Protein AF-A0AAV9CTV0-F1 (afdb_monomer)

Radius of gyration: 40.92 Å; Cα contacts (8 Å, |Δi|>4): 1090; chains: 1; bounding box: 103×86×124 Å

Organism: Acorus calamus (NCBI:txid4465)

Solvent-accessible surface area (backbone atoms only — not comparable to full-atom values): 55645 Å² total; per-residue (Å²): 134,78,83,82,80,85,77,85,85,82,88,81,88,86,85,90,86,85,83,85,89,88,85,90,85,88,87,92,85,91,85,89,87,88,79,90,78,90,82,90,79,85,89,85,87,86,88,88,82,87,88,85,89,86,87,90,78,87,81,75,87,81,79,85,76,88,76,87,86,74,94,74,95,72,84,84,69,90,72,81,79,74,72,93,54,37,30,63,71,68,56,55,70,38,43,58,47,29,56,51,54,40,46,77,71,68,38,68,94,62,54,52,45,80,40,80,38,97,69,70,38,38,23,30,23,24,71,40,79,44,54,54,70,36,73,63,44,63,45,50,62,93,62,48,45,42,72,84,50,86,51,94,57,49,69,52,51,49,55,42,57,78,64,69,55,54,58,66,66,44,42,30,53,47,52,46,54,45,55,73,48,37,86,77,24,96,54,31,47,55,49,38,48,34,54,44,74,57,64,32,61,80,74,57,50,73,66,50,44,61,65,78,27,63,76,43,82,52,36,62,60,48,53,49,53,44,48,51,55,50,49,51,50,54,49,44,36,73,74,43,30,76,77,37,46,93,72,35,40,63,92,66,67,34,72,65,47,49,51,46,31,47,34,48,45,54,52,40,50,44,60,19,68,72,54,86,56,42,59,31,42,39,76,72,65,63,35,46,33,77,36,76,89,47,86,35,52,65,35,43,39,81,88,79,59,24,41,34,34,49,36,86,54,62,44,49,60,75,38,74,50,65,25,30,91,62,92,52,23,47,60,55,35,28,69,39,54,31,47,66,73,63,89,89,62,49,70,49,22,53,50,73,47,69,46,67,71,57,87,84,45,96,53,39,65,65,52,48,54,32,26,44,75,58,73,44,63,78,64,38,74,42,62,42,31,80,77,45,70,49,66,33,50,52,22,44,33,43,46,62,64,54,55,82,88,47,57,87,48,37,55,61,22,25,43,46,34,25,90,83,52,93,68,87,68,81,83,83,55,80,95,48,45,66,58,22,51,49,55,53,48,54,46,48,50,63,51,47,56,58,38,47,74,60,41,59,80,79,49,63,69,63,65,55,53,48,50,56,49,51,54,52,50,55,48,50,52,54,57,54,65,72,67,75,57,86,72,61,52,57,63,55,50,51,59,50,49,57,50,72,71,54,57,68,80,83,43,58,94,75,56,74,74,46,81,45,80,47,78,48,62,40,64,84,49,49,41,36,72,59,56,41,31,52,50,52,22,59,73,43,50,99,63,59,74,95,32,54,45,80,48,78,46,57,66,32,51,47,68,58,47,54,49,30,46,57,48,45,65,59,47,43,75,54,48,36,59,48,29,69,74,68,69,49,75,62,49,30,57,71,59,34,55,53,57,34,63,76,73,58,72,61,78,83,62,46,62,59,55,48,51,52,48,54,56,44,49,51,54,44,49,49,27,57,76,68,73,46,69,62,65,70,58,49,71,75,36,75,86,49,52,54,57,76,74,65,41,33,62,89,51,69,88,87,86,78,88,74,94,67,41,82,92,46,78,42,25,66,61,53,33,52,51,58,43,35,45,70,69,52,80,88,82,87,84,83,65,96,62,78,91,73,86,79,85,74,72,55,38,51,64,50,48,36,53,53,47,18,47,44,21,26,20,26,35,51,34,52,78,39,84,63,12,41,77,63,55,24,55,97,47,50,60,68,71,57,28,51,58,53,46,60,52,25,43,46,11,72,51,11,62,64,50,49,49,66,64,52,48,52,39,52,28,38,50,56,72,45,68,87,73,51,83,69,49,54,64,52,50,50,53,51,51,52,52,52,54,49,52,48,51,52,38,48,75,74,67,50,50,77,65,51,52,50,51,52,52,37,51,53,52,51,40,31,72,30,16,12,36,54,15,41,52,53,48,53,35,42,77,70,73,46,83,78,92,77,87,78,83,74,61,69,72,74,55,70,70,52,42,56,32,33,80,67,73,42,76,35,51,42,86,57,82,46,74,61,56,32,52,52,48,26,51,42,52,41,32,44,48,22,43,55,50,19,50,48,53,32,53,78,68,49,44,80,74,42,41,68,62,40,48,69,48,52,54,52,28,51,52,51,36,63,60,34,44,70,57,54,40,23,60,72,70,52,84,58,77,40,18,43,32,67,70,33,49,52,52,22,50,54,52,39,54,52,53,56,49,71,59,74,110

Nearest PDB structures (foldseek):
  6ox1-assembly2_B  TM=7.972E-01  e=1.704E-17  Homo sapiens
  6v62-assembly1_A  TM=7.821E-01  e=2.928E-17  Homo sapiens
  6wk2-assembly1_A  TM=7.458E-01  e=2.675E-17  Homo sapiens
  6ict-assembly1_A  TM=7.321E-01  e=2.675E-17  Homo sapiens
  3smt-assembly1_A  TM=7.383E-01  e=4.201E-17  Homo sapiens

Structure (mmCIF, N/CA/C/O backbone):
data_AF-A0AAV9CTV0-F1
#
_entry.id   AF-A0AAV9CTV0-F1
#
loop_
_atom_site.group_PDB
_atom_site.id
_atom_site.type_symbol
_atom_site.label_atom_id
_atom_site.label_alt_id
_atom_site.label_comp_id
_atom_site.label_asym_id
_atom_site.label_entity_id
_atom_site.label_seq_id
_atom_site.pdbx_PDB_ins_code
_atom_site.Cartn_x
_atom_site.Cartn_y
_atom_site.Cartn_z
_atom_site.occupancy
_atom_site.B_iso_or_equiv
_atom_site.auth_seq_id
_atom_site.auth_comp_id
_atom_site.auth_asym_id
_atom_site.auth_atom_id
_atom_site.pdbx_PDB_model_num
ATOM 1 N N . MET A 1 1 ? -3.151 0.110 22.173 1.00 21.73 1 MET A N 1
ATOM 2 C CA . MET A 1 1 ? -3.410 1.153 21.173 1.00 21.73 1 MET A CA 1
ATOM 3 C C . MET A 1 1 ? -4.121 0.439 20.029 1.00 21.73 1 MET A C 1
ATOM 5 O O . MET A 1 1 ? -3.454 -0.236 19.262 1.00 21.73 1 MET A O 1
ATOM 9 N N . LEU A 1 2 ? -5.427 0.166 20.114 1.00 25.56 2 LEU A N 1
ATOM 10 C CA . LEU A 1 2 ? -6.575 1.093 20.153 1.00 25.56 2 LEU A CA 1
ATOM 11 C C . LEU A 1 2 ? -6.694 1.914 18.865 1.00 25.56 2 LEU A C 1
ATOM 13 O O . LEU A 1 2 ? -5.760 2.619 18.493 1.00 25.56 2 LEU A O 1
ATOM 17 N N . TYR A 1 3 ? -7.867 1.820 18.232 1.00 20.41 3 TYR A N 1
ATOM 18 C CA . TYR A 1 3 ? -8.372 2.856 17.335 1.00 20.41 3 TYR A CA 1
ATOM 19 C C . TYR A 1 3 ? -8.456 4.167 18.134 1.00 20.41 3 TYR A C 1
ATOM 21 O O . TYR A 1 3 ? -8.938 4.114 19.268 1.00 20.41 3 TYR A O 1
ATOM 29 N N . PRO A 1 4 ? -8.028 5.320 17.593 1.00 24.42 4 PRO A N 1
ATOM 30 C CA . PRO A 1 4 ? -8.288 6.595 18.245 1.00 24.42 4 PRO A CA 1
ATOM 31 C C . PRO A 1 4 ? -9.803 6.884 18.226 1.00 24.42 4 PRO A C 1
ATOM 33 O O . PRO A 1 4 ? -10.436 6.673 17.184 1.00 24.42 4 PRO A O 1
ATOM 36 N N . PRO A 1 5 ? -10.402 7.364 19.330 1.00 27.48 5 PRO A N 1
ATOM 37 C CA . PRO A 1 5 ? -11.759 7.899 19.298 1.00 27.48 5 PRO A CA 1
ATOM 38 C C . PRO A 1 5 ? -11.814 9.169 18.432 1.00 27.48 5 PRO A C 1
ATOM 40 O O . PRO A 1 5 ? -10.829 9.898 18.301 1.00 27.48 5 PRO A O 1
ATOM 43 N N . PHE A 1 6 ? -12.974 9.449 17.836 1.00 26.02 6 PHE A N 1
ATOM 44 C CA . PHE A 1 6 ? -13.195 10.699 17.106 1.00 26.02 6 PHE A CA 1
ATOM 45 C C . PHE A 1 6 ? -13.394 11.859 18.100 1.00 26.02 6 PHE A C 1
ATOM 47 O O . PHE A 1 6 ? -14.261 11.748 18.968 1.00 26.02 6 PHE A O 1
ATOM 54 N N . PRO A 1 7 ? -12.655 12.979 17.986 1.00 26.45 7 PRO A N 1
ATOM 55 C CA . PRO A 1 7 ? -12.905 14.157 18.809 1.00 26.45 7 PRO A CA 1
ATOM 56 C C . PRO A 1 7 ? -14.145 14.924 18.303 1.00 26.45 7 PRO A C 1
ATOM 58 O O . PRO A 1 7 ? -14.283 15.115 17.088 1.00 26.45 7 PRO A O 1
ATOM 61 N N . PRO A 1 8 ? -15.029 15.417 19.191 1.00 27.12 8 PRO A N 1
ATOM 62 C CA . PRO A 1 8 ? -16.144 16.277 18.800 1.00 27.12 8 PRO A CA 1
ATOM 63 C C . PRO A 1 8 ? -15.641 17.646 18.315 1.00 27.12 8 PRO A C 1
ATOM 65 O O . PRO A 1 8 ? -14.693 18.214 18.865 1.00 27.12 8 PRO A O 1
ATOM 68 N N . GLN A 1 9 ? -16.277 18.204 17.281 1.00 26.86 9 GLN A N 1
ATOM 69 C CA . GLN A 1 9 ? -15.884 19.502 16.725 1.00 26.86 9 GLN A CA 1
ATOM 70 C C . GLN A 1 9 ? -16.507 20.662 17.507 1.00 26.86 9 GLN A C 1
ATOM 72 O O . GLN A 1 9 ? -17.721 20.841 17.500 1.00 26.86 9 GLN A O 1
ATOM 77 N N . ASN A 1 10 ? -15.667 21.510 18.102 1.00 25.70 10 ASN A N 1
ATOM 78 C CA . ASN A 1 10 ? -16.080 22.834 18.567 1.00 25.70 10 ASN A CA 1
ATOM 79 C C . ASN A 1 10 ? -15.902 23.865 17.443 1.00 25.70 10 ASN A C 1
ATOM 81 O O . ASN A 1 10 ? -14.786 24.111 16.981 1.00 25.70 10 ASN A O 1
ATOM 85 N N . THR A 1 11 ? -16.995 24.498 17.023 1.00 28.64 11 THR A N 1
ATOM 86 C CA . THR A 1 11 ? -16.991 25.586 16.036 1.00 28.64 11 THR A CA 1
ATOM 87 C C . THR A 1 11 ? -16.421 26.876 16.621 1.00 28.64 11 THR A C 1
ATOM 89 O O . THR A 1 11 ? -16.865 27.307 17.684 1.00 28.64 11 THR A O 1
ATOM 92 N N . ASN A 1 12 ? -15.533 27.568 15.898 1.00 25.39 12 ASN A N 1
ATOM 93 C CA . ASN A 1 12 ? -15.365 29.017 16.055 1.00 25.39 12 ASN A CA 1
ATOM 94 C C . ASN A 1 12 ? -14.736 29.680 14.817 1.00 25.39 12 ASN A C 1
ATOM 96 O O . ASN A 1 12 ? -13.860 29.115 14.165 1.00 25.39 12 ASN A O 1
ATOM 100 N N . HIS A 1 13 ? -15.192 30.895 14.503 1.00 27.09 13 HIS A N 1
ATOM 101 C CA . HIS A 1 13 ? -14.699 31.708 13.385 1.00 27.09 13 HIS A CA 1
ATOM 102 C C . HIS A 1 13 ? -13.463 32.534 13.773 1.00 27.09 13 HIS A C 1
ATOM 104 O O . HIS A 1 13 ? -13.304 32.887 14.937 1.00 27.09 13 HIS A O 1
ATOM 110 N N . ILE A 1 14 ? -12.693 33.000 12.778 1.00 25.05 14 ILE A N 1
ATOM 111 C CA . ILE A 1 14 ? -12.057 34.333 12.791 1.00 25.05 14 ILE A CA 1
ATOM 112 C C . ILE A 1 14 ? -11.760 34.801 11.350 1.00 25.05 14 ILE A C 1
ATOM 114 O O . ILE A 1 14 ? -11.775 34.004 10.413 1.00 25.05 14 ILE A O 1
ATOM 118 N N . LYS A 1 15 ? -11.617 36.119 11.161 1.00 24.08 15 LYS A N 1
ATOM 119 C CA . LYS A 1 15 ? -11.668 36.814 9.859 1.00 24.08 15 LYS A CA 1
ATOM 120 C C . LYS A 1 15 ? -10.290 37.035 9.218 1.00 24.08 15 LYS A C 1
ATOM 122 O O . LYS A 1 15 ? -9.280 37.133 9.905 1.00 24.08 15 LYS A O 1
ATOM 127 N N . THR A 1 16 ? -10.288 37.211 7.898 1.00 25.56 16 THR A N 1
ATOM 128 C CA . THR A 1 16 ? -9.151 37.665 7.077 1.00 25.56 16 THR A CA 1
ATOM 129 C C . THR A 1 16 ? -8.934 39.181 7.148 1.00 25.56 16 THR A C 1
ATOM 131 O O . THR A 1 16 ? -9.908 39.932 7.101 1.00 25.56 16 THR A O 1
ATOM 134 N N . THR A 1 17 ? -7.677 39.638 7.102 1.00 23.30 17 THR A N 1
ATOM 135 C CA . THR A 1 17 ? -7.307 41.041 6.813 1.00 23.30 17 THR A CA 1
ATOM 136 C C . THR A 1 17 ? -5.999 41.134 6.024 1.00 23.30 17 THR A C 1
ATOM 138 O O . THR A 1 17 ? -5.084 40.348 6.253 1.00 23.30 17 THR A O 1
ATOM 141 N N . SER A 1 18 ? -5.898 42.140 5.152 1.00 25.50 18 SER A N 1
ATOM 142 C CA . SER A 1 18 ? -4.717 42.485 4.344 1.00 25.50 18 SER A CA 1
ATOM 143 C C . SER A 1 18 ? -4.545 44.006 4.247 1.00 25.50 18 SER A C 1
ATOM 145 O O . SER A 1 18 ? -5.545 44.701 4.061 1.00 25.50 18 SER A O 1
ATOM 147 N N . PRO A 1 19 ? -3.306 44.512 4.305 1.00 29.55 19 PRO A N 1
ATOM 148 C CA . PRO A 1 19 ? -2.848 45.631 3.457 1.00 29.55 19 PRO A CA 1
ATOM 149 C C . PRO A 1 19 ? -1.576 45.207 2.677 1.00 29.55 19 PRO A C 1
ATOM 151 O O . PRO A 1 19 ? -0.763 44.459 3.211 1.00 29.55 19 PRO A O 1
ATOM 154 N N . SER A 1 20 ? -1.400 45.437 1.370 1.00 22.88 20 SER A N 1
ATOM 155 C CA . SER A 1 20 ? -1.364 46.678 0.562 1.00 22.88 20 SER A CA 1
ATOM 156 C C . SER A 1 20 ? -0.020 47.434 0.596 1.00 22.88 20 SER A C 1
ATOM 158 O O . SER A 1 20 ? 0.317 48.023 1.616 1.00 22.88 20 SER A O 1
ATOM 160 N N . ASP A 1 21 ? 0.660 47.423 -0.559 1.00 23.59 21 ASP A N 1
ATOM 161 C CA . ASP A 1 21 ? 1.481 48.474 -1.200 1.00 23.59 21 ASP A CA 1
ATOM 162 C C . ASP A 1 21 ? 2.435 49.385 -0.396 1.00 23.59 21 ASP A C 1
ATOM 164 O O . ASP A 1 21 ? 2.011 50.106 0.499 1.00 23.59 21 ASP A O 1
ATOM 168 N N . ASP A 1 22 ? 3.667 49.553 -0.915 1.00 24.20 22 ASP A N 1
ATOM 169 C CA . ASP A 1 22 ? 4.078 50.868 -1.455 1.00 24.20 22 ASP A CA 1
ATOM 170 C C . ASP A 1 22 ? 5.182 50.765 -2.549 1.00 24.20 22 ASP A C 1
ATOM 172 O O . ASP A 1 22 ? 5.619 49.669 -2.907 1.00 24.20 22 ASP A O 1
ATOM 176 N N . LYS A 1 23 ? 5.567 51.903 -3.154 1.00 22.20 23 LYS A N 1
ATOM 177 C CA . LYS A 1 23 ? 6.309 52.046 -4.433 1.00 22.20 23 LYS A CA 1
ATOM 178 C C . LYS A 1 23 ? 7.721 52.671 -4.267 1.00 22.20 23 LYS A C 1
ATOM 180 O O . LYS A 1 23 ? 8.255 52.717 -3.168 1.00 22.20 23 LYS A O 1
ATOM 185 N N . VAL A 1 24 ? 8.259 53.229 -5.375 1.00 22.89 24 VAL A N 1
ATOM 186 C CA . VAL A 1 24 ? 9.457 54.113 -5.523 1.00 22.89 24 VAL A CA 1
ATOM 187 C C . VAL A 1 24 ? 10.807 53.381 -5.711 1.00 22.89 24 VAL A C 1
ATOM 189 O O . VAL A 1 24 ? 11.099 52.449 -4.977 1.00 22.89 24 VAL A O 1
ATOM 192 N N . SER A 1 25 ? 11.721 53.756 -6.629 1.00 21.62 25 SER A N 1
ATOM 193 C CA . SER A 1 25 ? 11.636 54.389 -7.974 1.00 21.62 25 SER A CA 1
ATOM 194 C C . SER A 1 25 ? 12.969 54.183 -8.748 1.00 21.62 25 SER A C 1
ATOM 196 O O . SER A 1 25 ? 13.999 53.891 -8.146 1.00 21.62 25 SER A O 1
ATOM 198 N N . LEU A 1 26 ? 12.967 54.325 -10.085 1.00 21.84 26 LEU A N 1
ATOM 199 C CA . LEU A 1 26 ? 14.166 54.252 -10.956 1.00 21.84 26 LEU A CA 1
ATOM 200 C C . LEU A 1 26 ? 14.819 55.635 -11.181 1.00 21.84 26 LEU A C 1
ATOM 202 O O . LEU A 1 26 ? 14.125 56.650 -11.104 1.00 21.84 26 LEU A O 1
ATOM 206 N N . PRO A 1 27 ? 16.134 55.681 -11.488 1.00 23.45 27 PRO A N 1
ATOM 207 C CA . PRO A 1 27 ? 16.588 55.957 -12.872 1.00 23.45 27 PRO A CA 1
ATOM 208 C C . PRO A 1 27 ? 17.751 55.025 -13.315 1.00 23.45 27 PRO A C 1
ATOM 210 O O . PRO A 1 27 ? 18.611 54.702 -12.506 1.00 23.45 27 PRO A O 1
ATOM 213 N N . THR A 1 28 ? 17.841 54.412 -14.508 1.00 21.81 28 THR A N 1
ATOM 214 C CA . THR A 1 28 ? 17.767 54.844 -15.935 1.00 21.81 28 THR A CA 1
ATOM 215 C C . THR A 1 28 ? 18.995 55.580 -16.501 1.00 21.81 28 THR A C 1
ATOM 217 O O . THR A 1 28 ? 19.081 56.792 -16.361 1.00 21.81 28 THR A O 1
ATOM 220 N N . TYR A 1 29 ? 19.853 54.846 -17.231 1.00 20.92 29 TYR A N 1
ATOM 221 C CA . TYR A 1 29 ? 20.620 55.218 -18.451 1.00 20.92 29 TYR A CA 1
ATOM 222 C C . TYR A 1 29 ? 21.244 53.899 -18.985 1.00 20.92 29 TYR A C 1
ATOM 224 O O . TYR A 1 29 ? 21.952 53.252 -18.224 1.00 20.92 29 TYR A O 1
ATOM 232 N N . SER A 1 30 ? 20.992 53.285 -20.152 1.00 22.77 30 SER A N 1
ATOM 233 C CA . SER A 1 30 ? 20.454 53.617 -21.491 1.00 22.77 30 SER A CA 1
ATOM 234 C C . SER A 1 30 ? 21.497 53.966 -22.569 1.00 22.77 30 SER A C 1
ATOM 236 O O . SER A 1 30 ? 21.942 55.106 -22.623 1.00 22.77 30 SER A O 1
ATOM 238 N N . HIS A 1 31 ? 21.803 53.001 -23.457 1.00 22.53 31 HIS A N 1
ATOM 239 C CA . HIS A 1 31 ? 21.869 53.118 -24.938 1.00 22.53 31 HIS A CA 1
ATOM 240 C C . HIS A 1 31 ? 22.344 51.776 -25.557 1.00 22.53 31 HIS A C 1
ATOM 242 O O . HIS A 1 31 ? 23.298 51.193 -25.060 1.00 22.53 31 HIS A O 1
ATOM 248 N N . ASN A 1 32 ? 21.562 51.110 -26.429 1.00 23.80 32 ASN A N 1
ATOM 249 C CA . ASN A 1 32 ? 21.427 51.231 -27.911 1.00 23.80 32 ASN A CA 1
ATOM 250 C C . ASN A 1 32 ? 22.329 50.198 -28.635 1.00 23.80 32 ASN A C 1
ATOM 252 O O . ASN A 1 32 ? 23.398 49.908 -28.123 1.00 23.80 32 ASN A O 1
ATOM 256 N N . PHE A 1 33 ? 22.044 49.607 -29.808 1.00 23.39 33 PHE A N 1
ATOM 257 C CA . PHE A 1 33 ? 20.928 49.543 -30.793 1.00 23.39 33 PHE A CA 1
ATOM 258 C C . PHE A 1 33 ? 21.242 48.335 -31.732 1.00 23.39 33 PHE A C 1
ATOM 260 O O . PHE A 1 33 ? 22.377 47.874 -31.709 1.00 23.39 33 PHE A O 1
ATOM 267 N N . HIS A 1 34 ? 20.408 47.751 -32.609 1.00 23.08 34 HIS A N 1
ATOM 268 C CA . HIS A 1 34 ? 18.975 47.779 -33.009 1.00 23.08 34 HIS A CA 1
ATOM 269 C C . HIS A 1 34 ? 18.663 46.323 -33.511 1.00 23.08 34 HIS A C 1
ATOM 271 O O . HIS A 1 34 ? 19.548 45.479 -33.423 1.00 23.08 34 HIS A O 1
ATOM 277 N N . GLY A 1 35 ? 17.527 45.864 -34.055 1.00 22.59 35 GLY A N 1
ATOM 278 C CA . GLY A 1 35 ? 16.176 46.354 -34.387 1.00 22.59 35 GLY A CA 1
ATOM 279 C C . GLY A 1 35 ? 15.349 45.129 -34.863 1.00 22.59 35 GLY A C 1
ATOM 280 O O . GLY A 1 35 ? 15.934 44.180 -35.368 1.00 22.59 35 GLY A O 1
ATOM 281 N N . ARG A 1 36 ? 14.062 44.958 -34.515 1.00 22.86 36 ARG A N 1
ATOM 282 C CA . ARG A 1 36 ? 12.845 45.380 -35.269 1.00 22.86 36 ARG A CA 1
ATOM 283 C C . ARG A 1 36 ? 12.816 44.929 -36.750 1.00 22.86 36 ARG A C 1
ATOM 285 O O . ARG A 1 36 ? 13.817 45.065 -37.430 1.00 22.86 36 ARG A O 1
ATOM 292 N N . ALA A 1 37 ? 11.698 44.454 -37.318 1.00 22.97 37 ALA A N 1
ATOM 293 C CA . ALA A 1 37 ? 10.272 44.596 -36.948 1.00 22.97 37 ALA A CA 1
ATOM 294 C C . ALA A 1 37 ? 9.468 43.297 -37.298 1.00 22.97 37 ALA A C 1
ATOM 296 O O . ALA A 1 37 ? 9.960 42.496 -38.078 1.00 22.97 37 ALA A O 1
ATOM 297 N N . SER A 1 38 ? 8.361 42.926 -36.625 1.00 22.55 38 SER A N 1
ATOM 298 C CA . SER A 1 38 ? 6.947 43.369 -36.820 1.00 22.55 38 SER A CA 1
ATOM 299 C C . SER A 1 38 ? 6.322 42.926 -38.170 1.00 22.55 38 SER A C 1
ATOM 301 O O . SER A 1 38 ? 7.012 42.977 -39.174 1.00 22.55 38 SER A O 1
ATOM 303 N N . ARG A 1 39 ? 5.026 42.565 -38.304 1.00 22.67 39 ARG A N 1
ATOM 304 C CA . ARG A 1 39 ? 3.830 42.786 -37.443 1.00 22.67 39 ARG A CA 1
ATOM 305 C C . ARG A 1 39 ? 2.621 41.905 -37.885 1.00 22.67 39 ARG A C 1
ATOM 307 O O . ARG A 1 39 ? 2.692 41.293 -38.940 1.00 22.67 39 ARG A O 1
ATOM 314 N N . SER A 1 40 ? 1.488 42.036 -37.160 1.00 21.66 40 SER A N 1
ATOM 315 C CA . SER A 1 40 ? 0.064 41.965 -37.626 1.00 21.66 40 SER A CA 1
ATOM 316 C C . SER A 1 40 ? -0.554 40.629 -38.111 1.00 21.66 40 SER A C 1
ATOM 318 O O . SER A 1 40 ? 0.096 39.913 -38.853 1.00 21.66 40 SER A O 1
ATOM 320 N N . PHE A 1 41 ? -1.837 40.292 -37.848 1.00 21.53 41 PHE A N 1
ATOM 321 C CA . PHE A 1 41 ? -2.852 40.730 -36.842 1.00 21.53 41 PHE A CA 1
ATOM 322 C C . PHE A 1 41 ? -4.125 39.821 -36.921 1.00 21.53 41 PHE A C 1
ATOM 324 O O . PHE A 1 41 ? -4.316 39.187 -37.950 1.00 21.53 41 PHE A O 1
ATOM 331 N N . TYR A 1 42 ? -5.021 39.882 -35.910 1.00 20.98 42 TYR A N 1
ATOM 332 C CA . TYR A 1 42 ? -6.469 39.500 -35.919 1.00 20.98 42 TYR A CA 1
ATOM 333 C C . TYR A 1 42 ? -6.822 37.980 -36.038 1.00 20.98 42 TYR A C 1
ATOM 335 O O . TYR A 1 42 ? -6.257 37.279 -36.862 1.00 20.98 42 TYR A O 1
ATOM 343 N N . THR A 1 43 ? -7.538 37.325 -35.093 1.00 21.58 43 THR A N 1
ATOM 344 C CA . THR A 1 43 ? -9.001 37.311 -34.732 1.00 21.58 43 THR A CA 1
ATOM 345 C C . THR A 1 43 ? -9.926 36.745 -35.830 1.00 21.58 43 THR A C 1
ATOM 347 O O . THR A 1 43 ? -9.724 37.095 -36.983 1.00 21.58 43 THR A O 1
ATOM 350 N N . SER A 1 44 ? -10.987 35.954 -35.576 1.00 21.50 44 SER A N 1
ATOM 351 C CA . SER A 1 44 ? -11.636 35.439 -34.336 1.00 21.50 44 SER A CA 1
ATOM 352 C C . SER A 1 44 ? -12.727 34.378 -34.680 1.00 21.50 44 SER A C 1
ATOM 354 O O . SER A 1 44 ? -12.893 34.043 -35.847 1.00 21.50 44 SER A O 1
ATOM 356 N N . LEU A 1 45 ? -13.513 33.953 -33.669 1.00 22.08 45 LEU A N 1
ATOM 357 C CA . LEU A 1 45 ? -14.875 33.361 -33.714 1.00 22.08 45 LEU A CA 1
ATOM 358 C C . LEU A 1 45 ? -15.063 31.821 -33.721 1.00 22.08 45 LEU A C 1
ATOM 360 O O . LEU A 1 45 ? -14.329 31.049 -34.325 1.00 22.08 45 LEU A O 1
ATOM 364 N N . LEU A 1 46 ? -16.124 31.442 -32.997 1.00 20.94 46 LEU A N 1
ATOM 365 C CA . LEU A 1 46 ? -16.839 30.158 -32.855 1.00 20.94 46 LEU A CA 1
ATOM 366 C C . LEU A 1 46 ? -18.215 30.291 -33.573 1.00 20.94 46 LEU A C 1
ATOM 368 O O . LEU A 1 46 ? -18.524 31.409 -33.994 1.00 20.94 46 LEU A O 1
ATOM 372 N N . PRO A 1 47 ? -19.155 29.313 -33.539 1.00 41.28 47 PRO A N 1
ATOM 373 C CA . PRO A 1 47 ? -19.094 27.833 -33.580 1.00 41.28 47 PRO A CA 1
ATOM 374 C C . PRO A 1 47 ? -20.029 27.248 -34.692 1.00 41.28 47 PRO A C 1
ATOM 376 O O . PRO A 1 47 ? -20.618 28.019 -35.442 1.00 41.28 47 PRO A O 1
ATOM 379 N N . HIS A 1 48 ? -20.242 25.913 -34.769 1.00 23.94 48 HIS A N 1
ATOM 380 C CA . HIS A 1 48 ? -21.594 25.281 -34.699 1.00 23.94 48 HIS A CA 1
ATOM 381 C C . HIS A 1 48 ? -21.626 23.727 -34.807 1.00 23.94 48 HIS A C 1
ATOM 383 O O . HIS A 1 48 ? -20.591 23.072 -34.889 1.00 23.94 48 HIS A O 1
ATOM 389 N N . HIS A 1 49 ? -22.836 23.156 -34.687 1.00 22.42 49 HIS A N 1
ATOM 390 C CA . HIS A 1 49 ? -23.194 21.776 -34.302 1.00 22.42 49 HIS A CA 1
ATOM 391 C C . HIS A 1 49 ? -23.170 20.679 -35.400 1.00 22.42 49 HIS A C 1
ATOM 393 O O . HIS A 1 49 ? -23.557 20.933 -36.533 1.00 22.42 49 HIS A O 1
ATOM 399 N N . SER A 1 50 ? -22.779 19.455 -34.988 1.00 21.27 50 SER A N 1
ATOM 400 C CA . SER A 1 50 ? -23.547 18.168 -34.904 1.00 21.27 50 SER A CA 1
ATOM 401 C C . SER A 1 50 ? -24.667 17.804 -35.920 1.00 21.27 50 SER A C 1
ATOM 403 O O . SER A 1 50 ? -25.308 18.711 -36.439 1.00 21.27 50 SER A O 1
ATOM 405 N N . PRO A 1 51 ? -25.132 16.521 -36.025 1.00 41.97 51 PRO A N 1
ATOM 406 C CA . PRO A 1 51 ? -24.556 15.175 -35.752 1.00 41.97 51 PRO A CA 1
ATOM 407 C C . PRO A 1 51 ? -24.695 14.279 -37.047 1.00 41.97 51 PRO A C 1
ATOM 409 O O . PRO A 1 51 ? -24.300 14.802 -38.085 1.00 41.97 51 PRO A O 1
ATOM 412 N N . PRO A 1 52 ? -25.280 13.042 -37.149 1.00 39.25 52 PRO A N 1
ATOM 413 C CA . PRO A 1 52 ? -25.406 11.856 -36.262 1.00 39.25 52 PRO A CA 1
ATOM 414 C C . PRO A 1 52 ? -25.097 10.446 -36.892 1.00 39.25 52 PRO A C 1
ATOM 416 O O . PRO A 1 52 ? -25.065 10.259 -38.101 1.00 39.25 52 PRO A O 1
ATOM 419 N N . THR A 1 53 ? -24.989 9.421 -36.024 1.00 24.55 53 THR A N 1
ATOM 420 C CA . THR A 1 53 ? -25.385 7.979 -36.178 1.00 24.55 53 THR A CA 1
ATOM 421 C C . THR A 1 53 ? -25.054 7.124 -37.430 1.00 24.55 53 THR A C 1
ATOM 423 O O . THR A 1 53 ? -25.705 7.280 -38.458 1.00 24.55 53 THR A O 1
ATOM 426 N N . LEU A 1 54 ? -24.302 6.010 -37.254 1.00 24.64 54 LEU A N 1
ATOM 427 C CA . LEU A 1 54 ? -24.852 4.620 -37.206 1.00 24.64 54 LEU A CA 1
ATOM 428 C C . LEU A 1 54 ? -23.807 3.508 -36.871 1.00 24.64 54 LEU A C 1
ATOM 430 O O . LEU A 1 54 ? -22.633 3.785 -36.652 1.00 24.64 54 LEU A O 1
ATOM 434 N N . ARG A 1 55 ? -24.291 2.257 -36.729 1.00 23.78 55 ARG A N 1
ATOM 435 C CA . ARG A 1 55 ? -23.685 1.066 -36.066 1.00 23.78 55 ARG A CA 1
ATOM 436 C C . ARG A 1 55 ? -22.597 0.289 -36.882 1.00 23.78 55 ARG A C 1
ATOM 438 O O . ARG A 1 55 ? -22.346 0.640 -38.031 1.00 23.78 55 ARG A O 1
ATOM 445 N N . PRO A 1 56 ? -21.887 -0.715 -36.298 1.00 32.97 56 PRO A N 1
ATOM 446 C CA . PRO A 1 56 ? -20.489 -1.024 -36.654 1.00 32.97 56 PRO A CA 1
ATOM 447 C C . PRO A 1 56 ? -20.267 -2.099 -37.738 1.00 32.97 56 PRO A C 1
ATOM 449 O O . PRO A 1 56 ? -21.147 -2.900 -38.048 1.00 32.97 56 PRO A O 1
ATOM 452 N N . ARG A 1 57 ? -19.020 -2.178 -38.236 1.00 24.61 57 ARG A N 1
ATOM 453 C CA . ARG A 1 57 ? -18.475 -3.280 -39.054 1.00 24.61 57 ARG A CA 1
ATOM 454 C C . ARG A 1 57 ? -17.020 -3.608 -38.686 1.00 24.61 57 ARG A C 1
ATOM 456 O O . ARG A 1 57 ? -16.317 -2.783 -38.108 1.00 24.61 57 ARG A O 1
ATOM 463 N N . HIS A 1 58 ? -16.592 -4.822 -39.044 1.00 27.62 58 HIS A N 1
ATOM 464 C CA . HIS A 1 58 ? -15.250 -5.377 -38.822 1.00 27.62 58 HIS A CA 1
ATOM 465 C C . HIS A 1 58 ? -14.117 -4.416 -39.222 1.00 27.62 58 HIS A C 1
ATOM 467 O O . HIS A 1 58 ? -14.102 -3.910 -40.345 1.00 27.62 58 HIS A O 1
ATOM 473 N N . ARG A 1 59 ? -13.102 -4.263 -38.361 1.00 24.97 59 ARG A N 1
ATOM 474 C CA . ARG A 1 59 ? -11.793 -3.739 -38.775 1.00 24.97 59 ARG A CA 1
ATOM 475 C C . ARG A 1 59 ? -10.907 -4.886 -39.253 1.00 24.97 59 ARG A C 1
ATOM 477 O O . ARG A 1 59 ? -10.459 -5.695 -38.447 1.00 24.97 59 ARG A O 1
ATOM 484 N N . LEU A 1 60 ? -10.617 -4.918 -40.554 1.00 26.95 60 LEU A N 1
ATOM 485 C CA . LEU A 1 60 ? -9.408 -5.580 -41.049 1.00 26.95 60 LEU A CA 1
ATOM 486 C C . LEU A 1 60 ? -8.181 -4.827 -40.506 1.00 26.95 60 LEU A C 1
ATOM 488 O O . LEU A 1 60 ? -8.223 -3.606 -40.335 1.00 26.95 60 LEU A O 1
ATOM 492 N N . GLY A 1 61 ? -7.083 -5.542 -40.263 1.00 27.03 61 GLY A N 1
ATOM 493 C CA . GLY A 1 61 ? -5.821 -4.933 -39.845 1.00 27.03 61 GLY A CA 1
ATOM 494 C C . GLY A 1 61 ? -5.199 -4.100 -40.968 1.00 27.03 61 GLY A C 1
ATOM 495 O O . GLY A 1 61 ? -4.636 -4.652 -41.912 1.00 27.03 61 GLY A O 1
ATOM 496 N N . PHE A 1 62 ? -5.272 -2.771 -40.865 1.00 23.50 62 PHE A N 1
ATOM 497 C CA . PHE A 1 62 ? -4.600 -1.867 -41.799 1.00 23.50 62 PHE A CA 1
ATOM 498 C C . PHE A 1 62 ? -3.103 -1.770 -41.485 1.00 23.50 62 PHE A C 1
ATOM 500 O O . PHE A 1 62 ? -2.684 -1.114 -40.532 1.00 23.50 62 PHE A O 1
ATOM 507 N N . ARG A 1 63 ? -2.285 -2.412 -42.323 1.00 24.11 63 ARG A N 1
ATOM 508 C CA . ARG A 1 63 ? -0.821 -2.321 -42.294 1.00 24.11 63 ARG A CA 1
ATOM 509 C C . ARG A 1 63 ? -0.379 -1.013 -42.957 1.00 24.11 63 ARG A C 1
ATOM 511 O O . ARG A 1 63 ? -0.355 -0.926 -44.183 1.00 24.11 63 ARG A O 1
ATOM 518 N N . VAL A 1 64 ? -0.040 0.001 -42.163 1.00 23.95 64 VAL A N 1
ATOM 519 C CA . VAL A 1 64 ? 0.413 1.303 -42.682 1.00 23.95 64 VAL A CA 1
ATOM 520 C C . VAL A 1 64 ? 1.780 1.155 -43.363 1.00 23.95 64 VAL A C 1
ATOM 522 O O . VAL A 1 64 ? 2.796 0.946 -42.706 1.00 23.95 64 VAL A O 1
ATOM 525 N N . ARG A 1 65 ? 1.806 1.284 -44.694 1.00 23.67 65 ARG A N 1
ATOM 526 C CA . ARG A 1 65 ? 3.018 1.574 -45.475 1.00 23.67 65 ARG A CA 1
ATOM 527 C C . ARG A 1 65 ? 3.070 3.077 -45.741 1.00 23.67 65 ARG A C 1
ATOM 529 O O . ARG A 1 65 ? 2.277 3.573 -46.536 1.00 23.67 65 ARG A O 1
ATOM 536 N N . CYS A 1 66 ? 4.023 3.783 -45.140 1.00 23.89 66 CYS A N 1
ATOM 537 C CA . CYS A 1 66 ? 4.330 5.162 -45.521 1.00 23.89 66 CYS A CA 1
ATOM 538 C C . CYS A 1 66 ? 5.314 5.175 -46.698 1.00 23.89 66 CYS A C 1
ATOM 540 O O . CYS A 1 66 ? 6.525 5.154 -46.505 1.00 23.89 66 CYS A O 1
ATOM 542 N N . SER A 1 67 ? 4.796 5.211 -47.926 1.00 26.11 67 SER A N 1
ATOM 543 C CA . SER A 1 67 ? 5.586 5.524 -49.122 1.00 26.11 67 SER A CA 1
ATOM 544 C C . SER A 1 67 ? 5.553 7.033 -49.381 1.00 26.11 67 SER A C 1
ATOM 546 O O . SER A 1 67 ? 4.559 7.547 -49.898 1.00 26.11 67 SER A O 1
ATOM 548 N N . LEU A 1 68 ? 6.621 7.749 -49.021 1.00 28.30 68 LEU A N 1
ATOM 549 C CA . LEU A 1 68 ? 6.740 9.192 -49.258 1.00 28.30 68 LEU A CA 1
ATOM 550 C C . LEU A 1 68 ? 7.062 9.487 -50.732 1.00 28.30 68 LEU A C 1
ATOM 552 O O . LEU A 1 68 ? 8.219 9.558 -51.137 1.00 28.30 68 LEU A O 1
ATOM 556 N N . GLY A 1 69 ? 6.019 9.671 -51.541 1.00 28.66 69 GLY A N 1
ATOM 557 C CA . GLY A 1 69 ? 6.140 10.196 -52.900 1.00 28.66 69 GLY A CA 1
ATOM 558 C C . GLY A 1 69 ? 6.150 11.725 -52.905 1.00 28.66 69 GLY A C 1
ATOM 559 O O . GLY A 1 69 ? 5.088 12.338 -52.840 1.00 28.66 69 GLY A O 1
ATOM 560 N N . GLY A 1 70 ? 7.329 12.342 -53.016 1.00 27.05 70 GLY A N 1
ATOM 561 C CA . GLY A 1 70 ? 7.483 13.798 -53.102 1.00 27.05 70 GLY A CA 1
ATOM 562 C C . GLY A 1 70 ? 8.534 14.200 -54.134 1.00 27.05 70 GLY A C 1
ATOM 563 O O . GLY A 1 70 ? 9.728 14.087 -53.878 1.00 27.05 70 GLY A O 1
ATOM 564 N N . ARG A 1 71 ? 8.105 14.685 -55.307 1.00 31.69 71 ARG A N 1
ATOM 565 C CA . ARG A 1 71 ? 9.020 15.268 -56.301 1.00 31.69 71 ARG A CA 1
ATOM 566 C C . ARG A 1 71 ? 9.486 16.649 -55.837 1.00 31.69 71 ARG A C 1
ATOM 568 O O . ARG A 1 71 ? 8.670 17.560 -55.737 1.00 31.69 71 ARG A O 1
ATOM 575 N N . SER A 1 72 ? 10.795 16.820 -55.690 1.00 27.89 72 SER A N 1
ATOM 576 C CA . SER A 1 72 ? 11.458 18.121 -55.779 1.00 27.89 72 SER A CA 1
ATOM 577 C C . SER A 1 72 ? 12.697 17.972 -56.657 1.00 27.89 72 SER A C 1
ATOM 579 O O . SER A 1 72 ? 13.448 17.010 -56.510 1.00 27.89 72 SER A O 1
ATOM 581 N N . THR A 1 73 ? 12.886 18.876 -57.615 1.00 34.50 73 THR A N 1
ATOM 582 C CA . THR A 1 73 ? 14.018 18.840 -58.549 1.00 34.50 73 THR A CA 1
ATOM 583 C C . THR A 1 73 ? 15.227 19.537 -57.936 1.00 34.50 73 THR A C 1
ATOM 585 O O . THR A 1 73 ? 15.318 20.764 -57.975 1.00 34.50 73 THR A O 1
ATOM 588 N N . ALA A 1 74 ? 16.159 18.752 -57.399 1.00 28.75 74 ALA A N 1
ATOM 589 C CA . ALA A 1 74 ? 17.505 19.191 -57.039 1.00 28.75 74 ALA A CA 1
ATOM 590 C C . ALA A 1 74 ? 18.533 18.628 -58.039 1.00 28.75 74 ALA A C 1
ATOM 592 O O . ALA A 1 74 ? 18.258 17.653 -58.739 1.00 28.75 74 ALA A O 1
ATOM 593 N N . VAL A 1 75 ? 19.697 19.274 -58.141 1.00 27.50 75 VAL A N 1
ATOM 594 C CA . VAL A 1 75 ? 20.749 18.903 -59.101 1.00 27.50 75 VAL A CA 1
ATOM 595 C C . VAL A 1 75 ? 21.357 17.552 -58.727 1.00 27.50 75 VAL A C 1
ATOM 597 O O . VAL A 1 75 ? 21.725 17.338 -57.574 1.00 27.50 75 VAL A O 1
ATOM 600 N N . VAL A 1 76 ? 21.493 16.664 -59.714 1.00 28.78 76 VAL A N 1
ATOM 601 C CA . VAL A 1 76 ? 22.158 15.367 -59.553 1.00 28.78 76 VAL A CA 1
ATOM 602 C C . VAL A 1 76 ? 23.658 15.589 -59.358 1.00 28.78 76 VAL A C 1
ATOM 604 O O . VAL A 1 76 ? 24.373 15.910 -60.304 1.00 28.78 76 VAL A O 1
ATOM 607 N N . ALA A 1 77 ? 24.126 15.391 -58.129 1.00 27.89 77 ALA A N 1
ATOM 608 C CA . ALA A 1 77 ? 25.424 14.766 -57.916 1.00 27.89 77 ALA A CA 1
ATOM 609 C C . ALA A 1 77 ? 25.232 13.246 -58.046 1.00 27.89 77 ALA A C 1
ATOM 611 O O . ALA A 1 77 ? 24.178 12.730 -57.673 1.00 27.89 77 ALA A O 1
ATOM 612 N N . GLU A 1 78 ? 26.219 12.533 -58.582 1.00 28.36 78 GLU A N 1
ATOM 613 C CA . GLU A 1 78 ? 26.167 11.071 -58.663 1.00 28.36 78 GLU A CA 1
ATOM 614 C C . GLU A 1 78 ? 26.345 10.479 -57.256 1.00 28.36 78 GLU A C 1
ATOM 616 O O . GLU A 1 78 ? 27.453 10.425 -56.722 1.00 28.36 78 GLU A O 1
ATOM 621 N N . GLU A 1 79 ? 25.237 10.084 -56.625 1.00 31.80 79 GLU A N 1
ATOM 622 C CA . GLU A 1 79 ? 25.268 9.349 -55.360 1.00 31.80 79 GLU A CA 1
ATOM 623 C C . GLU A 1 79 ? 25.855 7.948 -55.578 1.00 31.80 79 GLU A C 1
ATOM 625 O O . GLU A 1 79 ? 25.541 7.265 -56.558 1.00 31.80 79 GLU A O 1
ATOM 630 N N . ALA A 1 80 ? 26.708 7.506 -54.650 1.00 38.62 80 ALA A N 1
ATOM 631 C CA . ALA A 1 80 ? 27.217 6.141 -54.651 1.00 38.62 80 ALA A CA 1
ATOM 632 C C . ALA A 1 80 ? 26.060 5.138 -54.489 1.00 38.62 80 ALA A C 1
ATOM 634 O O . ALA A 1 80 ? 25.097 5.386 -53.764 1.00 38.62 80 ALA A O 1
ATOM 635 N N . GLY A 1 81 ? 26.149 4.002 -55.186 1.00 50.81 81 GLY A N 1
ATOM 636 C CA . GLY A 1 81 ? 25.135 2.952 -55.103 1.00 50.81 81 GLY A CA 1
ATOM 637 C C . GLY A 1 81 ? 25.145 2.239 -53.741 1.00 50.81 81 GLY A C 1
ATOM 638 O O . GLY A 1 81 ? 26.219 2.067 -53.164 1.00 50.81 81 GLY A O 1
ATOM 639 N N . PRO A 1 82 ? 23.978 1.771 -53.256 1.00 72.50 82 PRO A N 1
ATOM 640 C CA . PRO A 1 82 ? 23.825 1.247 -51.900 1.00 72.50 82 PRO A CA 1
ATOM 641 C C . PRO A 1 82 ? 24.701 0.019 -51.627 1.00 72.50 82 PRO A C 1
ATOM 643 O O . PRO A 1 82 ? 24.898 -0.815 -52.517 1.00 72.50 82 PRO A O 1
ATOM 646 N N . VAL A 1 83 ? 25.150 -0.130 -50.371 1.00 83.69 83 VAL A N 1
ATOM 647 C CA . VAL A 1 83 ? 26.001 -1.243 -49.887 1.00 83.69 83 VAL A CA 1
ATOM 648 C C . VAL A 1 83 ? 25.597 -2.601 -50.508 1.00 83.69 83 VAL A C 1
ATOM 650 O O . VAL A 1 83 ? 24.506 -3.112 -50.229 1.00 83.69 83 VAL A O 1
ATOM 653 N N . PRO A 1 84 ? 26.464 -3.233 -51.329 1.00 85.69 84 PRO A N 1
ATOM 654 C CA . PRO A 1 84 ? 26.063 -4.318 -52.231 1.00 85.69 84 PRO A CA 1
ATOM 655 C C . PRO A 1 84 ? 26.090 -5.722 -51.596 1.00 85.69 84 PRO A C 1
ATOM 657 O O . PRO A 1 84 ? 26.049 -6.725 -52.310 1.00 85.69 84 PRO A O 1
ATOM 660 N N . TRP A 1 85 ? 26.190 -5.818 -50.269 1.00 91.56 85 TRP A N 1
ATOM 661 C CA . TRP A 1 85 ? 26.326 -7.073 -49.521 1.00 91.56 85 TRP A CA 1
ATOM 662 C C . TRP A 1 85 ? 25.396 -7.125 -48.300 1.00 91.56 85 TRP A C 1
ATOM 664 O O . TRP A 1 85 ? 24.771 -6.135 -47.926 1.00 91.56 85 TRP A O 1
ATOM 674 N N . GLY A 1 86 ? 25.270 -8.304 -47.687 1.00 89.56 86 GLY A N 1
ATOM 675 C CA . GLY A 1 86 ? 24.276 -8.558 -46.642 1.00 89.56 86 GLY A CA 1
ATOM 676 C C . GLY A 1 86 ? 22.848 -8.716 -47.180 1.00 89.56 86 GLY A C 1
ATOM 677 O O . GLY A 1 86 ? 22.587 -8.639 -48.388 1.00 89.56 86 GLY A O 1
ATOM 678 N N . CYS A 1 87 ? 21.912 -8.968 -46.269 1.00 88.62 87 CYS A N 1
ATOM 679 C CA . CYS A 1 87 ? 20.515 -9.276 -46.562 1.00 88.62 87 CYS A CA 1
ATOM 680 C C . CYS A 1 87 ? 19.528 -8.356 -45.834 1.00 88.62 87 CYS A C 1
ATOM 682 O O . CYS A 1 87 ? 19.893 -7.568 -44.959 1.00 88.62 87 CYS A O 1
ATOM 684 N N . ASP A 1 88 ? 18.254 -8.497 -46.188 1.00 83.38 88 ASP A N 1
ATOM 685 C CA . ASP A 1 88 ? 17.148 -7.870 -45.469 1.00 83.38 88 ASP A CA 1
ATOM 686 C C . ASP A 1 88 ? 17.016 -8.511 -44.072 1.00 83.38 88 ASP A C 1
ATOM 688 O O . ASP A 1 88 ? 17.365 -9.684 -43.878 1.00 83.38 88 ASP A O 1
ATOM 692 N N . VAL A 1 89 ? 16.572 -7.734 -43.079 1.00 75.38 89 VAL A N 1
ATOM 693 C CA . VAL A 1 89 ? 16.710 -8.083 -41.649 1.00 75.38 89 VAL A CA 1
ATOM 694 C C . VAL A 1 89 ? 15.880 -9.312 -41.248 1.00 75.38 89 VAL A C 1
ATOM 696 O O . VAL A 1 89 ? 16.283 -10.034 -40.335 1.00 75.38 89 VAL A O 1
ATOM 699 N N . ASP A 1 90 ? 14.834 -9.645 -42.009 1.00 72.12 90 ASP A N 1
ATOM 700 C CA . ASP A 1 90 ? 13.965 -10.812 -41.828 1.00 72.12 90 ASP A CA 1
ATOM 701 C C . ASP A 1 90 ? 14.335 -12.033 -42.717 1.00 72.12 90 ASP A C 1
ATOM 703 O O . ASP A 1 90 ? 13.648 -13.063 -42.698 1.00 72.12 90 ASP A O 1
ATOM 707 N N . SER A 1 91 ? 15.403 -11.962 -43.524 1.00 79.44 91 SER A N 1
ATOM 708 C CA . SER A 1 91 ? 15.696 -12.970 -44.559 1.00 79.44 91 SER A CA 1
ATOM 709 C C . SER A 1 91 ? 16.266 -14.290 -44.011 1.00 79.44 91 SER A C 1
ATOM 711 O O . SER A 1 91 ? 17.394 -14.354 -43.511 1.00 79.44 91 SER A O 1
ATOM 713 N N . VAL A 1 92 ? 15.497 -15.378 -44.139 1.00 73.38 92 VAL A N 1
ATOM 714 C CA . VAL A 1 92 ? 15.850 -16.714 -43.609 1.00 73.38 92 VAL A CA 1
ATOM 715 C C . VAL A 1 92 ? 16.714 -17.529 -44.581 1.00 73.38 92 VAL A C 1
ATOM 717 O O . VAL A 1 92 ? 17.532 -18.331 -44.141 1.00 73.38 92 VAL A O 1
ATOM 720 N N . GLY A 1 93 ? 16.615 -17.300 -45.897 1.00 75.94 93 GLY A N 1
ATOM 721 C CA . GLY A 1 93 ? 17.368 -18.080 -46.895 1.00 75.94 93 GLY A CA 1
ATOM 722 C C . GLY A 1 93 ? 18.886 -18.033 -46.670 1.00 75.94 93 GLY A C 1
ATOM 723 O O . GLY A 1 93 ? 19.561 -19.064 -46.672 1.00 75.94 93 GLY A O 1
ATOM 724 N N . ASN A 1 94 ? 19.407 -16.845 -46.355 1.00 80.94 94 ASN A N 1
ATOM 725 C CA . ASN A 1 94 ? 20.827 -16.645 -46.060 1.00 80.94 94 ASN A CA 1
ATOM 726 C C . ASN A 1 94 ? 21.213 -17.214 -44.680 1.00 80.94 94 ASN A C 1
ATOM 728 O O . ASN A 1 94 ? 22.357 -17.615 -44.481 1.00 80.94 94 ASN A O 1
ATOM 732 N N . ALA A 1 95 ? 20.262 -17.333 -43.746 1.00 76.12 95 ALA A N 1
ATOM 733 C CA . ALA A 1 95 ? 20.484 -17.983 -42.456 1.00 76.12 95 ALA A CA 1
ATOM 734 C C . ALA A 1 95 ? 20.660 -19.508 -42.606 1.00 76.12 95 ALA A C 1
ATOM 736 O O . ALA A 1 95 ? 21.557 -20.087 -41.993 1.00 76.12 95 ALA A O 1
ATOM 737 N N . SER A 1 96 ? 19.894 -20.159 -43.491 1.00 80.75 96 SER A N 1
ATOM 738 C CA . SER A 1 96 ? 20.094 -21.581 -43.818 1.00 80.75 96 SER A CA 1
ATOM 739 C C . SER A 1 96 ? 21.441 -21.850 -44.508 1.00 80.75 96 SER A C 1
ATOM 741 O O . SER A 1 96 ? 22.032 -22.913 -44.308 1.00 80.75 96 SER A O 1
ATOM 743 N N . ALA A 1 97 ? 21.951 -20.900 -45.303 1.00 88.88 97 ALA A N 1
ATOM 744 C CA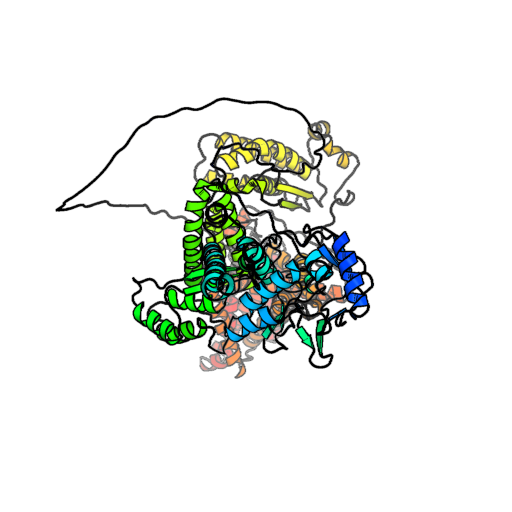 . ALA A 1 97 ? 23.300 -20.968 -45.871 1.00 88.88 97 ALA A CA 1
ATOM 745 C C . ALA A 1 97 ? 24.384 -20.815 -44.787 1.00 88.88 97 ALA A C 1
ATOM 747 O O . ALA A 1 97 ? 25.286 -21.650 -44.708 1.00 88.88 97 ALA A O 1
ATOM 748 N N . LEU A 1 98 ? 24.241 -19.821 -43.899 1.00 91.12 98 LEU A N 1
ATOM 749 C CA . LEU A 1 98 ? 25.113 -19.605 -42.739 1.00 91.12 98 LEU A CA 1
ATOM 750 C C . LEU A 1 98 ? 25.218 -20.854 -41.851 1.00 91.12 98 LEU A C 1
ATOM 752 O O . LEU A 1 98 ? 26.327 -21.292 -41.557 1.00 91.12 98 LEU A O 1
ATOM 756 N N . GLN A 1 99 ? 24.093 -21.454 -41.443 1.00 89.62 99 GLN A N 1
ATOM 757 C CA . GLN A 1 99 ? 24.119 -22.629 -40.562 1.00 89.62 99 GLN A CA 1
ATOM 758 C C . GLN A 1 99 ? 24.825 -23.832 -41.202 1.00 89.62 99 GLN A C 1
ATOM 760 O O . GLN A 1 99 ? 25.605 -24.501 -40.526 1.00 89.62 99 GLN A O 1
ATOM 765 N N . ARG A 1 100 ? 24.602 -24.081 -42.502 1.00 90.88 100 ARG A N 1
ATOM 766 C CA . ARG A 1 100 ? 25.289 -25.154 -43.237 1.00 90.88 100 ARG A CA 1
ATOM 767 C C . ARG A 1 100 ? 26.801 -24.918 -43.277 1.00 90.88 100 ARG A C 1
ATOM 769 O O . ARG A 1 100 ? 27.557 -25.777 -42.831 1.00 90.88 100 ARG A O 1
ATOM 776 N N . TRP A 1 101 ? 27.216 -23.731 -43.722 1.00 94.69 101 TRP A N 1
ATOM 777 C CA . TRP A 1 101 ? 28.627 -23.353 -43.820 1.00 94.69 101 TRP A CA 1
ATOM 778 C C . TRP A 1 101 ? 29.349 -23.399 -42.463 1.00 94.69 101 TRP A C 1
ATOM 780 O O . TRP A 1 101 ? 30.507 -23.808 -42.397 1.00 94.69 101 TRP A O 1
ATOM 790 N N . LEU A 1 102 ? 28.677 -23.030 -41.366 1.00 93.94 102 LEU A N 1
ATOM 791 C CA . LEU A 1 102 ? 29.234 -23.137 -40.015 1.00 93.94 102 LEU A CA 1
ATOM 792 C C . LEU A 1 102 ? 29.506 -24.589 -39.613 1.00 93.94 102 LEU A C 1
ATOM 794 O O . LEU A 1 102 ? 30.588 -24.876 -39.105 1.00 93.94 102 LEU A O 1
ATOM 798 N N . SER A 1 103 ? 28.560 -25.504 -39.847 1.00 91.75 103 SER A N 1
ATOM 799 C CA . SER A 1 103 ? 28.759 -26.932 -39.560 1.00 91.75 103 SER A CA 1
ATOM 800 C C . SER A 1 103 ? 29.851 -27.551 -40.437 1.00 91.75 103 SER A C 1
ATOM 802 O O . SER A 1 103 ? 30.697 -28.277 -39.922 1.00 91.75 103 SER A O 1
ATOM 804 N N . GLU A 1 104 ? 29.896 -27.209 -41.727 1.00 93.19 104 GLU A N 1
ATOM 805 C CA . GLU A 1 104 ? 30.981 -27.602 -42.643 1.00 93.19 104 GLU A CA 1
ATOM 806 C C . GLU A 1 104 ? 32.346 -27.044 -42.195 1.00 93.19 104 GLU A C 1
ATOM 808 O O . GLU A 1 104 ? 33.367 -27.716 -42.317 1.00 93.19 104 GLU A O 1
ATOM 813 N N . SER A 1 105 ? 32.359 -25.848 -41.598 1.00 92.81 105 SER A N 1
ATOM 814 C CA . SER A 1 105 ? 33.559 -25.186 -41.064 1.00 92.81 105 SER A CA 1
ATOM 815 C C . SER A 1 105 ? 33.890 -25.562 -39.606 1.00 92.81 105 SER A C 1
ATOM 817 O O . SER A 1 105 ? 34.723 -24.904 -38.975 1.00 92.81 105 SER A O 1
ATOM 819 N N . GLY A 1 106 ? 33.270 -26.616 -39.061 1.00 90.06 106 GLY A N 1
ATOM 820 C CA . GLY A 1 106 ? 33.630 -27.208 -37.767 1.00 90.06 106 GLY A CA 1
ATOM 821 C C . GLY A 1 106 ? 32.842 -26.722 -36.544 1.00 90.06 106 GLY A C 1
ATOM 822 O O . GLY A 1 106 ? 33.263 -26.991 -35.418 1.00 90.06 106 GLY A O 1
ATOM 823 N N . LEU A 1 107 ? 31.709 -26.032 -36.715 1.00 91.12 107 LEU A N 1
ATOM 824 C CA . LEU A 1 107 ? 30.796 -25.755 -35.602 1.00 91.12 107 LEU A CA 1
ATOM 825 C C . LEU A 1 107 ? 30.083 -27.053 -35.154 1.00 91.12 107 LEU A C 1
ATOM 827 O O . LEU A 1 107 ? 29.470 -27.718 -35.995 1.00 91.12 107 LEU A O 1
ATOM 831 N N . PRO A 1 108 ? 30.081 -27.408 -33.850 1.00 89.06 108 PRO A N 1
ATOM 832 C CA . PRO A 1 108 ? 29.374 -28.592 -33.359 1.00 89.06 108 PRO A CA 1
ATOM 833 C C . PRO A 1 108 ? 27.855 -28.566 -33.629 1.00 89.06 108 PRO A C 1
ATOM 835 O O . PRO A 1 108 ? 27.280 -27.483 -33.778 1.00 89.06 108 PRO A O 1
ATOM 838 N N . PRO A 1 109 ? 27.166 -29.725 -33.621 1.00 87.88 109 PRO A N 1
ATOM 839 C CA . PRO A 1 109 ? 25.711 -29.788 -33.760 1.00 87.88 109 PRO A CA 1
ATOM 840 C C . PRO A 1 109 ? 24.980 -28.996 -32.666 1.00 87.88 109 PRO A C 1
ATOM 842 O O . PRO A 1 109 ? 25.162 -29.246 -31.476 1.00 87.88 109 PRO A O 1
ATOM 845 N N . GLN A 1 110 ? 24.122 -28.062 -33.075 1.00 89.00 110 GLN A N 1
ATOM 846 C CA . GLN A 1 110 ? 23.386 -27.172 -32.174 1.00 89.00 110 GLN A CA 1
ATOM 847 C C . GLN A 1 110 ? 21.997 -27.731 -31.825 1.00 89.00 110 GLN A C 1
ATOM 849 O O . GLN A 1 110 ? 21.373 -28.436 -32.620 1.00 89.00 110 GLN A O 1
ATOM 854 N N . LYS A 1 111 ? 21.467 -27.373 -30.648 1.00 90.25 111 LYS A N 1
ATOM 855 C CA . LYS A 1 111 ? 20.060 -27.636 -30.268 1.00 90.25 111 LYS A CA 1
ATOM 856 C C . LYS A 1 111 ? 19.083 -26.535 -30.717 1.00 90.25 111 LYS A C 1
ATOM 858 O O . LYS A 1 111 ? 17.909 -26.593 -30.361 1.00 90.25 111 LYS A O 1
ATOM 863 N N . MET A 1 112 ? 19.553 -25.543 -31.469 1.00 91.94 112 MET A N 1
ATOM 864 C CA . MET A 1 112 ? 18.810 -24.342 -31.860 1.00 91.94 112 MET A CA 1
ATOM 865 C C . MET A 1 112 ? 19.012 -24.014 -33.348 1.00 91.94 112 MET A C 1
ATOM 867 O O . MET A 1 112 ? 20.064 -24.326 -33.911 1.00 91.94 112 MET A O 1
ATOM 871 N N . GLY A 1 113 ? 18.001 -23.412 -33.976 1.00 90.38 113 GLY A N 1
ATOM 872 C CA . GLY A 1 113 ? 17.981 -23.007 -35.388 1.00 90.38 113 GLY A CA 1
ATOM 873 C C . GLY A 1 113 ? 17.649 -21.525 -35.545 1.00 90.38 113 GLY A C 1
ATOM 874 O O . GLY A 1 113 ? 17.053 -20.944 -34.640 1.00 90.38 113 GLY A O 1
ATOM 875 N N . ILE A 1 114 ? 18.065 -20.901 -36.652 1.00 91.31 114 ILE A N 1
ATOM 876 C CA . ILE A 1 114 ? 17.733 -19.495 -36.924 1.00 91.31 114 ILE A CA 1
ATOM 877 C C . ILE A 1 114 ? 16.347 -19.438 -37.573 1.00 91.31 114 ILE A C 1
ATOM 879 O O . ILE A 1 114 ? 16.168 -19.924 -38.687 1.00 91.31 114 ILE A O 1
ATOM 883 N N . GLU A 1 115 ? 15.397 -18.804 -36.894 1.00 91.06 115 GLU A N 1
ATOM 884 C CA . GLU A 1 115 ? 13.992 -18.707 -37.300 1.00 91.06 115 GLU A CA 1
ATOM 885 C C . GLU A 1 115 ? 13.514 -17.249 -37.338 1.00 91.06 115 GLU A C 1
ATOM 887 O O . GLU A 1 115 ? 14.191 -16.340 -36.845 1.00 91.06 115 GLU A O 1
ATOM 892 N N . ARG A 1 116 ? 12.323 -17.018 -37.910 1.00 90.81 116 ARG A N 1
ATOM 893 C CA . ARG A 1 116 ? 11.608 -15.735 -37.772 1.00 90.81 116 ARG A CA 1
ATOM 894 C C . ARG A 1 116 ? 10.982 -15.613 -36.385 1.00 90.81 116 ARG A C 1
ATOM 896 O O . ARG A 1 116 ? 10.392 -16.567 -35.889 1.00 90.81 116 ARG A O 1
ATOM 903 N N . VAL A 1 117 ? 11.087 -14.429 -35.786 1.00 90.50 117 VAL A N 1
ATOM 904 C CA . VAL A 1 117 ? 10.671 -14.155 -34.400 1.00 90.50 117 VAL A CA 1
ATOM 905 C C . VAL A 1 117 ? 10.148 -12.726 -34.235 1.00 90.50 117 VAL A C 1
ATOM 907 O O . VAL A 1 117 ? 10.624 -11.806 -34.897 1.00 90.50 117 VAL A O 1
ATOM 910 N N . ASP A 1 118 ? 9.214 -12.518 -33.303 1.00 84.62 118 ASP A N 1
ATOM 911 C CA . ASP A 1 118 ? 8.626 -11.192 -33.035 1.00 84.62 118 ASP A CA 1
ATOM 912 C C . ASP A 1 118 ? 9.639 -10.184 -32.461 1.00 84.62 118 ASP A C 1
ATOM 914 O O . ASP A 1 118 ? 9.555 -8.983 -32.712 1.00 84.62 118 ASP A O 1
ATOM 918 N N . VAL A 1 119 ? 10.612 -10.671 -31.682 1.00 83.00 119 VAL A N 1
ATOM 919 C CA . VAL A 1 119 ? 11.681 -9.860 -31.081 1.00 83.00 119 VAL A CA 1
ATOM 920 C C . VAL A 1 119 ? 12.970 -10.101 -31.857 1.00 83.00 119 VAL A C 1
ATOM 922 O O . VAL A 1 119 ? 13.550 -11.178 -31.737 1.00 83.00 119 VAL A O 1
ATOM 925 N N . GLY A 1 120 ? 13.404 -9.097 -32.625 1.00 81.94 120 GLY A N 1
ATOM 926 C CA . GLY A 1 120 ? 14.642 -9.117 -33.417 1.00 81.94 120 GLY A CA 1
ATOM 927 C C . GLY A 1 120 ? 14.491 -9.533 -34.887 1.00 81.94 120 GLY A C 1
ATOM 928 O O . GLY A 1 120 ? 15.489 -9.545 -35.600 1.00 81.94 120 GLY A O 1
ATOM 929 N N . GLU A 1 121 ? 13.270 -9.841 -35.349 1.00 86.25 121 GLU A N 1
ATOM 930 C CA . GLU A 1 121 ? 12.901 -10.339 -36.696 1.00 86.25 121 GLU A CA 1
ATOM 931 C C . GLU A 1 121 ? 13.463 -11.723 -37.059 1.00 86.25 121 GLU A C 1
ATOM 933 O O . GLU A 1 121 ? 12.716 -12.592 -37.516 1.00 86.25 121 GLU A O 1
ATOM 938 N N . ARG A 1 122 ? 14.757 -11.952 -36.820 1.00 90.00 122 ARG A N 1
ATOM 939 C CA . ARG A 1 122 ? 15.423 -13.260 -36.845 1.00 90.00 122 ARG A CA 1
ATOM 940 C C . ARG A 1 122 ? 16.091 -13.521 -35.504 1.00 90.00 122 ARG A C 1
ATOM 942 O O . ARG A 1 122 ? 16.662 -12.612 -34.906 1.00 90.00 122 ARG A O 1
ATOM 949 N N . GLY A 1 123 ? 16.052 -14.767 -35.052 1.00 92.38 123 GLY A N 1
ATOM 950 C CA . GLY A 1 123 ? 16.628 -15.163 -33.772 1.00 92.38 123 GLY A CA 1
ATOM 951 C C . GLY A 1 123 ? 16.808 -16.667 -33.658 1.00 92.38 123 GLY A C 1
ATOM 952 O O . GLY A 1 123 ? 16.328 -17.430 -34.496 1.00 92.38 123 GLY A O 1
ATOM 953 N N . LEU A 1 124 ? 17.518 -17.098 -32.619 1.00 93.38 124 LEU A N 1
ATOM 954 C CA . LEU A 1 124 ? 17.746 -18.515 -32.357 1.00 93.38 124 LEU A CA 1
ATOM 955 C C . LEU A 1 124 ? 16.603 -19.125 -31.547 1.00 93.38 124 LEU A C 1
ATOM 957 O O . LEU A 1 124 ? 16.336 -18.723 -30.418 1.00 93.38 124 LEU A O 1
ATOM 961 N N . VAL A 1 125 ? 15.952 -20.132 -32.122 1.00 94.38 125 VAL A N 1
ATOM 962 C CA . VAL A 1 125 ? 14.830 -20.864 -31.528 1.00 94.38 125 VAL A CA 1
ATOM 963 C C . VAL A 1 125 ? 15.265 -22.279 -31.169 1.00 94.38 125 VAL A C 1
ATOM 965 O O . VAL A 1 125 ? 15.975 -22.946 -31.925 1.00 94.38 125 VAL A O 1
ATOM 968 N N . ALA A 1 126 ? 14.850 -22.752 -29.996 1.00 94.75 126 ALA A N 1
ATOM 969 C CA . ALA A 1 126 ? 15.132 -24.100 -29.529 1.00 94.75 126 ALA A CA 1
ATOM 970 C C . ALA A 1 126 ? 14.426 -25.150 -30.408 1.00 94.75 126 ALA A C 1
ATOM 972 O O . ALA A 1 126 ? 13.211 -25.130 -30.576 1.00 94.75 126 ALA A O 1
ATOM 973 N N . LEU A 1 127 ? 15.184 -26.114 -30.935 1.00 93.38 127 LEU A N 1
ATOM 974 C CA . LEU A 1 127 ? 14.672 -27.236 -31.738 1.00 93.38 127 LEU A CA 1
ATOM 975 C C . LEU A 1 127 ? 14.413 -28.492 -30.888 1.00 93.38 127 LEU A C 1
ATOM 977 O O . LEU A 1 127 ? 13.796 -29.454 -31.342 1.00 93.38 127 LEU A O 1
ATOM 981 N N . LYS A 1 128 ? 14.947 -28.520 -29.662 1.00 93.12 128 LYS A N 1
ATOM 982 C CA . LYS A 1 128 ? 14.883 -29.629 -28.698 1.00 93.12 128 LYS A CA 1
ATOM 983 C C . LYS A 1 128 ? 14.821 -29.055 -27.282 1.00 93.12 128 LYS A C 1
ATOM 985 O O . LYS A 1 128 ? 15.238 -27.924 -27.067 1.00 93.12 128 LYS A O 1
ATOM 990 N N . ASN A 1 129 ? 14.379 -29.854 -26.310 1.00 92.56 129 ASN A N 1
ATOM 991 C CA . ASN A 1 129 ? 14.446 -29.476 -24.895 1.00 92.56 129 ASN A CA 1
ATOM 992 C C . ASN A 1 129 ? 15.898 -29.183 -24.457 1.00 92.56 129 ASN A C 1
ATOM 994 O O . ASN A 1 129 ? 16.813 -29.996 -24.669 1.00 92.56 129 ASN A O 1
ATOM 998 N N . ILE A 1 130 ? 16.090 -28.036 -23.806 1.00 91.81 130 ILE A N 1
ATOM 999 C CA . ILE A 1 130 ? 17.371 -27.556 -23.266 1.00 91.81 130 ILE A CA 1
ATOM 1000 C C . ILE A 1 130 ? 17.233 -27.427 -21.749 1.00 91.81 130 ILE A C 1
ATOM 1002 O O . ILE A 1 130 ? 16.220 -26.930 -21.251 1.00 91.81 130 ILE A O 1
ATOM 1006 N N . ARG A 1 131 ? 18.231 -27.902 -20.999 1.00 90.44 131 ARG A N 1
ATOM 1007 C CA . ARG A 1 131 ? 18.219 -27.868 -19.527 1.00 90.44 131 ARG A CA 1
ATOM 1008 C C . ARG A 1 131 ? 18.884 -26.593 -19.012 1.00 90.44 131 ARG A C 1
ATOM 1010 O O . ARG A 1 131 ? 19.854 -26.138 -19.601 1.00 90.44 131 ARG A O 1
ATOM 1017 N N . LYS A 1 132 ? 18.439 -26.079 -17.859 1.00 89.19 132 LYS A N 1
ATOM 1018 C CA . LYS A 1 132 ? 19.175 -25.043 -17.109 1.00 89.19 132 LYS A CA 1
ATOM 1019 C C . LYS A 1 132 ? 20.608 -25.514 -16.822 1.00 89.19 132 LYS A C 1
ATOM 1021 O O . LYS A 1 132 ? 20.804 -26.663 -16.432 1.00 89.19 132 LYS A O 1
ATOM 1026 N N . GLY A 1 133 ? 21.585 -24.622 -16.975 1.00 86.06 133 GLY A N 1
ATOM 1027 C CA . GLY A 1 133 ? 23.008 -24.920 -16.791 1.00 86.06 133 GLY A CA 1
ATOM 1028 C C . GLY A 1 133 ? 23.654 -25.676 -17.957 1.00 86.06 133 GLY A C 1
ATOM 1029 O O . GLY A 1 133 ? 24.825 -26.037 -17.869 1.00 86.06 133 GLY A O 1
ATOM 1030 N N . GLU A 1 134 ? 22.929 -25.927 -19.051 1.00 87.62 134 GLU A N 1
ATOM 1031 C CA . GLU A 1 134 ? 23.487 -26.578 -20.236 1.00 87.62 134 GLU A CA 1
ATOM 1032 C C . GLU A 1 134 ? 24.324 -25.583 -21.062 1.00 87.62 134 GLU A C 1
ATOM 1034 O O . GLU A 1 134 ? 23.876 -24.459 -21.323 1.00 87.62 134 GLU A O 1
ATOM 1039 N N . LYS A 1 135 ? 25.532 -25.999 -21.481 1.00 86.25 135 LYS A N 1
ATOM 1040 C CA . LYS A 1 135 ? 26.347 -25.292 -22.484 1.00 86.25 135 LYS A CA 1
ATOM 1041 C C . LYS A 1 135 ? 25.698 -25.492 -23.854 1.00 86.25 135 LYS A C 1
ATOM 1043 O O . LYS A 1 135 ? 25.894 -26.527 -24.485 1.00 86.25 135 LYS A O 1
ATOM 1048 N N . LEU A 1 136 ? 24.875 -24.533 -24.268 1.00 82.38 136 LEU A N 1
ATOM 1049 C CA . LEU A 1 136 ? 24.022 -24.644 -25.452 1.00 82.38 136 LEU A CA 1
ATOM 1050 C C . LEU A 1 136 ? 24.759 -24.317 -26.758 1.00 82.38 136 LEU A C 1
ATOM 1052 O O . LEU A 1 136 ? 24.442 -24.907 -27.787 1.00 82.38 136 LEU A O 1
ATOM 1056 N N . LEU A 1 137 ? 25.731 -23.402 -26.706 1.00 85.88 137 LEU A N 1
ATOM 1057 C CA . LEU A 1 137 ? 26.575 -23.015 -27.838 1.00 85.88 137 LEU A CA 1
ATOM 1058 C C . LEU A 1 137 ? 28.049 -23.114 -27.442 1.00 85.88 137 LEU A C 1
ATOM 1060 O O . LEU A 1 137 ? 28.428 -22.717 -26.339 1.00 85.88 137 LEU A O 1
ATOM 1064 N N . PHE A 1 138 ? 28.864 -23.580 -28.383 1.00 90.38 138 PHE A N 1
ATOM 1065 C CA . PHE A 1 138 ? 30.318 -23.469 -28.385 1.00 90.38 138 PHE A CA 1
ATOM 1066 C C . PHE A 1 138 ? 30.749 -23.035 -29.789 1.00 90.38 138 PHE A C 1
ATOM 1068 O O . PHE A 1 138 ? 30.470 -23.747 -30.755 1.00 90.38 138 PHE A O 1
ATOM 1075 N N . VAL A 1 139 ? 31.413 -21.883 -29.903 1.00 91.94 139 VAL A N 1
ATOM 1076 C CA . VAL A 1 139 ? 32.009 -21.390 -31.153 1.00 91.94 139 VAL A CA 1
ATOM 1077 C C . VAL A 1 139 ? 33.537 -21.505 -31.050 1.00 91.94 139 VAL A C 1
ATOM 1079 O O . VAL A 1 139 ? 34.129 -20.858 -30.178 1.00 91.94 139 VAL A O 1
ATOM 1082 N N . PRO A 1 140 ? 34.195 -22.314 -31.905 1.00 90.94 140 PRO A N 1
ATOM 1083 C CA . PRO A 1 140 ? 35.649 -22.455 -31.895 1.00 90.94 140 PRO A CA 1
ATOM 1084 C C . PRO A 1 140 ? 36.339 -21.178 -32.418 1.00 90.94 140 PRO A C 1
ATOM 1086 O O . PRO A 1 140 ? 35.777 -20.500 -33.281 1.00 90.94 140 PRO A O 1
ATOM 1089 N N . PRO A 1 141 ? 37.583 -20.863 -32.000 1.00 88.00 141 PRO A N 1
ATOM 1090 C CA . PRO A 1 141 ? 38.282 -19.631 -32.394 1.00 88.00 141 PRO A CA 1
ATOM 1091 C C . PRO A 1 141 ? 38.497 -19.478 -33.906 1.00 88.00 141 PRO A C 1
ATOM 1093 O O . PRO A 1 141 ? 38.609 -18.364 -34.408 1.00 88.00 141 PRO A O 1
ATOM 1096 N N . SER A 1 142 ? 38.511 -20.585 -34.654 1.00 90.25 142 SER A N 1
ATOM 1097 C CA . SER A 1 142 ? 38.553 -20.599 -36.124 1.00 90.25 142 SER A CA 1
ATOM 1098 C C . SER A 1 142 ? 37.338 -19.933 -36.787 1.00 90.25 142 SER A C 1
ATOM 1100 O O . SER A 1 142 ? 37.429 -19.536 -37.954 1.00 90.25 142 SER A O 1
ATOM 1102 N N . LEU A 1 143 ? 36.225 -19.802 -36.057 1.00 93.38 143 LEU A N 1
ATOM 1103 C CA . LEU A 1 143 ? 34.958 -19.196 -36.475 1.00 93.38 143 LEU A CA 1
ATOM 1104 C C . LEU A 1 143 ? 34.673 -17.860 -35.767 1.00 93.38 143 LEU A C 1
ATOM 1106 O O . LEU A 1 143 ? 33.543 -17.388 -35.805 1.00 93.38 143 LEU A O 1
ATOM 1110 N N . VAL A 1 144 ? 35.683 -17.233 -35.157 1.00 92.75 144 VAL A N 1
ATOM 1111 C CA . VAL A 1 144 ? 35.580 -15.921 -34.498 1.00 92.75 144 VAL A CA 1
ATOM 1112 C C . VAL A 1 144 ? 36.392 -14.876 -35.274 1.00 92.75 144 VAL A C 1
ATOM 1114 O O . VAL A 1 144 ? 37.485 -15.169 -35.762 1.00 92.75 144 VAL A O 1
ATOM 1117 N N . ILE A 1 145 ? 35.873 -13.649 -35.376 1.00 94.94 145 ILE A N 1
ATOM 1118 C CA . ILE A 1 145 ? 36.582 -12.502 -35.967 1.00 94.94 145 ILE A CA 1
ATOM 1119 C C . ILE A 1 145 ? 37.004 -11.537 -34.851 1.00 94.94 145 ILE A C 1
ATOM 1121 O O . ILE A 1 145 ? 36.154 -11.048 -34.107 1.00 94.94 145 ILE A O 1
ATOM 1125 N N . THR A 1 146 ? 38.301 -11.231 -34.758 1.00 93.06 146 THR A N 1
ATOM 1126 C CA . THR A 1 146 ? 38.905 -10.257 -33.826 1.00 93.06 146 THR A CA 1
ATOM 1127 C C . THR A 1 146 ? 39.923 -9.371 -34.562 1.00 93.06 146 THR A C 1
ATOM 1129 O O . THR A 1 146 ? 40.248 -9.614 -35.724 1.00 93.06 146 THR A O 1
ATOM 1132 N N . ALA A 1 147 ? 40.483 -8.357 -33.893 1.00 90.94 147 ALA A N 1
ATOM 1133 C CA . ALA A 1 147 ? 41.593 -7.556 -34.431 1.00 90.94 147 ALA A CA 1
ATOM 1134 C C . ALA A 1 147 ? 42.839 -8.403 -34.810 1.00 90.94 147 ALA A C 1
ATOM 1136 O O . ALA A 1 147 ? 43.623 -8.033 -35.693 1.00 90.94 147 ALA A O 1
ATOM 1137 N N . ASP A 1 148 ? 42.999 -9.575 -34.183 1.00 89.81 148 ASP A N 1
ATOM 1138 C CA . ASP A 1 148 ? 44.079 -10.534 -34.443 1.00 89.81 148 ASP A CA 1
ATOM 1139 C C . ASP A 1 148 ? 43.824 -11.412 -35.690 1.00 89.81 148 ASP A C 1
ATOM 1141 O O . ASP A 1 148 ? 44.724 -12.127 -36.135 1.00 89.81 148 ASP A O 1
ATOM 1145 N N . SER A 1 149 ? 42.615 -11.387 -36.271 1.00 91.56 149 SER A N 1
ATOM 1146 C CA . SER A 1 149 ? 42.246 -12.253 -37.397 1.00 91.56 149 SER A CA 1
ATOM 1147 C C . SER A 1 149 ? 43.149 -12.052 -38.621 1.00 91.56 149 SER A C 1
ATOM 1149 O O . SER A 1 149 ? 43.635 -10.956 -38.924 1.00 91.56 149 SER A O 1
ATOM 1151 N N . LYS A 1 150 ? 43.378 -13.144 -39.358 1.00 91.94 150 LYS A N 1
ATOM 1152 C CA . LYS A 1 150 ? 44.098 -13.106 -40.636 1.00 91.94 150 LYS A CA 1
ATOM 1153 C C . LYS A 1 150 ? 43.206 -12.481 -41.709 1.00 91.94 150 LYS A C 1
ATOM 1155 O O . LYS A 1 150 ? 42.037 -12.847 -41.826 1.00 91.94 150 LYS A O 1
ATOM 1160 N N . TRP A 1 151 ? 43.784 -11.553 -42.464 1.00 94.06 151 TRP A N 1
ATOM 1161 C CA . TRP A 1 151 ? 43.166 -10.910 -43.621 1.00 94.06 151 TRP A CA 1
ATOM 1162 C C . TRP A 1 151 ? 43.378 -11.774 -44.862 1.00 94.06 151 TRP A C 1
ATOM 1164 O O . TRP A 1 151 ? 44.471 -12.314 -45.050 1.00 94.06 151 TRP A O 1
ATOM 1174 N N . SER A 1 152 ? 42.364 -11.863 -45.721 1.00 93.38 152 SER A N 1
ATOM 1175 C CA . SER A 1 152 ? 42.493 -12.468 -47.050 1.00 93.38 152 SER A CA 1
ATOM 1176 C C . SER A 1 152 ? 43.485 -11.674 -47.918 1.00 93.38 152 SER A C 1
ATOM 1178 O O . SER A 1 152 ? 44.352 -12.262 -48.560 1.00 93.38 152 SER A O 1
ATOM 1180 N N . CYS A 1 153 ? 43.466 -10.336 -47.832 1.00 92.50 153 CYS A N 1
ATOM 1181 C CA . CYS A 1 153 ? 44.558 -9.472 -48.297 1.00 92.50 153 CYS A CA 1
ATOM 1182 C C . CYS A 1 153 ? 45.499 -9.122 -47.130 1.00 92.50 153 CYS A C 1
ATOM 1184 O O . CYS A 1 153 ? 45.245 -8.182 -46.372 1.00 92.50 153 CYS A O 1
ATOM 1186 N N . GLN A 1 154 ? 46.589 -9.882 -46.966 1.00 92.94 154 GLN A N 1
ATOM 1187 C CA . GLN A 1 154 ? 47.544 -9.658 -45.869 1.00 92.94 154 GLN A CA 1
ATOM 1188 C C . GLN A 1 154 ? 48.229 -8.288 -45.948 1.00 92.94 154 GLN A C 1
ATOM 1190 O O . GLN A 1 154 ? 48.422 -7.665 -44.910 1.00 92.94 154 GLN A O 1
ATOM 1195 N N . GLU A 1 155 ? 48.549 -7.785 -47.147 1.00 93.88 155 GLU A N 1
ATOM 1196 C CA . GLU A 1 155 ? 49.230 -6.491 -47.317 1.00 93.88 155 GLU A CA 1
ATOM 1197 C C . GLU A 1 155 ? 48.402 -5.328 -46.743 1.00 93.88 155 GLU A C 1
ATOM 1199 O O . GLU A 1 155 ? 48.927 -4.506 -45.992 1.00 93.88 155 GLU A O 1
ATOM 1204 N N . ALA A 1 156 ? 47.088 -5.313 -46.999 1.00 93.69 156 ALA A N 1
ATOM 1205 C CA . ALA A 1 156 ? 46.164 -4.332 -46.431 1.00 93.69 156 ALA A CA 1
ATOM 1206 C C . ALA A 1 156 ? 46.123 -4.397 -44.890 1.00 93.69 156 ALA A C 1
ATOM 1208 O O . ALA A 1 156 ? 46.242 -3.370 -44.215 1.00 93.69 156 ALA A O 1
ATOM 1209 N N . GLY A 1 157 ? 46.021 -5.604 -44.320 1.00 94.00 157 GLY A N 1
ATOM 1210 C CA . GLY A 1 157 ? 46.039 -5.802 -42.867 1.00 94.00 157 GLY A CA 1
ATOM 1211 C C . GLY A 1 157 ? 47.358 -5.370 -42.218 1.00 94.00 157 GLY A C 1
ATOM 1212 O O . GLY A 1 157 ? 47.360 -4.756 -41.149 1.00 94.00 157 GLY A O 1
ATOM 1213 N N . ASP A 1 158 ? 48.481 -5.636 -42.882 1.00 94.06 158 ASP A N 1
ATOM 1214 C CA . ASP A 1 158 ? 49.818 -5.238 -42.447 1.00 94.06 158 ASP A CA 1
ATOM 1215 C C . ASP A 1 158 ? 50.016 -3.718 -42.469 1.00 94.06 158 ASP A C 1
ATOM 1217 O O . ASP A 1 158 ? 50.580 -3.167 -41.523 1.00 94.06 158 ASP A O 1
ATOM 1221 N N . VAL A 1 159 ? 49.543 -3.027 -43.513 1.00 95.81 159 VAL A N 1
ATOM 1222 C CA . VAL A 1 159 ? 49.601 -1.558 -43.617 1.00 95.81 159 VAL A CA 1
ATOM 1223 C C . VAL A 1 159 ? 48.840 -0.896 -42.464 1.00 95.81 159 VAL A C 1
ATOM 1225 O O . VAL A 1 159 ? 49.362 0.026 -41.833 1.00 95.81 159 VAL A O 1
ATOM 1228 N N . LEU A 1 160 ? 47.647 -1.393 -42.124 1.00 94.69 160 LEU A N 1
ATOM 1229 C CA . LEU A 1 160 ? 46.839 -0.858 -41.020 1.00 94.69 160 LEU A CA 1
ATOM 1230 C C . LEU A 1 160 ? 47.482 -1.116 -39.649 1.00 94.69 160 LEU A C 1
ATOM 1232 O O . LEU A 1 160 ? 47.545 -0.208 -38.818 1.00 94.69 160 LEU A O 1
ATOM 1236 N N . ARG A 1 161 ? 48.026 -2.321 -39.427 1.00 92.75 161 ARG A N 1
ATOM 1237 C CA . ARG A 1 161 ? 48.740 -2.677 -38.186 1.00 92.75 161 ARG A CA 1
ATOM 1238 C C . ARG A 1 161 ? 50.011 -1.847 -37.993 1.00 92.75 161 ARG A C 1
ATOM 1240 O O . ARG A 1 161 ? 50.211 -1.289 -36.917 1.00 92.75 161 ARG A O 1
ATOM 1247 N N . LYS A 1 162 ? 50.828 -1.684 -39.042 1.00 93.31 162 LYS A N 1
ATOM 1248 C CA . LYS A 1 162 ? 52.031 -0.821 -39.041 1.00 93.31 162 LYS A CA 1
ATOM 1249 C C . LYS A 1 162 ? 51.692 0.664 -38.848 1.00 93.31 162 LYS A C 1
ATOM 1251 O O . LYS A 1 162 ? 52.527 1.421 -38.367 1.00 93.31 162 LYS A O 1
ATOM 1256 N N . SER A 1 163 ? 50.462 1.066 -39.174 1.00 92.81 163 SER A N 1
ATOM 1257 C CA . SER A 1 163 ? 49.929 2.424 -38.978 1.00 92.81 163 SER A CA 1
ATOM 1258 C C . SER A 1 163 ? 49.226 2.633 -37.625 1.00 92.81 163 SER A C 1
ATOM 1260 O O . SER A 1 163 ? 48.554 3.655 -37.450 1.00 92.81 163 SER A O 1
ATOM 1262 N N . PHE A 1 164 ? 49.358 1.678 -36.691 1.00 93.25 164 PHE A N 1
ATOM 1263 C CA . PHE A 1 164 ? 48.795 1.701 -35.332 1.00 93.25 164 PHE A CA 1
ATOM 1264 C C . PHE A 1 164 ? 47.286 2.012 -35.280 1.00 93.25 164 PHE A C 1
ATOM 1266 O O . PHE A 1 164 ? 46.810 2.736 -34.405 1.00 93.25 164 PHE A O 1
ATOM 1273 N N . VAL A 1 165 ? 46.517 1.476 -36.235 1.00 94.25 165 VAL A N 1
ATOM 1274 C CA . VAL A 1 165 ? 45.057 1.645 -36.274 1.00 94.25 165 VAL A CA 1
ATOM 1275 C C . VAL A 1 165 ? 44.401 0.879 -35.108 1.00 94.25 165 VAL A C 1
ATOM 1277 O O . VAL A 1 165 ? 44.646 -0.323 -34.990 1.00 94.25 165 VAL A O 1
ATOM 1280 N N . PRO A 1 166 ? 43.561 1.519 -34.265 1.00 93.12 166 PRO A N 1
ATOM 1281 C CA . PRO A 1 166 ? 42.906 0.847 -33.138 1.00 93.12 166 PRO A CA 1
ATOM 1282 C C . PRO A 1 166 ? 41.932 -0.266 -33.558 1.00 93.12 166 PRO A C 1
ATOM 1284 O O . PRO A 1 166 ? 41.387 -0.240 -34.661 1.00 93.12 166 PRO A O 1
ATOM 1287 N N . ASP A 1 167 ? 41.642 -1.193 -32.639 1.00 92.00 167 ASP A N 1
ATOM 1288 C CA . ASP A 1 167 ? 40.829 -2.400 -32.867 1.00 92.00 167 ASP A CA 1
ATOM 1289 C C . ASP A 1 167 ? 39.499 -2.157 -33.595 1.00 92.00 167 ASP A C 1
ATOM 1291 O O . ASP A 1 167 ? 39.162 -2.908 -34.504 1.00 92.00 167 ASP A O 1
ATOM 1295 N N . TRP A 1 168 ? 38.734 -1.125 -33.218 1.00 93.75 168 TRP A N 1
ATOM 1296 C CA . TRP A 1 168 ? 37.413 -0.855 -33.805 1.00 93.75 168 TRP A CA 1
ATOM 1297 C C . TRP A 1 168 ? 37.499 -0.399 -35.276 1.00 93.75 168 TRP A C 1
ATOM 1299 O O . TRP A 1 168 ? 36.902 -1.063 -36.124 1.00 93.75 168 TRP A O 1
ATOM 1309 N N . PRO A 1 169 ? 38.259 0.659 -35.636 1.00 95.38 169 PRO A N 1
ATOM 1310 C CA . PRO A 1 169 ? 38.488 1.003 -37.041 1.00 95.38 169 PRO A CA 1
ATOM 1311 C C . PRO A 1 169 ? 39.215 -0.095 -37.842 1.00 95.38 169 PRO A C 1
ATOM 1313 O O . PRO A 1 169 ? 38.948 -0.259 -39.034 1.00 95.38 169 PRO A O 1
ATOM 1316 N N . LEU A 1 170 ? 40.096 -0.881 -37.206 1.00 95.75 170 LEU A N 1
ATOM 1317 C CA . LEU A 1 170 ? 40.768 -2.024 -37.836 1.00 95.75 170 LEU A CA 1
ATOM 1318 C C . LEU A 1 170 ? 39.766 -3.134 -38.194 1.00 95.75 170 LEU A C 1
ATOM 1320 O O . LEU A 1 170 ? 39.759 -3.600 -39.331 1.00 95.75 170 LEU A O 1
ATOM 1324 N N . LEU A 1 171 ? 38.887 -3.511 -37.259 1.00 96.00 171 LEU A N 1
ATOM 1325 C CA . LEU A 1 171 ? 37.782 -4.452 -37.479 1.00 96.00 171 LEU A CA 1
ATOM 1326 C C . LEU A 1 171 ? 36.775 -3.938 -38.512 1.00 96.00 171 LEU A C 1
ATOM 1328 O O . LEU A 1 171 ? 36.252 -4.731 -39.293 1.00 96.00 171 LEU A O 1
ATOM 1332 N N . ALA A 1 172 ? 36.518 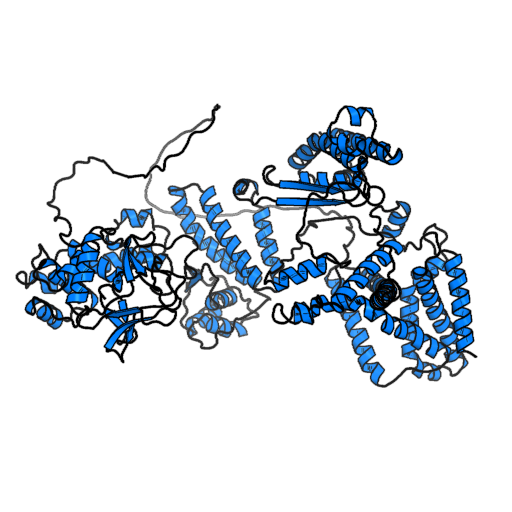-2.628 -38.546 1.00 96.69 172 ALA A N 1
ATOM 1333 C CA . ALA A 1 172 ? 35.628 -2.043 -39.542 1.00 96.69 172 ALA A CA 1
ATOM 1334 C C . ALA A 1 172 ? 36.213 -2.191 -40.954 1.00 96.69 172 ALA A C 1
ATOM 1336 O O . ALA A 1 172 ? 35.563 -2.678 -41.875 1.00 96.69 172 ALA A O 1
ATOM 1337 N N . THR A 1 173 ? 37.494 -1.854 -41.101 1.00 97.06 173 THR A N 1
ATOM 1338 C CA . THR A 1 173 ? 38.208 -1.986 -42.375 1.00 97.06 173 THR A CA 1
ATOM 1339 C C . THR A 1 173 ? 38.370 -3.463 -42.779 1.00 97.06 173 THR A C 1
ATOM 1341 O O . THR A 1 173 ? 38.276 -3.781 -43.963 1.00 97.06 173 THR A O 1
ATOM 1344 N N . TYR A 1 174 ? 38.534 -4.380 -41.814 1.00 97.19 174 TYR A N 1
ATOM 1345 C CA . TYR A 1 174 ? 38.544 -5.834 -42.047 1.00 97.19 174 TYR A CA 1
ATOM 1346 C C . TYR A 1 174 ? 37.232 -6.321 -42.660 1.00 97.19 174 TYR A C 1
ATOM 1348 O O . TYR A 1 174 ? 37.245 -6.999 -43.684 1.00 97.19 174 TYR A O 1
ATOM 1356 N N . LEU A 1 175 ? 36.097 -5.961 -42.053 1.00 96.88 175 LEU A N 1
ATOM 1357 C CA . LEU A 1 175 ? 34.792 -6.444 -42.494 1.00 96.88 175 LEU A CA 1
ATOM 1358 C C . LEU A 1 175 ? 34.433 -5.920 -43.893 1.00 96.88 175 LEU A C 1
ATOM 1360 O O . LEU A 1 175 ? 33.879 -6.677 -44.683 1.00 96.88 175 LEU A O 1
ATOM 1364 N N . ILE A 1 176 ? 34.799 -4.677 -44.230 1.00 97.06 176 ILE A N 1
ATOM 1365 C CA . ILE A 1 176 ? 34.658 -4.125 -45.593 1.00 97.06 176 ILE A CA 1
ATOM 1366 C C . ILE A 1 176 ? 35.541 -4.894 -46.587 1.00 97.06 176 ILE A C 1
ATOM 1368 O O . ILE A 1 176 ? 35.071 -5.275 -47.657 1.00 97.06 176 ILE A O 1
ATOM 1372 N N . SER A 1 177 ? 36.799 -5.166 -46.222 1.00 96.25 177 SER A N 1
ATOM 1373 C CA . SER A 1 177 ? 37.743 -5.911 -47.064 1.00 96.25 177 SER A CA 1
ATOM 1374 C C . SER A 1 177 ? 37.227 -7.319 -47.376 1.00 96.25 177 SER A C 1
ATOM 1376 O O . SER A 1 177 ? 37.071 -7.677 -48.542 1.00 96.25 177 SER A O 1
ATOM 1378 N N . GLU A 1 178 ? 36.843 -8.084 -46.352 1.00 96.94 178 GLU A N 1
ATOM 1379 C CA . GLU A 1 178 ? 36.279 -9.427 -46.525 1.00 96.94 178 GLU A CA 1
ATOM 1380 C C . GLU A 1 178 ? 34.919 -9.409 -47.252 1.00 96.94 178 GLU A C 1
ATOM 1382 O O . GLU A 1 178 ? 34.640 -10.309 -48.040 1.00 96.94 178 GLU A O 1
ATOM 1387 N N . ALA A 1 179 ? 34.086 -8.378 -47.063 1.00 95.75 179 ALA A N 1
ATOM 1388 C CA . ALA A 1 179 ? 32.814 -8.251 -47.779 1.00 95.75 179 ALA A CA 1
ATOM 1389 C C . ALA A 1 179 ? 32.995 -7.948 -49.276 1.00 95.75 179 ALA A C 1
ATOM 1391 O O . ALA A 1 179 ? 32.249 -8.468 -50.110 1.00 95.75 179 ALA A O 1
ATOM 1392 N N . SER A 1 180 ? 34.012 -7.155 -49.628 1.00 94.56 180 SER A N 1
ATOM 1393 C CA . SER A 1 180 ? 34.315 -6.784 -51.016 1.00 94.56 180 SER A CA 1
ATOM 1394 C C . SER A 1 180 ? 34.710 -7.980 -51.892 1.00 94.56 180 SER A C 1
ATOM 1396 O O . SER A 1 180 ? 34.401 -8.001 -53.084 1.00 94.56 180 SER A O 1
ATOM 1398 N N . LEU A 1 181 ? 35.316 -9.007 -51.284 1.00 94.25 181 LEU A N 1
ATOM 1399 C CA . LEU A 1 181 ? 35.750 -10.245 -51.937 1.00 94.25 181 LEU A CA 1
ATOM 1400 C C . LEU A 1 181 ? 34.598 -11.199 -52.290 1.00 94.25 181 LEU A C 1
ATOM 1402 O O . LEU A 1 181 ? 34.824 -12.166 -53.016 1.00 94.25 181 LEU A O 1
ATOM 1406 N N . LYS A 1 182 ? 33.376 -10.948 -51.795 1.00 91.81 182 LYS A N 1
ATOM 1407 C CA . LYS A 1 182 ? 32.193 -11.797 -52.019 1.00 91.81 182 LYS A CA 1
ATOM 1408 C C . LYS A 1 182 ? 32.511 -13.274 -51.732 1.00 91.81 182 LYS A C 1
ATOM 1410 O O . LYS A 1 182 ? 33.024 -13.579 -50.659 1.00 91.81 182 LYS A O 1
ATOM 1415 N N . ASP A 1 183 ? 32.209 -14.174 -52.662 1.00 90.69 183 ASP A N 1
ATOM 1416 C CA . ASP A 1 183 ? 32.390 -15.625 -52.573 1.00 90.69 183 ASP A CA 1
ATOM 1417 C C . ASP A 1 183 ? 33.858 -16.076 -52.458 1.00 90.69 183 ASP A C 1
ATOM 1419 O O . ASP A 1 183 ? 34.112 -17.194 -52.012 1.00 90.69 183 ASP A O 1
ATOM 1423 N N . ALA A 1 184 ? 34.828 -15.199 -52.749 1.00 93.50 184 ALA A N 1
ATOM 1424 C CA . ALA A 1 184 ? 36.242 -15.461 -52.485 1.00 93.50 184 ALA A CA 1
ATOM 1425 C C . ALA A 1 184 ? 36.649 -15.256 -51.008 1.00 93.50 184 ALA A C 1
ATOM 1427 O O . ALA A 1 184 ? 37.710 -15.737 -50.604 1.00 93.50 184 ALA A O 1
ATOM 1428 N N . SER A 1 185 ? 35.839 -14.584 -50.174 1.00 94.81 185 SER A N 1
ATOM 1429 C CA . SER A 1 185 ? 36.088 -14.547 -48.725 1.00 94.81 185 SER A CA 1
ATOM 1430 C C . SER A 1 185 ? 35.558 -15.803 -48.044 1.00 94.81 185 SER A C 1
ATOM 1432 O O . SER A 1 185 ? 34.394 -16.183 -48.194 1.00 94.81 185 SER A O 1
ATOM 1434 N N . ARG A 1 186 ? 36.368 -16.374 -47.144 1.00 93.44 186 ARG A N 1
ATOM 1435 C CA . ARG A 1 186 ? 35.924 -17.459 -46.254 1.00 93.44 186 ARG A CA 1
ATOM 1436 C C . ARG A 1 186 ? 34.716 -17.085 -45.384 1.00 93.44 186 ARG A C 1
ATOM 1438 O O . ARG A 1 186 ? 34.068 -17.985 -44.866 1.00 93.44 186 ARG A O 1
ATOM 1445 N N . TRP A 1 187 ? 34.434 -15.793 -45.194 1.00 95.25 187 TRP A N 1
ATOM 1446 C CA . TRP A 1 187 ? 33.326 -15.287 -44.379 1.00 95.25 187 TRP A CA 1
ATOM 1447 C C . TRP A 1 187 ? 32.067 -14.956 -45.194 1.00 95.25 187 TRP A C 1
ATOM 1449 O O . TRP A 1 187 ? 31.097 -14.463 -44.616 1.00 95.25 187 TRP A O 1
ATOM 1459 N N . TYR A 1 188 ? 32.038 -15.242 -46.502 1.00 94.62 188 TYR A N 1
ATOM 1460 C CA . TYR A 1 188 ? 30.939 -14.883 -47.407 1.00 94.62 188 TYR A CA 1
ATOM 1461 C C . TYR A 1 188 ? 29.540 -15.219 -46.869 1.00 94.62 188 TYR A C 1
ATOM 1463 O O . TYR A 1 188 ? 28.653 -14.365 -46.874 1.00 94.62 188 TYR A O 1
ATOM 1471 N N . ASN A 1 189 ? 29.342 -16.439 -46.355 1.00 94.31 189 ASN A N 1
ATOM 1472 C CA . ASN A 1 189 ? 28.047 -16.890 -45.829 1.00 94.31 189 ASN A CA 1
ATOM 1473 C C . ASN A 1 189 ? 27.628 -16.157 -44.543 1.00 94.31 189 ASN A C 1
ATOM 1475 O O . ASN A 1 189 ? 26.437 -15.974 -44.304 1.00 94.31 189 ASN A O 1
ATOM 1479 N N . TYR A 1 190 ? 28.589 -15.705 -43.732 1.00 95.00 190 TYR A N 1
ATOM 1480 C CA . TYR A 1 190 ? 28.322 -14.867 -42.563 1.00 95.00 190 TYR A CA 1
ATOM 1481 C C . TYR A 1 190 ? 27.972 -13.439 -42.980 1.00 95.00 190 TYR A C 1
ATOM 1483 O O . TYR A 1 190 ? 26.901 -12.946 -42.634 1.00 95.00 190 TYR A O 1
ATOM 1491 N N . ILE A 1 191 ? 28.813 -12.812 -43.804 1.00 95.06 191 ILE A N 1
ATOM 1492 C CA . ILE A 1 191 ? 28.610 -11.438 -44.284 1.00 95.06 191 ILE A CA 1
ATOM 1493 C C . ILE A 1 191 ? 27.298 -11.314 -45.072 1.00 95.06 191 ILE A C 1
ATOM 1495 O O . ILE A 1 191 ? 26.565 -10.345 -44.899 1.00 95.06 191 ILE A O 1
ATOM 1499 N N . SER A 1 192 ? 26.938 -12.326 -45.863 1.00 92.75 192 SER A N 1
ATOM 1500 C CA . SER A 1 192 ? 25.669 -12.370 -46.600 1.00 92.75 192 SER A CA 1
ATOM 1501 C C . SER A 1 192 ? 24.437 -12.559 -45.706 1.00 92.75 192 SER A C 1
ATOM 1503 O O . SER A 1 192 ? 23.331 -12.261 -46.151 1.00 92.75 192 SER A O 1
ATOM 1505 N N . ALA A 1 193 ? 24.588 -13.041 -44.469 1.00 91.94 193 ALA A N 1
ATOM 1506 C CA . ALA A 1 193 ? 23.497 -13.176 -43.499 1.00 91.94 193 ALA A CA 1
ATOM 1507 C C . ALA A 1 193 ? 23.337 -11.947 -42.577 1.00 91.94 193 ALA A C 1
ATOM 1509 O O . ALA A 1 193 ? 22.293 -11.801 -41.927 1.00 91.94 193 ALA A O 1
ATOM 1510 N N . LEU A 1 194 ? 24.341 -11.061 -42.529 1.00 92.75 194 LEU A N 1
ATOM 1511 C CA . LEU A 1 194 ? 24.282 -9.787 -41.810 1.00 92.75 194 LEU A CA 1
ATOM 1512 C C . LEU A 1 194 ? 23.268 -8.814 -42.445 1.00 92.75 194 LEU A C 1
ATOM 1514 O O . LEU A 1 194 ? 23.054 -8.860 -43.658 1.00 92.75 194 LEU A O 1
ATOM 1518 N N . PRO A 1 195 ? 22.680 -7.887 -41.663 1.00 90.81 195 PRO A N 1
ATOM 1519 C CA . PRO A 1 195 ? 21.875 -6.791 -42.198 1.00 90.81 195 PRO A CA 1
ATOM 1520 C C . PRO A 1 195 ? 22.624 -5.946 -43.238 1.00 90.81 195 PRO A C 1
ATOM 1522 O O . PRO A 1 195 ? 23.727 -5.463 -42.975 1.00 90.81 195 PRO A O 1
ATOM 1525 N N . ARG A 1 196 ? 21.984 -5.679 -44.381 1.00 90.25 196 ARG A N 1
ATOM 1526 C CA . ARG A 1 196 ? 22.434 -4.666 -45.355 1.00 90.25 196 ARG A CA 1
ATOM 1527 C C . ARG A 1 196 ? 22.333 -3.244 -44.796 1.00 90.25 196 ARG A C 1
ATOM 1529 O O . ARG A 1 196 ? 23.181 -2.409 -45.079 1.00 90.25 196 ARG A O 1
ATOM 1536 N N . GLN A 1 197 ? 21.333 -2.989 -43.951 1.00 86.50 197 GLN A N 1
ATOM 1537 C CA . GLN A 1 197 ? 21.163 -1.731 -43.225 1.00 86.50 197 GLN A CA 1
ATOM 1538 C C . GLN A 1 197 ? 20.774 -2.022 -41.762 1.00 86.50 197 GLN A C 1
ATOM 1540 O O . GLN A 1 197 ? 19.619 -2.340 -41.485 1.00 86.50 197 GLN A O 1
ATOM 1545 N N . PRO A 1 198 ? 21.723 -1.965 -40.810 1.00 85.00 198 PRO A N 1
ATOM 1546 C CA . PRO A 1 198 ? 21.425 -2.036 -39.379 1.00 85.00 198 PRO A CA 1
ATOM 1547 C C . PRO A 1 198 ? 20.595 -0.834 -38.903 1.00 85.00 198 PRO A C 1
ATOM 1549 O O . PRO A 1 198 ? 20.830 0.287 -39.348 1.00 85.00 198 PRO A O 1
ATOM 1552 N N . TYR A 1 199 ? 19.718 -1.021 -37.910 1.00 83.25 199 TYR A N 1
ATOM 1553 C CA . TYR A 1 199 ? 18.874 0.036 -37.313 1.00 83.25 199 TYR A CA 1
ATOM 1554 C C . TYR A 1 199 ? 19.635 1.074 -36.446 1.00 83.25 199 TYR A C 1
ATOM 1556 O O . TYR A 1 199 ? 19.106 1.631 -35.488 1.00 83.25 199 TYR A O 1
ATOM 1564 N N . SER A 1 200 ? 20.907 1.335 -36.751 1.00 88.44 200 SER A N 1
ATOM 1565 C CA . SER A 1 200 ? 21.775 2.225 -35.975 1.00 88.44 200 SER A CA 1
ATOM 1566 C C . SER A 1 200 ? 21.418 3.705 -36.157 1.00 88.44 200 SER A C 1
ATOM 1568 O O . SER A 1 200 ? 21.140 4.156 -37.270 1.00 88.44 200 SER A O 1
ATOM 1570 N N . LEU A 1 201 ? 21.567 4.502 -35.090 1.00 90.44 201 LEU A N 1
ATOM 1571 C CA . LEU A 1 201 ? 21.458 5.966 -35.159 1.00 90.44 201 LEU A CA 1
ATOM 1572 C C . LEU A 1 201 ? 22.482 6.615 -36.119 1.00 90.44 201 LEU A C 1
ATOM 1574 O O . LEU A 1 201 ? 22.294 7.763 -36.501 1.00 90.44 201 LEU A O 1
ATOM 1578 N N . LEU A 1 202 ? 23.521 5.893 -36.573 1.00 90.06 202 LEU A N 1
ATOM 1579 C CA . LEU A 1 202 ? 24.461 6.355 -37.614 1.00 90.06 202 LEU A CA 1
ATOM 1580 C C . LEU A 1 202 ? 23.802 6.708 -38.963 1.00 90.06 202 LEU A C 1
ATOM 1582 O O . LEU A 1 202 ? 24.396 7.439 -39.765 1.00 90.06 202 LEU A O 1
ATOM 1586 N N . TYR A 1 203 ? 22.611 6.161 -39.221 1.00 87.56 203 TYR A N 1
ATOM 1587 C CA . TYR A 1 203 ? 21.830 6.404 -40.435 1.00 87.56 203 TYR A CA 1
ATOM 1588 C C . TYR A 1 203 ? 20.834 7.559 -40.307 1.00 87.56 203 TYR A C 1
ATOM 1590 O O . TYR A 1 203 ? 20.317 8.010 -41.323 1.00 87.56 203 TYR A O 1
ATOM 1598 N N . TRP A 1 204 ? 20.562 8.033 -39.088 1.00 89.06 204 TRP A N 1
ATOM 1599 C CA . TRP A 1 204 ? 19.547 9.054 -38.849 1.00 89.06 204 TRP A CA 1
ATOM 1600 C C . TRP A 1 204 ? 20.075 10.423 -39.281 1.00 89.06 204 TRP A C 1
ATOM 1602 O O . TRP A 1 204 ? 21.172 10.842 -38.895 1.00 89.06 204 TRP A O 1
ATOM 1612 N N . ALA A 1 205 ? 19.283 11.144 -40.069 1.00 87.88 205 ALA A N 1
ATOM 1613 C CA . ALA A 1 205 ? 19.584 12.510 -40.449 1.00 87.88 205 ALA A CA 1
ATOM 1614 C C . ALA A 1 205 ? 19.579 13.421 -39.214 1.00 87.88 205 ALA A C 1
ATOM 1616 O O . ALA A 1 205 ? 18.876 13.187 -38.225 1.00 87.88 205 ALA A O 1
ATOM 1617 N N . ARG A 1 206 ? 20.330 14.528 -39.271 1.00 86.31 206 ARG A N 1
ATOM 1618 C CA . ARG A 1 206 ? 20.387 15.465 -38.141 1.00 86.31 206 ARG A CA 1
ATOM 1619 C C . ARG A 1 206 ? 19.007 16.043 -37.797 1.00 86.31 206 ARG A C 1
ATOM 1621 O O . ARG A 1 206 ? 18.719 16.239 -36.623 1.00 86.31 206 ARG A O 1
ATOM 1628 N N . SER A 1 207 ? 18.153 16.243 -38.797 1.00 84.81 207 SER A N 1
ATOM 1629 C CA . SER A 1 207 ? 16.745 16.624 -38.639 1.00 84.81 207 SER A CA 1
ATOM 1630 C C . SER A 1 207 ? 15.912 15.583 -37.885 1.00 84.81 207 SER A C 1
ATOM 1632 O O . SER A 1 207 ? 15.054 15.966 -37.102 1.00 84.81 207 SER A O 1
ATOM 1634 N N . GLU A 1 208 ? 16.163 14.285 -38.064 1.00 86.12 208 GLU A N 1
ATOM 1635 C CA . GLU A 1 208 ? 15.434 13.216 -37.364 1.00 86.12 208 GLU A CA 1
ATOM 1636 C C . GLU A 1 208 ? 15.852 13.134 -35.893 1.00 86.12 208 GLU A C 1
ATOM 1638 O O . GLU A 1 208 ? 15.001 13.053 -35.007 1.00 86.12 208 GLU A O 1
ATOM 1643 N N . LEU A 1 209 ? 17.153 13.253 -35.605 1.00 88.00 209 LEU A N 1
ATOM 1644 C CA . LEU A 1 209 ? 17.657 13.379 -34.231 1.00 88.00 209 LEU A CA 1
ATOM 1645 C C . LEU A 1 209 ? 17.113 14.648 -33.548 1.00 88.00 209 LEU A C 1
ATOM 1647 O O . LEU A 1 209 ? 16.731 14.606 -32.378 1.00 88.00 209 LEU A O 1
ATOM 1651 N N . ASP A 1 210 ? 17.026 15.756 -34.288 1.00 83.31 210 ASP A N 1
ATOM 1652 C CA . ASP A 1 210 ? 16.516 17.052 -33.823 1.00 83.31 210 ASP A CA 1
ATOM 1653 C C . ASP A 1 210 ? 14.973 17.148 -33.823 1.00 83.31 210 ASP A C 1
ATOM 1655 O O . ASP A 1 210 ? 14.433 18.160 -33.382 1.00 83.31 210 ASP A O 1
ATOM 1659 N N . MET A 1 211 ? 14.263 16.092 -34.242 1.00 77.69 211 MET A N 1
ATOM 1660 C CA . MET A 1 211 ? 12.798 15.988 -34.188 1.00 77.69 211 MET A CA 1
ATOM 1661 C C . MET A 1 211 ? 12.332 14.933 -33.175 1.00 77.69 211 MET A C 1
ATOM 1663 O O . MET A 1 211 ? 11.465 15.212 -32.352 1.00 77.69 211 MET A O 1
ATOM 1667 N N . TYR A 1 212 ? 12.926 13.736 -33.187 1.00 79.00 212 TYR A N 1
ATOM 1668 C CA . TYR A 1 212 ? 12.520 12.618 -32.327 1.00 79.00 212 TYR A CA 1
ATOM 1669 C C . TYR A 1 212 ? 13.273 12.555 -30.992 1.00 79.00 212 TYR A C 1
ATOM 1671 O O . TYR A 1 212 ? 12.709 12.114 -29.993 1.00 79.00 212 TYR A O 1
ATOM 1679 N N . LEU A 1 213 ? 14.542 12.981 -30.950 1.00 82.88 213 LEU A N 1
ATOM 1680 C CA . LEU A 1 213 ? 15.395 12.875 -29.756 1.00 82.88 213 LEU A CA 1
ATOM 1681 C C . LEU A 1 213 ? 15.753 14.238 -29.144 1.00 82.88 213 LEU A C 1
ATOM 1683 O O . LEU A 1 213 ? 16.526 14.292 -28.196 1.00 82.88 213 LEU A O 1
ATOM 1687 N N . VAL A 1 214 ? 15.179 15.341 -29.630 1.00 73.75 214 VAL A N 1
ATOM 1688 C CA . VAL A 1 214 ? 15.524 16.727 -29.251 1.00 73.75 214 VAL A CA 1
ATOM 1689 C C . VAL A 1 214 ? 15.541 17.015 -27.743 1.00 73.75 214 VAL A C 1
ATOM 1691 O O . VAL A 1 214 ? 16.434 17.723 -27.280 1.00 73.75 214 VAL A O 1
ATOM 1694 N N . ALA A 1 215 ? 14.622 16.430 -26.969 1.00 65.50 215 ALA A N 1
ATOM 1695 C CA . ALA A 1 215 ? 14.600 16.539 -25.507 1.00 65.50 215 ALA A CA 1
ATOM 1696 C C . ALA A 1 215 ? 15.324 15.380 -24.780 1.00 65.50 215 ALA A C 1
ATOM 1698 O O . ALA A 1 215 ? 15.539 15.445 -23.572 1.00 65.50 215 ALA A O 1
ATOM 1699 N N . SER A 1 216 ? 15.710 14.320 -25.498 1.00 75.94 216 SER A N 1
ATOM 1700 C CA . SER A 1 216 ? 16.381 13.140 -24.945 1.00 75.94 216 SER A CA 1
ATOM 1701 C C . SER A 1 216 ? 17.888 13.350 -24.815 1.00 75.94 216 SER A C 1
ATOM 1703 O O . SER A 1 216 ? 18.579 13.725 -25.760 1.00 75.94 216 SER A O 1
ATOM 1705 N N . GLN A 1 217 ? 18.429 12.981 -23.655 1.00 76.94 217 GLN A N 1
ATOM 1706 C CA . GLN A 1 217 ? 19.865 13.024 -23.343 1.00 76.94 217 GLN A CA 1
ATOM 1707 C C . GLN A 1 217 ? 20.716 12.119 -24.257 1.00 76.94 217 GLN A C 1
ATOM 1709 O O . GLN A 1 217 ? 21.932 12.277 -24.346 1.00 76.94 217 GLN A O 1
ATOM 1714 N N . ILE A 1 218 ? 20.087 11.176 -24.966 1.00 87.12 218 ILE A N 1
ATOM 1715 C CA . ILE A 1 218 ? 20.750 10.297 -25.938 1.00 87.12 218 ILE A CA 1
ATOM 1716 C C . ILE A 1 218 ? 21.135 11.040 -27.222 1.00 87.12 218 ILE A C 1
ATOM 1718 O O . ILE A 1 218 ? 22.078 10.629 -27.893 1.00 87.12 218 ILE A O 1
ATOM 1722 N N . ARG A 1 219 ? 20.461 12.149 -27.557 1.00 88.31 219 ARG A N 1
ATOM 1723 C CA . ARG A 1 219 ? 20.729 12.916 -28.780 1.00 88.31 219 ARG A CA 1
ATOM 1724 C C . ARG A 1 219 ? 22.165 13.418 -28.863 1.00 88.31 219 ARG A C 1
ATOM 1726 O O . ARG A 1 219 ? 22.788 13.258 -29.905 1.00 88.31 219 ARG A O 1
ATOM 1733 N N . GLU A 1 220 ? 22.689 13.992 -27.782 1.00 87.50 220 GLU A N 1
ATOM 1734 C CA . GLU A 1 220 ? 24.071 14.490 -27.732 1.00 87.50 220 GLU A CA 1
ATOM 1735 C C . GLU A 1 220 ? 25.052 13.334 -27.992 1.00 87.50 220 GLU A C 1
ATOM 1737 O O . GLU A 1 220 ? 25.835 13.399 -28.938 1.00 87.50 220 GLU A O 1
ATOM 1742 N N . ARG A 1 221 ? 24.873 12.201 -27.295 1.00 90.75 221 ARG A N 1
ATOM 1743 C CA . ARG A 1 221 ? 25.667 10.970 -27.480 1.00 90.75 221 ARG A CA 1
ATOM 1744 C C . ARG A 1 221 ? 25.554 10.360 -28.887 1.00 90.75 221 ARG A C 1
ATOM 1746 O O . ARG A 1 221 ? 26.491 9.718 -29.359 1.00 90.75 221 ARG A O 1
ATOM 1753 N N . ALA A 1 222 ? 24.416 10.526 -29.565 1.00 91.94 222 ALA A N 1
ATOM 1754 C CA . ALA A 1 222 ? 24.218 10.078 -30.946 1.00 91.94 222 ALA A CA 1
ATOM 1755 C C . ALA A 1 222 ? 24.943 10.987 -31.954 1.00 91.94 222 ALA A C 1
ATOM 1757 O O . ALA A 1 222 ? 25.578 10.491 -32.884 1.00 91.94 222 ALA A O 1
ATOM 1758 N N . ILE A 1 223 ? 24.898 12.307 -31.741 1.00 92.44 223 ILE A N 1
ATOM 1759 C CA . ILE A 1 223 ? 25.623 13.305 -32.541 1.00 92.44 223 ILE A CA 1
ATOM 1760 C C . ILE A 1 223 ? 27.138 13.114 -32.396 1.00 92.44 223 ILE A C 1
ATOM 1762 O O . ILE A 1 223 ? 27.844 13.098 -33.405 1.00 92.44 223 ILE A O 1
ATOM 1766 N N . GLU A 1 224 ? 27.627 12.925 -31.167 1.00 93.00 224 GLU A N 1
ATOM 1767 C CA . GLU A 1 224 ? 29.020 12.569 -30.866 1.00 93.00 224 GLU A CA 1
ATOM 1768 C C . GLU A 1 224 ? 29.426 11.317 -31.655 1.00 93.00 224 GLU A C 1
ATOM 1770 O O . GLU A 1 224 ? 30.318 11.384 -32.493 1.00 93.00 224 GLU A O 1
ATOM 1775 N N . ARG A 1 225 ? 28.672 10.215 -31.528 1.00 93.31 225 ARG A N 1
ATOM 1776 C CA . ARG A 1 225 ? 28.951 8.948 -32.229 1.00 93.31 225 ARG A CA 1
ATOM 1777 C C . ARG A 1 225 ? 28.993 9.067 -33.758 1.00 93.31 225 ARG A C 1
ATOM 1779 O O . ARG A 1 225 ? 29.837 8.433 -34.388 1.00 93.31 225 ARG A O 1
ATOM 1786 N N . ILE A 1 226 ? 28.110 9.863 -34.366 1.00 92.75 226 ILE A N 1
ATOM 1787 C CA . ILE A 1 226 ? 28.151 10.147 -35.813 1.00 92.75 226 ILE A CA 1
ATOM 1788 C C . ILE A 1 226 ? 29.419 10.933 -36.171 1.00 92.75 226 ILE A C 1
ATOM 1790 O O . ILE A 1 226 ? 30.068 10.634 -37.177 1.00 92.75 226 ILE A O 1
ATOM 1794 N N . THR A 1 227 ? 29.780 11.915 -35.346 1.00 94.62 227 THR A N 1
ATOM 1795 C CA . THR A 1 227 ? 30.961 12.768 -35.539 1.00 94.62 227 THR A CA 1
ATOM 1796 C C . THR A 1 227 ? 32.251 11.957 -35.408 1.00 94.62 227 THR A C 1
ATOM 1798 O O . THR A 1 227 ? 33.099 12.040 -36.292 1.00 94.62 227 THR A O 1
ATOM 1801 N N . ASP A 1 228 ? 32.360 11.102 -34.391 1.00 94.88 228 ASP A N 1
ATOM 1802 C CA . ASP A 1 228 ? 33.522 10.246 -34.128 1.00 94.88 228 ASP A CA 1
ATOM 1803 C C . ASP A 1 228 ? 33.785 9.262 -35.275 1.00 94.88 228 ASP A C 1
ATOM 1805 O O . ASP A 1 228 ? 34.914 9.152 -35.756 1.00 94.88 228 ASP A O 1
ATOM 1809 N N . VAL A 1 229 ? 32.746 8.571 -35.766 1.00 95.19 229 VAL A N 1
ATOM 1810 C CA . VAL A 1 229 ? 32.869 7.637 -36.904 1.00 95.19 229 VAL A CA 1
ATOM 1811 C C . VAL A 1 229 ? 33.243 8.389 -38.187 1.00 95.19 229 VAL A C 1
ATOM 1813 O O . VAL A 1 229 ? 34.100 7.929 -38.942 1.00 95.19 229 VAL A O 1
ATOM 1816 N N . THR A 1 230 ? 32.668 9.576 -38.403 1.00 95.19 230 THR A N 1
ATOM 1817 C CA . THR A 1 230 ? 32.984 10.439 -39.555 1.00 95.19 230 THR A CA 1
ATOM 1818 C C . THR A 1 230 ? 34.435 10.934 -39.511 1.00 95.19 230 THR A C 1
ATOM 1820 O O . THR A 1 230 ? 35.143 10.874 -40.517 1.00 95.19 230 THR A O 1
ATOM 1823 N N . ALA A 1 231 ? 34.908 11.385 -38.346 1.00 96.19 231 ALA A N 1
ATOM 1824 C CA . ALA A 1 231 ? 36.286 11.818 -38.135 1.00 96.19 231 ALA A CA 1
ATOM 1825 C C . ALA A 1 231 ? 37.277 10.655 -38.303 1.00 96.19 231 ALA A C 1
ATOM 1827 O O . ALA A 1 231 ? 38.284 10.810 -38.989 1.00 96.19 231 ALA A O 1
ATOM 1828 N N . THR A 1 232 ? 36.947 9.479 -37.761 1.00 97.31 232 THR A N 1
ATOM 1829 C CA . THR A 1 232 ? 37.731 8.241 -37.904 1.00 97.31 232 THR A CA 1
ATOM 1830 C C . THR A 1 232 ? 37.902 7.846 -39.373 1.00 97.31 232 THR A C 1
ATOM 1832 O O . THR A 1 232 ? 39.012 7.522 -39.795 1.00 97.31 232 THR A O 1
ATOM 1835 N N . TYR A 1 233 ? 36.830 7.897 -40.172 1.00 97.38 233 TYR A N 1
ATOM 1836 C CA . TYR A 1 233 ? 36.914 7.631 -41.610 1.00 97.38 233 TYR A CA 1
ATOM 1837 C C . TYR A 1 233 ? 37.831 8.633 -42.322 1.00 97.38 233 TYR A C 1
ATOM 1839 O O . TYR A 1 233 ? 38.727 8.234 -43.064 1.00 97.38 233 TYR A O 1
ATOM 1847 N N . ASN A 1 234 ? 37.632 9.933 -42.080 1.00 96.81 234 ASN A N 1
ATOM 1848 C CA . ASN A 1 234 ? 38.415 10.988 -42.726 1.00 96.81 234 ASN A CA 1
ATOM 1849 C C . ASN A 1 234 ? 39.910 10.881 -42.379 1.00 96.81 234 ASN A C 1
ATOM 1851 O O . ASN A 1 234 ? 40.759 11.032 -43.258 1.00 96.81 234 ASN A O 1
ATOM 1855 N N . ASP A 1 235 ? 40.229 10.566 -41.122 1.00 96.50 235 ASP A N 1
ATOM 1856 C CA . ASP A 1 235 ? 41.588 10.295 -40.657 1.00 96.50 235 ASP A CA 1
ATOM 1857 C C . ASP A 1 235 ? 42.214 9.085 -41.374 1.00 96.50 235 ASP A C 1
ATOM 1859 O O . ASP A 1 235 ? 43.302 9.206 -41.938 1.00 96.50 235 ASP A O 1
ATOM 1863 N N . LEU A 1 236 ? 41.520 7.941 -41.447 1.00 97.06 236 LEU A N 1
ATOM 1864 C CA . LEU A 1 236 ? 42.017 6.763 -42.172 1.00 97.06 236 LEU A CA 1
ATOM 1865 C C . LEU A 1 236 ? 42.175 7.011 -43.678 1.00 97.06 236 LEU A C 1
ATOM 1867 O O . LEU A 1 236 ? 43.176 6.581 -44.258 1.00 97.06 236 LEU A O 1
ATOM 1871 N N . ARG A 1 237 ? 41.245 7.742 -44.306 1.00 96.19 237 ARG A N 1
ATOM 1872 C CA . ARG A 1 237 ? 41.322 8.105 -45.727 1.00 96.19 237 ARG A CA 1
ATOM 1873 C C . ARG A 1 237 ? 42.583 8.917 -46.016 1.00 96.19 237 ARG A C 1
ATOM 1875 O O . ARG A 1 237 ? 43.382 8.523 -46.863 1.00 96.19 237 ARG A O 1
ATOM 1882 N N . LEU A 1 238 ? 42.806 9.993 -45.256 1.00 94.81 238 LEU A N 1
ATOM 1883 C CA . LEU A 1 238 ? 43.951 10.895 -45.425 1.00 94.81 238 LEU A CA 1
ATOM 1884 C C . LEU A 1 238 ? 45.288 10.260 -45.005 1.00 94.81 238 LEU A C 1
ATOM 1886 O O . LEU A 1 238 ? 46.315 10.468 -45.659 1.00 94.81 238 LEU A O 1
ATOM 1890 N N . ARG A 1 239 ? 45.315 9.488 -43.909 1.00 95.69 239 ARG A N 1
ATOM 1891 C CA . ARG A 1 239 ? 46.555 8.869 -43.417 1.00 95.69 239 ARG A CA 1
ATOM 1892 C C . ARG A 1 239 ? 46.957 7.627 -44.201 1.00 95.69 239 ARG A C 1
ATOM 1894 O O . ARG A 1 239 ? 48.166 7.411 -44.313 1.00 95.69 239 ARG A O 1
ATOM 1901 N N . ILE A 1 240 ? 46.002 6.834 -44.695 1.00 96.19 240 ILE A N 1
ATOM 1902 C CA . ILE A 1 240 ? 46.239 5.474 -45.203 1.00 96.19 240 ILE A CA 1
ATOM 1903 C C . ILE A 1 240 ? 45.595 5.242 -46.575 1.00 96.19 240 ILE A C 1
ATOM 1905 O O . ILE A 1 240 ? 46.336 5.016 -47.530 1.00 96.19 240 ILE A O 1
ATOM 1909 N N . PHE A 1 241 ? 44.262 5.280 -46.707 1.00 96.69 241 PHE A N 1
ATOM 1910 C CA . PHE A 1 241 ? 43.590 4.750 -47.910 1.00 96.69 241 PHE A CA 1
ATOM 1911 C C . PHE A 1 241 ? 44.046 5.463 -49.192 1.00 96.69 241 PHE A C 1
ATOM 1913 O O . PHE A 1 241 ? 44.502 4.813 -50.128 1.00 96.69 241 PHE A O 1
ATOM 1920 N N . SER A 1 242 ? 44.075 6.800 -49.191 1.00 94.12 242 SER A N 1
ATOM 1921 C CA . SER A 1 242 ? 44.515 7.604 -50.342 1.00 94.12 242 SER A CA 1
ATOM 1922 C C . SER A 1 242 ? 46.016 7.491 -50.667 1.00 94.12 242 SER A C 1
ATOM 1924 O O . SER A 1 242 ? 46.450 8.016 -51.689 1.00 94.12 242 SER A O 1
ATOM 1926 N N . LYS A 1 243 ? 46.821 6.813 -49.834 1.00 95.56 243 LYS A N 1
ATOM 1927 C CA . LYS A 1 243 ? 48.235 6.483 -50.115 1.00 95.56 243 LYS A CA 1
ATOM 1928 C C . LYS A 1 243 ? 48.429 5.058 -50.637 1.00 95.56 243 LYS A C 1
ATOM 1930 O O . LYS A 1 243 ? 49.484 4.755 -51.184 1.00 95.56 243 LYS A O 1
ATOM 1935 N N . HIS A 1 244 ? 47.427 4.199 -50.462 1.00 95.75 244 HIS A N 1
ATOM 1936 C CA . HIS A 1 244 ? 47.426 2.807 -50.905 1.00 95.75 244 HIS A CA 1
ATOM 1937 C C . HIS A 1 244 ? 46.113 2.471 -51.647 1.00 95.75 244 HIS A C 1
ATOM 1939 O O . HIS A 1 244 ? 45.435 1.513 -51.265 1.00 95.75 244 HIS A O 1
ATOM 1945 N N . PRO A 1 245 ? 45.716 3.232 -52.691 1.00 93.88 245 PRO A N 1
ATOM 1946 C CA . PRO A 1 245 ? 44.428 3.048 -53.370 1.00 93.88 245 PRO A CA 1
ATOM 1947 C C . PRO A 1 245 ? 44.280 1.666 -54.029 1.00 93.88 245 PRO A C 1
ATOM 1949 O O . PRO A 1 245 ? 43.169 1.182 -54.193 1.00 93.88 245 PRO A O 1
ATOM 1952 N N . GLN A 1 246 ? 45.388 0.986 -54.342 1.00 93.94 246 GLN A N 1
ATOM 1953 C CA . GLN A 1 246 ? 45.391 -0.397 -54.831 1.00 93.94 246 GLN A CA 1
ATOM 1954 C C . GLN A 1 246 ? 45.018 -1.439 -53.758 1.00 93.94 246 GLN A C 1
ATOM 1956 O O . GLN A 1 246 ? 44.657 -2.561 -54.099 1.00 93.94 246 GLN A O 1
ATOM 1961 N N . LEU A 1 247 ? 45.125 -1.084 -52.472 1.00 94.62 247 LEU A N 1
ATOM 1962 C CA . LEU A 1 247 ? 44.710 -1.909 -51.329 1.00 94.62 247 LEU A CA 1
ATOM 1963 C C . LEU A 1 247 ? 43.365 -1.449 -50.749 1.00 94.62 247 LEU A C 1
ATOM 1965 O O . LEU A 1 247 ? 42.630 -2.263 -50.193 1.00 94.62 247 LEU A O 1
ATOM 1969 N N . PHE A 1 248 ? 43.050 -0.157 -50.888 1.00 96.38 248 PHE A N 1
ATOM 1970 C CA . PHE A 1 248 ? 41.827 0.469 -50.391 1.00 96.38 248 PHE A CA 1
ATOM 1971 C C . PHE A 1 248 ? 41.167 1.344 -51.480 1.00 96.38 248 PHE A C 1
ATOM 1973 O O . PHE A 1 248 ? 41.263 2.572 -51.405 1.00 96.38 248 PHE A O 1
ATOM 1980 N N . PRO A 1 249 ? 40.515 0.745 -52.499 1.00 94.94 249 PRO A N 1
ATOM 1981 C CA . PRO A 1 249 ? 39.836 1.500 -53.555 1.00 94.94 249 PRO A CA 1
ATOM 1982 C C . PRO A 1 249 ? 38.707 2.358 -52.974 1.00 94.94 249 PRO A C 1
ATOM 1984 O O . PRO A 1 249 ? 37.943 1.873 -52.133 1.00 94.94 249 PRO A O 1
ATOM 1987 N N . GLU A 1 250 ? 38.584 3.620 -53.392 1.00 92.81 250 GLU A N 1
ATOM 1988 C CA . GLU A 1 250 ? 37.610 4.552 -52.799 1.00 92.81 250 GLU A CA 1
ATOM 1989 C C . GLU A 1 250 ? 36.156 4.149 -53.109 1.00 92.81 250 GLU A C 1
ATOM 1991 O O . GLU A 1 250 ? 35.256 4.421 -52.323 1.00 92.81 250 GLU A O 1
ATOM 1996 N N . GLU A 1 251 ? 35.924 3.392 -54.180 1.00 91.88 251 GLU A N 1
ATOM 1997 C CA . GLU A 1 251 ? 34.627 2.806 -54.528 1.00 91.88 251 GLU A CA 1
ATOM 1998 C C . GLU A 1 251 ? 34.155 1.790 -53.471 1.00 91.88 251 GLU A C 1
ATOM 2000 O O . GLU A 1 251 ? 32.955 1.620 -53.260 1.00 91.88 251 GLU A O 1
ATOM 2005 N N . ILE A 1 252 ? 35.095 1.128 -52.785 1.00 94.00 252 ILE A N 1
ATOM 2006 C CA . ILE A 1 252 ? 34.846 0.061 -51.802 1.00 94.00 252 ILE A CA 1
ATOM 2007 C C . ILE A 1 252 ? 34.979 0.589 -50.368 1.00 94.00 252 ILE A C 1
ATOM 2009 O O . ILE A 1 252 ? 34.148 0.286 -49.513 1.00 94.00 252 ILE A O 1
ATOM 2013 N N . PHE A 1 253 ? 36.010 1.388 -50.094 1.00 95.75 253 PHE A N 1
ATOM 2014 C CA . PHE A 1 253 ? 36.326 1.947 -48.778 1.00 95.75 253 PHE A CA 1
ATOM 2015 C C . PHE A 1 253 ? 35.831 3.394 -48.673 1.00 95.75 253 PHE A C 1
ATOM 2017 O O . PHE A 1 253 ? 36.601 4.308 -48.387 1.00 95.75 253 PHE A O 1
ATOM 2024 N N . ASN A 1 254 ? 34.531 3.581 -48.915 1.00 95.19 254 ASN A N 1
ATOM 2025 C CA . ASN A 1 254 ? 33.826 4.858 -48.819 1.00 95.19 254 ASN A CA 1
ATOM 2026 C C . ASN A 1 254 ? 33.143 5.057 -47.445 1.00 95.19 254 ASN A C 1
ATOM 2028 O O . ASN A 1 254 ? 33.132 4.180 -46.580 1.00 95.19 254 ASN A O 1
ATOM 2032 N N . MET A 1 255 ? 32.528 6.228 -47.244 1.00 94.00 255 MET A N 1
ATOM 2033 C CA . MET A 1 255 ? 31.797 6.566 -46.014 1.00 94.00 255 MET A CA 1
ATOM 2034 C C . MET A 1 255 ? 30.585 5.653 -45.747 1.00 94.00 255 MET A C 1
ATOM 2036 O O . MET A 1 255 ? 30.258 5.403 -44.587 1.00 94.00 255 MET A O 1
ATOM 2040 N N . GLU A 1 256 ? 29.894 5.160 -46.778 1.00 92.94 256 GLU A N 1
ATOM 2041 C CA . GLU A 1 256 ? 28.694 4.329 -46.616 1.00 92.94 256 GLU A CA 1
ATOM 2042 C C . GLU A 1 256 ? 29.054 2.921 -46.130 1.00 92.94 256 GLU A C 1
ATOM 2044 O O . GLU A 1 256 ? 28.502 2.455 -45.131 1.00 92.94 256 GLU A O 1
ATOM 2049 N N . THR A 1 257 ? 30.044 2.277 -46.754 1.00 94.88 257 THR A N 1
ATOM 2050 C CA . THR A 1 257 ? 30.546 0.963 -46.319 1.00 94.88 257 THR A CA 1
ATOM 2051 C C . THR A 1 257 ? 31.201 1.041 -44.937 1.00 94.88 257 THR A C 1
ATOM 2053 O O . THR A 1 257 ? 31.043 0.124 -44.126 1.00 94.88 257 THR A O 1
ATOM 2056 N N . PHE A 1 258 ? 31.841 2.169 -44.603 1.00 95.69 258 PHE A N 1
ATOM 2057 C CA . PHE A 1 258 ? 32.374 2.430 -43.263 1.00 95.69 258 PHE A CA 1
ATOM 2058 C C . PHE A 1 258 ? 31.274 2.607 -42.206 1.00 95.69 258 PHE A C 1
ATOM 2060 O O . PHE A 1 258 ? 31.344 1.989 -41.139 1.00 95.69 258 PHE A O 1
ATOM 2067 N N . LYS A 1 259 ? 30.210 3.368 -42.508 1.00 94.44 259 LYS A N 1
ATOM 2068 C CA . LYS A 1 259 ? 29.015 3.474 -41.651 1.00 94.44 259 LYS A CA 1
ATOM 2069 C C . LYS A 1 259 ? 28.318 2.128 -41.469 1.00 94.44 259 LYS A C 1
ATOM 2071 O O . LYS A 1 259 ? 27.962 1.797 -40.340 1.00 94.44 259 LYS A O 1
ATOM 2076 N N . TRP A 1 260 ? 28.169 1.341 -42.536 1.00 95.31 260 TRP A N 1
ATOM 2077 C CA . TRP A 1 260 ? 27.639 -0.022 -42.462 1.00 95.31 260 TRP A CA 1
ATOM 2078 C C . TRP A 1 260 ? 28.462 -0.887 -41.520 1.00 95.31 260 TRP A C 1
ATOM 2080 O O . TRP A 1 260 ? 27.912 -1.477 -40.588 1.00 95.31 260 TRP A O 1
ATOM 2090 N N . SER A 1 261 ? 29.785 -0.900 -41.688 1.00 96.06 261 SER A N 1
ATOM 2091 C CA . SER A 1 261 ? 30.630 -1.733 -40.848 1.00 96.06 261 SER A CA 1
ATOM 2092 C C . SER A 1 261 ? 30.601 -1.299 -39.382 1.00 96.06 261 SER A C 1
ATOM 2094 O O . SER A 1 261 ? 30.542 -2.162 -38.509 1.00 96.06 261 SER A O 1
ATOM 2096 N N . PHE A 1 262 ? 30.584 0.002 -39.077 1.00 95.81 262 PHE A N 1
ATOM 2097 C CA . PHE A 1 262 ? 30.397 0.466 -37.698 1.00 95.81 262 PHE A CA 1
ATOM 2098 C C . PHE A 1 262 ? 28.991 0.158 -37.157 1.00 95.81 262 PHE A C 1
ATOM 2100 O O . PHE A 1 262 ? 28.862 -0.190 -35.985 1.00 95.81 262 PHE A O 1
ATOM 2107 N N . GLY A 1 263 ? 27.948 0.200 -37.991 1.00 94.12 263 GLY A N 1
ATOM 2108 C CA . GLY A 1 263 ? 26.595 -0.234 -37.634 1.00 94.12 263 GLY A CA 1
ATOM 2109 C C . GLY A 1 263 ? 26.521 -1.720 -37.261 1.00 94.12 263 GLY A C 1
ATOM 2110 O O . GLY A 1 263 ? 25.861 -2.075 -36.281 1.00 94.12 263 GLY A O 1
ATOM 2111 N N . ILE A 1 264 ? 27.249 -2.583 -37.979 1.00 95.06 264 ILE A N 1
ATOM 2112 C CA . ILE A 1 264 ? 27.429 -3.996 -37.613 1.00 95.06 264 ILE A CA 1
ATOM 2113 C C . ILE A 1 264 ? 28.202 -4.122 -36.297 1.00 95.06 264 ILE A C 1
ATOM 2115 O O . ILE A 1 264 ? 27.734 -4.806 -35.390 1.00 95.06 264 ILE A O 1
ATOM 2119 N N . LEU A 1 265 ? 29.347 -3.448 -36.148 1.00 95.12 265 LEU A N 1
ATOM 2120 C CA . LEU A 1 265 ? 30.158 -3.552 -34.930 1.00 95.12 265 LEU A CA 1
ATOM 2121 C C . LEU A 1 265 ? 29.388 -3.084 -33.685 1.00 95.12 265 LEU A C 1
ATOM 2123 O O . LEU A 1 265 ? 29.354 -3.802 -32.691 1.00 95.12 265 LEU A O 1
ATOM 2127 N N . PHE A 1 266 ? 28.701 -1.939 -33.725 1.00 93.25 266 PHE A N 1
ATOM 2128 C CA . PHE A 1 266 ? 27.926 -1.473 -32.569 1.00 93.25 266 PHE A CA 1
ATOM 2129 C C . PHE A 1 266 ? 26.793 -2.439 -32.171 1.00 93.25 266 PHE A C 1
ATOM 2131 O O . PHE A 1 266 ? 26.530 -2.590 -30.978 1.00 93.25 266 PHE A O 1
ATOM 2138 N N . SER A 1 267 ? 26.166 -3.119 -33.140 1.00 91.44 267 SER A N 1
ATOM 2139 C CA . SER A 1 267 ? 25.018 -4.006 -32.894 1.00 91.44 267 SER A CA 1
ATOM 2140 C C . SER A 1 267 ? 25.367 -5.479 -32.628 1.00 91.44 267 SER A C 1
ATOM 2142 O O . SER A 1 267 ? 24.551 -6.177 -32.029 1.00 91.44 267 SER A O 1
ATOM 2144 N N . ARG A 1 268 ? 26.541 -5.970 -33.056 1.00 92.44 268 ARG A N 1
ATOM 2145 C CA . ARG A 1 268 ? 26.894 -7.411 -33.042 1.00 92.44 268 ARG A CA 1
ATOM 2146 C C . ARG A 1 268 ? 28.238 -7.754 -32.395 1.00 92.44 268 ARG A C 1
ATOM 2148 O O . ARG A 1 268 ? 28.544 -8.934 -32.234 1.00 92.44 268 ARG A O 1
ATOM 2155 N N . LEU A 1 269 ? 29.054 -6.766 -32.023 1.00 91.31 269 LEU A N 1
ATOM 2156 C CA . LEU A 1 269 ? 30.368 -7.017 -31.430 1.00 91.31 269 LEU A CA 1
ATOM 2157 C C . LEU A 1 269 ? 30.244 -7.397 -29.945 1.00 91.31 269 LEU A C 1
ATOM 2159 O O . LEU A 1 269 ? 29.878 -6.586 -29.093 1.00 91.31 269 LEU A O 1
ATOM 2163 N N . VAL A 1 270 ? 30.584 -8.646 -29.634 1.00 90.12 270 VAL A N 1
ATOM 2164 C CA . VAL A 1 270 ? 30.590 -9.204 -28.278 1.00 90.12 270 VAL A CA 1
ATOM 2165 C C . VAL A 1 270 ? 31.886 -8.801 -27.578 1.00 90.12 270 VAL A C 1
ATOM 2167 O O . VAL A 1 270 ? 32.969 -8.928 -28.148 1.00 90.12 270 VAL A O 1
ATOM 2170 N N . ARG A 1 271 ? 31.799 -8.348 -26.322 1.00 88.31 271 ARG A N 1
ATOM 2171 C CA . ARG A 1 271 ? 32.970 -8.180 -25.449 1.00 88.31 271 ARG A CA 1
ATOM 2172 C C . ARG A 1 271 ? 33.131 -9.418 -24.572 1.00 88.31 271 ARG A C 1
ATOM 2174 O O . ARG A 1 271 ? 32.145 -9.872 -24.006 1.00 88.31 271 ARG A O 1
ATOM 2181 N N . LEU A 1 272 ? 34.357 -9.922 -24.442 1.00 87.62 272 LEU A N 1
ATOM 2182 C CA . LEU A 1 272 ? 34.679 -11.191 -23.782 1.00 87.62 272 LEU A CA 1
ATOM 2183 C C . LEU A 1 272 ? 35.521 -10.940 -22.514 1.00 87.62 272 LEU A C 1
ATOM 2185 O O . LEU A 1 272 ? 36.747 -10.813 -22.615 1.00 87.62 272 LEU A O 1
ATOM 2189 N N . PRO A 1 273 ? 34.909 -10.814 -21.317 1.00 85.38 273 PRO A N 1
ATOM 2190 C CA . PRO A 1 273 ? 35.630 -10.586 -20.063 1.00 85.38 273 PRO A CA 1
ATOM 2191 C C . PRO A 1 273 ? 36.751 -11.595 -19.794 1.00 85.38 273 PRO A C 1
ATOM 2193 O O . PRO A 1 273 ? 37.842 -11.197 -19.389 1.00 85.38 273 PRO A O 1
ATOM 2196 N N . SER A 1 274 ? 36.524 -12.880 -20.076 1.00 86.56 274 SER A N 1
ATOM 2197 C CA . SER A 1 274 ? 37.513 -13.942 -19.859 1.00 86.56 274 SER A CA 1
ATOM 2198 C C . SER A 1 274 ? 38.640 -13.959 -20.900 1.00 86.56 274 SER A C 1
ATOM 2200 O O . SER A 1 274 ? 39.598 -14.714 -20.738 1.00 86.56 274 SER A O 1
ATOM 2202 N N . MET A 1 275 ? 38.579 -13.113 -21.932 1.00 85.31 275 MET A N 1
ATOM 2203 C CA . MET A 1 275 ? 39.637 -12.894 -22.926 1.00 85.31 275 MET A CA 1
ATOM 2204 C C . MET A 1 275 ? 40.181 -11.457 -22.815 1.00 85.31 275 MET A C 1
ATOM 2206 O O . MET A 1 275 ? 40.218 -10.708 -23.788 1.00 85.31 275 MET A O 1
ATOM 2210 N N . ASP A 1 276 ? 40.527 -11.051 -21.591 1.00 84.81 276 ASP A N 1
ATOM 2211 C CA . ASP A 1 276 ? 41.096 -9.740 -21.230 1.00 84.81 276 ASP A CA 1
ATOM 2212 C C . ASP A 1 276 ? 40.247 -8.533 -21.684 1.00 84.81 276 ASP A C 1
ATOM 2214 O O . ASP A 1 276 ? 40.736 -7.424 -21.900 1.00 84.81 276 ASP A O 1
ATOM 2218 N N . GLY A 1 277 ? 38.934 -8.743 -21.834 1.00 82.75 277 GLY A N 1
ATOM 2219 C CA . GLY A 1 277 ? 38.001 -7.728 -22.310 1.00 82.75 277 GLY A CA 1
ATOM 2220 C C . GLY A 1 277 ? 38.129 -7.398 -23.801 1.00 82.75 277 GLY A C 1
ATOM 2221 O O . GLY A 1 277 ? 37.628 -6.339 -24.202 1.00 82.75 277 GLY A O 1
ATOM 2222 N N . LYS A 1 278 ? 38.763 -8.270 -24.606 1.00 87.69 278 LYS A N 1
ATOM 2223 C CA . LYS A 1 278 ? 38.778 -8.198 -26.077 1.00 87.69 278 LYS A CA 1
ATOM 2224 C C . LYS A 1 278 ? 37.362 -8.210 -26.662 1.00 87.69 278 LYS A C 1
ATOM 2226 O O . LYS A 1 278 ? 36.385 -8.577 -26.004 1.00 87.69 278 LYS A O 1
ATOM 2231 N N . VAL A 1 279 ? 37.268 -7.788 -27.919 1.00 90.31 279 VAL A N 1
ATOM 2232 C CA . VAL A 1 279 ? 36.020 -7.674 -28.677 1.00 90.31 279 VAL A CA 1
ATOM 2233 C C . VAL A 1 279 ? 36.043 -8.555 -29.926 1.00 90.31 279 VAL A C 1
ATOM 2235 O O . VAL A 1 279 ? 37.082 -8.692 -30.573 1.00 90.31 279 VAL A O 1
ATOM 2238 N N . ALA A 1 280 ? 34.904 -9.170 -30.247 1.00 92.38 280 ALA A N 1
ATOM 2239 C CA . ALA A 1 280 ? 34.791 -10.175 -31.297 1.00 92.38 280 ALA A CA 1
ATOM 2240 C C . ALA A 1 280 ? 33.426 -10.155 -32.001 1.00 92.38 280 ALA A C 1
ATOM 2242 O O . ALA A 1 280 ? 32.391 -9.999 -31.351 1.00 92.38 280 ALA A O 1
ATOM 2243 N N . LEU A 1 281 ? 33.405 -10.370 -33.320 1.00 95.19 281 LEU A N 1
ATOM 2244 C CA . LEU A 1 281 ? 32.190 -10.811 -34.012 1.00 95.19 281 LEU A CA 1
ATOM 2245 C C . LEU A 1 281 ? 32.142 -12.339 -33.934 1.00 95.19 281 LEU A C 1
ATOM 2247 O O . LEU A 1 281 ? 33.137 -13.016 -34.213 1.00 95.19 281 LEU A O 1
ATOM 2251 N N . VAL A 1 282 ? 30.988 -12.869 -33.531 1.00 94.25 282 VAL A N 1
ATOM 2252 C CA . VAL A 1 282 ? 30.816 -14.286 -33.191 1.00 94.25 282 VAL A CA 1
ATOM 2253 C C . VAL A 1 282 ? 29.643 -14.860 -33.995 1.00 94.25 282 VAL A C 1
ATOM 2255 O O . VAL A 1 282 ? 28.523 -14.896 -33.482 1.00 94.25 282 VAL A O 1
ATOM 2258 N N . PRO A 1 283 ? 29.881 -15.286 -35.251 1.00 92.62 283 PRO A N 1
ATOM 2259 C CA . PRO A 1 283 ? 28.892 -15.936 -36.104 1.00 92.62 283 PRO A CA 1
ATOM 2260 C C . PRO A 1 283 ? 28.007 -16.949 -35.368 1.00 92.62 283 PRO A C 1
ATOM 2262 O O . PRO A 1 283 ? 28.493 -17.759 -34.576 1.00 92.62 283 PRO A O 1
ATOM 2265 N N . LEU A 1 284 ? 26.704 -16.900 -35.659 1.00 89.62 284 LEU A N 1
ATOM 2266 C CA . LEU A 1 284 ? 25.607 -17.603 -34.974 1.00 89.62 284 LEU A CA 1
ATOM 2267 C C . LEU A 1 284 ? 25.305 -17.068 -33.574 1.00 89.62 284 LEU A C 1
ATOM 2269 O O . LEU A 1 284 ? 24.140 -16.837 -33.270 1.00 89.62 284 LEU A O 1
ATOM 2273 N N . ALA A 1 285 ? 26.307 -16.847 -32.723 1.00 90.00 285 ALA A N 1
ATOM 2274 C CA . ALA A 1 285 ? 26.074 -16.287 -31.391 1.00 90.00 285 ALA A CA 1
ATOM 2275 C C . ALA A 1 285 ? 25.495 -14.859 -31.464 1.00 90.00 285 ALA A C 1
ATOM 2277 O O . ALA A 1 285 ? 24.687 -14.471 -30.626 1.00 90.00 285 ALA A O 1
ATOM 2278 N N . ASP A 1 286 ? 25.839 -14.118 -32.519 1.00 86.50 286 ASP A N 1
ATOM 2279 C CA . ASP A 1 286 ? 25.285 -12.811 -32.881 1.00 86.50 286 ASP A CA 1
ATOM 2280 C C . ASP A 1 286 ? 23.834 -12.857 -33.422 1.00 86.50 286 ASP A C 1
ATOM 2282 O O . ASP A 1 286 ? 23.287 -11.834 -33.837 1.00 86.50 286 ASP A O 1
ATOM 2286 N N . MET A 1 287 ? 23.190 -14.030 -33.413 1.00 91.00 287 MET A N 1
ATOM 2287 C CA . MET A 1 287 ? 21.754 -14.221 -33.673 1.00 91.00 287 MET A CA 1
ATOM 2288 C C . MET A 1 287 ? 20.954 -14.508 -32.382 1.00 91.00 287 MET A C 1
ATOM 2290 O O . MET A 1 287 ? 19.769 -14.838 -32.448 1.00 91.00 287 MET A O 1
ATOM 2294 N N . LEU A 1 288 ? 21.581 -14.401 -31.202 1.00 92.69 288 LEU A N 1
ATOM 2295 C CA . LEU A 1 288 ? 20.902 -14.423 -29.901 1.00 92.69 288 LEU A CA 1
ATOM 2296 C C . LEU A 1 288 ? 20.403 -13.010 -29.562 1.00 92.69 288 LEU A C 1
ATOM 2298 O O . LEU A 1 288 ? 21.207 -12.126 -29.275 1.00 92.69 288 LEU A O 1
ATOM 2302 N N . ASN A 1 289 ? 19.086 -12.800 -29.568 1.00 93.56 289 ASN A N 1
ATOM 2303 C CA . ASN A 1 289 ? 18.492 -11.492 -29.277 1.00 93.56 289 ASN A CA 1
ATOM 2304 C C . ASN A 1 289 ? 18.518 -11.137 -27.782 1.00 93.56 289 ASN A C 1
ATOM 2306 O O . ASN A 1 289 ? 18.666 -11.998 -26.908 1.00 93.56 289 ASN A O 1
ATOM 2310 N N . HIS A 1 290 ? 18.322 -9.852 -27.475 1.00 92.88 290 HIS A N 1
ATOM 2311 C CA . HIS A 1 290 ? 18.249 -9.390 -26.093 1.00 92.88 290 HIS A CA 1
ATOM 2312 C C . HIS A 1 290 ? 16.912 -9.733 -25.419 1.00 92.88 290 HIS A C 1
ATOM 2314 O O . HIS A 1 290 ? 15.850 -9.432 -25.959 1.00 92.88 290 HIS A O 1
ATOM 2320 N N . SER A 1 291 ? 16.968 -10.238 -24.184 1.00 91.19 291 SER A N 1
ATOM 2321 C CA . SER A 1 291 ? 15.905 -10.032 -23.190 1.00 91.19 291 SER A CA 1
ATOM 2322 C C . SER A 1 291 ? 16.496 -9.466 -21.898 1.00 91.19 291 SER A C 1
ATOM 2324 O O . SER A 1 291 ? 17.588 -9.852 -21.477 1.00 91.19 291 SER A O 1
ATOM 2326 N N . SER A 1 292 ? 15.769 -8.550 -21.256 1.00 87.12 292 SER A N 1
ATOM 2327 C CA . SER A 1 292 ? 16.136 -7.983 -19.952 1.00 87.12 292 SER A CA 1
ATOM 2328 C C . SER A 1 292 ? 15.757 -8.892 -18.767 1.00 87.12 292 SER A C 1
ATOM 2330 O O . SER A 1 292 ? 16.066 -8.554 -17.626 1.00 87.12 292 SER A O 1
ATOM 2332 N N . GLU A 1 293 ? 15.109 -10.033 -19.034 1.00 84.88 293 GLU A N 1
ATOM 2333 C CA . GLU A 1 293 ? 14.705 -11.049 -18.046 1.00 84.88 293 GLU A CA 1
ATOM 2334 C C . GLU A 1 293 ? 15.799 -12.097 -17.762 1.00 84.88 293 GLU A C 1
ATOM 2336 O O . GLU A 1 293 ? 15.725 -12.802 -16.757 1.00 84.88 293 GLU A O 1
ATOM 2341 N N . VAL A 1 294 ? 16.801 -12.211 -18.643 1.00 86.50 294 VAL A N 1
ATOM 2342 C CA . VAL A 1 294 ? 17.918 -13.166 -18.529 1.00 86.50 294 VAL A CA 1
ATOM 2343 C C . VAL A 1 294 ? 19.203 -12.468 -18.085 1.00 86.50 294 VAL A C 1
ATOM 2345 O O . VAL A 1 294 ? 19.479 -11.323 -18.463 1.00 86.50 294 VAL A O 1
ATOM 2348 N N . GLU A 1 295 ? 20.029 -13.171 -17.308 1.00 82.19 295 GLU A N 1
ATOM 2349 C CA . GLU A 1 295 ? 21.338 -12.661 -16.860 1.00 82.19 295 GLU A CA 1
ATOM 2350 C C . GLU A 1 295 ? 22.517 -13.269 -17.632 1.00 82.19 295 GLU A C 1
ATOM 2352 O O . GLU A 1 295 ? 23.651 -12.812 -17.499 1.00 82.19 295 GLU A O 1
ATOM 2357 N N . THR A 1 296 ? 22.267 -14.274 -18.473 1.00 86.50 296 THR A N 1
ATOM 2358 C CA . THR A 1 296 ? 23.304 -14.962 -19.251 1.00 86.50 296 THR A CA 1
ATOM 2359 C C . THR A 1 296 ? 23.862 -14.129 -20.396 1.00 86.50 296 THR A C 1
ATOM 2361 O O . THR A 1 296 ? 23.113 -13.495 -21.138 1.00 86.50 296 THR A O 1
ATOM 2364 N N . PHE A 1 297 ? 25.173 -14.220 -20.601 1.00 86.12 297 PHE A N 1
ATOM 2365 C CA . PHE A 1 297 ? 25.918 -13.580 -21.684 1.00 86.12 297 PHE A CA 1
ATOM 2366 C C . PHE A 1 297 ? 26.876 -14.584 -22.349 1.00 86.12 297 PHE A C 1
ATOM 2368 O O . PHE A 1 297 ? 27.005 -15.727 -21.907 1.00 86.12 297 PHE A O 1
ATOM 2375 N N . LEU A 1 298 ? 27.524 -14.156 -23.433 1.00 89.31 298 LEU A N 1
ATOM 2376 C CA . LEU A 1 298 ? 28.570 -14.904 -24.135 1.00 89.31 298 LEU A CA 1
ATOM 2377 C C . LEU A 1 298 ? 29.942 -14.551 -23.547 1.00 89.31 298 LEU A C 1
ATOM 2379 O O . LEU A 1 298 ? 30.263 -13.369 -23.433 1.00 89.31 298 LEU A O 1
ATOM 2383 N N . ASP A 1 299 ? 30.764 -15.549 -23.222 1.00 88.25 299 ASP A N 1
ATOM 2384 C CA . ASP A 1 299 ? 32.157 -15.334 -22.802 1.00 88.25 299 ASP A CA 1
ATOM 2385 C C . ASP A 1 299 ? 33.075 -16.479 -23.268 1.00 88.25 299 ASP A C 1
ATOM 2387 O O . ASP A 1 299 ? 32.618 -17.527 -23.728 1.00 88.25 299 ASP A O 1
ATOM 2391 N N . TYR A 1 300 ? 34.385 -16.262 -23.176 1.00 88.94 300 TYR A N 1
ATOM 2392 C CA . TYR A 1 300 ? 35.419 -17.208 -23.578 1.00 88.94 300 TYR A CA 1
ATOM 2393 C C . TYR A 1 300 ? 35.730 -18.229 -22.472 1.00 88.94 300 TYR A C 1
ATOM 2395 O O . TYR A 1 300 ? 36.309 -17.901 -21.435 1.00 88.94 300 TYR A O 1
ATOM 2403 N N . ASP A 1 301 ? 35.402 -19.497 -22.710 1.00 88.94 301 ASP A N 1
ATOM 2404 C CA . ASP A 1 301 ? 35.753 -20.600 -21.819 1.00 88.94 301 ASP A CA 1
ATOM 2405 C C . ASP A 1 301 ? 37.216 -21.014 -22.036 1.00 88.94 301 ASP A C 1
ATOM 2407 O O . ASP A 1 301 ? 37.567 -21.658 -23.028 1.00 88.94 301 ASP A O 1
ATOM 2411 N N . LYS A 1 302 ? 38.076 -20.680 -21.067 1.00 86.25 302 LYS A N 1
ATOM 2412 C CA . LYS A 1 302 ? 39.513 -20.998 -21.097 1.00 86.25 302 LYS A CA 1
ATOM 2413 C C . LYS A 1 302 ? 39.816 -22.502 -21.133 1.00 86.25 302 LYS A C 1
ATOM 2415 O O . LYS A 1 302 ? 40.895 -22.864 -21.592 1.00 86.25 302 LYS A O 1
ATOM 2420 N N . ALA A 1 303 ? 38.906 -23.364 -20.666 1.00 86.44 303 ALA A N 1
ATOM 2421 C CA . ALA A 1 303 ? 39.121 -24.811 -20.619 1.00 86.44 303 ALA A CA 1
ATOM 2422 C C . ALA A 1 303 ? 38.796 -25.505 -21.951 1.00 86.44 303 ALA A C 1
ATOM 2424 O O . ALA A 1 303 ? 39.494 -26.440 -22.335 1.00 86.44 303 ALA A O 1
ATOM 2425 N N . SER A 1 304 ? 37.766 -25.042 -22.667 1.00 83.19 304 SER A N 1
ATOM 2426 C CA . SER A 1 304 ? 37.424 -25.535 -24.014 1.00 83.19 304 SER A CA 1
ATOM 2427 C C . SER A 1 304 ? 38.014 -24.688 -25.152 1.00 83.19 304 SER A C 1
ATOM 2429 O O . SER A 1 304 ? 37.878 -25.052 -26.317 1.00 83.19 304 SER A O 1
ATOM 2431 N N . GLN A 1 305 ? 38.688 -23.582 -24.816 1.00 87.88 305 GLN A N 1
ATOM 2432 C CA . GLN A 1 305 ? 39.286 -22.613 -25.739 1.00 87.88 305 GLN A CA 1
ATOM 2433 C C . GLN A 1 305 ? 38.314 -22.116 -26.819 1.00 87.88 305 GLN A C 1
ATOM 2435 O O . GLN A 1 305 ? 38.649 -22.083 -27.997 1.00 87.88 305 GLN A O 1
ATOM 2440 N N . GLY A 1 306 ? 37.102 -21.714 -26.431 1.00 88.31 306 GLY A N 1
ATOM 2441 C CA . GLY A 1 306 ? 36.096 -21.188 -27.358 1.00 88.31 306 GLY A CA 1
ATOM 2442 C C . GLY A 1 306 ? 35.042 -20.333 -26.664 1.00 88.31 306 GLY A C 1
ATOM 2443 O O . GLY A 1 306 ? 35.006 -20.239 -25.438 1.00 88.31 306 GLY A O 1
ATOM 2444 N N . ILE A 1 307 ? 34.188 -19.678 -27.449 1.00 91.19 307 ILE A N 1
ATOM 2445 C CA . ILE A 1 307 ? 33.128 -18.811 -26.916 1.00 91.19 307 ILE A CA 1
ATOM 2446 C C . ILE A 1 307 ? 31.908 -19.671 -26.596 1.00 91.19 307 ILE A C 1
ATOM 2448 O O . ILE A 1 307 ? 31.439 -20.426 -27.449 1.00 91.19 307 ILE A O 1
ATOM 2452 N N . VAL A 1 308 ? 31.406 -19.569 -25.367 1.00 89.88 308 VAL A N 1
ATOM 2453 C CA . VAL A 1 308 ? 30.360 -20.443 -24.826 1.00 89.88 308 VAL A CA 1
ATOM 2454 C C . VAL A 1 308 ? 29.132 -19.641 -24.406 1.00 89.88 308 VAL A C 1
ATOM 2456 O O . VAL A 1 308 ? 29.239 -18.586 -23.784 1.00 89.88 308 VAL A O 1
ATOM 2459 N N . PHE A 1 309 ? 27.954 -20.201 -24.686 1.00 89.25 309 PHE A N 1
ATOM 2460 C CA . PHE A 1 309 ? 26.693 -19.807 -24.059 1.00 89.25 309 PHE A CA 1
ATOM 2461 C C . PHE A 1 309 ? 26.242 -20.897 -23.081 1.00 89.25 309 PHE A C 1
ATOM 2463 O O . PHE A 1 309 ? 26.153 -22.066 -23.459 1.00 89.25 309 PHE A O 1
ATOM 2470 N N . THR A 1 310 ? 25.929 -20.521 -21.840 1.00 87.75 310 THR A N 1
ATOM 2471 C CA . THR A 1 310 ? 25.356 -21.423 -20.825 1.00 87.75 310 THR A CA 1
ATOM 2472 C C . THR A 1 310 ? 24.025 -20.859 -20.348 1.00 87.75 310 THR A C 1
ATOM 2474 O O . THR A 1 310 ? 23.959 -19.689 -19.993 1.00 87.75 310 THR A O 1
ATOM 2477 N N . THR A 1 311 ? 22.974 -21.677 -20.332 1.00 88.50 311 THR A N 1
ATOM 2478 C CA . THR A 1 311 ? 21.604 -21.227 -19.995 1.00 88.50 311 THR A CA 1
ATOM 2479 C C . THR A 1 311 ? 21.343 -21.034 -18.492 1.00 88.50 311 THR A C 1
ATOM 2481 O O . THR A 1 311 ? 21.746 -21.855 -17.666 1.00 88.50 311 THR A O 1
ATOM 2484 N N . ASP A 1 312 ? 20.574 -20.003 -18.130 1.00 86.75 312 ASP A N 1
ATOM 2485 C CA . ASP A 1 312 ? 20.053 -19.751 -16.776 1.00 86.75 312 ASP A CA 1
ATOM 2486 C C . ASP A 1 312 ? 18.685 -20.399 -16.516 1.00 86.75 312 ASP A C 1
ATOM 2488 O O . ASP A 1 312 ? 18.317 -20.610 -15.356 1.00 86.75 312 ASP A O 1
ATOM 2492 N N . ARG A 1 313 ? 17.946 -20.764 -17.565 1.00 88.94 313 ARG A N 1
ATOM 2493 C CA . ARG A 1 313 ? 16.625 -21.406 -17.508 1.00 88.94 313 ARG A CA 1
ATOM 2494 C C . ARG A 1 313 ? 16.504 -22.554 -18.522 1.00 88.94 313 ARG A C 1
ATOM 2496 O O . ARG A 1 313 ? 17.278 -22.591 -19.477 1.00 88.94 313 ARG A O 1
ATOM 2503 N N . PRO A 1 314 ? 15.572 -23.508 -18.337 1.00 91.44 314 PRO A N 1
ATOM 2504 C CA . PRO A 1 314 ? 15.227 -24.442 -19.403 1.00 91.44 314 PRO A CA 1
ATOM 2505 C C . PRO A 1 314 ? 14.511 -23.719 -20.557 1.00 91.44 314 PRO A C 1
ATOM 2507 O O . PRO A 1 314 ? 13.907 -22.661 -20.354 1.00 91.44 314 PRO A O 1
ATOM 2510 N N . TYR A 1 315 ? 14.556 -24.332 -21.740 1.00 91.81 315 TYR A N 1
ATOM 2511 C CA . TYR A 1 315 ? 13.829 -23.894 -22.937 1.00 91.81 315 TYR A CA 1
ATOM 2512 C C . TYR A 1 315 ? 13.141 -25.091 -23.607 1.00 91.81 315 TYR A C 1
ATOM 2514 O O . TYR A 1 315 ? 13.733 -26.175 -23.708 1.00 91.81 315 TYR A O 1
ATOM 2522 N N . GLN A 1 316 ? 11.906 -24.890 -24.070 1.00 95.00 316 GLN A N 1
ATOM 2523 C CA . GLN A 1 316 ? 11.119 -25.880 -24.818 1.00 95.00 316 GLN A CA 1
ATOM 2524 C C . GLN A 1 316 ? 11.277 -25.707 -26.339 1.00 95.00 316 GLN A C 1
ATOM 2526 O O . GLN A 1 316 ? 11.588 -24.605 -26.791 1.00 95.00 316 GLN A O 1
ATOM 2531 N N . PRO A 1 317 ? 11.040 -26.754 -27.158 1.00 95.31 317 PRO A N 1
ATOM 2532 C CA . PRO A 1 317 ? 11.001 -26.620 -28.612 1.00 95.31 317 PRO A CA 1
ATOM 2533 C C . PRO A 1 317 ? 10.028 -25.518 -29.059 1.00 95.31 317 PRO A C 1
ATOM 2535 O O . PRO A 1 317 ? 8.879 -25.502 -28.625 1.00 95.31 317 PRO A O 1
ATOM 2538 N N . GLY A 1 318 ? 10.486 -24.615 -29.925 1.00 94.50 318 GLY A N 1
ATOM 2539 C CA . GLY A 1 318 ? 9.729 -23.443 -30.377 1.00 94.50 318 GLY A CA 1
ATOM 2540 C C . GLY A 1 318 ? 9.932 -22.169 -29.545 1.00 94.50 318 GLY A C 1
ATOM 2541 O O . GLY A 1 318 ? 9.553 -21.096 -30.005 1.00 94.50 318 GLY A O 1
ATOM 2542 N N . GLU A 1 319 ? 10.568 -22.226 -28.368 1.00 94.06 319 GLU A N 1
ATOM 2543 C CA . GLU A 1 319 ? 10.918 -21.016 -27.607 1.00 94.06 319 GLU A CA 1
ATOM 2544 C C . GLU A 1 319 ? 12.161 -20.317 -28.194 1.00 94.06 319 GLU A C 1
ATOM 2546 O O . GLU A 1 319 ? 13.177 -20.963 -28.468 1.00 94.06 319 GLU A O 1
ATOM 2551 N N . GLN A 1 320 ? 12.120 -18.984 -28.332 1.00 94.50 320 GLN A N 1
ATOM 2552 C CA . GLN A 1 320 ? 13.317 -18.186 -28.632 1.00 94.50 320 GLN A CA 1
ATOM 2553 C C . GLN A 1 320 ? 14.279 -18.177 -27.433 1.00 94.50 320 GLN A C 1
ATOM 2555 O O . GLN A 1 320 ? 13.878 -17.986 -26.282 1.00 94.50 320 GLN A O 1
ATOM 2560 N N . VAL A 1 321 ? 15.564 -18.348 -27.735 1.00 93.75 321 VAL A N 1
ATOM 2561 C CA . VAL A 1 321 ? 16.694 -18.278 -26.811 1.00 93.75 321 VAL A CA 1
ATOM 2562 C C . VAL A 1 321 ? 17.243 -16.850 -26.797 1.00 93.75 321 VAL A C 1
ATOM 2564 O O . VAL A 1 321 ? 17.549 -16.285 -27.846 1.00 93.75 321 VAL A O 1
ATOM 2567 N N . PHE A 1 322 ? 17.387 -16.271 -25.604 1.00 92.88 322 PHE A N 1
ATOM 2568 C CA . PHE A 1 322 ? 17.802 -14.878 -25.411 1.00 92.88 322 PHE A CA 1
ATOM 2569 C C . PHE A 1 322 ? 19.101 -14.765 -24.608 1.00 92.88 322 PHE A C 1
ATOM 2571 O O . PHE A 1 322 ? 19.442 -15.658 -23.831 1.00 92.88 322 PHE A O 1
ATOM 2578 N N . ILE A 1 323 ? 19.781 -13.621 -24.740 1.00 92.38 323 ILE A N 1
ATOM 2579 C CA . ILE A 1 323 ? 20.908 -13.220 -23.886 1.00 92.38 323 ILE A CA 1
ATOM 2580 C C . ILE A 1 323 ? 20.739 -11.807 -23.317 1.00 92.38 323 ILE A C 1
ATOM 2582 O O . ILE A 1 323 ? 19.930 -10.994 -23.767 1.00 92.38 323 ILE A O 1
ATOM 2586 N N . SER A 1 324 ? 21.546 -11.489 -22.313 1.00 91.25 324 SER A N 1
ATOM 2587 C CA . SER A 1 324 ? 21.675 -10.145 -21.773 1.00 91.25 324 SER A CA 1
ATOM 2588 C C . SER A 1 324 ? 22.743 -9.374 -22.552 1.00 91.25 324 SER A C 1
ATOM 2590 O O . SER A 1 324 ? 23.911 -9.753 -22.543 1.00 91.25 324 SER A O 1
ATOM 2592 N N . 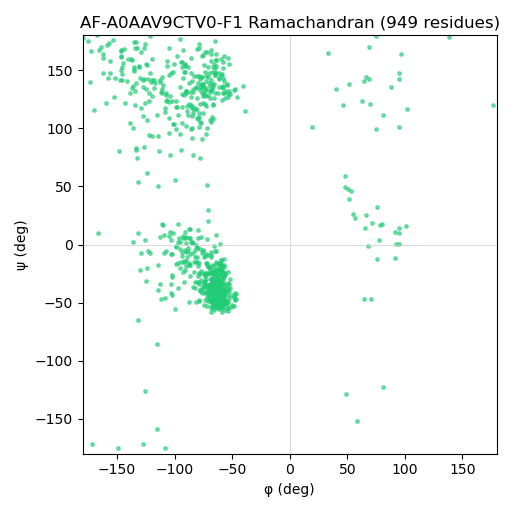TYR A 1 325 ? 22.382 -8.244 -23.170 1.00 90.94 325 TYR A N 1
ATOM 2593 C CA . TYR A 1 325 ? 23.352 -7.281 -23.726 1.00 90.94 325 TYR A CA 1
ATOM 2594 C C . TYR A 1 325 ? 23.954 -6.374 -22.621 1.00 90.94 325 TYR A C 1
ATOM 2596 O O . TYR A 1 325 ? 24.594 -5.354 -22.893 1.00 90.94 325 TYR A O 1
ATOM 2604 N N . GLY A 1 326 ? 23.740 -6.738 -21.352 1.00 87.69 326 GLY A N 1
ATOM 2605 C CA . GLY A 1 326 ? 24.114 -5.979 -20.164 1.00 87.69 326 GLY A CA 1
ATOM 2606 C C . GLY A 1 326 ? 22.968 -5.134 -19.602 1.00 87.69 326 GLY A C 1
ATOM 2607 O O . GLY A 1 326 ? 21.968 -4.861 -20.264 1.00 87.69 326 GLY A O 1
ATOM 2608 N N . LYS A 1 327 ? 23.130 -4.694 -18.350 1.00 88.00 327 LYS A N 1
ATOM 2609 C CA . LYS A 1 327 ? 22.132 -3.924 -17.588 1.00 88.00 327 LYS A CA 1
ATOM 2610 C C . LYS A 1 327 ? 22.123 -2.450 -18.018 1.00 88.00 327 LYS A C 1
ATOM 2612 O O . LYS A 1 327 ? 22.667 -1.593 -17.326 1.00 88.00 327 LYS A O 1
ATOM 2617 N N . LYS A 1 328 ? 21.555 -2.206 -19.201 1.00 90.31 328 LYS A N 1
ATOM 2618 C CA . LYS A 1 328 ? 21.531 -0.935 -19.946 1.00 90.31 328 LYS A CA 1
ATOM 2619 C C . LYS A 1 328 ? 20.155 -0.268 -19.898 1.00 90.31 328 LYS A C 1
ATOM 2621 O O . LYS A 1 328 ? 19.141 -0.961 -19.810 1.00 90.31 328 LYS A O 1
ATOM 2626 N N . SER A 1 329 ? 20.116 1.059 -20.031 1.00 90.19 329 SER A N 1
ATOM 2627 C CA . SER A 1 329 ? 18.850 1.769 -20.251 1.00 90.19 329 SER A CA 1
ATOM 2628 C C . SER A 1 329 ? 18.355 1.607 -21.691 1.00 90.19 329 SER A C 1
ATOM 2630 O O . SER A 1 329 ? 19.126 1.275 -22.596 1.00 90.19 329 SER A O 1
ATOM 2632 N N . ASN A 1 330 ? 17.075 1.882 -21.929 1.00 91.44 330 ASN A N 1
ATOM 2633 C CA . ASN A 1 330 ? 16.477 1.835 -23.263 1.00 91.44 330 ASN A CA 1
ATOM 2634 C C . ASN A 1 330 ? 17.152 2.825 -24.224 1.00 91.44 330 ASN A C 1
ATOM 2636 O O . ASN A 1 330 ? 17.352 2.521 -25.400 1.00 91.44 330 ASN A O 1
ATOM 2640 N N . GLY A 1 331 ? 17.592 3.974 -23.706 1.00 90.25 331 GLY A N 1
ATOM 2641 C CA . GLY A 1 331 ? 18.382 4.943 -24.459 1.00 90.25 331 GLY A CA 1
ATOM 2642 C C . GLY A 1 331 ? 19.760 4.420 -24.882 1.00 90.25 331 GLY A C 1
ATOM 2643 O O . GLY A 1 331 ? 20.208 4.688 -25.995 1.00 90.25 331 GLY A O 1
ATOM 2644 N N . GLU A 1 332 ? 20.427 3.634 -24.033 1.00 91.38 332 GLU A N 1
ATOM 2645 C CA . GLU A 1 332 ? 21.708 3.003 -24.378 1.00 91.38 332 GLU A CA 1
ATOM 2646 C C . GLU A 1 332 ? 21.561 1.821 -25.341 1.00 91.38 332 GLU A C 1
ATOM 2648 O O . GLU A 1 332 ? 22.457 1.590 -26.163 1.00 91.38 332 GLU A O 1
ATOM 2653 N N . LEU A 1 333 ? 20.444 1.090 -25.246 1.00 93.00 333 LEU A N 1
ATOM 2654 C CA . LEU A 1 333 ? 20.087 0.028 -26.185 1.00 93.00 333 LEU A CA 1
ATOM 2655 C C . LEU A 1 333 ? 19.824 0.602 -27.583 1.00 93.00 333 LEU A C 1
ATOM 2657 O O . LEU A 1 333 ? 20.426 0.122 -28.542 1.00 93.00 333 LEU A O 1
ATOM 2661 N N . LEU A 1 334 ? 19.068 1.699 -27.694 1.00 92.69 334 LEU A N 1
ATOM 2662 C CA . LEU A 1 334 ? 18.855 2.402 -28.963 1.00 92.69 334 LEU A CA 1
ATOM 2663 C C . LEU A 1 334 ? 20.173 2.929 -29.552 1.00 92.69 334 LEU A C 1
ATOM 2665 O O . LEU A 1 334 ? 20.487 2.671 -30.711 1.00 92.69 334 LEU A O 1
ATOM 2669 N N . LEU A 1 335 ? 20.979 3.615 -28.735 1.00 91.19 335 LEU A N 1
ATOM 2670 C CA . LEU A 1 335 ? 22.249 4.225 -29.146 1.00 91.19 335 LEU A CA 1
ATOM 2671 C C . LEU A 1 335 ? 23.296 3.209 -29.641 1.00 91.19 335 LEU A C 1
ATOM 2673 O O . LEU A 1 335 ? 24.179 3.571 -30.423 1.00 91.19 335 LEU A O 1
ATOM 2677 N N . SER A 1 336 ? 23.239 1.963 -29.163 1.00 88.56 336 SER A N 1
ATOM 2678 C CA . SER A 1 336 ? 24.255 0.935 -29.445 1.00 88.56 336 SER A CA 1
ATOM 2679 C C . SER A 1 336 ? 23.749 -0.156 -30.391 1.00 88.56 336 SER A C 1
ATOM 2681 O O . SER A 1 336 ? 24.420 -0.474 -31.363 1.00 88.56 336 SER A O 1
ATOM 2683 N N . TYR A 1 337 ? 22.551 -0.687 -30.156 1.00 91.38 337 TYR A N 1
ATOM 2684 C CA . TYR A 1 337 ? 22.006 -1.840 -30.879 1.00 91.38 337 TYR A CA 1
ATOM 2685 C C . TYR A 1 337 ? 20.857 -1.483 -31.832 1.00 91.38 337 TYR A C 1
ATOM 2687 O O . TYR A 1 337 ? 20.434 -2.340 -32.602 1.00 91.38 337 TYR A O 1
ATOM 2695 N N . GLY A 1 338 ? 20.358 -0.241 -31.812 1.00 90.81 338 GLY A N 1
ATOM 2696 C CA . GLY A 1 338 ? 19.329 0.223 -32.748 1.00 90.81 338 GLY A CA 1
ATOM 2697 C C . GLY A 1 338 ? 17.894 -0.193 -32.412 1.00 90.81 338 GLY A C 1
ATOM 2698 O O . GLY A 1 338 ? 17.032 -0.134 -33.282 1.00 90.81 338 GLY A O 1
ATOM 2699 N N . PHE A 1 339 ? 17.613 -0.617 -31.175 1.00 91.38 339 PHE A N 1
ATOM 2700 C CA . PHE A 1 339 ? 16.263 -1.003 -30.749 1.00 91.38 339 PHE A CA 1
ATOM 2701 C C . PHE A 1 339 ? 15.914 -0.481 -29.350 1.00 91.38 339 PHE A C 1
ATOM 2703 O O . PHE A 1 339 ? 16.789 -0.188 -28.535 1.00 91.38 339 PHE A O 1
ATOM 2710 N N . VAL A 1 340 ? 14.613 -0.417 -29.068 1.00 89.69 340 VAL A N 1
ATOM 2711 C CA . VAL A 1 340 ? 14.038 -0.121 -27.751 1.00 89.69 340 VAL A CA 1
ATOM 2712 C C . VAL A 1 340 ? 13.198 -1.340 -27.336 1.00 89.69 340 VAL A C 1
ATOM 2714 O O . VAL A 1 340 ? 12.365 -1.777 -28.132 1.00 89.69 340 VAL A O 1
ATOM 2717 N N . PRO A 1 341 ? 13.399 -1.926 -26.140 1.00 87.69 341 PRO A N 1
ATOM 2718 C CA . PRO A 1 341 ? 12.493 -2.926 -25.571 1.00 87.69 341 PRO A CA 1
ATOM 2719 C C . PRO A 1 341 ? 11.036 -2.447 -25.502 1.00 87.69 341 PRO A C 1
ATOM 2721 O O . PRO A 1 341 ? 10.760 -1.248 -25.494 1.00 87.69 341 PRO A O 1
ATOM 2724 N N . LYS A 1 342 ? 10.084 -3.378 -25.377 1.00 82.06 342 LYS A N 1
ATOM 2725 C CA . LYS A 1 342 ? 8.672 -3.023 -25.164 1.00 82.06 342 LYS A CA 1
ATOM 2726 C C . LYS A 1 342 ? 8.526 -2.169 -23.897 1.00 82.06 342 LYS A C 1
ATOM 2728 O O . LYS A 1 342 ? 9.203 -2.425 -22.898 1.00 82.06 342 LYS A O 1
ATOM 2733 N N . GLU A 1 343 ? 7.623 -1.193 -23.925 1.00 75.06 343 GLU A N 1
ATOM 2734 C CA . GLU A 1 343 ? 7.323 -0.333 -22.777 1.00 75.06 343 GLU A CA 1
ATOM 2735 C C . GLU A 1 343 ? 7.096 -1.154 -21.492 1.00 75.06 343 GLU A C 1
ATOM 2737 O O . GLU A 1 343 ? 6.426 -2.189 -21.502 1.00 75.06 343 GLU A O 1
ATOM 2742 N N . GLY A 1 344 ? 7.733 -0.728 -20.397 1.00 72.31 344 GLY A N 1
ATOM 2743 C CA . GLY A 1 344 ? 7.711 -1.412 -19.100 1.00 72.31 344 GLY A CA 1
ATOM 2744 C C . GLY A 1 344 ? 8.576 -2.678 -18.971 1.00 72.31 344 GLY A C 1
ATOM 2745 O O . GLY A 1 344 ? 8.804 -3.113 -17.847 1.00 72.31 344 GLY A O 1
ATOM 2746 N N . SER A 1 345 ? 9.099 -3.261 -20.061 1.00 80.12 345 SER A N 1
ATOM 2747 C CA . SER A 1 345 ? 9.790 -4.571 -20.009 1.00 80.12 345 SER A CA 1
ATOM 2748 C C . SER A 1 345 ? 11.257 -4.545 -19.553 1.00 80.12 345 SER A C 1
ATOM 2750 O O . SER A 1 345 ? 11.794 -5.589 -19.191 1.00 80.12 345 SER A O 1
ATOM 2752 N N . ASN A 1 346 ? 11.919 -3.381 -19.533 1.00 87.00 346 ASN A N 1
ATOM 2753 C CA . ASN A 1 346 ? 13.311 -3.261 -19.083 1.00 87.00 346 ASN A CA 1
ATOM 2754 C C . ASN A 1 346 ? 13.397 -2.694 -17.646 1.00 87.00 346 ASN A C 1
ATOM 2756 O O . ASN A 1 346 ? 13.293 -1.478 -17.470 1.00 87.00 346 ASN A O 1
ATOM 2760 N N . PRO A 1 347 ? 13.670 -3.516 -16.610 1.00 83.31 347 PRO A N 1
ATOM 2761 C CA . PRO A 1 347 ? 13.796 -3.050 -15.223 1.00 83.31 347 PRO A CA 1
ATOM 2762 C C . PRO A 1 347 ? 15.068 -2.222 -14.955 1.00 83.31 347 PRO A C 1
ATOM 2764 O O . PRO A 1 347 ? 15.212 -1.645 -13.872 1.00 83.31 347 PRO A O 1
ATOM 2767 N N . ASN A 1 348 ? 15.994 -2.165 -15.921 1.00 85.50 348 ASN A N 1
ATOM 2768 C CA . ASN A 1 348 ? 17.197 -1.335 -15.882 1.00 85.50 348 ASN A CA 1
ATOM 2769 C C . ASN A 1 348 ? 17.013 0.013 -16.595 1.00 85.50 348 ASN A C 1
ATOM 2771 O O . ASN A 1 348 ? 17.979 0.772 -16.660 1.00 85.50 348 ASN A O 1
ATOM 2775 N N . ASP A 1 349 ? 15.822 0.320 -17.128 1.00 87.50 349 ASP A N 1
ATOM 2776 C CA . ASP A 1 349 ? 15.615 1.595 -17.809 1.00 87.50 349 ASP A CA 1
ATOM 2777 C C . ASP A 1 349 ? 15.731 2.786 -16.851 1.00 87.50 349 ASP A C 1
ATOM 2779 O O . ASP A 1 349 ? 15.284 2.728 -15.698 1.00 87.50 349 ASP A O 1
ATOM 2783 N N . SER A 1 350 ? 16.389 3.846 -17.322 1.00 84.25 350 SER A N 1
ATOM 2784 C CA . SER A 1 350 ? 16.822 4.962 -16.485 1.00 84.25 350 SER A CA 1
ATOM 2785 C C . SER A 1 350 ? 17.156 6.231 -17.262 1.00 84.25 350 SER A C 1
ATOM 2787 O O . SER A 1 350 ? 17.744 6.167 -18.345 1.00 84.25 350 SER A O 1
ATOM 2789 N N . VAL A 1 351 ? 16.902 7.378 -16.631 1.00 82.12 351 VAL A N 1
ATOM 2790 C CA . VAL A 1 351 ? 17.287 8.720 -17.097 1.00 82.12 351 VAL A CA 1
ATOM 2791 C C . VAL A 1 351 ? 18.235 9.378 -16.091 1.00 82.12 351 VAL A C 1
ATOM 2793 O O . VAL A 1 351 ? 18.046 9.244 -14.880 1.00 82.12 351 VAL A O 1
ATOM 2796 N N . ASP A 1 352 ? 19.248 10.105 -16.567 1.00 83.88 352 ASP A N 1
ATOM 2797 C CA . ASP A 1 352 ? 20.178 10.812 -15.685 1.00 83.88 352 ASP A CA 1
ATOM 2798 C C . ASP A 1 352 ? 19.556 12.129 -15.205 1.00 83.88 352 ASP A C 1
ATOM 2800 O O . ASP A 1 352 ? 19.429 13.097 -15.959 1.00 83.88 352 ASP A O 1
ATOM 2804 N N . LEU A 1 353 ? 19.185 12.206 -13.929 1.00 84.31 353 LEU A N 1
ATOM 2805 C CA . LEU A 1 353 ? 18.724 13.455 -13.328 1.00 84.31 353 LEU A CA 1
ATOM 2806 C C . LEU A 1 353 ? 19.908 14.300 -12.863 1.00 84.31 353 LEU A C 1
ATOM 2808 O O . LEU A 1 353 ? 20.818 13.816 -12.190 1.00 84.31 353 LEU A O 1
ATOM 2812 N N . SER A 1 354 ? 19.883 15.581 -13.234 1.00 86.88 354 SER A N 1
ATOM 2813 C CA . SER A 1 354 ? 20.927 16.555 -12.917 1.00 86.88 354 SER A CA 1
ATOM 2814 C C . SER A 1 354 ? 20.582 17.316 -11.639 1.00 86.88 354 SER A C 1
ATOM 2816 O O . SER A 1 354 ? 19.766 18.235 -11.671 1.00 86.88 354 SER A O 1
ATOM 2818 N N . PHE A 1 355 ? 21.247 16.975 -10.540 1.00 89.81 355 PHE A N 1
ATOM 2819 C CA . PHE A 1 355 ? 21.109 17.634 -9.242 1.00 89.81 355 PHE A CA 1
ATOM 2820 C C . PHE A 1 355 ? 22.125 18.771 -9.086 1.00 89.81 355 PHE A C 1
ATOM 2822 O O . PHE A 1 355 ? 23.173 18.781 -9.735 1.00 89.81 355 PHE A O 1
ATOM 2829 N N . SER A 1 356 ? 21.820 19.767 -8.254 1.00 92.56 356 SER A N 1
ATOM 2830 C CA . SER A 1 356 ? 22.704 20.907 -7.970 1.00 92.56 356 SER A CA 1
ATOM 2831 C C . SER A 1 356 ? 22.459 21.459 -6.572 1.00 92.56 356 SER A C 1
ATOM 2833 O O . SER A 1 356 ? 21.313 21.555 -6.141 1.00 92.56 356 SER A O 1
ATOM 2835 N N . LEU A 1 357 ? 23.522 21.890 -5.891 1.00 93.25 357 LEU A N 1
ATOM 2836 C CA . LEU A 1 357 ? 23.398 22.666 -4.654 1.00 93.25 357 LEU A CA 1
ATOM 2837 C C . LEU A 1 357 ? 22.855 24.078 -4.936 1.00 93.25 357 LEU A C 1
ATOM 2839 O O . LEU A 1 357 ? 23.287 24.745 -5.881 1.00 93.25 357 LEU A O 1
ATOM 2843 N N . ASN A 1 358 ? 21.950 24.559 -4.081 1.00 90.94 358 ASN A N 1
ATOM 2844 C CA . ASN A 1 358 ? 21.412 25.916 -4.163 1.00 90.94 358 ASN A CA 1
ATOM 2845 C C . ASN A 1 358 ? 22.469 26.946 -3.718 1.00 90.94 358 ASN A C 1
ATOM 2847 O O . ASN A 1 358 ? 22.895 26.945 -2.567 1.00 90.94 358 ASN A O 1
ATOM 2851 N N . LYS A 1 359 ? 22.855 27.868 -4.609 1.00 91.62 359 LYS A N 1
ATOM 2852 C CA . LYS A 1 359 ? 23.863 28.914 -4.335 1.00 91.62 359 LYS A CA 1
ATOM 2853 C C . LYS A 1 359 ? 23.458 29.915 -3.244 1.00 91.62 359 LYS A C 1
ATOM 2855 O O . LYS A 1 359 ? 24.323 30.624 -2.740 1.00 91.62 359 LYS A O 1
ATOM 2860 N N . SER A 1 360 ? 22.173 29.984 -2.895 1.00 90.94 360 SER A N 1
ATOM 2861 C CA . SER A 1 360 ? 21.645 30.815 -1.803 1.00 90.94 360 SER A CA 1
ATOM 2862 C C . SER A 1 360 ? 21.600 30.094 -0.447 1.00 90.94 360 SER A C 1
ATOM 2864 O O . SER A 1 360 ? 21.153 30.682 0.537 1.00 90.94 360 SER A O 1
ATOM 2866 N N . ASP A 1 361 ? 22.046 28.837 -0.370 1.00 90.06 361 ASP A N 1
ATOM 2867 C CA . ASP A 1 361 ? 22.157 28.097 0.888 1.00 90.06 361 ASP A CA 1
ATOM 2868 C C . ASP A 1 361 ? 23.258 28.694 1.787 1.00 90.06 361 ASP A C 1
ATOM 2870 O O . ASP A 1 361 ? 24.395 28.911 1.359 1.00 90.06 361 ASP A O 1
ATOM 2874 N N . LYS A 1 362 ? 22.931 28.914 3.067 1.00 90.38 362 LYS A N 1
ATOM 2875 C CA . LYS A 1 362 ? 23.856 29.412 4.100 1.00 90.38 362 LYS A CA 1
ATOM 2876 C C . LYS A 1 362 ? 25.063 28.490 4.325 1.00 90.38 362 LYS A C 1
ATOM 2878 O O . LYS A 1 362 ? 26.078 28.964 4.824 1.00 90.38 362 LYS A O 1
ATOM 2883 N N . CYS A 1 363 ? 24.943 27.214 3.958 1.00 93.88 363 CYS A N 1
ATOM 2884 C CA . CYS A 1 363 ? 25.979 26.187 4.035 1.00 93.88 363 CYS A CA 1
ATOM 2885 C C . CYS A 1 363 ? 26.488 25.722 2.656 1.00 93.88 363 CYS A C 1
ATOM 2887 O O . CYS A 1 363 ? 27.090 24.652 2.548 1.00 93.88 363 CYS A O 1
ATOM 2889 N N . TYR A 1 364 ? 26.248 26.492 1.583 1.00 94.56 364 TYR A N 1
ATOM 2890 C CA . TYR A 1 364 ? 26.648 26.121 0.217 1.00 94.56 364 TYR A CA 1
ATOM 2891 C C . TYR A 1 364 ? 28.141 25.775 0.096 1.00 94.56 364 TYR A C 1
ATOM 2893 O O . TYR A 1 364 ? 28.489 24.842 -0.627 1.00 94.56 364 TYR A O 1
ATOM 2901 N N . LYS A 1 365 ? 29.023 26.505 0.798 1.00 94.44 365 LYS A N 1
ATOM 2902 C CA . LYS A 1 365 ? 30.475 26.274 0.746 1.00 94.44 365 LYS A CA 1
ATOM 2903 C C . LYS A 1 365 ? 30.844 24.941 1.385 1.00 94.44 365 LYS A C 1
ATOM 2905 O O . LYS A 1 365 ? 31.429 24.102 0.714 1.00 94.44 365 LYS A O 1
ATOM 2910 N N . GLU A 1 366 ? 30.415 24.710 2.624 1.00 95.12 366 GLU A N 1
ATOM 2911 C CA . GLU A 1 366 ? 30.722 23.479 3.362 1.00 95.12 366 GLU A CA 1
ATOM 2912 C C . GLU A 1 366 ? 30.183 22.233 2.638 1.00 95.12 366 GLU A C 1
ATOM 2914 O O . GLU A 1 366 ? 30.869 21.216 2.544 1.00 95.12 366 GLU A O 1
ATOM 2919 N N . LYS A 1 367 ? 28.974 22.322 2.063 1.00 96.00 367 LYS A N 1
ATOM 2920 C CA . LYS A 1 367 ? 28.380 21.245 1.254 1.00 96.00 367 LYS A CA 1
ATOM 2921 C C . LYS A 1 367 ? 29.154 21.001 -0.047 1.00 96.00 367 LYS A C 1
ATOM 2923 O O . LYS A 1 367 ? 29.338 19.850 -0.441 1.00 96.00 367 LYS A O 1
ATOM 2928 N N . LEU A 1 368 ? 29.619 22.058 -0.716 1.00 95.62 368 LEU A N 1
ATOM 2929 C CA . LEU A 1 368 ? 30.413 21.951 -1.942 1.00 95.62 368 LEU A CA 1
ATOM 2930 C C . LEU A 1 368 ? 31.807 21.365 -1.677 1.00 95.62 368 LEU A C 1
ATOM 2932 O O . LEU A 1 368 ? 32.253 20.502 -2.430 1.00 95.62 368 LEU A O 1
ATOM 2936 N N . GLU A 1 369 ? 32.469 21.796 -0.606 1.00 95.12 369 GLU A N 1
ATOM 2937 C CA . GLU A 1 369 ? 33.778 21.291 -0.179 1.00 95.12 369 GLU A CA 1
ATOM 2938 C C . GLU A 1 369 ? 33.703 19.792 0.166 1.00 95.12 369 GLU A C 1
ATOM 2940 O O . GLU A 1 369 ? 34.534 19.010 -0.304 1.00 95.12 369 GLU A O 1
ATOM 2945 N N . ALA A 1 370 ? 32.652 19.363 0.878 1.00 94.12 370 ALA A N 1
ATOM 2946 C CA . ALA A 1 370 ? 32.388 17.950 1.154 1.00 94.12 370 ALA A CA 1
ATOM 2947 C C . ALA A 1 370 ? 32.189 17.125 -0.136 1.00 94.12 370 ALA A C 1
ATOM 2949 O O . ALA A 1 370 ? 32.818 16.079 -0.300 1.00 94.12 370 ALA A O 1
ATOM 2950 N N . LEU A 1 371 ? 31.382 17.601 -1.096 1.00 93.50 371 LEU A N 1
ATOM 2951 C CA . LEU A 1 371 ? 31.216 16.934 -2.399 1.00 93.50 371 LEU A CA 1
ATOM 2952 C C . LEU A 1 371 ? 32.544 16.817 -3.166 1.00 93.50 371 LEU A C 1
ATOM 2954 O O . LEU A 1 371 ? 32.893 15.734 -3.645 1.00 93.50 371 LEU A O 1
ATOM 2958 N N . GLN A 1 372 ? 33.301 17.913 -3.260 1.00 93.94 372 GLN A N 1
ATOM 2959 C CA . GLN A 1 372 ? 34.567 17.958 -3.997 1.00 93.94 372 GLN A CA 1
ATOM 2960 C C . GLN A 1 372 ? 35.606 16.993 -3.416 1.00 93.94 372 GLN A C 1
ATOM 2962 O O . GLN A 1 372 ? 36.293 16.311 -4.178 1.00 93.94 372 GLN A O 1
ATOM 2967 N N . LYS A 1 373 ? 35.665 16.855 -2.086 1.00 93.00 373 LYS A N 1
ATOM 2968 C CA . LYS A 1 373 ? 36.559 15.923 -1.380 1.00 93.00 373 LYS A CA 1
ATOM 2969 C C . LYS A 1 373 ? 36.365 14.460 -1.797 1.00 93.00 373 LYS A C 1
ATOM 2971 O O . LYS A 1 373 ? 37.343 13.725 -1.912 1.00 93.00 373 LYS A O 1
ATOM 2976 N N . TYR A 1 374 ? 35.132 14.047 -2.101 1.00 91.19 374 TYR A N 1
ATOM 2977 C CA . TYR A 1 374 ? 34.827 12.704 -2.620 1.00 91.19 374 TYR A CA 1
ATOM 2978 C C . TYR A 1 374 ? 34.809 12.620 -4.162 1.00 91.19 374 TYR A C 1
ATOM 2980 O O . TYR A 1 374 ? 34.540 11.559 -4.746 1.00 91.19 374 TYR A O 1
ATOM 2988 N N . GLY A 1 375 ? 35.175 13.712 -4.841 1.00 89.44 375 GLY A N 1
ATOM 2989 C CA . GLY A 1 375 ? 35.252 13.834 -6.296 1.00 89.44 375 GLY A CA 1
ATOM 2990 C C . GLY A 1 375 ? 33.893 13.967 -6.982 1.00 89.44 375 GLY A C 1
ATOM 2991 O O . GLY A 1 375 ? 33.734 13.457 -8.089 1.00 89.44 375 GLY A O 1
ATOM 2992 N N . LEU A 1 376 ? 32.923 14.601 -6.318 1.00 90.81 376 LEU A N 1
ATOM 2993 C CA . LEU A 1 376 ? 31.613 14.947 -6.868 1.00 90.81 376 LEU A CA 1
ATOM 2994 C C . LEU A 1 376 ? 31.567 16.429 -7.268 1.00 90.81 376 LEU A C 1
ATOM 2996 O O . LEU A 1 376 ? 32.208 17.290 -6.666 1.00 90.81 376 LEU A O 1
ATOM 3000 N N . SER A 1 377 ? 30.781 16.722 -8.299 1.00 89.06 377 SER A N 1
ATOM 3001 C CA . SER A 1 377 ? 30.595 18.052 -8.885 1.00 89.06 377 SER A CA 1
ATOM 3002 C C . SER A 1 377 ? 29.242 18.668 -8.499 1.00 89.06 377 SER A C 1
ATOM 3004 O O . SER A 1 377 ? 28.348 17.990 -7.995 1.00 89.06 377 SER A O 1
ATOM 3006 N N . THR A 1 378 ? 29.050 19.959 -8.784 1.00 86.12 378 THR A N 1
ATOM 3007 C CA . THR A 1 378 ? 27.712 20.564 -8.895 1.00 86.12 378 THR A CA 1
ATOM 3008 C C . THR A 1 378 ? 27.635 21.325 -10.230 1.00 86.12 378 THR A C 1
ATOM 3010 O O . THR A 1 378 ? 28.443 22.234 -10.436 1.00 86.12 378 THR A O 1
ATOM 3013 N N . PRO A 1 379 ? 26.744 20.956 -11.172 1.00 89.44 379 PRO A N 1
ATOM 3014 C CA . PRO A 1 379 ? 25.794 19.843 -11.106 1.00 89.44 379 PRO A CA 1
ATOM 3015 C C . PRO A 1 379 ? 26.455 18.456 -11.026 1.00 89.44 379 PRO A C 1
ATOM 3017 O O . PRO A 1 379 ? 27.601 18.279 -11.442 1.00 89.44 379 PRO A O 1
ATOM 3020 N N . HIS A 1 380 ? 25.710 17.465 -10.537 1.00 90.88 380 HIS A N 1
ATOM 3021 C CA . HIS A 1 380 ? 26.024 16.040 -10.690 1.00 90.88 380 HIS A CA 1
ATOM 3022 C C . HIS A 1 380 ? 24.851 15.306 -11.347 1.00 90.88 380 HIS A C 1
ATOM 3024 O O . HIS A 1 380 ? 23.712 15.758 -11.242 1.00 90.88 380 HIS A O 1
ATOM 3030 N N . ARG A 1 381 ? 25.114 14.185 -12.026 1.00 88.25 381 ARG A N 1
ATOM 3031 C CA . ARG A 1 381 ? 24.084 13.363 -12.679 1.00 88.25 381 ARG A CA 1
ATOM 3032 C C . ARG A 1 381 ? 23.956 12.015 -11.970 1.00 88.25 381 ARG A C 1
ATOM 3034 O O . ARG A 1 381 ? 24.967 11.362 -11.738 1.00 88.25 381 ARG A O 1
ATOM 3041 N N . PHE A 1 382 ? 22.729 11.603 -11.651 1.00 88.19 382 PHE A N 1
ATOM 3042 C CA . PHE A 1 382 ? 22.429 10.289 -11.074 1.00 88.19 382 PHE A CA 1
ATOM 3043 C C . PHE A 1 382 ? 21.337 9.574 -11.892 1.00 88.19 382 PHE A C 1
ATOM 3045 O O . PHE A 1 382 ? 20.323 10.206 -12.200 1.00 88.19 382 PHE A O 1
ATOM 3052 N N . PRO A 1 383 ? 21.482 8.269 -12.194 1.00 84.12 383 PRO A N 1
ATOM 3053 C CA . PRO A 1 383 ? 20.503 7.527 -12.982 1.00 84.12 383 PRO A CA 1
ATOM 3054 C C . PRO A 1 383 ? 19.273 7.170 -12.137 1.00 84.12 383 PRO A C 1
ATOM 3056 O O . PRO A 1 383 ? 19.316 6.239 -11.327 1.00 84.12 383 PRO A O 1
ATOM 3059 N N . LEU A 1 384 ? 18.160 7.879 -12.335 1.00 81.38 384 LEU A N 1
ATOM 3060 C CA . LEU A 1 384 ? 16.860 7.484 -11.790 1.00 81.38 384 LEU A CA 1
ATOM 3061 C C . LEU A 1 384 ? 16.317 6.322 -12.627 1.00 81.38 384 LEU A C 1
ATOM 3063 O O . LEU A 1 384 ? 16.156 6.467 -13.838 1.00 81.38 384 LEU A O 1
ATOM 3067 N N . ARG A 1 385 ? 16.038 5.177 -11.994 1.00 75.81 385 ARG A N 1
ATOM 3068 C CA . ARG A 1 385 ? 15.547 3.967 -12.669 1.00 75.81 385 ARG A CA 1
ATOM 3069 C C . ARG A 1 385 ? 14.041 3.814 -12.512 1.00 75.81 385 ARG A C 1
ATOM 3071 O O . ARG A 1 385 ? 13.480 4.209 -11.492 1.00 75.81 385 ARG A O 1
ATOM 3078 N N . ILE A 1 386 ? 13.414 3.105 -13.449 1.00 65.50 386 ILE A N 1
ATOM 3079 C CA . ILE A 1 386 ? 12.009 2.671 -13.338 1.00 65.50 386 ILE A CA 1
ATOM 3080 C C . ILE A 1 386 ? 11.737 1.839 -12.066 1.00 65.50 386 ILE A C 1
ATOM 3082 O O . ILE A 1 386 ? 10.628 1.840 -11.541 1.00 65.50 386 ILE A O 1
ATOM 3086 N N . THR A 1 387 ? 12.767 1.165 -11.547 1.00 63.28 387 THR A N 1
ATOM 3087 C CA . THR A 1 387 ? 12.755 0.350 -10.322 1.00 63.28 387 THR A CA 1
ATOM 3088 C C . THR A 1 387 ? 13.130 1.114 -9.042 1.00 63.28 387 THR A C 1
ATOM 3090 O O . THR A 1 387 ? 13.063 0.535 -7.958 1.00 63.28 387 THR A O 1
ATOM 3093 N N . GLY A 1 388 ? 13.515 2.394 -9.131 1.00 67.19 388 GLY A N 1
ATOM 3094 C CA . GLY A 1 388 ? 13.859 3.235 -7.979 1.00 67.19 388 GLY A CA 1
ATOM 3095 C C . GLY A 1 388 ? 15.087 4.131 -8.168 1.00 67.19 388 GLY A C 1
ATOM 3096 O O . GLY A 1 388 ? 15.768 4.117 -9.194 1.00 67.19 388 GLY A O 1
ATOM 3097 N N . TRP A 1 389 ? 15.389 4.920 -7.138 1.00 74.44 389 TRP A N 1
ATOM 3098 C CA . TRP A 1 389 ? 16.572 5.780 -7.080 1.00 74.44 389 TRP A CA 1
ATOM 3099 C C . TRP A 1 389 ? 17.792 5.074 -6.447 1.00 74.44 389 TRP A C 1
ATOM 3101 O O . TRP A 1 389 ? 17.623 4.258 -5.534 1.00 74.44 389 TRP A O 1
ATOM 3111 N N . PRO A 1 390 ? 19.029 5.408 -6.871 1.00 82.06 390 PRO A N 1
ATOM 3112 C CA . PRO A 1 390 ? 20.258 4.995 -6.189 1.00 82.06 390 PRO A CA 1
ATOM 3113 C C . PRO A 1 390 ? 20.312 5.465 -4.723 1.00 82.06 390 PRO A C 1
ATOM 3115 O O . PRO A 1 390 ? 19.681 6.459 -4.350 1.00 82.06 390 PRO A O 1
ATOM 3118 N N . LEU A 1 391 ? 21.111 4.794 -3.887 1.00 85.25 391 LEU A N 1
ATOM 3119 C CA . LEU A 1 391 ? 21.378 5.260 -2.514 1.00 85.25 391 LEU A CA 1
ATOM 3120 C C . LEU A 1 391 ? 22.231 6.536 -2.534 1.00 85.25 391 LEU A C 1
ATOM 3122 O O . LEU A 1 391 ? 22.037 7.442 -1.730 1.00 85.25 391 LEU A O 1
ATOM 3126 N N . GLU A 1 392 ? 23.116 6.606 -3.520 1.00 89.75 392 GLU A N 1
ATOM 3127 C CA . GLU A 1 392 ? 24.016 7.703 -3.838 1.00 89.75 392 GLU A CA 1
ATOM 3128 C C . GLU A 1 392 ? 23.233 8.997 -4.162 1.00 89.75 392 GLU A C 1
ATOM 3130 O O . GLU A 1 392 ? 23.583 10.080 -3.693 1.00 89.75 392 GLU A O 1
ATOM 3135 N N . LEU A 1 393 ? 22.104 8.869 -4.876 1.00 89.62 393 LEU A N 1
ATOM 3136 C CA . LEU A 1 393 ? 21.176 9.967 -5.176 1.00 89.62 393 LEU A CA 1
ATOM 3137 C C . LEU A 1 393 ? 20.513 10.490 -3.892 1.00 89.62 393 LEU A C 1
ATOM 3139 O O . LEU A 1 393 ? 20.515 11.696 -3.650 1.00 89.62 393 LEU A O 1
ATOM 3143 N N . MET A 1 394 ? 20.000 9.594 -3.038 1.00 87.44 394 MET A N 1
ATOM 3144 C CA . MET A 1 394 ? 19.408 9.978 -1.746 1.00 87.44 394 MET A CA 1
ATOM 3145 C C . MET A 1 394 ? 20.418 10.669 -0.829 1.00 87.44 394 MET A C 1
ATOM 3147 O O . MET A 1 394 ? 20.075 11.653 -0.185 1.00 87.44 394 MET A O 1
ATOM 3151 N N . ALA A 1 395 ? 21.661 10.190 -0.777 1.00 92.00 395 ALA A N 1
ATOM 3152 C CA . ALA A 1 395 ? 22.709 10.800 0.034 1.00 92.00 395 ALA A CA 1
ATOM 3153 C C . ALA A 1 395 ? 23.066 12.222 -0.448 1.00 92.00 395 ALA A C 1
ATOM 3155 O O . ALA A 1 395 ? 23.208 13.128 0.375 1.00 92.00 395 ALA A O 1
ATOM 3156 N N . TYR A 1 396 ? 23.114 12.454 -1.767 1.00 93.75 396 TYR A N 1
ATOM 3157 C CA . TYR A 1 396 ? 23.261 13.804 -2.327 1.00 93.75 396 TYR A CA 1
ATOM 3158 C C . TYR A 1 396 ? 22.054 14.692 -1.993 1.00 93.75 396 TYR A C 1
ATOM 3160 O O . TYR A 1 396 ? 22.225 15.855 -1.632 1.00 93.75 396 TYR A O 1
ATOM 3168 N N . ALA A 1 397 ? 20.833 14.160 -2.099 1.00 92.25 397 ALA A N 1
ATOM 3169 C CA . ALA A 1 397 ? 19.610 14.901 -1.802 1.00 92.25 397 ALA A CA 1
ATOM 3170 C C . ALA A 1 397 ? 19.512 15.287 -0.312 1.00 92.25 397 ALA A C 1
ATOM 3172 O O . ALA A 1 397 ? 19.231 16.447 -0.012 1.00 92.25 397 ALA A O 1
ATOM 3173 N N . TYR A 1 398 ? 19.850 14.372 0.608 1.00 93.62 398 TYR A N 1
ATOM 3174 C CA . TYR A 1 398 ? 19.978 14.666 2.039 1.00 93.62 398 TYR A CA 1
ATOM 3175 C C . TYR A 1 398 ? 20.989 15.797 2.278 1.00 93.62 398 TYR A C 1
ATOM 3177 O O . TYR A 1 398 ? 20.662 16.773 2.956 1.00 93.62 398 TYR A O 1
ATOM 3185 N N . LEU A 1 399 ? 22.188 15.732 1.678 1.00 94.81 399 LEU A N 1
ATOM 3186 C CA . LEU A 1 399 ? 23.186 16.805 1.785 1.00 94.81 399 LEU A CA 1
ATOM 3187 C C . LEU A 1 399 ? 22.642 18.142 1.267 1.00 94.81 399 LEU A C 1
ATOM 3189 O O . LEU A 1 399 ? 22.817 19.174 1.916 1.00 94.81 399 LEU A O 1
ATOM 3193 N N . ALA A 1 400 ? 21.968 18.132 0.116 1.00 94.50 400 ALA A N 1
ATOM 3194 C CA . ALA A 1 400 ? 21.431 19.332 -0.509 1.00 94.50 400 ALA A CA 1
ATOM 3195 C C . ALA A 1 400 ? 20.434 20.059 0.406 1.00 94.50 400 ALA A C 1
ATOM 3197 O O . ALA A 1 400 ? 20.575 21.267 0.590 1.00 94.50 400 ALA A O 1
ATOM 3198 N N . VAL A 1 401 ? 19.505 19.346 1.053 1.00 94.31 401 VAL A N 1
ATOM 3199 C CA . VAL A 1 401 ? 18.475 19.970 1.911 1.00 94.31 401 VAL A CA 1
ATOM 3200 C C . VAL A 1 401 ? 18.897 20.187 3.368 1.00 94.31 401 VAL A C 1
ATOM 3202 O O . VAL A 1 401 ? 18.255 20.961 4.073 1.00 94.31 401 VAL A O 1
ATOM 3205 N N . SER A 1 402 ? 19.972 19.540 3.832 1.00 95.06 402 SER A N 1
ATOM 3206 C CA . SER A 1 402 ? 20.345 19.531 5.255 1.00 95.06 402 SER A CA 1
ATOM 3207 C C . SER A 1 402 ? 20.552 20.936 5.853 1.00 95.06 402 SER A C 1
ATOM 3209 O O . SER A 1 402 ? 21.316 21.727 5.289 1.00 95.06 402 SER A O 1
ATOM 3211 N N . PRO A 1 403 ? 19.940 21.264 7.006 1.00 93.75 403 PRO A N 1
ATOM 3212 C CA . PRO A 1 403 ? 20.105 22.558 7.667 1.00 93.75 403 PRO A CA 1
ATOM 3213 C C . PRO A 1 403 ? 21.502 22.729 8.306 1.00 93.75 403 PRO A C 1
ATOM 3215 O O . PRO A 1 403 ? 22.204 21.744 8.542 1.00 93.75 403 PRO A O 1
ATOM 3218 N N . PRO A 1 404 ? 21.903 23.963 8.684 1.00 92.38 404 PRO A N 1
ATOM 3219 C CA . PRO A 1 404 ? 23.204 24.236 9.316 1.00 92.38 404 PRO A CA 1
ATOM 3220 C C . PRO A 1 404 ? 23.476 23.493 10.636 1.00 92.38 404 PRO A C 1
ATOM 3222 O O . PRO A 1 404 ? 24.631 23.393 11.050 1.00 92.38 404 PRO A O 1
ATOM 3225 N N . SER A 1 405 ? 22.441 22.972 11.302 1.00 92.25 405 SER A N 1
ATOM 3226 C CA . SER A 1 405 ? 22.559 22.102 12.481 1.00 92.25 405 SER A CA 1
ATOM 3227 C C . SER A 1 405 ? 23.127 20.714 12.156 1.00 92.25 405 SER A C 1
ATOM 3229 O O . SER A 1 405 ? 23.729 20.097 13.029 1.00 92.25 405 SER A O 1
ATOM 3231 N N . MET A 1 406 ? 22.995 20.244 10.910 1.00 94.00 406 MET A N 1
ATOM 3232 C CA . MET A 1 406 ? 23.466 18.930 10.447 1.00 94.00 406 MET A CA 1
ATOM 3233 C C . MET A 1 406 ? 24.843 18.985 9.759 1.00 94.00 406 MET A C 1
ATOM 3235 O O . MET A 1 406 ? 25.242 18.054 9.060 1.00 94.00 406 MET A O 1
ATOM 3239 N N . ARG A 1 407 ? 25.605 20.069 9.976 1.00 93.62 407 ARG A N 1
ATOM 3240 C CA . ARG A 1 407 ? 27.001 20.209 9.517 1.00 93.62 407 ARG A CA 1
ATOM 3241 C C . ARG A 1 407 ? 27.893 18.990 9.831 1.00 93.62 407 ARG A C 1
ATOM 3243 O O . ARG A 1 407 ? 28.642 18.605 8.936 1.00 93.62 407 ARG A O 1
ATOM 3250 N N . PRO A 1 408 ? 27.834 18.350 11.022 1.00 93.88 408 PRO A N 1
ATOM 3251 C CA . PRO A 1 408 ? 28.638 17.155 11.309 1.00 93.88 408 PRO A CA 1
ATOM 3252 C C . PRO A 1 408 ? 28.374 15.969 10.367 1.00 93.88 408 PRO A C 1
ATOM 3254 O O . PRO A 1 408 ? 29.259 15.142 10.167 1.00 93.88 408 PRO A O 1
ATOM 3257 N N . GLN A 1 409 ? 27.178 15.885 9.781 1.00 93.62 409 GLN A N 1
ATOM 3258 C CA . GLN A 1 409 ? 26.744 14.794 8.909 1.00 93.62 409 GLN A CA 1
ATOM 3259 C C . GLN A 1 409 ? 27.064 15.037 7.424 1.00 93.62 409 GLN A C 1
ATOM 3261 O O . GLN A 1 409 ? 27.025 14.088 6.642 1.00 93.62 409 GLN A O 1
ATOM 3266 N N . PHE A 1 410 ? 27.421 16.266 7.017 1.00 94.56 410 PHE A N 1
ATOM 3267 C CA . PHE A 1 410 ? 27.672 16.602 5.604 1.00 94.56 410 PHE A CA 1
ATOM 3268 C C . PHE A 1 410 ? 28.746 15.705 4.962 1.00 94.56 410 PHE A C 1
ATOM 3270 O O . PHE A 1 410 ? 28.625 15.317 3.801 1.00 94.56 410 PHE A O 1
ATOM 3277 N N . GLU A 1 411 ? 29.776 15.347 5.730 1.00 92.00 411 GLU A N 1
ATOM 3278 C CA . GLU A 1 411 ? 30.854 14.449 5.308 1.00 92.00 411 GLU A CA 1
ATOM 3279 C C . GLU A 1 411 ? 30.350 13.008 5.076 1.00 92.00 411 GLU A C 1
ATOM 3281 O O . GLU A 1 411 ? 30.681 12.422 4.048 1.00 92.00 411 GLU A O 1
ATOM 3286 N N . GLU A 1 412 ? 29.507 12.449 5.964 1.00 91.19 412 GLU A N 1
ATOM 3287 C CA . GLU A 1 412 ? 28.895 11.110 5.791 1.00 91.19 412 GLU A CA 1
ATOM 3288 C C . GLU A 1 412 ? 27.983 11.092 4.553 1.00 91.19 412 GLU A C 1
ATOM 3290 O O . GLU A 1 412 ? 28.043 10.165 3.742 1.00 91.19 412 GLU A O 1
ATOM 3295 N N . MET A 1 413 ? 27.187 12.148 4.361 1.00 92.44 413 MET A N 1
ATOM 3296 C CA . MET A 1 413 ? 26.295 12.288 3.209 1.00 92.44 413 MET A CA 1
ATOM 3297 C C . MET A 1 413 ? 27.073 12.412 1.888 1.00 92.44 413 MET A C 1
ATOM 3299 O O . MET A 1 413 ? 26.741 11.728 0.922 1.00 92.44 413 MET A O 1
ATOM 3303 N N . ALA A 1 414 ? 28.141 13.215 1.831 1.00 91.88 414 ALA A N 1
ATOM 3304 C CA . ALA A 1 414 ? 28.992 13.324 0.642 1.00 91.88 414 ALA A CA 1
ATOM 3305 C C . ALA A 1 414 ? 29.770 12.025 0.348 1.00 91.88 414 ALA A C 1
ATOM 3307 O O . ALA A 1 414 ? 29.909 11.634 -0.815 1.00 91.88 414 ALA A O 1
ATOM 3308 N N . ALA A 1 415 ? 30.224 11.322 1.391 1.00 89.81 415 ALA A N 1
ATOM 3309 C CA . ALA A 1 415 ? 30.895 10.029 1.279 1.00 89.81 415 ALA A CA 1
ATOM 3310 C C . ALA A 1 415 ? 29.964 8.927 0.742 1.00 89.81 415 ALA A C 1
ATOM 3312 O O . ALA A 1 415 ? 30.388 8.112 -0.077 1.00 89.81 415 ALA A O 1
ATOM 3313 N N . ALA A 1 416 ? 28.695 8.920 1.165 1.00 88.94 416 ALA A N 1
ATOM 3314 C CA . ALA A 1 416 ? 27.670 7.990 0.687 1.00 88.94 416 ALA A CA 1
ATOM 3315 C C . ALA A 1 416 ? 27.086 8.380 -0.686 1.00 88.94 416 ALA A C 1
ATOM 3317 O O . ALA A 1 416 ? 26.645 7.510 -1.434 1.00 88.94 416 ALA A O 1
ATOM 3318 N N . ALA A 1 417 ? 27.118 9.667 -1.051 1.00 90.06 417 ALA A N 1
ATOM 3319 C CA . ALA A 1 417 ? 26.801 10.136 -2.402 1.00 90.06 417 ALA A CA 1
ATOM 3320 C C . ALA A 1 417 ? 27.865 9.721 -3.435 1.00 90.06 417 ALA A C 1
ATOM 3322 O O . ALA A 1 417 ? 27.600 9.710 -4.637 1.00 90.06 417 ALA A O 1
ATOM 3323 N N . SER A 1 418 ? 29.073 9.375 -2.978 1.00 85.06 418 SER A N 1
ATOM 3324 C CA . SER A 1 418 ? 30.172 8.914 -3.820 1.00 85.06 418 SER A CA 1
ATOM 3325 C C . SER A 1 418 ? 30.267 7.390 -3.810 1.00 85.06 418 SER A C 1
ATOM 3327 O O . SER A 1 418 ? 30.587 6.766 -2.799 1.00 85.06 418 SER A O 1
ATOM 3329 N N . SER A 1 419 ? 30.097 6.780 -4.982 1.00 67.69 419 SER A N 1
ATOM 3330 C CA . SER A 1 419 ? 30.174 5.326 -5.222 1.00 67.69 419 SER A CA 1
ATOM 3331 C C . SER A 1 419 ? 31.555 4.686 -4.966 1.00 67.69 419 SER A C 1
ATOM 3333 O O . SER A 1 419 ? 31.764 3.513 -5.272 1.00 67.69 419 SER A O 1
ATOM 3335 N N . LYS A 1 420 ? 32.501 5.446 -4.400 1.00 64.38 420 LYS A N 1
ATOM 3336 C CA . LYS A 1 420 ? 33.871 5.040 -4.051 1.00 64.38 420 LYS A CA 1
ATOM 3337 C C . LYS A 1 420 ? 33.997 4.450 -2.641 1.00 64.38 420 LYS A C 1
ATOM 3339 O O . LYS A 1 420 ? 35.055 3.922 -2.309 1.00 64.38 420 LYS A O 1
ATOM 3344 N N . THR A 1 421 ? 32.969 4.555 -1.796 1.00 56.53 421 THR A N 1
ATOM 3345 C CA . THR A 1 421 ? 32.992 3.986 -0.440 1.00 56.53 421 THR A CA 1
ATOM 3346 C C . THR A 1 421 ? 32.451 2.550 -0.431 1.00 56.53 421 THR A C 1
ATOM 3348 O O . THR A 1 421 ? 31.385 2.259 -0.968 1.00 56.53 421 THR A O 1
ATOM 3351 N N . ASN A 1 422 ? 33.170 1.621 0.214 1.00 50.84 422 ASN A N 1
ATOM 3352 C CA . ASN A 1 422 ? 32.740 0.213 0.328 1.00 50.84 422 ASN A CA 1
ATOM 3353 C C . ASN A 1 422 ? 31.498 0.023 1.229 1.00 50.84 422 ASN A C 1
ATOM 3355 O O . ASN A 1 422 ? 30.920 -1.061 1.290 1.00 50.84 422 ASN A O 1
ATOM 3359 N N . THR A 1 423 ? 31.075 1.067 1.940 1.00 51.84 423 THR A N 1
ATOM 3360 C CA . THR A 1 423 ? 29.965 1.064 2.895 1.00 51.84 423 THR A CA 1
ATOM 3361 C C . THR A 1 423 ? 28.661 1.525 2.245 1.00 51.84 423 THR A C 1
ATOM 3363 O O . THR A 1 423 ? 28.233 2.661 2.442 1.00 51.84 423 THR A O 1
ATOM 3366 N N . LYS A 1 424 ? 27.971 0.623 1.532 1.00 59.25 424 LYS A N 1
ATOM 3367 C CA . LYS A 1 424 ? 26.607 0.842 0.997 1.00 59.25 424 LYS A CA 1
ATOM 3368 C C . LYS A 1 424 ? 25.522 0.841 2.090 1.00 59.25 424 LYS A C 1
ATOM 3370 O O . LYS A 1 424 ? 24.531 0.117 2.015 1.00 59.25 424 LYS A O 1
ATOM 3375 N N . LYS A 1 425 ? 25.726 1.636 3.141 1.00 62.09 425 LYS A N 1
ATOM 3376 C CA . LYS A 1 425 ? 24.775 1.847 4.234 1.00 62.09 425 LYS A CA 1
ATOM 3377 C C . LYS A 1 425 ? 23.695 2.811 3.744 1.00 62.09 425 LYS A C 1
ATOM 3379 O O . LYS A 1 425 ? 23.999 3.938 3.367 1.00 62.09 425 LYS A O 1
ATOM 3384 N N . ALA A 1 426 ? 22.435 2.382 3.757 1.00 68.94 426 ALA A N 1
ATOM 3385 C CA . ALA A 1 426 ? 21.321 3.281 3.478 1.00 68.94 426 ALA A CA 1
ATOM 3386 C C . ALA A 1 426 ? 21.214 4.317 4.610 1.00 68.94 426 ALA A C 1
ATOM 3388 O O . ALA A 1 426 ? 20.840 3.969 5.732 1.00 68.94 426 ALA A O 1
ATOM 3389 N N . LEU A 1 427 ? 21.574 5.569 4.318 1.00 81.69 427 LEU A N 1
ATOM 3390 C CA . LEU A 1 427 ? 21.370 6.684 5.239 1.00 81.69 427 LEU A CA 1
ATOM 3391 C C . LEU A 1 427 ? 19.870 6.919 5.456 1.00 81.69 427 LEU A C 1
ATOM 3393 O O . LEU A 1 427 ? 19.061 6.712 4.548 1.00 81.69 427 LEU A O 1
ATOM 3397 N N . LYS A 1 428 ? 19.521 7.338 6.673 1.00 78.69 428 LYS A N 1
ATOM 3398 C CA . LYS A 1 428 ? 18.168 7.710 7.083 1.00 78.69 428 LYS A CA 1
ATOM 3399 C C . LYS A 1 428 ? 18.254 8.882 8.049 1.00 78.69 428 LYS A C 1
ATOM 3401 O O . LYS A 1 428 ? 18.865 8.742 9.105 1.00 78.69 428 LYS A O 1
ATOM 3406 N N . TYR A 1 429 ? 17.598 9.974 7.688 1.00 82.75 429 TYR A N 1
ATOM 3407 C CA . TYR A 1 429 ? 17.404 11.152 8.530 1.00 82.75 429 TYR A CA 1
ATOM 3408 C C . TYR A 1 429 ? 15.918 11.540 8.419 1.00 82.75 429 TYR A C 1
ATOM 3410 O O . TYR A 1 429 ? 15.571 12.331 7.536 1.00 82.75 429 TYR A O 1
ATOM 3418 N N . PRO A 1 430 ? 15.015 10.907 9.201 1.00 73.25 430 PRO A N 1
ATOM 3419 C CA . PRO A 1 430 ? 13.570 11.148 9.121 1.00 73.25 430 PRO A CA 1
ATOM 3420 C C . PRO A 1 430 ? 13.203 12.632 9.245 1.00 73.25 430 PRO A C 1
ATOM 3422 O O . PRO A 1 430 ? 12.304 13.108 8.559 1.00 73.25 430 PRO A O 1
ATOM 3425 N N . GLU A 1 431 ? 13.971 13.381 10.040 1.00 77.50 431 GLU A N 1
ATOM 3426 C CA . GLU A 1 431 ? 13.834 14.819 10.280 1.00 77.50 431 GLU A CA 1
ATOM 3427 C C . GLU A 1 431 ? 13.985 15.703 9.027 1.00 77.50 431 GLU A C 1
ATOM 3429 O O . GLU A 1 431 ? 13.582 16.866 9.057 1.00 77.50 431 GLU A O 1
ATOM 3434 N N . ILE A 1 432 ? 14.551 15.164 7.939 1.00 83.56 432 ILE A N 1
ATOM 3435 C CA . ILE A 1 432 ? 14.691 15.841 6.639 1.00 83.56 432 ILE A CA 1
ATOM 3436 C C . ILE A 1 432 ? 14.242 14.981 5.440 1.00 83.56 432 ILE A C 1
ATOM 3438 O O . ILE A 1 432 ? 14.495 15.350 4.289 1.00 83.56 432 ILE A O 1
ATOM 3442 N N . GLU A 1 433 ? 13.602 13.822 5.653 1.00 78.19 433 GLU A N 1
ATOM 3443 C CA . GLU A 1 433 ? 13.239 12.902 4.557 1.00 78.19 433 GLU A CA 1
ATOM 3444 C C . GLU A 1 433 ? 12.146 13.493 3.642 1.00 78.19 433 GLU A C 1
ATOM 3446 O O . GLU A 1 433 ? 12.219 13.323 2.425 1.00 78.19 433 GLU A O 1
ATOM 3451 N N . GLU A 1 434 ? 11.210 14.283 4.180 1.00 66.75 434 GLU A N 1
ATOM 3452 C CA . GLU A 1 434 ? 10.178 14.982 3.394 1.00 66.75 434 GLU A CA 1
ATOM 3453 C C . GLU A 1 434 ? 10.785 16.036 2.449 1.00 66.75 434 GLU A C 1
ATOM 3455 O O . GLU A 1 434 ? 10.535 16.011 1.244 1.00 66.75 434 GLU A O 1
ATOM 3460 N N . GLN A 1 435 ? 11.663 16.906 2.957 1.00 81.00 435 GLN A N 1
ATOM 3461 C CA . GLN A 1 435 ? 12.357 17.920 2.154 1.00 81.00 435 GLN A CA 1
ATOM 3462 C C . GLN A 1 435 ? 13.285 17.267 1.122 1.00 81.00 435 GLN A C 1
ATOM 3464 O O . GLN A 1 435 ? 13.394 17.750 -0.003 1.00 81.00 435 GLN A O 1
ATOM 3469 N N . THR A 1 436 ? 13.924 16.149 1.482 1.00 82.69 436 THR A N 1
ATOM 3470 C CA . THR A 1 436 ? 14.784 15.362 0.583 1.00 82.69 436 THR A CA 1
ATOM 3471 C C . THR A 1 436 ? 13.994 14.828 -0.612 1.00 82.69 436 THR A C 1
ATOM 3473 O O . THR A 1 436 ? 14.450 14.938 -1.750 1.00 82.69 436 THR A O 1
ATOM 3476 N N . LEU A 1 437 ? 12.792 14.293 -0.372 1.00 76.00 437 LEU A N 1
ATOM 3477 C CA . LEU A 1 437 ? 11.898 13.812 -1.425 1.00 76.00 437 LEU A CA 1
ATOM 3478 C C . LEU A 1 437 ? 11.327 14.966 -2.265 1.00 76.00 437 LEU A C 1
ATOM 3480 O O . LEU A 1 437 ? 11.293 14.846 -3.490 1.00 76.00 437 LEU A O 1
ATOM 3484 N N . GLN A 1 438 ? 10.968 16.098 -1.648 1.00 74.19 438 GLN A N 1
ATOM 3485 C CA . GLN A 1 438 ? 10.528 17.292 -2.379 1.00 74.19 438 GLN A CA 1
ATOM 3486 C C . GLN A 1 438 ? 11.631 17.827 -3.304 1.00 74.19 438 GLN A C 1
ATOM 3488 O O . GLN A 1 438 ? 11.378 18.054 -4.479 1.00 74.19 438 GLN A O 1
ATOM 3493 N N . PHE A 1 439 ? 12.877 17.930 -2.835 1.00 84.31 439 PHE A N 1
ATOM 3494 C CA . PHE A 1 439 ? 14.010 18.357 -3.666 1.00 84.31 439 PHE A CA 1
ATOM 3495 C C . PHE A 1 439 ? 14.261 17.417 -4.861 1.00 84.31 439 PHE A C 1
ATOM 3497 O O . PHE A 1 439 ? 14.630 17.871 -5.948 1.00 84.31 439 PHE A O 1
ATOM 3504 N N . ILE A 1 440 ? 14.027 16.108 -4.700 1.00 80.56 440 ILE A N 1
ATOM 3505 C CA . ILE A 1 440 ? 14.068 15.147 -5.813 1.00 80.56 440 ILE A CA 1
ATOM 3506 C C . ILE A 1 440 ? 12.915 15.399 -6.796 1.00 80.56 440 ILE A C 1
ATOM 3508 O O . ILE A 1 440 ? 13.151 15.386 -8.007 1.00 80.56 440 ILE A O 1
ATOM 3512 N N . LEU A 1 441 ? 11.702 15.672 -6.306 1.00 73.38 441 LEU A N 1
ATOM 3513 C CA . LEU A 1 441 ? 10.544 16.012 -7.136 1.00 73.38 441 LEU A CA 1
ATOM 3514 C C . LEU A 1 441 ? 10.770 17.321 -7.914 1.00 73.38 441 LEU A C 1
ATOM 3516 O O . LEU A 1 441 ? 10.616 17.322 -9.132 1.00 73.38 441 LEU A O 1
ATOM 3520 N N . ASP A 1 442 ? 11.258 18.379 -7.264 1.00 76.69 442 ASP A N 1
ATOM 3521 C CA . ASP A 1 442 ? 11.623 19.658 -7.891 1.00 76.69 442 ASP A CA 1
ATOM 3522 C C . ASP A 1 442 ? 12.660 19.460 -9.014 1.00 76.69 442 ASP A C 1
ATOM 3524 O O . ASP A 1 442 ? 12.573 20.069 -10.085 1.00 76.69 442 ASP A O 1
ATOM 3528 N N . CYS A 1 443 ? 13.641 18.569 -8.810 1.00 81.00 443 CYS A N 1
ATOM 3529 C CA . CYS A 1 443 ? 14.616 18.203 -9.841 1.00 81.00 443 CYS A CA 1
ATOM 3530 C C . CYS A 1 443 ? 13.975 17.419 -11.002 1.00 81.00 443 CYS A C 1
ATOM 3532 O O . CYS A 1 443 ? 14.347 17.637 -12.161 1.00 81.00 443 CYS A O 1
ATOM 3534 N N . CYS A 1 444 ? 12.999 16.547 -10.725 1.00 74.62 444 CYS A N 1
ATOM 3535 C CA . CYS A 1 444 ? 12.216 15.852 -11.751 1.00 74.62 444 CYS A CA 1
ATOM 3536 C C . CYS A 1 444 ? 11.375 16.840 -12.572 1.00 74.62 444 CYS A C 1
ATOM 3538 O O . CYS A 1 444 ? 11.465 16.827 -13.798 1.00 74.62 444 CYS A O 1
ATOM 3540 N N . GLU A 1 445 ? 10.625 17.741 -11.934 1.00 71.44 445 GLU A N 1
ATOM 3541 C CA . GLU A 1 445 ? 9.812 18.757 -12.616 1.00 71.44 445 GLU A CA 1
ATOM 3542 C C . GLU A 1 445 ? 10.673 19.752 -13.407 1.00 71.44 445 GLU A C 1
ATOM 3544 O O . GLU A 1 445 ? 10.385 20.058 -14.566 1.00 71.44 445 GLU A O 1
ATOM 3549 N N . SER A 1 446 ? 11.795 20.200 -12.837 1.00 76.50 446 SER A N 1
ATOM 3550 C CA . SER A 1 446 ? 12.794 21.025 -13.531 1.00 76.50 446 SER A CA 1
ATOM 3551 C C . SER A 1 446 ? 13.398 20.307 -14.743 1.00 76.50 446 SER A C 1
ATOM 3553 O O . SER A 1 446 ? 13.717 20.942 -15.751 1.00 76.50 446 SER A O 1
ATOM 3555 N N . SER A 1 447 ? 13.539 18.980 -14.695 1.00 74.81 447 SER A N 1
ATOM 3556 C CA . SER A 1 447 ? 13.897 18.173 -15.864 1.00 74.81 447 SER A CA 1
ATOM 3557 C C . SER A 1 447 ? 12.752 18.159 -16.885 1.00 74.81 447 SER A C 1
ATOM 3559 O O . SER A 1 447 ? 12.934 18.642 -18.001 1.00 74.81 447 SER A O 1
ATOM 3561 N N . ILE A 1 448 ? 11.557 17.710 -16.484 1.00 69.56 448 ILE A N 1
ATOM 3562 C CA . ILE A 1 448 ? 10.366 17.541 -17.335 1.00 69.56 448 ILE A CA 1
ATOM 3563 C C . ILE A 1 448 ? 9.956 18.849 -18.025 1.00 69.56 448 ILE A C 1
ATOM 3565 O O . ILE A 1 448 ? 9.674 18.833 -19.217 1.00 69.56 448 ILE A O 1
ATOM 3569 N N . SER A 1 449 ? 10.018 19.999 -17.347 1.00 66.81 449 SER A N 1
ATOM 3570 C CA . SER A 1 449 ? 9.662 21.310 -17.923 1.00 66.81 449 SER A CA 1
ATOM 3571 C C . SER A 1 449 ? 10.465 21.689 -19.180 1.00 66.81 449 SER A C 1
ATOM 3573 O O . SER A 1 449 ? 9.983 22.457 -20.018 1.00 66.81 449 SER A O 1
ATOM 3575 N N . LYS A 1 450 ? 11.671 21.124 -19.347 1.00 65.81 450 LYS A N 1
ATOM 3576 C CA . LYS A 1 450 ? 12.506 21.277 -20.551 1.00 65.81 450 LYS A CA 1
ATOM 3577 C C . LYS A 1 450 ? 11.961 20.445 -21.713 1.00 65.81 450 LYS A C 1
ATOM 3579 O O . LYS A 1 450 ? 11.963 20.927 -22.839 1.00 65.81 450 LYS A O 1
ATOM 3584 N N . TYR A 1 451 ? 11.437 19.248 -21.431 1.00 64.25 451 TYR A N 1
ATOM 3585 C CA . TYR A 1 451 ? 10.713 18.426 -22.404 1.00 64.25 451 TYR A CA 1
ATOM 3586 C C . TYR A 1 451 ? 9.396 19.103 -22.791 1.00 64.25 451 TYR A C 1
ATOM 3588 O O . TYR A 1 451 ? 9.092 19.177 -23.977 1.00 64.25 451 TYR A O 1
ATOM 3596 N N . THR A 1 452 ? 8.645 19.656 -21.829 1.00 52.00 452 THR A N 1
ATOM 3597 C CA . THR A 1 452 ? 7.336 20.275 -22.090 1.00 52.00 452 THR A CA 1
ATOM 3598 C C . THR A 1 452 ? 7.429 21.359 -23.162 1.00 52.00 452 THR A C 1
ATOM 3600 O O . THR A 1 452 ? 6.730 21.263 -24.159 1.00 52.00 452 THR A O 1
ATOM 3603 N N . LYS A 1 453 ? 8.369 22.311 -23.056 1.00 53.41 453 LYS A N 1
ATOM 3604 C CA . LYS A 1 453 ? 8.563 23.389 -24.056 1.00 53.41 453 LYS A CA 1
ATOM 3605 C C . LYS A 1 453 ? 8.943 22.921 -25.469 1.00 53.41 453 LYS A C 1
ATOM 3607 O O . LYS A 1 453 ? 8.893 23.720 -26.398 1.00 53.41 453 LYS A O 1
ATOM 3612 N N . ILE A 1 454 ? 9.378 21.672 -25.618 1.00 52.16 454 ILE A N 1
ATOM 3613 C CA . ILE A 1 454 ? 9.824 21.077 -26.885 1.00 52.16 454 ILE A CA 1
ATOM 3614 C C . ILE A 1 454 ? 8.740 20.150 -27.453 1.00 52.16 454 ILE A C 1
ATOM 3616 O O . ILE A 1 454 ? 8.548 20.083 -28.659 1.00 52.16 454 ILE A O 1
ATOM 3620 N N . LEU A 1 455 ? 7.992 19.468 -26.585 1.00 49.03 455 LEU A N 1
ATOM 3621 C CA . LEU A 1 455 ? 6.842 18.647 -26.959 1.00 49.03 455 LEU A CA 1
ATOM 3622 C C . LEU A 1 455 ? 5.591 19.506 -27.231 1.00 49.03 455 LEU A C 1
ATOM 3624 O O . LEU A 1 455 ? 4.752 19.109 -28.032 1.00 49.03 455 LEU A O 1
ATOM 3628 N N . GLU A 1 456 ? 5.517 20.712 -26.656 1.00 51.09 456 GLU A N 1
ATOM 3629 C CA . GLU A 1 456 ? 4.502 21.753 -26.905 1.00 51.09 456 GLU A CA 1
ATOM 3630 C C . GLU A 1 456 ? 4.381 22.200 -28.374 1.00 51.09 456 GLU A C 1
ATOM 3632 O O . GLU A 1 456 ? 3.373 22.808 -28.732 1.00 51.09 456 GLU A O 1
ATOM 3637 N N . SER A 1 457 ? 5.375 21.924 -29.228 1.00 47.97 457 SER A N 1
ATOM 3638 C CA . SER A 1 457 ? 5.316 22.193 -30.675 1.00 47.97 457 SER A CA 1
ATOM 3639 C C . SER A 1 457 ? 4.962 20.966 -31.527 1.00 47.97 457 SER A C 1
ATOM 3641 O O . SER A 1 457 ? 4.873 21.090 -32.747 1.00 47.97 457 SER A O 1
ATOM 3643 N N . ILE A 1 458 ? 4.766 19.795 -30.907 1.00 45.38 458 ILE A N 1
ATOM 3644 C CA . ILE A 1 458 ? 4.560 18.505 -31.592 1.00 45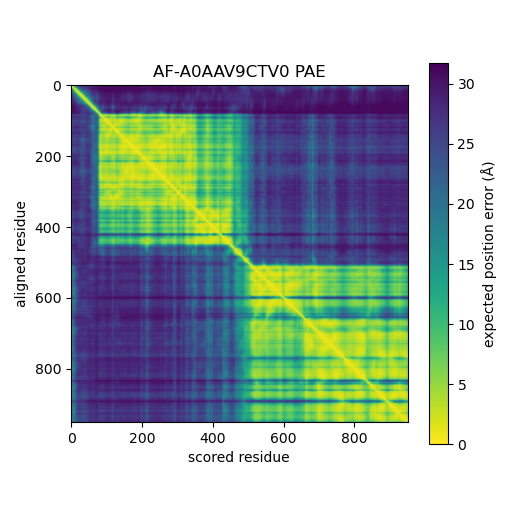.38 458 ILE A CA 1
ATOM 3645 C C . ILE A 1 458 ? 3.250 17.823 -31.142 1.00 45.38 458 ILE A C 1
ATOM 3647 O O . ILE A 1 458 ? 2.608 17.146 -31.941 1.00 45.38 458 ILE A O 1
ATOM 3651 N N . TYR A 1 459 ? 2.824 18.020 -29.888 1.00 47.28 459 TYR A N 1
ATOM 3652 C CA . TYR A 1 459 ? 1.665 17.359 -29.273 1.00 47.28 459 TYR A CA 1
ATOM 3653 C C . TYR A 1 459 ? 0.931 18.267 -28.265 1.00 47.28 459 TYR A C 1
ATOM 3655 O O . TYR A 1 459 ? 1.449 19.292 -27.822 1.00 47.28 459 TYR A O 1
ATOM 3663 N N . ASP A 1 460 ? -0.284 17.869 -27.869 1.00 47.28 460 ASP A N 1
ATOM 3664 C CA . ASP A 1 460 ? -1.128 18.612 -26.923 1.00 47.28 460 ASP A CA 1
ATOM 3665 C C . ASP A 1 460 ? -0.518 18.687 -25.503 1.00 47.28 460 ASP A C 1
ATOM 3667 O O . ASP A 1 460 ? -0.151 17.672 -24.895 1.00 47.28 460 ASP A O 1
ATOM 3671 N N . LYS A 1 461 ? -0.486 19.912 -24.956 1.00 44.12 461 LYS A N 1
ATOM 3672 C CA . LYS A 1 461 ? -0.096 20.258 -23.579 1.00 44.12 461 LYS A CA 1
ATOM 3673 C C . LYS A 1 461 ? -0.734 19.371 -22.515 1.00 44.12 461 LYS A C 1
ATOM 3675 O O . LYS A 1 461 ? -0.056 19.009 -21.552 1.00 44.12 461 LYS A O 1
ATOM 3680 N N . SER A 1 462 ? -2.021 19.064 -22.661 1.00 44.16 462 SER A N 1
ATOM 3681 C CA . SER A 1 462 ? -2.771 18.269 -21.688 1.00 44.16 462 SER A CA 1
ATOM 3682 C C . SER A 1 462 ? -2.225 16.842 -21.623 1.00 44.16 462 SER A C 1
ATOM 3684 O O . SER A 1 462 ? -1.795 16.368 -20.569 1.00 44.16 462 SER A O 1
ATOM 3686 N N . LEU A 1 463 ? -2.158 16.176 -22.778 1.00 43.53 463 LEU A N 1
ATOM 3687 C CA . LEU A 1 463 ? -1.969 14.730 -22.866 1.00 43.53 463 LEU A CA 1
ATOM 3688 C C . LEU A 1 463 ? -0.572 14.274 -22.419 1.00 43.53 463 LEU A C 1
ATOM 3690 O O . LEU A 1 463 ? -0.445 13.239 -21.762 1.00 43.53 463 LEU A O 1
ATOM 3694 N N . ILE A 1 464 ? 0.469 15.051 -22.732 1.00 44.69 464 ILE A N 1
ATOM 3695 C CA . ILE A 1 464 ? 1.854 14.726 -22.355 1.00 44.69 464 ILE A CA 1
ATOM 3696 C C . ILE A 1 464 ? 2.136 15.042 -20.887 1.00 44.69 464 ILE A C 1
ATOM 3698 O O . ILE A 1 464 ? 2.773 14.234 -20.207 1.00 44.69 464 ILE A O 1
ATOM 3702 N N . ARG A 1 465 ? 1.623 16.165 -20.360 1.00 44.03 465 ARG A N 1
ATOM 3703 C CA . ARG A 1 465 ? 1.732 16.466 -18.924 1.00 44.03 465 ARG A CA 1
ATOM 3704 C C . ARG A 1 465 ? 0.988 15.414 -18.094 1.00 44.03 465 ARG A C 1
ATOM 3706 O O . ARG A 1 465 ? 1.539 14.943 -17.102 1.00 44.03 465 ARG A O 1
ATOM 3713 N N . LYS A 1 466 ? -0.202 15.001 -18.551 1.00 47.00 466 LYS A N 1
ATOM 3714 C CA . LYS A 1 466 ? -0.992 13.896 -17.990 1.00 47.00 466 LYS A CA 1
ATOM 3715 C C . LYS A 1 466 ? -0.174 12.603 -17.918 1.00 47.00 466 LYS A C 1
ATOM 3717 O O . LYS A 1 466 ? -0.030 12.061 -16.829 1.00 47.00 466 LYS A O 1
ATOM 3722 N N . HIS A 1 467 ? 0.414 12.137 -19.024 1.00 47.66 467 HIS A N 1
ATOM 3723 C CA . HIS A 1 467 ? 1.193 10.888 -19.030 1.00 47.66 467 HIS A CA 1
ATOM 3724 C C . HIS A 1 467 ? 2.449 10.953 -18.149 1.00 47.66 467 HIS A C 1
ATOM 3726 O O . HIS A 1 467 ? 2.662 10.054 -17.336 1.00 47.66 467 HIS A O 1
ATOM 3732 N N . LEU A 1 468 ? 3.260 12.013 -18.261 1.00 47.28 468 LEU A N 1
ATOM 3733 C CA . LEU A 1 468 ? 4.526 12.111 -17.524 1.00 47.28 468 LEU A CA 1
ATOM 3734 C C . LEU A 1 468 ? 4.332 12.250 -16.009 1.00 47.28 468 LEU A C 1
ATOM 3736 O O . LEU A 1 468 ? 5.053 11.592 -15.260 1.00 47.28 468 LEU A O 1
ATOM 3740 N N . LEU A 1 469 ? 3.359 13.045 -15.535 1.00 46.50 469 LEU A N 1
ATOM 3741 C CA . LEU A 1 469 ? 3.069 13.089 -14.096 1.00 46.50 469 LEU A CA 1
ATOM 3742 C C . LEU A 1 469 ? 2.386 11.806 -13.615 1.00 46.50 469 LEU A C 1
ATOM 3744 O O . LEU A 1 469 ? 2.763 11.311 -12.560 1.00 46.50 469 LEU A O 1
ATOM 3748 N N . LYS A 1 470 ? 1.440 11.229 -14.369 1.00 44.88 470 LYS A N 1
ATOM 3749 C CA . LYS A 1 470 ? 0.778 9.964 -14.001 1.00 44.88 470 LYS A CA 1
ATOM 3750 C C . LYS A 1 470 ? 1.788 8.840 -13.774 1.00 44.88 470 LYS A C 1
ATOM 3752 O O . LYS A 1 470 ? 1.723 8.162 -12.751 1.00 44.88 470 LYS A O 1
ATOM 3757 N N . ASP A 1 471 ? 2.722 8.659 -14.703 1.00 46.66 471 ASP A N 1
ATOM 3758 C CA . ASP A 1 471 ? 3.732 7.605 -14.629 1.00 46.66 471 ASP A CA 1
ATOM 3759 C C . ASP A 1 471 ? 4.748 7.854 -13.499 1.00 46.66 471 ASP A C 1
ATOM 3761 O O . ASP A 1 471 ? 5.014 6.958 -12.692 1.00 46.66 471 ASP A O 1
ATOM 3765 N N . LEU A 1 472 ? 5.243 9.093 -13.366 1.00 45.84 472 LEU A N 1
ATOM 3766 C CA . LEU A 1 472 ? 6.159 9.482 -12.291 1.00 45.84 472 LEU A CA 1
ATOM 3767 C C . LEU A 1 472 ? 5.509 9.329 -10.904 1.00 45.84 472 LEU A C 1
ATOM 3769 O O . LEU A 1 472 ? 6.107 8.725 -10.014 1.00 45.84 472 LEU A O 1
ATOM 3773 N N . ILE A 1 473 ? 4.279 9.822 -10.722 1.00 48.72 473 ILE A N 1
ATOM 3774 C CA . ILE A 1 473 ? 3.531 9.727 -9.460 1.00 48.72 473 ILE A CA 1
ATOM 3775 C C . ILE A 1 473 ? 3.205 8.268 -9.142 1.00 48.72 473 ILE A C 1
ATOM 3777 O O . ILE A 1 473 ? 3.456 7.837 -8.020 1.00 48.72 473 ILE A O 1
ATOM 3781 N N . SER A 1 474 ? 2.711 7.481 -10.104 1.00 43.25 474 SER A N 1
ATOM 3782 C CA . SER A 1 474 ? 2.397 6.061 -9.885 1.00 43.25 474 SER A CA 1
ATOM 3783 C C . SER A 1 474 ? 3.630 5.270 -9.429 1.00 43.25 474 SER A C 1
ATOM 3785 O O . SER A 1 474 ? 3.555 4.494 -8.473 1.00 43.25 474 SER A O 1
ATOM 3787 N N . LYS A 1 475 ? 4.796 5.534 -10.035 1.00 48.28 475 LYS A N 1
ATOM 3788 C CA . LYS A 1 475 ? 6.068 4.904 -9.656 1.00 48.28 475 LYS A CA 1
ATOM 3789 C C . LYS A 1 475 ? 6.581 5.397 -8.301 1.00 48.28 475 LYS A C 1
ATOM 3791 O O . LYS A 1 475 ? 6.958 4.563 -7.480 1.00 48.28 475 LYS A O 1
ATOM 3796 N N . ILE A 1 476 ? 6.525 6.700 -8.005 1.00 45.72 476 ILE A N 1
ATOM 3797 C CA . ILE A 1 476 ? 6.863 7.244 -6.674 1.00 45.72 476 ILE A CA 1
ATOM 3798 C C . ILE A 1 476 ? 5.964 6.626 -5.591 1.00 45.72 476 ILE A C 1
ATOM 3800 O O . ILE A 1 476 ? 6.477 6.164 -4.574 1.00 45.72 476 ILE A O 1
ATOM 3804 N N . VAL A 1 477 ? 4.652 6.530 -5.826 1.00 43.25 477 VAL A N 1
ATOM 3805 C CA . VAL A 1 477 ? 3.687 5.879 -4.923 1.00 43.25 477 VAL A CA 1
ATOM 3806 C C . VAL A 1 477 ? 4.055 4.411 -4.682 1.00 43.25 477 VAL A C 1
ATOM 3808 O O . VAL A 1 477 ? 4.105 3.989 -3.526 1.00 43.25 477 VAL A O 1
ATOM 3811 N N . LEU A 1 478 ? 4.394 3.644 -5.728 1.00 39.59 478 LEU A N 1
ATOM 3812 C CA . LEU A 1 478 ? 4.850 2.253 -5.585 1.00 39.59 478 LEU A CA 1
ATOM 3813 C C . LEU A 1 478 ? 6.142 2.139 -4.754 1.00 39.59 478 LEU A C 1
ATOM 3815 O O . LEU A 1 478 ? 6.247 1.277 -3.878 1.00 39.59 478 LEU A O 1
ATOM 3819 N N . ILE A 1 479 ? 7.121 3.011 -5.018 1.00 41.31 479 ILE A N 1
ATOM 3820 C CA . ILE A 1 479 ? 8.440 3.018 -4.365 1.00 41.31 479 ILE A CA 1
ATOM 3821 C C . ILE A 1 479 ? 8.322 3.412 -2.883 1.00 41.31 479 ILE A C 1
ATOM 3823 O O . ILE A 1 479 ? 8.949 2.779 -2.029 1.00 41.31 479 ILE A O 1
ATOM 3827 N N . VAL A 1 480 ? 7.488 4.405 -2.556 1.00 42.41 480 VAL A N 1
ATOM 3828 C CA . VAL A 1 480 ? 7.205 4.831 -1.174 1.00 42.41 480 VAL A CA 1
ATOM 3829 C C . VAL A 1 480 ? 6.434 3.744 -0.419 1.00 42.41 480 VAL A C 1
ATOM 3831 O O . VAL A 1 480 ? 6.855 3.346 0.670 1.00 42.41 480 VAL A O 1
ATOM 3834 N N . ALA A 1 481 ? 5.386 3.165 -1.019 1.00 38.34 481 ALA A N 1
ATOM 3835 C CA . ALA A 1 481 ? 4.643 2.045 -0.431 1.00 38.34 481 ALA A CA 1
ATOM 3836 C C . ALA A 1 481 ? 5.543 0.828 -0.128 1.00 38.34 481 ALA A C 1
ATOM 3838 O O . ALA A 1 481 ? 5.306 0.090 0.834 1.00 38.34 481 ALA A O 1
ATOM 3839 N N . HIS A 1 482 ? 6.622 0.641 -0.896 1.00 39.28 482 HIS A N 1
ATOM 3840 C CA . HIS A 1 482 ? 7.616 -0.407 -0.668 1.00 39.28 482 HIS A CA 1
ATOM 3841 C C . HIS A 1 482 ? 8.550 -0.191 0.537 1.00 39.28 482 HIS A C 1
ATOM 3843 O O . HIS A 1 482 ? 9.191 -1.162 0.946 1.00 39.28 482 HIS A O 1
ATOM 3849 N N . ARG A 1 483 ? 8.645 1.022 1.109 1.00 43.31 483 ARG A N 1
ATOM 3850 C CA . ARG A 1 483 ? 9.569 1.345 2.222 1.00 43.31 483 ARG A CA 1
ATOM 3851 C C . ARG A 1 483 ? 8.947 1.306 3.625 1.00 43.31 483 ARG A C 1
ATOM 3853 O O . ARG A 1 483 ? 9.693 1.189 4.593 1.00 43.31 483 ARG A O 1
ATOM 3860 N N . SER A 1 484 ? 7.617 1.324 3.720 1.00 37.97 484 SER A N 1
ATOM 3861 C CA . SER A 1 484 ? 6.829 0.855 4.877 1.00 37.97 484 SER A CA 1
ATOM 3862 C C . SER A 1 484 ? 7.274 1.347 6.275 1.00 37.97 484 SER A C 1
ATOM 3864 O O . SER A 1 484 ? 7.522 0.540 7.171 1.00 37.97 484 SER A O 1
ATOM 3866 N N . THR A 1 485 ? 7.299 2.664 6.501 1.00 38.47 485 THR A N 1
ATOM 3867 C CA . THR A 1 485 ? 7.287 3.268 7.854 1.00 38.47 485 THR A CA 1
ATOM 3868 C C . THR A 1 485 ? 6.081 4.193 8.024 1.00 38.47 485 THR A C 1
ATOM 3870 O O . THR A 1 485 ? 5.629 4.814 7.061 1.00 38.47 485 THR A O 1
ATOM 3873 N N . PHE A 1 486 ? 5.544 4.278 9.246 1.00 38.66 486 PHE A N 1
ATOM 3874 C CA . PHE A 1 486 ? 4.274 4.961 9.559 1.00 38.66 486 PHE A CA 1
ATOM 3875 C C . PHE A 1 486 ? 4.272 6.453 9.162 1.00 38.66 486 PHE A C 1
ATOM 3877 O O . PHE A 1 486 ? 3.246 6.996 8.766 1.00 38.66 486 PHE A O 1
ATOM 3884 N N . GLU A 1 487 ? 5.444 7.091 9.190 1.00 41.91 487 GLU A N 1
ATOM 3885 C CA . GLU A 1 487 ? 5.653 8.514 8.890 1.00 41.91 487 GLU A CA 1
ATOM 3886 C C . GLU A 1 487 ? 5.551 8.845 7.388 1.00 41.91 487 GLU A C 1
ATOM 3888 O O . GLU A 1 487 ? 5.136 9.944 7.031 1.00 41.91 487 GLU A O 1
ATOM 3893 N N . THR A 1 488 ? 5.802 7.882 6.485 1.00 40.41 488 THR A N 1
ATOM 3894 C CA . THR A 1 488 ? 5.701 8.097 5.017 1.00 40.41 488 THR A CA 1
ATOM 3895 C C . THR A 1 488 ? 4.284 8.433 4.522 1.00 40.41 488 THR A C 1
ATOM 3897 O O . THR A 1 488 ? 4.089 8.775 3.354 1.00 40.41 488 THR A O 1
ATOM 3900 N N . HIS A 1 489 ? 3.286 8.383 5.410 1.00 45.47 489 HIS A N 1
ATOM 3901 C CA . HIS A 1 489 ? 1.925 8.832 5.140 1.00 45.47 489 HIS A CA 1
ATOM 3902 C C . HIS A 1 489 ? 1.806 10.339 4.851 1.00 45.47 489 HIS A C 1
ATOM 3904 O O . HIS A 1 489 ? 0.876 10.698 4.130 1.00 45.47 489 HIS A O 1
ATOM 3910 N N . SER A 1 490 ? 2.687 11.221 5.358 1.00 43.97 490 SER A N 1
ATOM 3911 C CA . SER A 1 490 ? 2.585 12.672 5.077 1.00 43.97 490 SER A CA 1
ATOM 3912 C C . SER A 1 490 ? 2.772 12.958 3.585 1.00 43.97 490 SER A C 1
ATOM 3914 O O . SER A 1 490 ? 1.884 13.514 2.941 1.00 43.97 490 SER A O 1
ATOM 3916 N N . VAL A 1 491 ? 3.874 12.468 3.015 1.00 42.31 491 VAL A N 1
ATOM 3917 C CA . VAL A 1 491 ? 4.237 12.638 1.603 1.00 42.31 491 VAL A CA 1
ATOM 3918 C C . VAL A 1 491 ? 3.176 12.030 0.686 1.00 42.31 491 VAL A C 1
ATOM 3920 O O . VAL A 1 491 ? 2.740 12.679 -0.263 1.00 42.31 491 VAL A O 1
ATOM 3923 N N . LEU A 1 492 ? 2.689 10.820 0.996 1.00 44.28 492 LEU A N 1
ATOM 3924 C CA . LEU A 1 492 ? 1.622 10.183 0.218 1.00 44.28 492 LEU A CA 1
ATOM 3925 C C . LEU A 1 492 ? 0.316 10.998 0.267 1.00 44.28 492 LEU A C 1
ATOM 3927 O O . LEU A 1 492 ? -0.372 11.130 -0.742 1.00 44.28 492 LEU A O 1
ATOM 3931 N N . LYS A 1 493 ? -0.012 11.576 1.431 1.00 43.19 493 LYS A N 1
ATOM 3932 C CA . LYS A 1 493 ? -1.193 12.422 1.638 1.00 43.19 493 LYS A CA 1
ATOM 3933 C C . LYS A 1 493 ? -1.083 13.741 0.872 1.00 43.19 493 LYS A C 1
ATOM 3935 O O . LYS A 1 493 ? -2.065 14.118 0.244 1.00 43.19 493 LYS A O 1
ATOM 3940 N N . THR A 1 494 ? 0.081 14.391 0.844 1.00 44.19 494 THR A N 1
ATOM 3941 C CA . THR A 1 494 ? 0.318 15.607 0.043 1.00 44.19 494 THR A CA 1
ATOM 3942 C C . THR A 1 494 ? 0.253 15.319 -1.460 1.00 44.19 494 THR A C 1
ATOM 3944 O O . THR A 1 494 ? -0.463 16.011 -2.179 1.00 44.19 494 THR A O 1
ATOM 3947 N N . LEU A 1 495 ? 0.898 14.248 -1.936 1.00 45.22 495 LEU A N 1
ATOM 3948 C CA . LEU A 1 495 ? 0.908 13.886 -3.360 1.00 45.22 495 LEU A CA 1
ATOM 3949 C C . LEU A 1 495 ? -0.493 13.488 -3.874 1.00 45.22 495 LEU A C 1
ATOM 3951 O O . LEU A 1 495 ? -0.872 13.832 -4.992 1.00 45.22 495 LEU A O 1
ATOM 3955 N N . LEU A 1 496 ? -1.300 12.822 -3.038 1.00 46.66 496 LEU A N 1
ATOM 3956 C CA . LEU A 1 496 ? -2.716 12.546 -3.322 1.00 46.66 496 LEU A CA 1
ATOM 3957 C C . LEU A 1 496 ? -3.605 13.800 -3.222 1.00 46.66 496 LEU A C 1
ATOM 3959 O O . LEU A 1 496 ? -4.598 13.886 -3.940 1.00 46.66 496 LEU A O 1
ATOM 3963 N N . LEU A 1 497 ? -3.263 14.781 -2.377 1.00 44.00 497 LEU A N 1
ATOM 3964 C CA . LEU A 1 497 ? -3.984 16.058 -2.287 1.00 44.00 497 LEU A CA 1
ATOM 3965 C C . LEU A 1 497 ? -3.750 16.949 -3.514 1.00 44.00 497 LEU A C 1
ATOM 3967 O O . LEU A 1 497 ? -4.690 17.607 -3.953 1.00 44.00 497 LEU A O 1
ATOM 3971 N N . ASP A 1 498 ? -2.554 16.940 -4.107 1.00 42.25 498 ASP A N 1
ATOM 3972 C CA . ASP A 1 498 ? -2.307 17.656 -5.367 1.00 42.25 498 ASP A CA 1
ATOM 3973 C C . ASP A 1 498 ? -2.886 16.929 -6.594 1.00 42.25 498 ASP A C 1
ATOM 3975 O O . ASP A 1 498 ? -3.288 17.594 -7.550 1.00 42.25 498 ASP A O 1
ATOM 3979 N N . LEU A 1 499 ? -3.075 15.602 -6.546 1.00 44.78 499 LEU A N 1
ATOM 3980 C CA . LEU A 1 499 ? -3.984 14.913 -7.476 1.00 44.78 499 LEU A CA 1
ATOM 3981 C C . LEU A 1 499 ? -5.442 15.368 -7.277 1.00 44.78 499 LEU A C 1
ATOM 3983 O O . LEU A 1 499 ? -6.112 15.691 -8.249 1.00 44.78 499 LEU A O 1
ATOM 3987 N N . HIS A 1 500 ? -5.920 15.483 -6.033 1.00 42.50 500 HIS A N 1
ATOM 3988 C CA . HIS A 1 500 ? -7.273 15.980 -5.723 1.00 42.50 500 HIS A CA 1
ATOM 3989 C C . HIS A 1 500 ? -7.508 17.453 -6.116 1.00 42.50 500 HIS A C 1
ATOM 3991 O O . HIS A 1 500 ? -8.649 17.869 -6.286 1.00 42.50 500 HIS A O 1
ATOM 3997 N N . ARG A 1 501 ? -6.444 18.252 -6.260 1.00 44.28 501 ARG A N 1
ATOM 3998 C CA . ARG A 1 501 ? -6.500 19.643 -6.751 1.00 44.28 501 ARG A CA 1
ATOM 3999 C C . ARG A 1 501 ? -6.529 19.762 -8.275 1.00 44.28 501 ARG A C 1
ATOM 4001 O O . ARG A 1 501 ? -6.819 20.845 -8.774 1.00 44.28 501 ARG A O 1
ATOM 4008 N N . ASN A 1 502 ? -6.209 18.696 -9.007 1.00 43.31 502 ASN A N 1
ATOM 4009 C CA . ASN A 1 502 ? -6.188 18.677 -10.468 1.00 43.31 502 ASN A CA 1
ATOM 4010 C C . ASN A 1 502 ? -7.282 17.741 -10.989 1.00 43.31 502 ASN A C 1
ATOM 4012 O O . ASN A 1 502 ? -7.005 16.594 -11.328 1.00 43.31 502 ASN A O 1
ATOM 4016 N N . ASP A 1 503 ? -8.501 18.282 -11.016 1.00 45.91 503 ASP A N 1
ATOM 4017 C CA . ASP A 1 503 ? -9.701 17.831 -11.735 1.00 45.91 503 ASP A CA 1
ATOM 4018 C C . ASP A 1 503 ? -9.707 16.356 -12.198 1.00 45.91 503 ASP A C 1
ATOM 4020 O O . ASP A 1 503 ? -9.118 15.990 -13.220 1.00 45.91 503 ASP A O 1
ATOM 4024 N N . ILE A 1 504 ? -10.409 15.495 -11.449 1.00 45.09 504 ILE A N 1
ATOM 4025 C CA . ILE A 1 504 ? -10.490 14.045 -11.714 1.00 45.09 504 ILE A CA 1
ATOM 4026 C C . ILE A 1 504 ? -11.087 13.759 -13.108 1.00 45.09 504 ILE A C 1
ATOM 4028 O O . ILE A 1 504 ? -10.734 12.749 -13.725 1.00 45.09 504 ILE A O 1
ATOM 4032 N N . SER A 1 505 ? -11.879 14.694 -13.652 1.00 46.34 505 SER A N 1
ATOM 4033 C CA . SER A 1 505 ? -12.397 14.670 -15.029 1.00 46.34 505 SER A CA 1
ATOM 4034 C C . SER A 1 505 ? -11.304 14.516 -16.103 1.00 46.34 505 SER A C 1
ATOM 4036 O O . SER A 1 505 ? -11.544 13.977 -17.182 1.00 46.34 505 SER A O 1
ATOM 4038 N N . LEU A 1 506 ? -10.054 14.895 -15.808 1.00 43.91 506 LEU A N 1
ATOM 4039 C CA . LEU A 1 506 ? -8.915 14.711 -16.713 1.00 43.91 506 LEU A CA 1
ATOM 4040 C C . LEU A 1 506 ? -8.513 13.236 -16.907 1.00 43.91 506 LEU A C 1
ATOM 4042 O O . LEU A 1 506 ? -7.709 12.947 -17.799 1.00 43.91 506 LEU A O 1
ATOM 4046 N N . TYR A 1 507 ? -9.039 12.299 -16.109 1.00 50.38 507 TYR A N 1
ATOM 4047 C CA . TYR A 1 507 ? -8.615 10.891 -16.070 1.00 50.38 507 TYR A CA 1
ATOM 4048 C C . TYR A 1 507 ? -9.744 9.866 -16.280 1.00 50.38 507 TYR A C 1
ATOM 4050 O O . TYR A 1 507 ? -9.455 8.672 -16.214 1.00 50.38 507 TYR A O 1
ATOM 4058 N N . GLU A 1 508 ? -10.985 10.287 -16.561 1.00 57.38 508 GLU A N 1
ATOM 4059 C CA . GLU A 1 508 ? -12.185 9.422 -16.540 1.00 57.38 508 GLU A CA 1
ATOM 4060 C C . GLU A 1 508 ? -12.011 8.099 -17.298 1.00 57.38 508 GLU A C 1
ATOM 4062 O O . GLU A 1 508 ? -12.150 7.038 -16.688 1.00 57.38 508 GLU A O 1
ATOM 4067 N N . ASP A 1 509 ? -11.590 8.136 -18.570 1.00 61.56 509 ASP A N 1
ATOM 4068 C CA . ASP A 1 509 ? -11.328 6.954 -19.416 1.00 61.56 509 ASP A CA 1
ATOM 4069 C C . ASP A 1 509 ? -10.385 5.918 -18.777 1.00 61.56 509 ASP A C 1
ATOM 4071 O O . ASP A 1 509 ? -10.512 4.718 -19.024 1.00 61.56 509 ASP A O 1
ATOM 4075 N N . GLU A 1 510 ? -9.463 6.355 -17.920 1.00 63.38 510 GLU A N 1
ATOM 4076 C CA . GLU A 1 510 ? -8.358 5.551 -17.390 1.00 63.38 510 GLU A CA 1
ATOM 4077 C C . GLU A 1 510 ? -8.576 5.057 -15.952 1.00 63.38 510 GLU A C 1
ATOM 4079 O O . GLU A 1 510 ? -7.782 4.255 -15.455 1.00 63.38 510 GLU A O 1
ATOM 4084 N N . LEU A 1 511 ? -9.631 5.524 -15.277 1.00 72.62 511 LEU A N 1
ATOM 4085 C CA . LEU A 1 511 ? -10.016 5.032 -13.953 1.00 72.62 511 LEU A CA 1
ATOM 4086 C C . LEU A 1 511 ? -10.456 3.551 -14.011 1.00 72.62 511 LEU A C 1
ATOM 4088 O O . LEU A 1 511 ? -11.053 3.136 -15.012 1.00 72.62 511 LEU A O 1
ATOM 4092 N N . PRO A 1 512 ? -10.188 2.743 -12.966 1.00 82.50 512 PRO A N 1
ATOM 4093 C CA . PRO A 1 512 ? -10.721 1.386 -12.858 1.00 82.50 512 PRO A CA 1
ATOM 4094 C C . PRO A 1 512 ? -12.243 1.395 -12.642 1.00 82.50 512 PRO A C 1
ATOM 4096 O O . PRO A 1 512 ? -12.832 2.421 -12.311 1.00 82.50 512 PRO A O 1
ATOM 4099 N N . THR A 1 513 ? -12.880 0.234 -12.785 1.00 89.19 513 THR A N 1
ATOM 4100 C CA . THR A 1 513 ? -14.233 0.014 -12.257 1.00 89.19 513 THR A CA 1
ATOM 4101 C C . THR A 1 513 ? -14.184 -0.189 -10.741 1.00 89.19 513 THR A C 1
ATOM 4103 O O . THR A 1 513 ? -13.246 -0.795 -10.219 1.00 89.19 513 THR A O 1
ATOM 4106 N N . VAL A 1 514 ? -15.199 0.305 -10.037 1.00 90.81 514 VAL A N 1
ATOM 4107 C CA . VAL A 1 514 ? -15.353 0.217 -8.582 1.00 90.81 514 VAL A CA 1
ATOM 4108 C C . VAL A 1 514 ? -16.726 -0.373 -8.270 1.00 90.81 514 VAL A C 1
ATOM 4110 O O . VAL A 1 514 ? -17.752 0.275 -8.472 1.00 90.81 514 VAL A O 1
ATOM 4113 N N . ASP A 1 515 ? -16.725 -1.598 -7.752 1.00 92.12 515 ASP A N 1
ATOM 4114 C CA . ASP A 1 515 ? -17.911 -2.274 -7.230 1.00 92.12 515 ASP A CA 1
ATOM 4115 C C . ASP A 1 515 ? -18.012 -2.022 -5.716 1.00 92.12 515 ASP A C 1
ATOM 4117 O O . ASP A 1 515 ? -17.126 -2.417 -4.952 1.00 92.12 515 ASP A O 1
ATOM 4121 N N . VAL A 1 516 ? -19.084 -1.369 -5.260 1.00 92.25 516 VAL A N 1
ATOM 4122 C CA . VAL A 1 516 ? -19.346 -1.127 -3.833 1.00 92.25 516 VAL A CA 1
ATOM 4123 C C . VAL A 1 516 ? -20.451 -2.057 -3.346 1.00 92.25 516 VAL A C 1
ATOM 4125 O O . VAL A 1 516 ? -21.567 -2.030 -3.859 1.00 92.25 516 VAL A O 1
ATOM 4128 N N . PHE A 1 517 ? -20.146 -2.859 -2.329 1.00 89.94 517 PHE A N 1
ATOM 4129 C CA . PHE A 1 517 ? -21.088 -3.789 -1.712 1.00 89.94 517 PHE A CA 1
ATOM 4130 C C . PHE A 1 517 ? -21.671 -3.187 -0.431 1.00 89.94 517 PHE A C 1
ATOM 4132 O O . PHE A 1 517 ? -20.936 -2.826 0.490 1.00 89.94 517 PHE A O 1
ATOM 4139 N N . VAL A 1 518 ? -22.997 -3.105 -0.371 1.00 89.88 518 VAL A N 1
ATOM 4140 C CA . VAL A 1 518 ? -23.779 -2.808 0.831 1.00 89.88 518 VAL A CA 1
ATOM 4141 C C . VAL A 1 518 ? -24.445 -4.112 1.260 1.00 89.88 518 VAL A C 1
ATOM 4143 O O . VAL A 1 518 ? -25.155 -4.722 0.468 1.00 89.88 518 VAL A O 1
ATOM 4146 N N . CYS A 1 519 ? -24.229 -4.547 2.499 1.00 87.44 519 CYS A N 1
ATOM 4147 C CA . CYS A 1 519 ? -24.873 -5.745 3.042 1.00 87.44 519 CYS A CA 1
ATOM 4148 C C . CYS A 1 519 ? -25.764 -5.367 4.226 1.00 87.44 519 CYS A C 1
ATOM 4150 O O . CYS A 1 519 ? -25.361 -4.559 5.069 1.00 87.44 519 CYS A O 1
ATOM 4152 N N . THR A 1 520 ? -26.944 -5.976 4.300 1.00 87.62 520 THR A N 1
ATOM 4153 C CA . THR A 1 520 ? -27.852 -5.913 5.448 1.00 87.62 520 THR A CA 1
ATOM 4154 C C . THR A 1 520 ? -28.400 -7.304 5.766 1.00 87.62 520 THR A C 1
ATOM 4156 O O . THR A 1 520 ? -28.443 -8.163 4.886 1.00 87.62 520 THR A O 1
ATOM 4159 N N . ALA A 1 521 ? -28.750 -7.544 7.031 1.00 83.00 521 ALA A N 1
ATOM 4160 C CA . ALA A 1 521 ? -29.133 -8.873 7.519 1.00 83.00 521 ALA A CA 1
ATOM 4161 C C . ALA A 1 521 ? -30.518 -8.945 8.184 1.00 83.00 521 ALA A C 1
ATOM 4163 O O . ALA A 1 521 ? -31.066 -10.036 8.318 1.00 83.00 521 ALA A O 1
ATOM 4164 N N . ASP A 1 522 ? -31.079 -7.819 8.637 1.00 83.38 522 ASP A N 1
ATOM 4165 C CA . ASP A 1 522 ? -32.388 -7.778 9.299 1.00 83.38 522 ASP A CA 1
ATOM 4166 C C . ASP A 1 522 ? -32.981 -6.350 9.239 1.00 83.38 522 ASP A C 1
ATOM 4168 O O . ASP A 1 522 ? -32.358 -5.421 9.759 1.00 83.38 522 ASP A O 1
ATOM 4172 N N . PRO A 1 523 ? -34.182 -6.143 8.658 1.00 83.12 523 PRO A N 1
ATOM 4173 C CA . PRO A 1 523 ? -34.767 -4.813 8.441 1.00 83.12 523 PRO A CA 1
ATOM 4174 C C . PRO A 1 523 ? -35.340 -4.146 9.708 1.00 83.12 523 PRO A C 1
ATOM 4176 O O . PRO A 1 523 ? -35.791 -3.003 9.643 1.00 83.12 523 PRO A O 1
ATOM 4179 N N . LEU A 1 524 ? -35.371 -4.831 10.854 1.00 80.38 524 LEU A N 1
ATOM 4180 C CA . LEU A 1 524 ? -35.780 -4.272 12.148 1.00 80.38 524 LEU A CA 1
ATOM 4181 C C . LEU A 1 524 ? -34.556 -3.835 12.965 1.00 80.38 524 LEU A C 1
ATOM 4183 O O . LEU A 1 524 ? -34.585 -2.807 13.642 1.00 80.38 524 LEU A O 1
ATOM 4187 N N . VAL A 1 525 ? -33.468 -4.604 12.885 1.00 79.25 525 VAL A N 1
ATOM 4188 C CA . VAL A 1 525 ? -32.171 -4.305 13.521 1.00 79.25 525 VAL A CA 1
ATOM 4189 C C . VAL A 1 525 ? -31.371 -3.273 12.706 1.00 79.25 525 VAL A C 1
ATOM 4191 O O . VAL A 1 525 ? -30.564 -2.519 13.263 1.00 79.25 525 VAL A O 1
ATOM 4194 N N . GLU A 1 526 ? -31.618 -3.219 11.395 1.00 84.62 526 GLU A N 1
ATOM 4195 C CA . GLU A 1 526 ? -30.994 -2.332 10.414 1.00 84.62 526 GLU A CA 1
ATOM 4196 C C . GLU A 1 526 ? -32.073 -1.696 9.502 1.00 84.62 526 GLU A C 1
ATOM 4198 O O . GLU A 1 526 ? -32.304 -2.173 8.391 1.00 84.62 526 GLU A O 1
ATOM 4203 N N . PRO A 1 527 ? -32.762 -0.622 9.940 1.00 88.88 527 PRO A N 1
ATOM 4204 C CA . PRO A 1 527 ? -33.925 -0.089 9.229 1.00 88.88 527 PRO A CA 1
ATOM 4205 C C . PRO A 1 527 ? -33.655 0.255 7.753 1.00 88.88 527 PRO A C 1
ATOM 4207 O O . PRO A 1 527 ? -32.643 0.903 7.463 1.00 88.88 527 PRO A O 1
ATOM 4210 N N . PRO A 1 528 ? -34.568 -0.069 6.813 1.00 92.50 528 PRO A N 1
ATOM 4211 C CA . PRO A 1 528 ? -34.373 0.205 5.389 1.00 92.50 528 PRO A CA 1
ATOM 4212 C C . PRO A 1 528 ? -34.043 1.669 5.060 1.00 92.50 528 PRO A C 1
ATOM 4214 O O . PRO A 1 528 ? -33.237 1.917 4.165 1.00 92.50 528 PRO A O 1
ATOM 4217 N N . SER A 1 529 ? -34.584 2.634 5.817 1.00 91.38 529 SER A N 1
ATOM 4218 C CA . SER A 1 529 ? -34.255 4.067 5.714 1.00 91.38 529 SER A CA 1
ATOM 4219 C C . SER A 1 529 ? -32.766 4.362 5.950 1.00 91.38 529 SER A C 1
ATOM 4221 O O . SER A 1 529 ? -32.172 5.168 5.232 1.00 91.38 529 SER A O 1
ATOM 4223 N N . MET A 1 530 ? -32.116 3.671 6.890 1.00 90.25 530 MET A N 1
ATOM 4224 C CA . MET A 1 530 ? -30.670 3.767 7.119 1.00 90.25 530 MET A CA 1
ATOM 4225 C C . MET A 1 530 ? -29.885 3.157 5.946 1.00 90.25 530 MET A C 1
ATOM 4227 O O . MET A 1 530 ? -28.939 3.776 5.454 1.00 90.25 530 MET A O 1
ATOM 4231 N N . VAL A 1 531 ? -30.291 1.976 5.465 1.00 91.94 531 VAL A N 1
ATOM 4232 C CA . VAL A 1 531 ? -29.596 1.263 4.375 1.00 91.94 531 VAL A CA 1
ATOM 4233 C C . VAL A 1 531 ? -29.643 2.066 3.068 1.00 91.94 531 VAL A C 1
ATOM 4235 O O . VAL A 1 531 ? -28.614 2.219 2.402 1.00 91.94 531 VAL A O 1
ATOM 4238 N N . ILE A 1 532 ? -30.791 2.664 2.720 1.00 94.50 532 ILE A N 1
ATOM 4239 C CA . ILE A 1 532 ? -30.881 3.506 1.518 1.00 94.50 532 ILE A CA 1
ATOM 4240 C C . ILE A 1 532 ? -30.092 4.810 1.640 1.00 94.50 532 ILE A C 1
ATOM 4242 O O . ILE A 1 532 ? -29.570 5.283 0.636 1.00 94.50 532 ILE A O 1
ATOM 4246 N N . ASN A 1 533 ? -29.933 5.375 2.841 1.00 95.12 533 ASN A N 1
ATOM 4247 C CA . ASN A 1 533 ? -29.091 6.555 3.045 1.00 95.12 533 ASN A CA 1
ATOM 4248 C C . ASN A 1 533 ? -27.609 6.244 2.777 1.00 95.12 533 ASN A C 1
ATOM 4250 O O . ASN A 1 533 ? -26.915 7.042 2.142 1.00 95.12 533 ASN A O 1
ATOM 4254 N N . THR A 1 534 ? -27.134 5.053 3.161 1.00 94.25 534 THR A N 1
ATOM 4255 C CA . THR A 1 534 ? -25.813 4.554 2.746 1.00 94.25 534 THR A CA 1
ATOM 4256 C C . THR A 1 534 ? -25.726 4.401 1.225 1.00 94.25 534 THR A C 1
ATOM 4258 O O . THR A 1 534 ? -24.782 4.914 0.625 1.00 94.25 534 THR A O 1
ATOM 4261 N N . ALA A 1 535 ? -26.710 3.765 0.582 1.00 94.38 535 ALA A N 1
ATOM 4262 C CA . ALA A 1 535 ? -26.703 3.565 -0.870 1.00 94.38 535 ALA A CA 1
ATOM 4263 C C . ALA A 1 535 ? -26.727 4.892 -1.656 1.00 94.38 535 ALA A C 1
ATOM 4265 O O . ALA A 1 535 ? -25.901 5.094 -2.543 1.00 94.38 535 ALA A O 1
ATOM 4266 N N . LEU A 1 536 ? -27.602 5.833 -1.287 1.00 95.56 536 LEU A N 1
ATOM 4267 C CA . LEU A 1 536 ? -27.696 7.174 -1.880 1.00 95.56 536 LEU A CA 1
ATOM 4268 C C . LEU A 1 536 ? -26.395 7.973 -1.714 1.00 95.56 536 LEU A C 1
ATOM 4270 O O . LEU A 1 536 ? -25.994 8.678 -2.639 1.00 95.56 536 LEU A O 1
ATOM 4274 N N . SER A 1 537 ? -25.711 7.824 -0.574 1.00 95.12 537 SER A N 1
ATOM 4275 C CA . SER A 1 537 ? -24.396 8.429 -0.328 1.00 95.12 537 SER A CA 1
ATOM 4276 C C . SER A 1 537 ? -23.321 7.891 -1.274 1.00 95.12 537 SER A C 1
ATOM 4278 O O . SER A 1 537 ? -22.564 8.676 -1.846 1.00 95.12 537 SER A O 1
ATOM 4280 N N . VAL A 1 538 ? -23.291 6.570 -1.494 1.00 93.38 538 VAL A N 1
ATOM 4281 C CA . VAL A 1 538 ? -22.363 5.919 -2.434 1.00 93.38 538 VAL A CA 1
ATOM 4282 C C . VAL A 1 538 ? -22.685 6.289 -3.883 1.00 93.38 538 VAL A C 1
ATOM 4284 O O . VAL A 1 538 ? -21.787 6.675 -4.624 1.00 93.38 538 VAL A O 1
ATOM 4287 N N . MET A 1 539 ? -23.955 6.254 -4.298 1.00 93.00 539 MET A N 1
ATOM 4288 C CA . MET A 1 539 ? -24.361 6.629 -5.663 1.00 93.00 539 MET A CA 1
ATOM 4289 C C . MET A 1 539 ? -24.073 8.105 -6.001 1.00 93.00 539 MET A C 1
ATOM 4291 O O . MET A 1 539 ? -23.985 8.461 -7.175 1.00 93.00 539 MET A O 1
ATOM 4295 N N . ALA A 1 540 ? -23.912 8.963 -4.989 1.00 93.69 540 ALA A N 1
ATOM 4296 C CA . ALA A 1 540 ? -23.513 10.362 -5.131 1.00 93.69 540 ALA A CA 1
ATOM 4297 C C . ALA A 1 540 ? -21.983 10.588 -5.096 1.00 93.69 540 ALA A C 1
ATOM 4299 O O . ALA A 1 540 ? -21.537 11.741 -5.076 1.00 93.69 540 ALA A O 1
ATOM 4300 N N . TYR A 1 541 ? -21.159 9.530 -5.068 1.00 89.94 541 TYR A N 1
ATOM 4301 C CA . TYR A 1 541 ? -19.697 9.647 -5.129 1.00 89.94 541 TYR A CA 1
ATOM 4302 C C . TYR A 1 541 ? -19.224 10.375 -6.395 1.00 89.94 541 TYR A C 1
ATOM 4304 O O . TYR A 1 541 ? -19.858 10.354 -7.455 1.00 89.94 541 TYR A O 1
ATOM 4312 N N . ASP A 1 542 ? -18.071 11.030 -6.268 1.00 85.75 542 ASP A N 1
ATOM 4313 C CA . ASP A 1 542 ? -17.436 11.752 -7.365 1.00 85.75 542 ASP A CA 1
ATOM 4314 C C . ASP A 1 542 ? -16.608 10.787 -8.226 1.00 85.75 542 ASP A C 1
ATOM 4316 O O . ASP A 1 542 ? -15.397 10.636 -8.070 1.00 85.75 542 ASP A O 1
ATOM 4320 N N . TYR A 1 543 ? -17.324 10.027 -9.056 1.00 84.94 543 TYR A N 1
ATOM 4321 C CA . TYR A 1 543 ? -16.778 9.008 -9.948 1.00 84.94 543 TYR A CA 1
ATOM 4322 C C . TYR A 1 543 ? -17.576 8.954 -11.266 1.00 84.94 543 TYR A C 1
ATOM 4324 O O . TYR A 1 543 ? -18.758 9.347 -11.269 1.00 84.94 543 TYR A O 1
ATOM 4332 N N . PRO A 1 544 ? -16.982 8.457 -12.371 1.00 83.94 544 PRO A N 1
ATOM 4333 C CA . PRO A 1 544 ? -17.708 8.227 -13.616 1.00 83.94 544 PRO A CA 1
ATOM 4334 C C . PRO A 1 544 ? -18.827 7.184 -13.433 1.00 83.94 544 PRO A C 1
ATOM 4336 O O . PRO A 1 544 ? -18.587 6.118 -12.852 1.00 83.94 544 PRO A O 1
ATOM 4339 N N . PRO A 1 545 ? -20.064 7.470 -13.882 1.00 85.62 545 PRO A N 1
ATOM 4340 C CA . PRO A 1 545 ? -21.234 6.636 -13.598 1.00 85.62 545 PRO A CA 1
ATOM 4341 C C . PRO A 1 545 ? -21.196 5.268 -14.293 1.00 85.62 545 PRO A C 1
ATOM 4343 O O . PRO A 1 545 ? -21.807 4.324 -13.809 1.00 85.62 545 PRO A O 1
ATOM 4346 N N . GLU A 1 546 ? -20.467 5.133 -15.399 1.00 88.00 546 GLU A N 1
ATOM 4347 C CA . GLU A 1 546 ? -20.234 3.864 -16.097 1.00 88.00 546 GLU A CA 1
ATOM 4348 C C . GLU A 1 546 ? -19.128 3.004 -15.457 1.00 88.00 546 GLU A C 1
ATOM 4350 O O . GLU A 1 546 ? -18.872 1.891 -15.916 1.00 88.00 546 GLU A O 1
ATOM 4355 N N . LYS A 1 547 ? -18.488 3.507 -14.390 1.00 87.56 547 LYS A N 1
ATOM 4356 C CA . LYS A 1 547 ? -17.412 2.831 -13.648 1.00 87.56 547 LYS A CA 1
ATOM 4357 C C . LYS A 1 547 ? -17.708 2.606 -12.170 1.00 87.56 547 LYS A C 1
ATOM 4359 O O . LYS A 1 547 ? -16.931 1.912 -11.522 1.00 87.56 547 LYS A O 1
ATOM 4364 N N . LEU A 1 548 ? -18.800 3.152 -11.639 1.00 91.12 548 LEU A N 1
ATOM 4365 C CA . LEU A 1 548 ? -19.246 2.929 -10.265 1.00 91.12 548 LEU A CA 1
ATOM 4366 C C . LEU A 1 548 ? -20.505 2.057 -10.254 1.00 91.12 548 LEU A C 1
ATOM 4368 O O . LEU A 1 548 ? -21.568 2.497 -10.686 1.00 91.12 548 LEU A O 1
ATOM 4372 N N . ALA A 1 549 ? -20.397 0.848 -9.708 1.00 92.62 549 ALA A N 1
ATOM 4373 C CA . ALA A 1 549 ? -21.532 -0.037 -9.472 1.00 92.62 549 ALA A CA 1
ATOM 4374 C C . ALA A 1 549 ? -21.792 -0.186 -7.967 1.00 92.62 549 ALA A C 1
ATOM 4376 O O . ALA A 1 549 ? -20.861 -0.210 -7.161 1.00 92.62 549 ALA A O 1
ATOM 4377 N N . VAL A 1 550 ? -23.066 -0.285 -7.582 1.00 91.31 550 VAL A N 1
ATOM 4378 C CA . VAL A 1 550 ? -23.489 -0.457 -6.185 1.00 91.31 550 VAL A CA 1
ATOM 4379 C C . VAL A 1 550 ? -24.381 -1.689 -6.097 1.00 91.31 550 VAL A C 1
ATOM 4381 O O . VAL A 1 550 ? -25.415 -1.752 -6.761 1.00 91.31 550 VAL A O 1
ATOM 4384 N N . TYR A 1 551 ? -23.978 -2.655 -5.277 1.00 90.00 551 TYR A N 1
ATOM 4385 C CA . TYR A 1 551 ? -24.673 -3.923 -5.069 1.00 90.00 551 TYR A CA 1
ATOM 4386 C C . TYR A 1 551 ? -25.230 -3.975 -3.649 1.00 90.00 551 TYR A C 1
ATOM 4388 O O . TYR A 1 551 ? -24.557 -3.567 -2.702 1.00 90.00 551 TYR A O 1
ATOM 4396 N N . LEU A 1 552 ? -26.440 -4.513 -3.507 1.00 87.38 552 LEU A N 1
ATOM 4397 C CA . LEU A 1 552 ? -27.058 -4.820 -2.222 1.00 87.38 552 LEU A CA 1
ATOM 4398 C C . LEU A 1 552 ? -27.077 -6.342 -2.018 1.00 87.38 552 LEU A C 1
ATOM 4400 O O . LEU A 1 552 ? -27.547 -7.058 -2.900 1.00 87.38 552 LEU A O 1
ATOM 4404 N N . SER A 1 553 ? -26.623 -6.815 -0.856 1.00 86.38 553 SER A N 1
ATOM 4405 C CA . SER A 1 553 ? -27.032 -8.111 -0.294 1.00 86.38 553 SER A CA 1
ATOM 4406 C C . SER A 1 553 ? -28.022 -7.847 0.835 1.00 86.38 553 SER A C 1
ATOM 4408 O O . SER A 1 553 ? -27.730 -7.043 1.723 1.00 86.38 553 SER A O 1
ATOM 4410 N N . ASP A 1 554 ? -29.182 -8.496 0.788 1.00 86.19 554 ASP A N 1
ATOM 4411 C CA . ASP A 1 554 ? -30.154 -8.521 1.881 1.00 86.19 554 ASP A CA 1
ATOM 4412 C C . ASP A 1 554 ? -30.346 -9.974 2.315 1.00 86.19 554 ASP A C 1
ATOM 4414 O O . ASP A 1 554 ? -31.160 -10.710 1.755 1.00 86.19 554 ASP A O 1
ATOM 4418 N N . ASP A 1 555 ? -29.569 -10.378 3.316 1.00 81.56 555 ASP A N 1
ATOM 4419 C CA . ASP A 1 555 ? -29.600 -11.724 3.888 1.00 81.56 555 ASP A CA 1
ATOM 4420 C C . ASP A 1 555 ? -30.880 -11.939 4.737 1.00 81.56 555 ASP A C 1
ATOM 4422 O O . ASP A 1 555 ? -31.182 -13.054 5.158 1.00 81.56 555 ASP A O 1
ATOM 4426 N N . GLY A 1 556 ? -31.659 -10.872 4.970 1.00 80.38 556 GLY A N 1
ATOM 4427 C CA . GLY A 1 556 ? -33.001 -10.916 5.546 1.00 80.38 556 GLY A CA 1
ATOM 4428 C C . GLY A 1 556 ? -34.111 -11.140 4.510 1.00 80.38 556 GLY A C 1
ATOM 4429 O O . GLY A 1 556 ? -35.259 -11.356 4.905 1.00 80.38 556 GLY A O 1
ATOM 4430 N N . GLY A 1 557 ? -33.807 -11.100 3.205 1.00 84.12 557 GLY A N 1
ATOM 4431 C CA . GLY A 1 557 ? -34.754 -11.373 2.117 1.00 84.12 557 GLY A CA 1
ATOM 4432 C C . GLY A 1 557 ? -36.039 -10.539 2.194 1.00 84.12 557 GLY A C 1
ATOM 4433 O O . GLY A 1 557 ? -37.137 -11.092 2.110 1.00 84.12 557 GLY A O 1
ATOM 4434 N N . SER A 1 558 ? -35.933 -9.228 2.429 1.00 87.56 558 SER A N 1
ATOM 4435 C CA . SER A 1 558 ? -37.036 -8.398 2.927 1.00 87.56 558 SER A CA 1
ATOM 4436 C C . SER A 1 558 ? -37.716 -7.549 1.841 1.00 87.56 558 SER A C 1
ATOM 4438 O O . SER A 1 558 ? -37.104 -6.683 1.207 1.00 87.56 558 SER A O 1
ATOM 4440 N N . GLU A 1 559 ? -39.039 -7.717 1.680 1.00 89.06 559 GLU A N 1
ATOM 4441 C CA . GLU A 1 559 ? -39.835 -6.885 0.758 1.00 89.06 559 GLU A CA 1
ATOM 4442 C C . GLU A 1 559 ? -39.813 -5.393 1.138 1.00 89.06 559 GLU A C 1
ATOM 4444 O O . GLU A 1 559 ? -39.931 -4.531 0.267 1.00 89.06 559 GLU A O 1
ATOM 4449 N N . LEU A 1 560 ? -39.607 -5.079 2.424 1.00 91.25 560 LEU A N 1
ATOM 4450 C CA . LEU A 1 560 ? -39.483 -3.710 2.934 1.00 91.25 560 LEU A CA 1
ATOM 4451 C C . LEU A 1 560 ? -38.152 -3.073 2.515 1.00 91.25 560 LEU A C 1
ATOM 4453 O O . LEU A 1 560 ? -38.118 -1.891 2.174 1.00 91.25 560 LEU A O 1
ATOM 4457 N N . THR A 1 561 ? -37.069 -3.857 2.476 1.00 91.75 561 THR A N 1
ATOM 4458 C CA . THR A 1 561 ? -35.760 -3.415 1.971 1.00 91.75 561 THR A CA 1
ATOM 4459 C C . THR A 1 561 ? -35.851 -3.134 0.475 1.00 91.75 561 THR A C 1
ATOM 4461 O O . THR A 1 561 ? -35.446 -2.067 0.012 1.00 91.75 561 THR A O 1
ATOM 4464 N N . PHE A 1 562 ? -36.458 -4.051 -0.285 1.00 90.81 562 PHE A N 1
ATOM 4465 C CA . PHE A 1 562 ? -36.664 -3.884 -1.723 1.00 90.81 562 PHE A CA 1
ATOM 4466 C C . PHE A 1 562 ? -37.561 -2.676 -2.047 1.00 90.81 562 PHE A C 1
ATOM 4468 O O . PHE A 1 562 ? -37.242 -1.888 -2.940 1.00 90.81 562 PHE A O 1
ATOM 4475 N N . TYR A 1 563 ? -38.644 -2.466 -1.290 1.00 93.00 563 TYR A N 1
ATOM 4476 C CA . TYR A 1 563 ? -39.496 -1.282 -1.430 1.00 93.00 563 TYR A CA 1
ATOM 4477 C C . TYR A 1 563 ? -38.754 0.021 -1.108 1.00 93.00 563 TYR A C 1
ATOM 4479 O O . TYR A 1 563 ? -38.858 0.982 -1.871 1.00 93.00 563 TYR A O 1
ATOM 4487 N N . ALA A 1 564 ? -37.943 0.046 -0.048 1.00 94.62 564 ALA A N 1
ATOM 4488 C CA . ALA A 1 564 ? -37.108 1.202 0.258 1.00 94.62 564 ALA A CA 1
ATOM 4489 C C . ALA A 1 564 ? -36.132 1.521 -0.884 1.00 94.62 564 ALA A C 1
ATOM 4491 O O . ALA A 1 564 ? -35.982 2.686 -1.246 1.00 94.62 564 ALA A O 1
ATOM 4492 N N . PHE A 1 565 ? -35.527 0.509 -1.514 1.00 93.06 565 PHE A N 1
ATOM 4493 C CA . PHE A 1 565 ? -34.673 0.711 -2.689 1.00 93.06 565 PHE A CA 1
ATOM 4494 C C . PHE A 1 565 ? -35.448 1.180 -3.931 1.00 93.06 565 PHE A C 1
ATOM 4496 O O . PHE A 1 565 ? -34.929 2.004 -4.683 1.00 93.06 565 PHE A O 1
ATOM 4503 N N . LEU A 1 566 ? -36.698 0.744 -4.131 1.00 92.25 566 LEU A N 1
ATOM 4504 C CA . LEU A 1 566 ? -37.575 1.267 -5.188 1.00 92.25 566 LEU A CA 1
ATOM 4505 C C . LEU A 1 566 ? -37.894 2.759 -4.979 1.00 92.25 566 LEU A C 1
ATOM 4507 O O . LEU A 1 566 ? -37.863 3.537 -5.935 1.00 92.25 566 LEU A O 1
ATOM 4511 N N . GLU A 1 567 ? -38.153 3.175 -3.739 1.00 95.00 567 GLU A N 1
ATOM 4512 C CA . GLU A 1 567 ? -38.361 4.580 -3.369 1.00 95.00 567 GLU A CA 1
ATOM 4513 C C . GLU A 1 567 ? -37.067 5.409 -3.477 1.00 95.00 567 GLU A C 1
ATOM 4515 O O . GLU A 1 567 ? -37.062 6.480 -4.092 1.00 95.00 567 GLU A O 1
ATOM 4520 N N . ALA A 1 568 ? -35.933 4.879 -3.015 1.00 95.19 568 ALA A N 1
ATOM 4521 C CA . ALA A 1 568 ? -34.623 5.506 -3.179 1.00 95.19 568 ALA A CA 1
ATOM 4522 C C . ALA A 1 568 ? -34.230 5.668 -4.658 1.00 95.19 568 ALA A C 1
ATOM 4524 O O . ALA A 1 568 ? -33.666 6.693 -5.032 1.00 95.19 568 ALA A O 1
ATOM 4525 N N . ALA A 1 569 ? -34.582 4.717 -5.531 1.00 93.38 569 ALA A N 1
ATOM 4526 C CA . ALA A 1 569 ? -34.365 4.802 -6.980 1.00 93.38 569 ALA A CA 1
ATOM 4527 C C . ALA A 1 569 ? -35.286 5.817 -7.694 1.00 93.38 569 ALA A C 1
ATOM 4529 O O . ALA A 1 569 ? -35.018 6.212 -8.837 1.00 93.38 569 ALA A O 1
ATOM 4530 N N . ARG A 1 570 ? -36.366 6.264 -7.035 1.00 94.56 570 ARG A N 1
ATOM 4531 C CA . ARG A 1 570 ? -37.178 7.416 -7.461 1.00 94.56 570 ARG A CA 1
ATOM 4532 C C . ARG A 1 570 ? -36.505 8.719 -7.012 1.00 94.56 570 ARG A C 1
ATOM 4534 O O . ARG A 1 570 ? -36.282 9.598 -7.843 1.00 94.56 570 ARG A O 1
ATOM 4541 N N . PHE A 1 571 ? -36.109 8.812 -5.741 1.00 97.38 571 PHE A N 1
ATOM 4542 C CA . PHE A 1 571 ? -35.471 10.000 -5.155 1.00 97.38 571 PHE A CA 1
ATOM 4543 C C . PHE A 1 571 ? -34.058 10.295 -5.698 1.00 97.38 571 PHE A C 1
ATOM 4545 O O . PHE A 1 571 ? -33.702 11.458 -5.895 1.00 97.38 571 PHE A O 1
ATOM 4552 N N . SER A 1 572 ? -33.261 9.270 -6.019 1.00 95.88 572 SER A N 1
ATOM 4553 C CA . SER A 1 572 ? -31.877 9.406 -6.509 1.00 95.88 572 SER A CA 1
ATOM 4554 C C . SER A 1 572 ? -31.755 10.252 -7.782 1.00 95.88 572 SER A C 1
ATOM 4556 O O . SER A 1 572 ? -30.751 10.936 -7.979 1.00 95.88 572 SER A O 1
ATOM 4558 N N . ARG A 1 573 ? -32.819 10.285 -8.596 1.00 95.25 573 ARG A N 1
ATOM 4559 C CA . ARG A 1 573 ? -32.970 11.134 -9.792 1.00 95.25 573 ARG A CA 1
ATOM 4560 C C . ARG A 1 573 ? -32.917 12.633 -9.485 1.00 95.25 573 ARG A C 1
ATOM 4562 O O . ARG A 1 573 ? -32.607 13.415 -10.376 1.00 95.25 573 ARG A O 1
ATOM 4569 N N . HIS A 1 574 ? -33.212 13.018 -8.246 1.00 95.94 574 HIS A N 1
ATOM 4570 C CA . HIS A 1 574 ? -33.108 14.383 -7.736 1.00 95.94 574 HIS A CA 1
ATOM 4571 C C . HIS A 1 574 ? -31.860 14.549 -6.859 1.00 95.94 574 HIS A C 1
ATOM 4573 O O . HIS A 1 574 ? -31.142 15.535 -7.009 1.00 95.94 574 HIS A O 1
ATOM 4579 N N . TRP A 1 575 ? -31.558 13.563 -6.004 1.00 96.12 575 TRP A N 1
ATOM 4580 C CA . TRP A 1 575 ? -30.411 13.609 -5.090 1.00 96.12 575 TRP A CA 1
ATOM 4581 C C . TRP A 1 575 ? -29.059 13.668 -5.807 1.00 96.12 575 TRP A C 1
ATOM 4583 O O . TRP A 1 575 ? -28.267 14.560 -5.530 1.00 96.12 575 TRP A O 1
ATOM 4593 N N . ILE A 1 576 ? -28.787 12.773 -6.762 1.00 94.69 576 ILE A N 1
ATOM 4594 C CA . ILE A 1 576 ? -27.457 12.678 -7.391 1.00 94.69 576 ILE A CA 1
ATOM 4595 C C . ILE A 1 576 ? -27.131 13.947 -8.210 1.00 94.69 576 ILE A C 1
ATOM 4597 O O . ILE A 1 576 ? -26.033 14.484 -8.029 1.00 94.69 576 ILE A O 1
ATOM 4601 N N . PRO A 1 577 ? -28.040 14.505 -9.046 1.00 93.44 577 PRO A N 1
ATOM 4602 C CA . PRO A 1 577 ? -27.790 15.789 -9.703 1.00 93.44 577 PRO A CA 1
ATOM 4603 C C . PRO A 1 577 ? -27.599 16.940 -8.712 1.00 93.44 577 PRO A C 1
ATOM 4605 O O . PRO A 1 577 ? -26.693 17.746 -8.904 1.00 93.44 577 PRO A O 1
ATOM 4608 N N . PHE A 1 578 ? -28.391 16.993 -7.634 1.00 93.75 578 PHE A N 1
ATOM 4609 C CA . PHE A 1 578 ? -28.239 17.992 -6.574 1.00 93.75 578 PHE A CA 1
ATOM 4610 C C . PHE A 1 578 ? -26.855 17.893 -5.905 1.00 93.75 578 PHE A C 1
ATOM 4612 O O . PHE A 1 578 ? -26.143 18.894 -5.812 1.00 93.75 578 PHE A O 1
ATOM 4619 N N . CYS A 1 579 ? -26.408 16.682 -5.552 1.00 92.56 579 CYS A N 1
ATOM 4620 C CA . CYS A 1 579 ? -25.086 16.450 -4.976 1.00 92.56 579 CYS A CA 1
ATOM 4621 C C . CYS A 1 579 ? -23.941 16.890 -5.887 1.00 92.56 579 CYS A C 1
ATOM 4623 O O . CYS A 1 579 ? -23.020 17.554 -5.411 1.00 92.56 579 CYS A O 1
ATOM 4625 N N . LYS A 1 580 ? -23.997 16.550 -7.182 1.00 87.75 580 LYS A N 1
ATOM 4626 C CA . LYS A 1 580 ? -22.950 16.929 -8.144 1.00 87.75 580 LYS A CA 1
ATOM 4627 C C . LYS A 1 580 ? -22.964 18.431 -8.464 1.00 87.75 580 LYS A C 1
ATOM 4629 O O . LYS A 1 580 ? -21.902 19.018 -8.616 1.00 87.75 580 LYS A O 1
ATOM 4634 N N . LYS A 1 581 ? -24.141 19.065 -8.512 1.00 88.19 581 LYS A N 1
ATOM 4635 C CA . LYS A 1 581 ? -24.314 20.498 -8.823 1.00 88.19 581 LYS A CA 1
ATOM 4636 C C . LYS A 1 581 ? -23.903 21.435 -7.681 1.00 88.19 581 LYS A C 1
ATOM 4638 O O . LYS A 1 581 ? -23.393 22.518 -7.949 1.00 88.19 581 LYS A O 1
ATOM 4643 N N . TYR A 1 582 ? -24.145 21.041 -6.431 1.00 87.62 582 TYR A N 1
ATOM 4644 C CA . TYR A 1 582 ? -23.874 21.864 -5.243 1.00 87.62 582 TYR A CA 1
ATOM 4645 C C . TYR A 1 582 ? -22.691 21.358 -4.397 1.00 87.62 582 TYR A C 1
ATOM 4647 O O . TYR A 1 582 ? -22.470 21.870 -3.304 1.00 87.62 582 TYR A O 1
ATOM 4655 N N . HIS A 1 583 ? -21.938 20.365 -4.889 1.00 85.88 583 HIS A N 1
ATOM 4656 C CA . HIS A 1 583 ? -20.825 19.706 -4.187 1.00 85.88 583 HIS A CA 1
ATOM 4657 C C . HIS A 1 583 ? -21.191 19.288 -2.748 1.00 85.88 583 HIS A C 1
ATOM 4659 O O . HIS A 1 583 ? -20.489 19.600 -1.789 1.00 85.88 583 HIS A O 1
ATOM 4665 N N . VAL A 1 584 ? -22.329 18.602 -2.605 1.00 88.69 584 VAL A N 1
ATOM 4666 C CA . VAL A 1 584 ? -22.939 18.279 -1.305 1.00 88.69 584 VAL A CA 1
ATOM 4667 C C . VAL A 1 584 ? -22.074 17.315 -0.499 1.00 88.69 584 VAL A C 1
ATOM 4669 O O . VAL A 1 584 ? -21.831 16.176 -0.911 1.00 88.69 584 VAL A O 1
ATOM 4672 N N . GLU A 1 585 ? -21.670 17.754 0.690 1.00 86.69 585 GLU A N 1
ATOM 4673 C CA . GLU A 1 585 ? -20.970 16.948 1.684 1.00 86.69 585 GLU A CA 1
ATOM 4674 C C . GLU A 1 585 ? -21.557 17.228 3.082 1.00 86.69 585 GLU A C 1
ATOM 4676 O O . GLU A 1 585 ? -21.743 18.401 3.405 1.00 86.69 585 GLU A O 1
ATOM 4681 N N . PRO A 1 586 ? -21.835 16.200 3.912 1.00 90.44 586 PRO A N 1
ATOM 4682 C CA . PRO A 1 586 ? -21.766 14.766 3.612 1.00 90.44 586 PRO A CA 1
ATOM 4683 C C . PRO A 1 586 ? -22.802 14.324 2.558 1.00 90.44 586 PRO A C 1
ATOM 4685 O O . PRO A 1 586 ? -23.837 14.949 2.375 1.00 90.44 586 PRO A O 1
ATOM 4688 N N . ARG A 1 587 ? -22.528 13.221 1.847 1.00 93.44 587 ARG A N 1
ATOM 4689 C CA . ARG A 1 587 ? -23.382 12.717 0.744 1.00 93.44 587 ARG A CA 1
ATOM 4690 C C . ARG A 1 587 ? -24.584 11.872 1.197 1.00 93.44 587 ARG A C 1
ATOM 4692 O O . ARG A 1 587 ? -25.406 11.493 0.367 1.00 93.44 587 ARG A O 1
ATOM 4699 N N . SER A 1 588 ? -24.697 11.582 2.494 1.00 94.69 588 SER A N 1
ATOM 4700 C CA . SER A 1 588 ? -25.857 10.899 3.083 1.00 94.69 588 SER A CA 1
ATOM 4701 C C . SER A 1 588 ? -26.980 11.916 3.322 1.00 94.69 588 SER A C 1
ATOM 4703 O O . SER A 1 588 ? -26.758 12.838 4.113 1.00 94.69 588 SER A O 1
ATOM 4705 N N . PRO A 1 589 ? -28.153 11.794 2.668 1.00 94.69 589 PRO A N 1
ATOM 4706 C CA . PRO A 1 589 ? -29.176 12.834 2.735 1.00 94.69 589 PRO A CA 1
ATOM 4707 C C . PRO A 1 589 ? -29.726 13.058 4.149 1.00 94.69 589 PRO A C 1
ATOM 4709 O O . PRO A 1 589 ? -29.856 14.213 4.545 1.00 94.69 589 PRO A O 1
ATOM 4712 N N . ALA A 1 590 ? -29.936 12.007 4.950 1.00 92.62 590 ALA A N 1
ATOM 4713 C CA . ALA A 1 590 ? -30.332 12.127 6.359 1.00 92.62 590 ALA A CA 1
ATOM 4714 C C . ALA A 1 590 ? -29.382 13.034 7.161 1.00 92.62 590 ALA A C 1
ATOM 4716 O O . ALA A 1 590 ? -29.819 13.942 7.866 1.00 92.62 590 ALA A O 1
ATOM 4717 N N . VAL A 1 591 ? -28.069 12.813 7.020 1.00 90.19 591 VAL A N 1
ATOM 4718 C CA . VAL A 1 591 ? -27.041 13.564 7.759 1.00 90.19 591 VAL A CA 1
ATOM 4719 C C . VAL A 1 591 ? -26.968 15.003 7.247 1.00 90.19 591 VAL A C 1
ATOM 4721 O O . VAL A 1 591 ? -27.024 15.942 8.035 1.00 90.19 591 VAL A O 1
ATOM 4724 N N . TYR A 1 592 ? -26.936 15.186 5.924 1.00 91.38 592 TYR A N 1
ATOM 4725 C CA . TYR A 1 592 ? -26.894 16.510 5.305 1.00 91.38 592 TYR A CA 1
ATOM 4726 C C . TYR A 1 592 ? -28.112 17.371 5.667 1.00 91.38 592 TYR A C 1
ATOM 4728 O O . TYR A 1 592 ? -27.962 18.551 5.987 1.00 91.38 592 TYR A O 1
ATOM 4736 N N . PHE A 1 593 ? -29.322 16.805 5.646 1.00 91.62 593 PHE A N 1
ATOM 4737 C CA . PHE A 1 593 ? -30.536 17.542 5.999 1.00 91.62 593 PHE A CA 1
ATOM 4738 C C . PHE A 1 593 ? -30.671 17.797 7.504 1.00 91.62 593 PHE A C 1
ATOM 4740 O O . PHE A 1 593 ? -31.258 18.814 7.869 1.00 91.62 593 PHE A O 1
ATOM 4747 N N . ALA A 1 594 ? -30.090 16.959 8.369 1.00 86.12 594 ALA A N 1
ATOM 4748 C CA . ALA A 1 594 ? -29.971 17.258 9.796 1.00 86.12 594 ALA A CA 1
ATOM 4749 C C . ALA A 1 594 ? -29.001 18.432 10.051 1.00 86.12 594 ALA A C 1
ATOM 4751 O O . ALA A 1 594 ? -29.368 19.405 10.707 1.00 86.12 594 ALA A O 1
ATOM 4752 N N . GLU A 1 595 ? -27.797 18.398 9.470 1.00 83.06 595 GLU A N 1
ATOM 4753 C CA . GLU A 1 595 ? -26.780 19.452 9.627 1.00 83.06 595 GLU A CA 1
ATOM 4754 C C . GLU A 1 595 ? -27.222 20.802 9.019 1.00 83.06 595 GLU A C 1
ATOM 4756 O O . GLU A 1 595 ? -27.025 21.866 9.620 1.00 83.06 595 GLU A O 1
ATOM 4761 N N . THR A 1 596 ? -27.873 20.784 7.848 1.00 75.31 596 THR A N 1
ATOM 4762 C CA . THR A 1 596 ? -28.364 22.011 7.186 1.00 75.31 596 THR A CA 1
ATOM 4763 C C . THR A 1 596 ? -29.638 22.588 7.806 1.00 75.31 596 THR A C 1
ATOM 4765 O O . THR A 1 596 ? -29.857 23.795 7.718 1.00 75.31 596 THR A O 1
ATOM 4768 N N . ALA A 1 597 ? -30.444 21.790 8.517 1.00 63.47 597 ALA A N 1
ATOM 4769 C CA . ALA A 1 597 ? -31.556 22.320 9.310 1.00 63.47 597 ALA A CA 1
ATOM 4770 C C . ALA A 1 597 ? -31.075 23.184 10.493 1.00 63.47 597 ALA A C 1
ATOM 4772 O O . ALA A 1 597 ? -31.718 24.179 10.821 1.00 63.47 597 ALA A O 1
ATOM 4773 N N . VAL A 1 598 ? -29.931 22.842 11.102 1.00 59.78 598 VAL A N 1
ATOM 4774 C CA . VAL A 1 598 ? -29.347 23.587 12.237 1.00 59.78 598 VAL A CA 1
ATOM 4775 C C . VAL A 1 598 ? -28.620 24.862 11.788 1.00 59.78 598 VAL A C 1
ATOM 4777 O O . VAL A 1 598 ? -28.619 25.858 12.509 1.00 59.78 598 VAL A O 1
ATOM 4780 N N . SER A 1 599 ? -28.014 24.855 10.597 1.00 60.72 599 SER A N 1
ATOM 4781 C CA . SER A 1 599 ? -27.202 25.971 10.076 1.00 60.72 599 SER A CA 1
ATOM 4782 C C . SER A 1 599 ? -27.964 26.977 9.196 1.00 60.72 599 SER A C 1
ATOM 4784 O O . SER A 1 599 ? -27.418 28.031 8.869 1.00 60.72 599 SER A O 1
ATOM 4786 N N . GLY A 1 600 ? -29.231 26.696 8.874 1.00 53.91 600 GLY A N 1
ATOM 4787 C CA . GLY A 1 600 ? -30.087 27.521 8.019 1.00 53.91 600 GLY A CA 1
ATOM 4788 C C . GLY A 1 600 ? -30.188 26.950 6.602 1.00 53.91 600 GLY A C 1
ATOM 4789 O O . GLY A 1 600 ? -29.193 26.860 5.886 1.00 53.91 600 GLY A O 1
ATOM 4790 N N . GLY A 1 601 ? -31.402 26.556 6.203 1.00 57.22 601 GLY A N 1
ATOM 4791 C CA . GLY A 1 601 ? -31.656 25.861 4.937 1.00 57.22 601 GLY A CA 1
ATOM 4792 C C . GLY A 1 601 ? -31.275 26.673 3.693 1.00 57.22 601 GLY A C 1
ATOM 4793 O O . GLY A 1 601 ? -31.455 27.889 3.648 1.00 57.22 601 GLY A O 1
ATOM 4794 N N . GLY A 1 602 ? -30.755 25.983 2.675 1.00 61.06 602 GLY A N 1
ATOM 4795 C CA . GLY A 1 602 ? -30.206 26.608 1.470 1.00 61.06 602 GLY A CA 1
ATOM 4796 C C . GLY A 1 602 ? -31.248 27.175 0.497 1.00 61.06 602 GLY A C 1
ATOM 4797 O O . GLY A 1 602 ? -32.381 26.700 0.406 1.00 61.06 602 GLY A O 1
ATOM 4798 N N . GLU A 1 603 ? -30.828 28.169 -0.286 1.00 67.44 603 GLU A N 1
ATOM 4799 C CA . GLU A 1 603 ? -31.609 28.725 -1.396 1.00 67.44 603 GLU A CA 1
ATOM 4800 C C . GLU A 1 603 ? -31.663 27.778 -2.618 1.00 67.44 603 GLU A C 1
ATOM 4802 O O . GLU A 1 603 ? -30.876 26.838 -2.763 1.00 67.44 603 GLU A O 1
ATOM 4807 N N . GLY A 1 604 ? -32.583 28.048 -3.549 1.00 79.00 604 GLY A N 1
ATOM 4808 C CA . GLY A 1 604 ? -32.685 27.324 -4.820 1.00 79.00 604 GLY A CA 1
ATOM 4809 C C . GLY A 1 604 ? -33.416 25.984 -4.704 1.00 79.00 604 GLY A C 1
ATOM 4810 O O . GLY A 1 604 ? -34.581 25.939 -4.319 1.00 79.00 604 GLY A O 1
ATOM 4811 N N . GLU A 1 605 ? -32.761 24.890 -5.099 1.00 85.31 605 GLU A N 1
ATOM 4812 C CA . GLU A 1 605 ? -33.388 23.559 -5.191 1.00 85.31 605 GLU A CA 1
ATOM 4813 C C . GLU A 1 605 ? -33.504 22.829 -3.839 1.00 85.31 605 GLU A C 1
ATOM 4815 O O . GLU A 1 605 ? -34.324 21.917 -3.715 1.00 85.31 605 GLU A O 1
ATOM 4820 N N . TRP A 1 606 ? -32.743 23.239 -2.812 1.00 90.56 606 TRP A N 1
ATOM 4821 C CA . TRP A 1 606 ? -32.680 22.558 -1.506 1.00 90.56 606 TRP A CA 1
ATOM 4822 C C . TRP A 1 606 ? -34.061 22.305 -0.861 1.00 90.56 606 TRP A C 1
ATOM 4824 O O . TRP A 1 606 ? -34.299 21.162 -0.467 1.00 90.56 606 TRP A O 1
ATOM 4834 N N . PRO A 1 607 ? -35.026 23.256 -0.819 1.00 89.75 607 PRO A N 1
ATOM 4835 C CA . PRO A 1 607 ? -36.328 23.009 -0.191 1.00 89.75 607 PRO A CA 1
ATOM 4836 C C . PRO A 1 607 ? -37.168 21.958 -0.929 1.00 89.75 607 PRO A C 1
ATOM 4838 O O . PRO A 1 607 ? -37.912 21.205 -0.304 1.00 89.75 607 PRO A O 1
ATOM 4841 N N . MET A 1 608 ? -37.040 21.876 -2.259 1.00 93.00 608 MET A N 1
ATOM 4842 C CA . MET A 1 608 ? -37.716 20.853 -3.061 1.00 93.00 608 MET A CA 1
ATOM 4843 C C . MET A 1 608 ? -37.081 19.479 -2.841 1.00 93.00 608 MET A C 1
ATOM 4845 O O . MET A 1 608 ? -37.804 18.504 -2.645 1.00 93.00 608 MET A O 1
ATOM 4849 N N . VAL A 1 609 ? -35.746 19.393 -2.852 1.00 94.00 609 VAL A N 1
ATOM 4850 C CA . VAL A 1 609 ? -35.040 18.118 -2.659 1.00 94.00 609 VAL A CA 1
ATOM 4851 C C . VAL A 1 609 ? -35.224 17.605 -1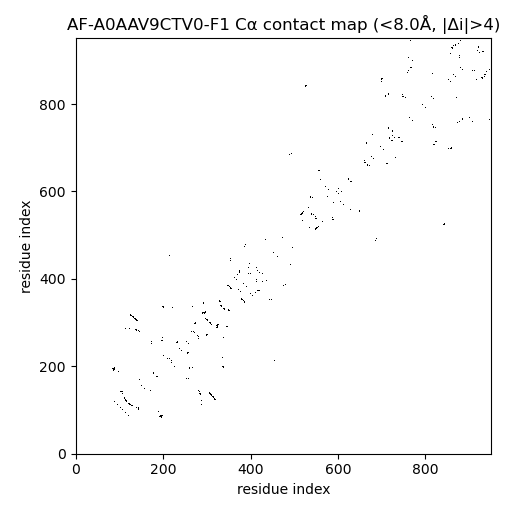.228 1.00 94.00 609 VAL A C 1
ATOM 4853 O O . VAL A 1 609 ? -35.476 16.413 -1.065 1.00 94.00 609 VAL A O 1
ATOM 4856 N N . LYS A 1 610 ? -35.219 18.474 -0.204 1.00 93.94 610 LYS A N 1
ATOM 4857 C CA . LYS A 1 610 ? -35.563 18.060 1.165 1.00 93.94 610 LYS A CA 1
ATOM 4858 C C . LYS A 1 610 ? -37.005 17.564 1.264 1.00 93.94 610 LYS A C 1
ATOM 4860 O O . LYS A 1 610 ? -37.216 16.487 1.805 1.00 93.94 610 LYS A O 1
ATOM 4865 N N . ARG A 1 611 ? -37.992 18.269 0.696 1.00 94.50 611 ARG A N 1
ATOM 4866 C CA . ARG A 1 611 ? -39.387 17.792 0.742 1.00 94.50 611 ARG A CA 1
ATOM 4867 C C . ARG A 1 611 ? -39.544 16.419 0.075 1.00 94.50 611 ARG A C 1
ATOM 4869 O O . ARG A 1 611 ? -40.222 15.563 0.622 1.00 94.50 611 ARG A O 1
ATOM 4876 N N . LEU A 1 612 ? -38.869 16.179 -1.054 1.00 96.50 612 LEU A N 1
ATOM 4877 C CA . LEU A 1 612 ? -38.860 14.869 -1.720 1.00 96.50 612 LEU A CA 1
ATOM 4878 C C . LEU A 1 612 ? -38.156 13.773 -0.898 1.00 96.50 612 LEU A C 1
ATOM 4880 O O . LEU A 1 612 ? -38.563 12.615 -0.980 1.00 96.50 612 LEU A O 1
ATOM 4884 N N . TYR A 1 613 ? -37.132 14.122 -0.110 1.00 96.75 613 TYR A N 1
ATOM 4885 C CA . TYR A 1 613 ? -36.518 13.211 0.861 1.00 96.75 613 TYR A CA 1
ATOM 4886 C C . TYR A 1 613 ? -37.497 12.870 1.990 1.00 96.75 613 TYR A C 1
ATOM 4888 O O . TYR A 1 613 ? -37.753 11.696 2.240 1.00 96.75 613 TYR A O 1
ATOM 4896 N N . ASP A 1 614 ? -38.102 13.886 2.609 1.00 95.69 614 ASP A N 1
ATOM 4897 C CA . ASP A 1 614 ? -39.045 13.724 3.719 1.00 95.69 614 ASP A CA 1
ATOM 4898 C C . ASP A 1 614 ? -40.276 12.905 3.272 1.00 95.69 614 ASP A C 1
ATOM 4900 O O . ASP A 1 614 ? -40.715 11.989 3.965 1.00 95.69 614 ASP A O 1
ATOM 4904 N N . GLU A 1 615 ? -40.804 13.169 2.071 1.00 96.50 615 GLU A N 1
ATOM 4905 C CA . GLU A 1 615 ? -41.876 12.389 1.436 1.00 96.50 615 GLU A CA 1
ATOM 4906 C C . GLU A 1 615 ? -41.485 10.913 1.207 1.00 96.50 615 GLU A C 1
ATOM 4908 O O . GLU A 1 615 ? -42.320 10.023 1.378 1.00 96.50 615 GLU A O 1
ATOM 4913 N N . MET A 1 616 ? -40.239 10.639 0.802 1.00 96.62 616 MET A N 1
ATOM 4914 C CA . MET A 1 616 ? -39.710 9.284 0.589 1.00 96.62 616 MET A CA 1
ATOM 4915 C C . MET A 1 616 ? -39.532 8.536 1.918 1.00 96.62 616 MET A C 1
ATOM 4917 O O . MET A 1 616 ? -39.976 7.396 2.046 1.00 96.62 616 MET A O 1
ATOM 4921 N N . GLU A 1 617 ? -38.908 9.177 2.906 1.00 95.44 617 GLU A N 1
ATOM 4922 C CA . GLU A 1 617 ? -38.646 8.608 4.229 1.00 95.44 617 GLU A CA 1
ATOM 4923 C C . GLU A 1 617 ? -39.951 8.236 4.943 1.00 95.44 617 GLU A C 1
ATOM 4925 O O . GLU A 1 617 ? -40.091 7.102 5.399 1.00 95.44 617 GLU A O 1
ATOM 4930 N N . ASN A 1 618 ? -40.958 9.121 4.923 1.00 95.19 618 ASN A N 1
ATOM 4931 C CA . ASN A 1 618 ? -42.275 8.840 5.503 1.00 95.19 618 ASN A CA 1
ATOM 4932 C C . ASN A 1 618 ? -42.952 7.603 4.883 1.00 95.19 618 ASN A C 1
ATOM 4934 O O . ASN A 1 618 ? -43.479 6.776 5.625 1.00 95.19 618 ASN A O 1
ATOM 4938 N N . ARG A 1 619 ? -42.905 7.426 3.551 1.00 95.31 619 ARG A N 1
ATOM 4939 C CA . ARG A 1 619 ? -43.486 6.239 2.883 1.00 95.31 619 ARG A CA 1
ATOM 4940 C C . ARG A 1 619 ? -42.786 4.937 3.277 1.00 95.31 619 ARG A C 1
ATOM 4942 O O . ARG A 1 619 ? -43.440 3.909 3.448 1.00 95.31 619 ARG A O 1
ATOM 4949 N N . ILE A 1 620 ? -41.462 4.976 3.428 1.00 94.44 620 ILE A N 1
ATOM 4950 C CA . ILE A 1 620 ? -40.667 3.818 3.857 1.00 94.44 620 ILE A CA 1
ATOM 4951 C C . ILE A 1 620 ? -40.973 3.487 5.319 1.00 94.44 620 ILE A C 1
ATOM 4953 O O . ILE A 1 620 ? -41.244 2.332 5.643 1.00 94.44 620 ILE A O 1
ATOM 4957 N N . GLU A 1 621 ? -40.989 4.493 6.195 1.00 92.94 621 GLU A N 1
ATOM 4958 C CA . GLU A 1 621 ? -41.347 4.306 7.597 1.00 92.94 621 GLU A CA 1
ATOM 4959 C C . GLU A 1 621 ? -42.779 3.793 7.779 1.00 92.94 621 GLU A C 1
ATOM 4961 O O . GLU A 1 621 ? -43.002 2.956 8.647 1.00 92.94 621 GLU A O 1
ATOM 4966 N N . GLU A 1 622 ? -43.749 4.261 6.991 1.00 93.31 622 GLU A N 1
ATOM 4967 C CA . GLU A 1 622 ? -45.133 3.781 7.053 1.00 93.31 622 GLU A CA 1
ATOM 4968 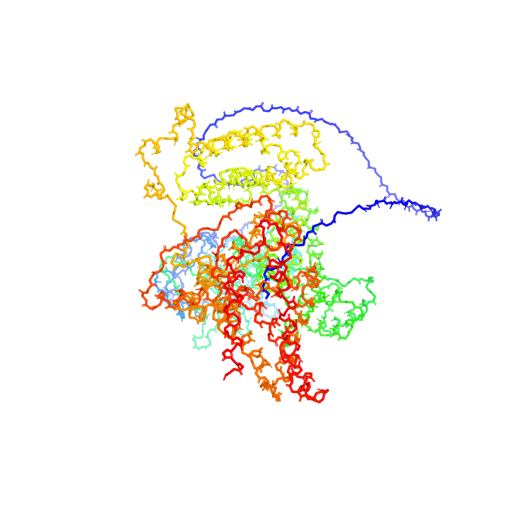C C . GLU A 1 622 ? -45.225 2.292 6.690 1.00 93.31 622 GLU A C 1
ATOM 4970 O O . GLU A 1 622 ? -45.792 1.513 7.458 1.00 93.31 622 GLU A O 1
ATOM 4975 N N . ALA A 1 623 ? -44.588 1.859 5.596 1.00 91.94 623 ALA A N 1
ATOM 4976 C CA . ALA A 1 623 ? -44.534 0.443 5.223 1.00 91.94 623 ALA A CA 1
ATOM 4977 C C . ALA A 1 623 ? -43.844 -0.426 6.296 1.00 91.94 623 ALA A C 1
ATOM 4979 O O . ALA A 1 623 ? -44.316 -1.522 6.602 1.00 91.94 623 ALA A O 1
ATOM 4980 N N . VAL A 1 624 ? -42.767 0.074 6.917 1.00 90.62 624 VAL A N 1
ATOM 4981 C CA . VAL A 1 624 ? -42.073 -0.610 8.026 1.00 90.62 624 VAL A CA 1
ATOM 4982 C C . VAL A 1 624 ? -42.953 -0.683 9.282 1.00 90.62 624 VAL A C 1
ATOM 4984 O O . VAL A 1 624 ? -43.062 -1.752 9.879 1.00 90.62 624 VAL A O 1
ATOM 4987 N N . LYS A 1 625 ? -43.647 0.401 9.654 1.00 89.12 625 LYS A N 1
ATOM 4988 C CA . LYS A 1 625 ? -44.591 0.446 10.792 1.00 89.12 625 LYS A CA 1
ATOM 4989 C C . LYS A 1 625 ? -45.805 -0.468 10.582 1.00 89.12 625 LYS A C 1
ATOM 4991 O O . LYS A 1 625 ? -46.319 -1.024 11.549 1.00 89.12 625 LYS A O 1
ATOM 4996 N N . LEU A 1 626 ? -46.246 -0.645 9.334 1.00 89.69 626 LEU A N 1
ATOM 4997 C CA . LEU A 1 626 ? -47.303 -1.583 8.940 1.00 89.69 626 LEU A CA 1
ATOM 4998 C C . LEU A 1 626 ? -46.805 -3.029 8.753 1.00 89.69 626 LEU A C 1
ATOM 5000 O O . LEU A 1 626 ? -47.626 -3.932 8.594 1.00 89.69 626 LEU A O 1
ATOM 5004 N N . GLY A 1 627 ? -45.487 -3.256 8.738 1.00 88.56 627 GLY A N 1
ATOM 5005 C CA . GLY A 1 627 ? -44.867 -4.562 8.493 1.00 88.56 627 GLY A CA 1
ATOM 5006 C C . GLY A 1 627 ? -45.096 -5.133 7.087 1.00 88.56 627 GLY A C 1
ATOM 5007 O O . GLY A 1 627 ? -44.882 -6.326 6.885 1.00 88.56 627 GLY A O 1
ATOM 5008 N N . ARG A 1 628 ? -45.562 -4.321 6.125 1.00 88.38 628 ARG A N 1
ATOM 5009 C CA . ARG A 1 628 ? -45.881 -4.748 4.751 1.00 88.38 628 ARG A CA 1
ATOM 5010 C C . ARG A 1 628 ? -45.826 -3.593 3.755 1.00 88.38 628 ARG A C 1
ATOM 5012 O O . ARG A 1 628 ? -46.200 -2.466 4.073 1.00 88.38 628 ARG A O 1
ATOM 5019 N N . VAL A 1 629 ? -45.443 -3.895 2.518 1.00 89.62 629 VAL A N 1
ATOM 5020 C CA . VAL A 1 629 ? -45.525 -2.953 1.387 1.00 89.62 629 VAL A CA 1
ATOM 5021 C C . VAL A 1 629 ? -46.984 -2.848 0.892 1.00 89.62 629 VAL A C 1
ATOM 5023 O O . VAL A 1 629 ? -47.677 -3.869 0.887 1.00 89.62 629 VAL A O 1
ATOM 5026 N N . PRO A 1 630 ? -47.477 -1.670 0.450 1.00 89.38 630 PRO A N 1
ATOM 5027 C CA . PRO A 1 630 ? -48.826 -1.529 -0.106 1.00 89.38 630 PRO A CA 1
ATOM 5028 C C . PRO A 1 630 ? -49.076 -2.420 -1.331 1.00 89.38 630 PRO A C 1
ATOM 5030 O O . PRO A 1 630 ? -48.255 -2.487 -2.249 1.00 89.38 630 PRO A O 1
ATOM 5033 N N . ASP A 1 631 ? -50.239 -3.072 -1.370 1.00 85.50 631 ASP A N 1
ATOM 5034 C CA . ASP A 1 631 ? -50.558 -4.104 -2.365 1.00 85.50 631 ASP A CA 1
ATOM 5035 C C . ASP A 1 631 ? -50.584 -3.552 -3.810 1.00 85.50 631 ASP A C 1
ATOM 5037 O O . ASP A 1 631 ? -50.062 -4.189 -4.726 1.00 85.50 631 ASP A O 1
ATOM 5041 N N . GLU A 1 632 ? -51.042 -2.308 -3.999 1.00 86.56 632 GLU A N 1
ATOM 5042 C CA . GLU A 1 632 ? -50.994 -1.579 -5.280 1.00 86.56 632 GLU A CA 1
ATOM 5043 C C . GLU A 1 632 ? -49.569 -1.477 -5.857 1.00 86.56 632 GLU A C 1
ATOM 5045 O O . GLU A 1 632 ? -49.359 -1.622 -7.062 1.00 86.56 632 GLU A O 1
ATOM 5050 N N . ILE A 1 633 ? -48.562 -1.263 -5.000 1.00 86.69 633 ILE A N 1
ATOM 5051 C CA . ILE A 1 633 ? -47.153 -1.167 -5.407 1.00 86.69 633 ILE A CA 1
ATOM 5052 C C . ILE A 1 633 ? -46.608 -2.550 -5.791 1.00 86.69 633 ILE A C 1
ATOM 5054 O O . ILE A 1 633 ? -45.849 -2.665 -6.759 1.00 86.69 633 ILE A O 1
ATOM 5058 N N . LYS A 1 634 ? -47.041 -3.611 -5.094 1.00 84.44 634 LYS A N 1
ATOM 5059 C CA . LYS A 1 634 ? -46.709 -5.000 -5.454 1.00 84.44 634 LYS A CA 1
ATOM 5060 C C . LYS A 1 634 ? -47.298 -5.387 -6.810 1.00 84.44 634 LYS A C 1
ATOM 5062 O O . LYS A 1 634 ? -46.691 -6.154 -7.553 1.00 84.44 634 LYS A O 1
ATOM 5067 N N . GLU A 1 635 ? -48.495 -4.912 -7.147 1.00 84.00 635 GLU A N 1
ATOM 5068 C CA . GLU A 1 635 ? -49.125 -5.137 -8.458 1.00 84.00 635 GLU A CA 1
ATOM 5069 C C . GLU A 1 635 ? -48.453 -4.343 -9.582 1.00 84.00 635 GLU A C 1
ATOM 5071 O O . GLU A 1 635 ? -48.206 -4.900 -10.650 1.00 84.00 635 GLU A O 1
ATOM 5076 N N . GLN A 1 636 ? -48.069 -3.089 -9.332 1.00 85.12 636 GLN A N 1
ATOM 5077 C CA . GLN A 1 636 ? -47.410 -2.241 -10.331 1.00 85.12 636 GLN A CA 1
ATOM 5078 C C . GLN A 1 636 ? -45.965 -2.654 -10.661 1.00 85.12 636 GLN A C 1
ATOM 5080 O O . GLN A 1 636 ? -45.475 -2.315 -11.739 1.00 85.12 636 GLN A O 1
ATOM 5085 N N . HIS A 1 637 ? -45.256 -3.351 -9.762 1.00 83.44 637 HIS A N 1
ATOM 5086 C CA . HIS A 1 637 ? -43.832 -3.651 -9.935 1.00 83.44 637 HIS A CA 1
ATOM 5087 C C . HIS A 1 637 ? -43.515 -5.154 -9.866 1.00 83.44 637 HIS A C 1
ATOM 5089 O O . HIS A 1 637 ? -43.471 -5.758 -8.795 1.00 83.44 637 HIS A O 1
ATOM 5095 N N . GLY A 1 638 ? -43.210 -5.751 -11.024 1.00 80.69 638 GLY A N 1
ATOM 5096 C CA . GLY A 1 638 ? -43.003 -7.200 -11.175 1.00 80.69 638 GLY A CA 1
ATOM 5097 C C . GLY A 1 638 ? -41.932 -7.819 -10.266 1.00 80.69 638 GLY A C 1
ATOM 5098 O O . GLY A 1 638 ? -42.048 -8.992 -9.933 1.00 80.69 638 GLY A O 1
ATOM 5099 N N . GLY A 1 639 ? -40.952 -7.038 -9.793 1.00 81.56 639 GLY A N 1
ATOM 5100 C CA . GLY A 1 639 ? -39.918 -7.510 -8.859 1.00 81.56 639 GLY A CA 1
ATOM 5101 C C . GLY A 1 639 ? -40.443 -8.040 -7.515 1.00 81.56 639 GLY A C 1
ATOM 5102 O O . GLY A 1 639 ? -39.735 -8.783 -6.852 1.00 81.56 639 GLY A O 1
ATOM 5103 N N . PHE A 1 640 ? -41.691 -7.742 -7.128 1.00 85.69 640 PHE A N 1
ATOM 5104 C CA . PHE A 1 640 ? -42.311 -8.331 -5.931 1.00 85.69 640 PHE A CA 1
ATOM 5105 C C . PHE A 1 640 ? -42.799 -9.788 -6.120 1.00 85.69 640 PHE A C 1
ATOM 5107 O O . PHE A 1 640 ? -43.457 -10.338 -5.235 1.00 85.69 640 PHE A O 1
ATOM 5114 N N . SER A 1 641 ? -42.525 -10.435 -7.260 1.00 80.94 641 SER A N 1
ATOM 5115 C CA . SER A 1 641 ? -42.991 -11.800 -7.547 1.00 80.94 641 SER A CA 1
ATOM 5116 C C . SER A 1 641 ? -42.445 -12.869 -6.596 1.00 80.94 641 SER A C 1
ATOM 5118 O O . SER A 1 641 ? -43.155 -13.829 -6.317 1.00 80.94 641 SER A O 1
ATOM 5120 N N . GLU A 1 642 ? -41.227 -12.715 -6.076 1.00 76.12 642 GLU A N 1
ATOM 5121 C CA . GLU A 1 642 ? -40.568 -13.760 -5.273 1.00 76.12 642 GLU A CA 1
ATOM 5122 C C . GLU A 1 642 ? -41.251 -13.960 -3.909 1.00 76.12 642 GLU A C 1
ATOM 5124 O O . GLU A 1 642 ? -41.554 -15.091 -3.513 1.00 76.12 642 GLU A O 1
ATOM 5129 N N . TRP A 1 643 ? -41.633 -12.866 -3.244 1.00 83.31 643 TRP A N 1
ATOM 5130 C CA . TRP A 1 643 ? -42.429 -12.907 -2.012 1.00 83.31 643 TRP A CA 1
ATOM 5131 C C . TRP A 1 643 ? -43.859 -13.419 -2.244 1.00 83.31 643 TRP A C 1
ATOM 5133 O O . TRP A 1 643 ? -44.416 -14.086 -1.375 1.00 83.31 643 TRP A O 1
ATOM 5143 N N . ARG A 1 644 ? -44.441 -13.217 -3.440 1.00 73.69 644 ARG A N 1
ATOM 5144 C CA . ARG A 1 644 ? -45.725 -13.851 -3.818 1.00 73.69 644 ARG A CA 1
ATOM 5145 C C . ARG A 1 644 ? -45.625 -15.376 -3.931 1.00 73.69 644 ARG A C 1
ATOM 5147 O O . ARG A 1 644 ? -46.625 -16.052 -3.713 1.00 73.69 644 ARG A O 1
ATOM 5154 N N . SER A 1 645 ? -44.445 -15.915 -4.243 1.00 68.88 645 SER A N 1
ATOM 5155 C CA . SER A 1 645 ? -44.159 -17.358 -4.208 1.00 68.88 645 SER A CA 1
ATOM 5156 C C . SER A 1 645 ? -43.743 -17.895 -2.827 1.00 68.88 645 SER A C 1
ATOM 5158 O O . SER A 1 645 ? -43.494 -19.091 -2.709 1.00 68.88 645 SER A O 1
ATOM 5160 N N . GLY A 1 646 ? -43.709 -17.058 -1.780 1.00 69.50 646 GLY A N 1
ATOM 5161 C CA . GLY A 1 646 ? -43.419 -17.476 -0.400 1.00 69.50 646 GLY A CA 1
ATOM 5162 C C . GLY A 1 646 ? -41.959 -17.337 0.051 1.00 69.50 646 GLY A C 1
ATOM 5163 O O . GLY A 1 646 ? -41.616 -17.825 1.132 1.00 69.50 646 GLY A O 1
ATOM 5164 N N . ALA A 1 647 ? -41.108 -16.668 -0.738 1.00 70.94 647 ALA A N 1
ATOM 5165 C CA . ALA A 1 647 ? -39.716 -16.411 -0.368 1.00 70.94 647 ALA A CA 1
ATOM 5166 C C . ALA A 1 647 ? -39.605 -15.646 0.966 1.00 70.94 647 ALA A C 1
ATOM 5168 O O . ALA A 1 647 ? -40.407 -14.756 1.260 1.00 70.94 647 ALA A O 1
ATOM 5169 N N . ASN A 1 648 ? -38.620 -16.015 1.785 1.00 72.06 648 ASN A N 1
ATOM 5170 C CA . ASN A 1 648 ? -38.412 -15.484 3.136 1.00 72.06 648 ASN A CA 1
ATOM 5171 C C . ASN A 1 648 ? -36.944 -15.649 3.579 1.00 72.06 648 ASN A C 1
ATOM 5173 O O . ASN A 1 648 ? -36.177 -16.339 2.916 1.00 72.06 648 ASN A O 1
ATOM 5177 N N . SER A 1 649 ? -36.561 -15.091 4.734 1.00 70.44 649 SER A N 1
ATOM 5178 C CA . SER A 1 649 ? -35.184 -15.102 5.281 1.00 70.44 649 SER A CA 1
ATOM 5179 C C . SER A 1 649 ? -34.567 -16.482 5.580 1.00 70.44 649 SER A C 1
ATOM 5181 O O . SER A 1 649 ? -33.444 -16.568 6.075 1.00 70.44 649 SER A O 1
ATOM 5183 N N . ARG A 1 650 ? -35.284 -17.583 5.325 1.00 71.38 650 ARG A N 1
ATOM 5184 C CA . ARG A 1 650 ? -34.768 -18.962 5.410 1.00 71.38 650 ARG A CA 1
ATOM 5185 C C . ARG A 1 650 ? -34.921 -19.754 4.111 1.00 71.38 650 ARG A C 1
ATOM 5187 O O . ARG A 1 650 ? -34.456 -20.888 4.052 1.00 71.38 650 ARG A O 1
ATOM 5194 N N . ASP A 1 651 ? -35.581 -19.178 3.110 1.00 69.06 651 ASP A N 1
ATOM 5195 C CA . ASP A 1 651 ? -35.890 -19.805 1.828 1.00 69.06 651 ASP A CA 1
ATOM 5196 C C . ASP A 1 651 ? -35.914 -18.723 0.734 1.00 69.06 651 ASP A C 1
ATOM 5198 O O . ASP A 1 651 ? -36.952 -18.161 0.376 1.00 69.06 651 ASP A O 1
ATOM 5202 N N . HIS A 1 652 ? -34.715 -18.368 0.272 1.00 68.31 652 HIS A N 1
ATOM 5203 C CA . HIS A 1 652 ? -34.456 -17.520 -0.889 1.00 68.31 652 HIS A CA 1
ATOM 5204 C C . HIS A 1 652 ? -33.167 -17.994 -1.578 1.00 68.31 652 HIS A C 1
ATOM 5206 O O . HIS A 1 652 ? -32.362 -18.722 -0.991 1.00 68.31 652 HIS A O 1
ATOM 5212 N N . GLN A 1 653 ? -32.949 -17.608 -2.838 1.00 61.59 653 GLN A N 1
ATOM 5213 C CA . GLN A 1 653 ? -31.750 -18.036 -3.564 1.00 61.59 653 GLN A CA 1
ATOM 5214 C C . GLN A 1 653 ? -30.504 -17.264 -3.103 1.00 61.59 653 GLN A C 1
ATOM 5216 O O . GLN A 1 653 ? -30.526 -16.042 -2.958 1.00 61.59 653 GLN A O 1
ATOM 5221 N N . SER A 1 654 ? -29.391 -17.979 -2.918 1.00 60.69 654 SER A N 1
ATOM 5222 C CA . SER A 1 654 ? -28.071 -17.401 -2.645 1.00 60.69 654 SER A CA 1
ATOM 5223 C C . SER A 1 654 ? -27.329 -17.127 -3.959 1.00 60.69 654 SER A C 1
ATOM 5225 O O . SER A 1 654 ? -26.990 -18.068 -4.679 1.00 60.69 654 SER A O 1
ATOM 5227 N N . ILE A 1 655 ? -27.070 -15.853 -4.271 1.00 57.78 655 ILE A N 1
ATOM 5228 C CA . ILE A 1 655 ? -26.601 -15.423 -5.604 1.00 57.78 655 ILE A CA 1
ATOM 5229 C C . ILE A 1 655 ? -25.086 -15.131 -5.655 1.00 57.78 655 ILE A C 1
ATOM 5231 O O . ILE A 1 655 ? -24.473 -15.268 -6.713 1.00 57.78 655 ILE A O 1
ATOM 5235 N N . VAL A 1 656 ? -24.451 -14.761 -4.535 1.00 58.50 656 VAL A N 1
ATOM 5236 C CA . VAL A 1 656 ? -23.057 -14.275 -4.510 1.00 58.50 656 VAL A CA 1
ATOM 5237 C C . VAL A 1 656 ? -22.173 -15.127 -3.597 1.00 58.50 656 VAL A C 1
ATOM 5239 O O . VAL A 1 656 ? -22.427 -15.237 -2.401 1.00 58.50 656 VAL A O 1
ATOM 5242 N N . GLN A 1 657 ? -21.080 -15.678 -4.139 1.00 53.28 657 GLN A N 1
ATOM 5243 C CA . GLN A 1 657 ? -20.022 -16.319 -3.350 1.00 53.28 657 GLN A CA 1
ATOM 5244 C C . GLN A 1 657 ? -18.829 -15.366 -3.186 1.00 53.28 657 GLN A C 1
ATOM 5246 O O . GLN A 1 657 ? -18.029 -15.188 -4.104 1.00 53.28 657 GLN A O 1
ATOM 5251 N N . VAL A 1 658 ? -18.687 -14.768 -2.002 1.00 61.16 658 VAL A N 1
ATOM 5252 C CA . VAL A 1 658 ? -17.558 -13.882 -1.670 1.00 61.16 658 VAL A CA 1
ATOM 5253 C C . VAL A 1 658 ? -16.364 -14.712 -1.173 1.00 61.16 658 VAL A C 1
ATOM 5255 O O . VAL A 1 658 ? -16.528 -15.747 -0.531 1.00 61.16 658 VAL A O 1
ATOM 5258 N N . GLY A 1 659 ? -15.132 -14.267 -1.439 1.00 62.22 659 GLY A N 1
ATOM 5259 C CA . GLY A 1 659 ? -13.888 -14.976 -1.082 1.00 62.22 659 GLY A CA 1
ATOM 5260 C C . GLY A 1 659 ? -13.519 -15.022 0.415 1.00 62.22 659 GLY A C 1
ATOM 5261 O O . GLY A 1 659 ? -12.340 -15.211 0.734 1.00 62.22 659 GLY A O 1
ATOM 5262 N N . LEU A 1 660 ? -14.488 -14.818 1.311 1.00 73.38 660 LEU A N 1
ATOM 5263 C CA . LEU A 1 660 ? -14.318 -14.723 2.765 1.00 73.38 660 LEU A CA 1
ATOM 5264 C C . LEU A 1 660 ? -13.918 -16.064 3.409 1.00 73.38 660 LEU A C 1
ATOM 5266 O O . LEU A 1 660 ? -14.002 -17.145 2.815 1.00 73.38 660 LEU A O 1
ATOM 5270 N N . LYS A 1 661 ? -13.421 -15.991 4.647 1.00 79.75 661 LYS A N 1
ATOM 5271 C CA . LYS A 1 661 ? -13.031 -17.145 5.468 1.00 79.75 661 LYS A CA 1
ATOM 5272 C C . LYS A 1 661 ? -14.062 -17.433 6.552 1.00 79.75 661 LYS A C 1
ATOM 5274 O O . LYS A 1 661 ? -13.819 -17.182 7.724 1.00 79.75 661 LYS A O 1
ATOM 5279 N N . TYR A 1 662 ? -15.164 -18.043 6.127 1.00 78.88 662 TYR A N 1
ATOM 5280 C CA . TYR A 1 662 ? -16.241 -18.522 6.991 1.00 78.88 662 TYR A CA 1
ATOM 5281 C C . TYR A 1 662 ? -15.767 -19.442 8.129 1.00 78.88 662 TYR A C 1
ATOM 5283 O O . TYR A 1 662 ? -14.761 -20.154 8.014 1.00 78.88 662 TYR A O 1
ATOM 5291 N N . GLY A 1 663 ? -16.563 -19.485 9.202 1.00 76.75 663 GLY A N 1
ATOM 5292 C CA . GLY A 1 663 ? -16.371 -20.380 10.349 1.00 76.75 663 GLY A CA 1
ATOM 5293 C C . GLY A 1 663 ? -15.723 -19.737 11.580 1.00 76.75 663 GLY A C 1
ATOM 5294 O O . GLY A 1 663 ? -15.253 -20.461 12.452 1.00 76.75 663 GLY A O 1
ATOM 5295 N N . CYS A 1 664 ? -15.682 -18.403 11.661 1.00 82.12 664 CYS A N 1
ATOM 5296 C CA . CYS A 1 664 ? -15.241 -17.649 12.837 1.00 82.12 664 CYS A CA 1
ATOM 5297 C C . CYS A 1 664 ? -16.052 -16.340 12.958 1.00 82.12 664 CYS A C 1
ATOM 5299 O O . CYS A 1 664 ? -16.274 -15.704 11.929 1.00 82.12 664 CYS A O 1
ATOM 5301 N N . PRO A 1 665 ? -16.444 -15.878 14.165 1.00 84.50 665 PRO A N 1
ATOM 5302 C CA . PRO A 1 665 ? -17.128 -14.590 14.363 1.00 84.50 665 PRO A CA 1
ATOM 5303 C C . PRO A 1 665 ? -16.364 -13.332 13.904 1.00 84.50 665 PRO A C 1
ATOM 5305 O O . PRO A 1 665 ? -16.966 -12.265 13.829 1.00 84.50 665 PRO A O 1
ATOM 5308 N N . VAL A 1 666 ? -15.059 -13.446 13.625 1.00 89.88 666 VAL A N 1
ATOM 5309 C CA . VAL A 1 666 ? -14.206 -12.405 13.013 1.00 89.88 666 VAL A CA 1
ATOM 5310 C C . VAL A 1 666 ? -13.547 -12.949 11.739 1.00 89.88 666 VAL A C 1
ATOM 5312 O O . VAL A 1 666 ? -12.328 -13.117 11.626 1.00 89.88 666 VAL A O 1
ATOM 5315 N N . GLU A 1 667 ? -14.389 -13.321 10.772 1.00 89.44 667 GLU A N 1
ATOM 5316 C CA . GLU A 1 667 ? -13.955 -13.821 9.463 1.00 89.44 667 GLU A CA 1
ATOM 5317 C C . GLU A 1 667 ? -13.182 -12.784 8.632 1.00 89.44 667 GLU A C 1
ATOM 5319 O O . GLU A 1 667 ? -12.358 -13.152 7.793 1.00 89.44 667 GLU A O 1
ATOM 5324 N N . ASP A 1 668 ? -13.366 -11.496 8.916 1.00 90.06 668 ASP A N 1
ATOM 5325 C CA . ASP A 1 668 ? -12.574 -10.380 8.403 1.00 90.06 668 ASP A CA 1
ATOM 5326 C C . ASP A 1 668 ? -11.090 -10.503 8.796 1.00 90.06 668 ASP A C 1
ATOM 5328 O O . ASP A 1 668 ? -10.209 -10.457 7.929 1.00 90.06 668 ASP A O 1
ATOM 5332 N N . VAL A 1 669 ? -10.802 -10.767 10.076 1.00 92.50 669 VAL A N 1
ATOM 5333 C CA . VAL A 1 669 ? -9.436 -10.914 10.607 1.00 92.50 669 VAL A CA 1
ATOM 5334 C C . VAL A 1 669 ? -8.723 -12.115 9.976 1.00 92.50 669 VAL A C 1
ATOM 5336 O O . VAL A 1 669 ? -7.589 -11.974 9.504 1.00 92.50 669 VAL A O 1
ATOM 5339 N N . ILE A 1 670 ? -9.374 -13.285 9.886 1.00 92.25 670 ILE A N 1
ATOM 5340 C CA . ILE A 1 670 ? -8.768 -14.465 9.234 1.00 92.25 670 ILE A CA 1
ATOM 5341 C C . ILE A 1 670 ? -8.713 -14.365 7.709 1.00 92.25 670 ILE A C 1
ATOM 5343 O O . ILE A 1 670 ? -7.800 -14.937 7.107 1.00 92.25 670 ILE A O 1
ATOM 5347 N N . THR A 1 671 ? -9.605 -13.605 7.070 1.00 91.44 671 THR A N 1
ATOM 5348 C CA . THR A 1 671 ? -9.487 -13.291 5.639 1.00 91.44 671 THR A CA 1
ATOM 5349 C C . THR A 1 671 ? -8.271 -12.399 5.393 1.00 91.44 671 THR A C 1
ATOM 5351 O O . THR A 1 671 ? -7.422 -12.751 4.572 1.00 91.44 671 THR A O 1
ATOM 5354 N N . GLY A 1 672 ? -8.108 -11.315 6.161 1.00 91.69 672 GLY A N 1
ATOM 5355 C CA . GLY A 1 672 ? -6.945 -10.425 6.087 1.00 91.69 672 GLY A CA 1
ATOM 5356 C C . GLY A 1 672 ? -5.621 -11.155 6.335 1.00 91.69 672 GLY A C 1
ATOM 5357 O O . GLY A 1 672 ? -4.704 -11.073 5.513 1.00 91.69 672 GLY A O 1
ATOM 5358 N N . LEU A 1 673 ? -5.548 -11.962 7.400 1.00 92.81 673 LEU A N 1
ATOM 5359 C CA . LEU A 1 673 ? -4.385 -12.804 7.698 1.00 92.81 673 LEU A CA 1
ATOM 5360 C C . LEU A 1 673 ? -4.108 -13.809 6.565 1.00 92.81 673 LEU A C 1
ATOM 5362 O O . LEU A 1 673 ? -2.960 -13.966 6.146 1.00 92.81 673 LEU A O 1
ATOM 5366 N N . SER A 1 674 ? -5.141 -14.458 6.012 1.00 91.88 674 SER A N 1
ATOM 5367 C CA . SER A 1 674 ? -5.000 -15.391 4.884 1.00 91.88 674 SER A CA 1
ATOM 5368 C C . SER A 1 674 ? -4.570 -14.711 3.577 1.00 91.88 674 SER A C 1
ATOM 5370 O O . SER A 1 674 ? -3.999 -15.393 2.720 1.00 91.88 674 SER A O 1
ATOM 5372 N N . ILE A 1 675 ? -4.849 -13.419 3.394 1.00 91.44 675 ILE A N 1
ATOM 5373 C CA . ILE A 1 675 ? -4.409 -12.620 2.243 1.00 91.44 675 ILE A CA 1
ATOM 5374 C C . ILE A 1 675 ? -2.941 -12.213 2.420 1.00 91.44 675 ILE A C 1
ATOM 5376 O O . ILE A 1 675 ? -2.123 -12.476 1.537 1.00 91.44 675 ILE A O 1
ATOM 5380 N N . GLN A 1 676 ? -2.563 -11.679 3.585 1.00 91.12 676 GLN A N 1
ATOM 5381 C CA . GLN A 1 676 ? -1.170 -11.314 3.878 1.00 91.12 676 GLN A CA 1
ATOM 5382 C C . GLN A 1 676 ? -0.232 -12.536 3.871 1.00 91.12 676 GLN A C 1
ATOM 5384 O O . GLN A 1 676 ? 0.868 -12.468 3.327 1.00 91.12 676 GLN A O 1
ATOM 5389 N N . CYS A 1 677 ? -0.691 -13.704 4.341 1.00 90.50 677 CYS A N 1
ATOM 5390 C CA . CYS A 1 677 ? 0.051 -14.971 4.242 1.00 90.50 677 CYS A CA 1
ATOM 5391 C C . CYS A 1 677 ? 0.271 -15.478 2.800 1.00 90.50 677 CYS A C 1
ATOM 5393 O O . CYS A 1 677 ? 0.964 -16.479 2.613 1.00 90.50 677 CYS A O 1
ATOM 5395 N N . ARG A 1 678 ? -0.306 -14.819 1.785 1.00 89.81 678 ARG A N 1
ATOM 5396 C CA . ARG A 1 678 ? -0.045 -15.051 0.351 1.00 89.81 678 ARG A CA 1
ATOM 5397 C C . ARG A 1 678 ? 0.898 -13.999 -0.262 1.00 89.81 678 ARG A C 1
ATOM 5399 O O . ARG A 1 678 ? 1.048 -13.969 -1.477 1.00 89.81 678 ARG A O 1
ATOM 5406 N N . GLY A 1 679 ? 1.520 -13.143 0.555 1.00 82.75 679 GLY A N 1
ATOM 5407 C CA . GLY A 1 679 ? 2.482 -12.117 0.130 1.00 82.75 679 GLY A CA 1
ATOM 5408 C C . GLY A 1 679 ? 1.885 -10.736 -0.170 1.00 82.75 679 GLY A C 1
ATOM 5409 O O . GLY A 1 679 ? 2.627 -9.819 -0.519 1.00 82.75 679 GLY A O 1
ATOM 5410 N N . TRP A 1 680 ? 0.568 -10.559 -0.023 1.00 84.56 680 TRP A N 1
ATOM 5411 C CA . TRP A 1 680 ? -0.091 -9.266 -0.228 1.00 84.56 680 TRP A CA 1
ATOM 5412 C C . TRP A 1 680 ? 0.249 -8.268 0.885 1.00 84.56 680 TRP A C 1
ATOM 5414 O O . TRP A 1 680 ? 0.347 -8.629 2.058 1.00 84.56 680 TRP A O 1
ATOM 5424 N N . LYS A 1 681 ? 0.372 -6.989 0.516 1.00 78.69 681 LYS A N 1
ATOM 5425 C CA . LYS A 1 681 ? 0.577 -5.867 1.441 1.00 78.69 681 LYS A CA 1
ATOM 5426 C C . LYS A 1 681 ? -0.674 -4.992 1.481 1.00 78.69 681 LYS A C 1
ATOM 5428 O O . LYS A 1 681 ? -1.199 -4.628 0.434 1.00 78.69 681 LYS A O 1
ATOM 5433 N N . SER A 1 682 ? -1.116 -4.627 2.678 1.00 79.25 682 SER A N 1
ATOM 5434 C CA . SER A 1 682 ? -2.188 -3.653 2.908 1.00 79.25 682 SER A CA 1
ATOM 5435 C C . SER A 1 682 ? -1.621 -2.244 3.091 1.00 79.25 682 SER A C 1
ATOM 5437 O O . SER A 1 682 ? -0.586 -2.077 3.738 1.00 79.25 682 SER A O 1
ATOM 5439 N N . VAL A 1 683 ? -2.324 -1.234 2.578 1.00 73.94 683 VAL A N 1
ATOM 5440 C CA . VAL A 1 683 ? -2.018 0.190 2.782 1.00 73.94 683 VAL A CA 1
ATOM 5441 C C . VAL A 1 683 ? -3.110 0.799 3.659 1.00 73.94 683 VAL A C 1
ATOM 5443 O O . VAL A 1 683 ? -4.293 0.604 3.393 1.00 73.94 683 VAL A O 1
ATOM 5446 N N . TYR A 1 684 ? -2.712 1.515 4.709 1.00 73.88 684 TYR A N 1
ATOM 5447 C CA . TYR A 1 684 ? -3.606 2.374 5.487 1.00 73.88 684 TYR A CA 1
ATOM 5448 C C . TYR A 1 684 ? -3.640 3.773 4.855 1.00 73.88 684 TYR A C 1
ATOM 5450 O O . TYR A 1 684 ? -2.683 4.182 4.198 1.00 73.88 684 TYR A O 1
ATOM 5458 N N . TYR A 1 685 ? -4.737 4.507 5.031 1.00 71.00 685 TYR A N 1
ATOM 5459 C CA . TYR A 1 685 ? -4.837 5.898 4.597 1.00 71.00 685 TYR A CA 1
ATOM 5460 C C . TYR A 1 685 ? -5.835 6.643 5.482 1.00 71.00 685 TYR A C 1
ATOM 5462 O O . TYR A 1 685 ? -6.973 6.210 5.639 1.00 71.00 685 TYR A O 1
ATOM 5470 N N . ASN A 1 686 ? -5.407 7.772 6.051 1.00 68.12 686 ASN A N 1
ATOM 5471 C CA . ASN A 1 686 ? -6.245 8.612 6.904 1.00 68.12 686 ASN A CA 1
ATOM 5472 C C . ASN A 1 686 ? -6.320 10.042 6.321 1.00 68.12 686 ASN A C 1
ATOM 5474 O O . ASN A 1 686 ? -5.396 10.837 6.551 1.00 68.12 686 ASN A O 1
ATOM 5478 N N . PRO A 1 687 ? -7.348 10.373 5.511 1.00 69.44 687 PRO A N 1
ATOM 5479 C CA . PRO A 1 687 ? -7.535 11.707 4.925 1.00 69.44 687 PRO A CA 1
ATOM 5480 C C . PRO A 1 687 ? -7.811 12.793 5.987 1.00 69.44 687 PRO A C 1
ATOM 5482 O O . PRO A 1 687 ? -7.841 12.519 7.182 1.00 69.44 687 PRO A O 1
ATOM 5485 N N . LYS A 1 688 ? -7.904 14.077 5.595 1.00 70.94 688 LYS A N 1
ATOM 5486 C CA . LYS A 1 688 ? -8.171 15.171 6.564 1.00 70.94 688 LYS A CA 1
ATOM 5487 C C . LYS A 1 688 ? -9.645 15.217 6.994 1.00 70.94 688 LYS A C 1
ATOM 5489 O O . LYS A 1 688 ? -9.920 15.414 8.171 1.00 70.94 688 LYS A O 1
ATOM 5494 N N . ARG A 1 689 ? -10.573 15.030 6.052 1.00 77.56 689 ARG A N 1
ATOM 5495 C CA . ARG A 1 689 ? -11.964 14.663 6.349 1.00 77.56 689 ARG A CA 1
ATOM 5496 C C . ARG A 1 689 ? -12.023 13.134 6.437 1.00 77.56 689 ARG A C 1
ATOM 5498 O O . ARG A 1 689 ? -11.397 12.506 5.583 1.00 77.56 689 ARG A O 1
ATOM 5505 N N . PRO A 1 690 ? -12.751 12.525 7.388 1.00 78.56 690 PRO A N 1
ATOM 5506 C CA . PRO A 1 690 ? -13.009 11.088 7.367 1.00 78.56 690 PRO A CA 1
ATOM 5507 C C . PRO A 1 690 ? -13.582 10.644 6.011 1.00 78.56 690 PRO A C 1
ATOM 5509 O O . PRO A 1 690 ? -14.516 11.258 5.490 1.00 78.56 690 PRO A O 1
ATOM 5512 N N . GLY A 1 691 ? -12.989 9.600 5.423 1.00 81.50 691 GLY A N 1
ATOM 5513 C CA . GLY A 1 691 ? -13.440 9.042 4.140 1.00 81.50 691 GLY A CA 1
ATOM 5514 C C . GLY A 1 691 ? -14.728 8.226 4.274 1.00 81.50 691 GLY A C 1
ATOM 5515 O O . GLY A 1 691 ? -15.574 8.257 3.386 1.00 81.50 691 GLY A O 1
ATOM 5516 N N . PHE A 1 692 ? -14.895 7.570 5.423 1.00 87.38 692 PHE A N 1
ATOM 5517 C CA . PHE A 1 692 ? -16.092 6.837 5.817 1.00 87.38 692 PHE A CA 1
ATOM 5518 C C . PHE A 1 692 ? -16.515 7.278 7.222 1.00 87.38 692 PHE A C 1
ATOM 5520 O O . PHE A 1 692 ? -15.668 7.540 8.077 1.00 87.38 692 PHE A O 1
ATOM 5527 N N . LEU A 1 693 ? -17.826 7.347 7.441 1.00 85.38 693 LEU A N 1
ATOM 5528 C CA . LEU A 1 693 ? -18.477 7.606 8.724 1.00 85.38 693 LEU A CA 1
ATOM 5529 C C . LEU A 1 693 ? -19.633 6.611 8.875 1.00 85.38 693 LEU A C 1
ATOM 5531 O O . LEU A 1 693 ? -20.206 6.170 7.878 1.00 85.38 693 LEU A O 1
ATOM 5535 N N . GLY A 1 694 ? -19.972 6.261 10.112 1.00 83.31 694 GLY A N 1
ATOM 5536 C CA . GLY A 1 694 ? -21.039 5.316 10.428 1.00 83.31 694 GLY A CA 1
ATOM 5537 C C . GLY A 1 694 ? -21.474 5.440 11.885 1.00 83.31 694 GLY A C 1
ATOM 5538 O O . GLY A 1 694 ? -20.774 6.046 12.695 1.00 83.31 694 GLY A O 1
ATOM 5539 N N . ILE A 1 695 ? -22.640 4.880 12.206 1.00 81.81 695 ILE A N 1
ATOM 5540 C CA . ILE A 1 695 ? -23.241 4.973 13.541 1.00 81.81 695 ILE A CA 1
ATOM 5541 C C . ILE A 1 695 ? -22.462 4.086 14.522 1.00 81.81 695 ILE A C 1
ATOM 5543 O O . ILE A 1 695 ? -22.245 2.898 14.266 1.00 81.81 695 ILE A O 1
ATOM 5547 N N . ALA A 1 696 ? -22.047 4.666 15.648 1.00 82.50 696 ALA A N 1
ATOM 5548 C CA . ALA A 1 696 ? -21.396 3.958 16.746 1.00 82.50 696 ALA A CA 1
ATOM 5549 C C . ALA A 1 696 ? -22.429 3.467 17.785 1.00 82.50 696 ALA A C 1
ATOM 5551 O O . ALA A 1 696 ? -23.487 4.080 17.929 1.00 82.50 696 ALA A O 1
ATOM 5552 N N . PRO A 1 697 ? -22.147 2.393 18.547 1.00 84.00 697 PRO A N 1
ATOM 5553 C CA . PRO A 1 697 ? -23.026 1.967 19.634 1.00 84.00 697 PRO A CA 1
ATOM 5554 C C . PRO A 1 697 ? -23.064 2.991 20.778 1.00 84.00 697 PRO A C 1
ATOM 5556 O O . PRO A 1 697 ? -22.038 3.243 21.409 1.00 84.00 697 PRO A O 1
ATOM 5559 N N . THR A 1 698 ? -24.245 3.535 21.080 1.00 86.69 698 THR A N 1
ATOM 5560 C CA . THR A 1 698 ? -24.433 4.550 22.135 1.00 86.69 698 THR A CA 1
ATOM 5561 C C . THR A 1 698 ? -24.584 3.952 23.537 1.00 86.69 698 THR A C 1
ATOM 5563 O O . THR A 1 698 ? -24.284 4.618 24.526 1.00 86.69 698 THR A O 1
ATOM 5566 N N . THR A 1 699 ? -25.004 2.685 23.663 1.00 88.69 699 THR A N 1
ATOM 5567 C CA . THR A 1 699 ? -25.252 2.045 24.970 1.00 88.69 699 THR A CA 1
ATOM 5568 C C . THR A 1 699 ? -24.145 1.080 25.398 1.00 88.69 699 THR A C 1
ATOM 5570 O O . THR A 1 699 ? -23.557 0.357 24.585 1.00 88.69 699 THR A O 1
ATOM 5573 N N . LEU A 1 700 ? -23.906 0.972 26.713 1.00 90.00 700 LEU A N 1
ATOM 5574 C CA . LEU A 1 700 ? -22.893 0.052 27.242 1.00 90.00 700 LEU A CA 1
ATOM 5575 C C . LEU A 1 700 ? -23.233 -1.421 26.951 1.00 90.00 700 LEU A C 1
ATOM 5577 O O . LEU A 1 700 ? -22.328 -2.230 26.747 1.00 90.00 700 LEU A O 1
ATOM 5581 N N . ALA A 1 701 ? -24.523 -1.767 26.875 1.00 88.69 701 ALA A N 1
ATOM 5582 C CA . ALA A 1 701 ? -24.978 -3.108 26.511 1.00 88.69 701 ALA A CA 1
ATOM 5583 C C . ALA A 1 701 ? -24.519 -3.510 25.095 1.00 88.69 701 ALA A C 1
ATOM 5585 O O . ALA A 1 701 ? -23.952 -4.593 24.919 1.00 88.69 701 ALA A O 1
ATOM 5586 N N . GLN A 1 702 ? -24.694 -2.629 24.100 1.00 87.62 702 GLN A N 1
ATOM 5587 C CA . GLN A 1 702 ? -24.232 -2.878 22.729 1.00 87.62 702 GLN A CA 1
ATOM 5588 C C . GLN A 1 702 ? -22.699 -2.991 22.663 1.00 87.62 702 GLN A C 1
ATOM 5590 O O . GLN A 1 702 ? -22.191 -3.909 22.020 1.00 87.62 702 GLN A O 1
ATOM 5595 N N . VAL A 1 703 ? -21.957 -2.117 23.361 1.00 90.06 703 VAL A N 1
ATOM 5596 C CA . VAL A 1 703 ? -20.479 -2.160 23.412 1.00 90.06 703 VAL A CA 1
ATOM 5597 C C . VAL A 1 703 ? -19.974 -3.470 24.026 1.00 90.06 703 VAL A C 1
ATOM 5599 O O . VAL A 1 703 ? -19.048 -4.086 23.490 1.00 90.06 703 VAL A O 1
ATOM 5602 N N . ILE A 1 704 ? -20.589 -3.930 25.123 1.00 92.00 704 ILE A N 1
ATOM 5603 C CA . ILE A 1 704 ? -20.228 -5.198 25.773 1.00 92.00 704 ILE A CA 1
ATOM 5604 C C . ILE A 1 704 ? -20.500 -6.382 24.836 1.00 92.00 704 ILE A C 1
ATOM 5606 O O . ILE A 1 704 ? -19.629 -7.246 24.695 1.00 92.00 704 ILE A O 1
ATOM 5610 N N . LEU A 1 705 ? -21.655 -6.409 24.159 1.00 89.69 705 LEU A N 1
ATOM 5611 C CA . LEU A 1 705 ? -22.020 -7.463 23.207 1.00 89.69 705 LEU A CA 1
ATOM 5612 C C . LEU A 1 705 ? -21.094 -7.486 21.977 1.00 89.69 705 LEU A C 1
ATOM 5614 O O . LEU A 1 705 ? -20.631 -8.553 21.572 1.00 89.69 705 LEU A O 1
ATOM 5618 N N . GLN A 1 706 ? -20.776 -6.319 21.410 1.00 90.38 706 GLN A N 1
ATOM 5619 C CA . GLN A 1 706 ? -19.864 -6.184 20.273 1.00 90.38 706 GLN A CA 1
ATOM 5620 C C . GLN A 1 706 ? -18.475 -6.741 20.611 1.00 90.38 706 GLN A C 1
ATOM 5622 O O . GLN A 1 706 ? -18.003 -7.655 19.935 1.00 90.38 706 GLN A O 1
ATOM 5627 N N . HIS A 1 707 ? -17.864 -6.270 21.704 1.00 93.50 707 HIS A N 1
ATOM 5628 C CA . HIS A 1 707 ? -16.552 -6.758 22.135 1.00 93.50 707 HIS A CA 1
ATOM 5629 C C . HIS A 1 707 ? -16.563 -8.220 22.593 1.00 93.50 707 HIS A C 1
ATOM 5631 O O . HIS A 1 707 ? -15.527 -8.874 22.509 1.00 93.50 707 HIS A O 1
ATOM 5637 N N . LYS A 1 708 ? -17.701 -8.758 23.058 1.00 92.94 708 LYS A N 1
ATOM 5638 C CA . LYS A 1 708 ? -17.827 -10.186 23.384 1.00 92.94 708 LYS A CA 1
ATOM 5639 C C . LYS A 1 708 ? -17.675 -11.029 22.119 1.00 92.94 708 LYS A C 1
ATOM 5641 O O . LYS A 1 708 ? -16.862 -11.945 22.124 1.00 92.94 708 LYS A O 1
ATOM 5646 N N . ARG A 1 709 ? -18.387 -10.691 21.033 1.00 91.38 709 ARG A N 1
ATOM 5647 C CA . ARG A 1 709 ? -18.278 -11.400 19.740 1.00 91.38 709 ARG A CA 1
ATOM 5648 C C . ARG A 1 709 ? -16.859 -11.336 19.169 1.00 91.38 709 ARG A C 1
ATOM 5650 O O . ARG A 1 709 ? -16.333 -12.372 18.776 1.00 91.38 709 ARG A O 1
ATOM 5657 N N . TRP A 1 710 ? -16.240 -10.150 19.179 1.00 94.38 710 TRP A N 1
ATOM 5658 C CA . TRP A 1 710 ? -14.858 -9.974 18.717 1.00 94.38 710 TRP A CA 1
ATOM 5659 C C . TRP A 1 710 ? -13.887 -10.849 19.510 1.00 94.38 710 TRP A C 1
ATOM 5661 O O . TRP A 1 710 ? -13.276 -11.735 18.927 1.00 94.38 710 TRP A O 1
ATOM 5671 N N . SER A 1 711 ? -13.828 -10.697 20.839 1.00 95.00 711 SER A N 1
ATOM 5672 C CA . SER A 1 711 ? -12.896 -11.451 21.690 1.00 95.00 711 SER A CA 1
ATOM 5673 C C . SER A 1 711 ? -13.128 -12.967 21.685 1.00 95.00 711 SER A C 1
ATOM 5675 O O . SER A 1 711 ? -12.190 -13.722 21.934 1.00 95.00 711 SER A O 1
ATOM 5677 N N . GLU A 1 712 ? -14.357 -13.427 21.432 1.00 92.81 712 GLU A N 1
ATOM 5678 C CA . GLU A 1 712 ? -14.682 -14.852 21.298 1.00 92.81 712 GLU A CA 1
ATOM 5679 C C . GLU A 1 712 ? -14.102 -15.424 19.997 1.00 92.81 712 GLU A C 1
ATOM 5681 O O . GLU A 1 712 ? -13.409 -16.441 20.021 1.00 92.81 712 GLU A O 1
ATOM 5686 N N . GLY A 1 713 ? -14.320 -14.742 18.868 1.00 92.81 713 GLY A N 1
ATOM 5687 C CA . GLY A 1 713 ? -13.736 -15.143 17.592 1.00 92.81 713 GLY A CA 1
ATOM 5688 C C . GLY A 1 713 ? -12.211 -14.998 17.571 1.00 92.81 713 GLY A C 1
ATOM 5689 O O . GLY A 1 713 ? -11.522 -15.917 17.147 1.00 92.81 713 GLY A O 1
ATOM 5690 N N . ASP A 1 714 ? -11.662 -13.913 18.119 1.00 95.88 714 ASP A N 1
ATOM 5691 C CA . ASP A 1 714 ? -10.216 -13.692 18.280 1.00 95.88 714 ASP A CA 1
ATOM 5692 C C . ASP A 1 714 ? -9.528 -14.861 19.010 1.00 95.88 714 ASP A C 1
ATOM 5694 O O . ASP A 1 714 ? -8.483 -15.357 18.575 1.00 95.88 714 ASP A O 1
ATOM 5698 N N . LEU A 1 715 ? -10.141 -15.367 20.086 1.00 95.38 715 LEU A N 1
ATOM 5699 C CA . LEU A 1 715 ? -9.624 -16.525 20.814 1.00 95.38 715 LEU A CA 1
ATOM 5700 C C . LEU A 1 715 ? -9.765 -17.829 20.003 1.00 95.38 715 LEU A C 1
ATOM 5702 O O . LEU A 1 715 ? -8.867 -18.673 20.042 1.00 95.38 715 LEU A O 1
ATOM 5706 N N . GLN A 1 716 ? -10.830 -17.982 19.208 1.00 93.31 716 GLN A N 1
ATOM 5707 C CA . GLN A 1 716 ? -10.977 -19.094 18.254 1.00 93.31 716 GLN A CA 1
ATOM 5708 C C . GLN A 1 716 ? -9.921 -19.047 17.133 1.00 93.31 716 GLN A C 1
ATOM 5710 O O . GLN A 1 716 ? -9.447 -20.100 16.701 1.00 93.31 716 GLN A O 1
ATOM 5715 N N . ILE A 1 717 ? -9.470 -17.862 16.694 1.00 94.50 717 ILE A N 1
ATOM 5716 C CA . ILE A 1 717 ? -8.300 -17.742 15.804 1.00 94.50 717 ILE A CA 1
ATOM 5717 C C . ILE A 1 717 ? -7.066 -18.304 16.513 1.00 94.50 717 ILE A C 1
ATOM 5719 O O . ILE A 1 717 ? -6.383 -19.161 15.950 1.00 94.50 717 ILE A O 1
ATOM 5723 N N . PHE A 1 718 ? -6.790 -17.863 17.746 1.00 95.81 718 PHE A N 1
ATOM 5724 C CA . PHE A 1 718 ? -5.594 -18.281 18.484 1.00 95.81 718 PHE A CA 1
ATOM 5725 C C . PHE A 1 718 ? -5.523 -19.794 18.725 1.00 95.81 718 PHE A C 1
ATOM 5727 O O . PHE A 1 718 ? -4.447 -20.383 18.632 1.00 95.81 718 PHE A O 1
ATOM 5734 N N . LEU A 1 719 ? -6.666 -20.415 19.027 1.00 93.56 719 LEU A N 1
ATOM 5735 C CA . LEU A 1 719 ? -6.777 -21.825 19.412 1.00 93.56 719 LEU A CA 1
ATOM 5736 C C . LEU A 1 719 ? -7.047 -22.773 18.227 1.00 93.56 719 LEU A C 1
ATOM 5738 O O . LEU A 1 719 ? -7.275 -23.964 18.429 1.00 93.56 719 LEU A O 1
ATOM 5742 N N . SER A 1 720 ? -6.997 -22.276 16.987 1.00 91.81 720 SER A N 1
ATOM 5743 C CA . SER A 1 720 ? -7.213 -23.069 15.770 1.00 91.81 720 SER A CA 1
ATOM 5744 C C . SER A 1 720 ? -6.012 -23.033 14.818 1.00 91.81 720 SER A C 1
ATOM 5746 O O . SER A 1 720 ? -5.019 -22.336 15.028 1.00 91.81 720 SER A O 1
ATOM 5748 N N . ARG A 1 721 ? -6.121 -23.749 13.688 1.00 91.88 721 ARG A N 1
ATOM 5749 C CA . ARG A 1 721 ? -5.133 -23.721 12.590 1.00 91.88 721 ARG A CA 1
ATOM 5750 C C . ARG A 1 721 ? -4.878 -22.327 11.993 1.00 91.88 721 ARG A C 1
ATOM 5752 O O . ARG A 1 721 ? -3.951 -22.180 11.200 1.00 91.88 721 ARG A O 1
ATOM 5759 N N . TYR A 1 722 ? -5.712 -21.336 12.316 1.00 93.94 722 TYR A N 1
ATOM 5760 C CA . TYR A 1 722 ? -5.566 -19.952 11.865 1.00 93.94 722 TYR A CA 1
ATOM 5761 C C . TYR A 1 722 ? -4.681 -19.099 12.789 1.00 93.94 722 TYR A C 1
ATOM 5763 O O . TYR A 1 722 ? -4.397 -17.955 12.441 1.00 93.94 722 TYR A O 1
ATOM 5771 N N . CYS A 1 723 ? -4.199 -19.653 13.910 1.00 95.88 723 CYS A N 1
ATOM 5772 C CA . CYS A 1 723 ? -3.288 -18.993 14.846 1.00 95.88 723 CYS A CA 1
ATOM 5773 C C . CYS A 1 723 ? -2.134 -18.282 14.103 1.00 95.88 723 CYS A C 1
ATOM 5775 O O . CYS A 1 723 ? -1.441 -18.941 13.317 1.00 95.88 723 CYS A O 1
ATOM 5777 N N . PRO A 1 724 ? -1.872 -16.977 14.329 1.00 96.25 724 PRO A N 1
ATOM 5778 C CA . PRO A 1 724 ? -0.903 -16.220 13.528 1.00 96.25 724 PRO A CA 1
ATOM 5779 C C . PRO A 1 724 ? 0.522 -16.790 13.556 1.00 96.25 724 PRO A C 1
ATOM 5781 O O . PRO A 1 724 ? 1.212 -16.754 12.537 1.00 96.25 724 PRO A O 1
ATOM 5784 N N . PHE A 1 725 ? 0.939 -17.387 14.679 1.00 96.25 725 PHE A N 1
ATOM 5785 C CA . PHE A 1 725 ? 2.238 -18.061 14.817 1.00 96.25 725 PHE A CA 1
ATOM 5786 C C . PHE A 1 725 ? 2.337 -19.399 14.062 1.00 96.25 725 PHE A C 1
ATOM 5788 O O . PHE A 1 725 ? 3.444 -19.876 13.825 1.00 96.25 725 PHE A O 1
ATOM 5795 N N . VAL A 1 726 ? 1.206 -20.002 13.675 1.00 96.25 726 VAL A N 1
ATOM 5796 C CA . VAL A 1 726 ? 1.133 -21.260 12.910 1.00 96.25 726 VAL A CA 1
ATOM 5797 C C . VAL A 1 726 ? 0.887 -20.965 11.431 1.00 96.25 726 VAL A C 1
ATOM 5799 O O . VAL A 1 726 ? 1.674 -21.353 10.569 1.00 96.25 726 VAL A O 1
ATOM 5802 N N . LEU A 1 727 ? -0.182 -20.226 11.119 1.00 94.31 727 LEU A N 1
ATOM 5803 C CA . LEU A 1 727 ? -0.558 -19.896 9.747 1.00 94.31 727 LEU A CA 1
ATOM 5804 C C . LEU A 1 727 ? 0.451 -18.943 9.093 1.00 94.31 727 LEU A C 1
ATOM 5806 O O . LEU A 1 727 ? 0.789 -19.138 7.923 1.00 94.31 727 LEU A O 1
ATOM 5810 N N . GLY A 1 728 ? 0.947 -17.953 9.839 1.00 92.75 728 GLY A N 1
ATOM 5811 C CA . GLY A 1 728 ? 1.886 -16.937 9.362 1.00 92.75 728 GLY A CA 1
ATOM 5812 C C . GLY A 1 728 ? 3.360 -17.346 9.381 1.00 92.75 728 GLY A C 1
ATOM 5813 O O . GLY A 1 728 ? 4.194 -16.605 8.850 1.00 92.75 728 GLY A O 1
ATOM 5814 N N . HIS A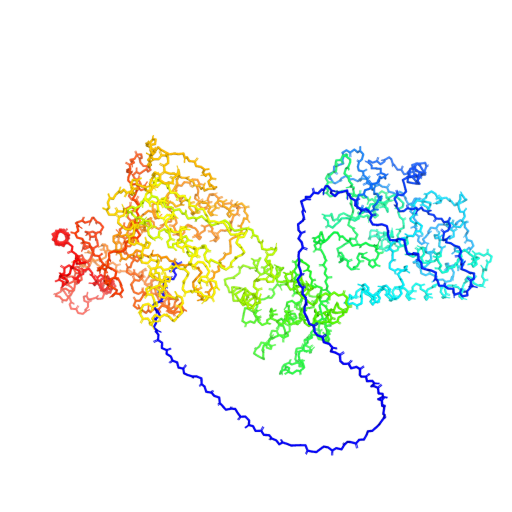 1 729 ? 3.696 -18.511 9.947 1.00 94.50 729 HIS A N 1
ATOM 5815 C CA . HIS A 1 729 ? 5.078 -18.976 10.066 1.00 94.50 729 HIS A CA 1
ATOM 5816 C C . HIS A 1 729 ? 5.770 -19.043 8.696 1.00 94.50 729 HIS A C 1
ATOM 5818 O O . HIS A 1 729 ? 5.254 -19.651 7.757 1.00 94.50 729 HIS A O 1
ATOM 5824 N N . GLY A 1 730 ? 6.924 -18.381 8.569 1.00 89.94 730 GLY A N 1
ATOM 5825 C CA . GLY A 1 730 ? 7.683 -18.279 7.316 1.00 89.94 730 GLY A CA 1
ATOM 5826 C C . GLY A 1 730 ? 7.025 -17.462 6.190 1.00 89.94 730 GLY A C 1
ATOM 5827 O O . GLY A 1 730 ? 7.632 -17.330 5.132 1.00 89.94 730 GLY A O 1
ATOM 5828 N N . LYS A 1 731 ? 5.817 -16.910 6.387 1.00 90.25 731 LYS A N 1
ATOM 5829 C CA . LYS A 1 731 ? 5.040 -16.189 5.353 1.00 90.25 731 LYS A CA 1
ATOM 5830 C C . LYS A 1 731 ? 4.899 -14.696 5.632 1.00 90.25 731 LYS A C 1
ATOM 5832 O O . LYS A 1 731 ? 4.880 -13.905 4.696 1.00 90.25 731 LYS A O 1
ATOM 5837 N N . ILE A 1 732 ? 4.806 -14.311 6.906 1.00 91.31 732 ILE A N 1
ATOM 5838 C CA . ILE A 1 732 ? 4.725 -12.913 7.353 1.00 91.31 732 ILE A CA 1
ATOM 5839 C C . ILE A 1 732 ? 5.728 -12.632 8.488 1.00 91.31 732 ILE A C 1
ATOM 5841 O O . ILE A 1 732 ? 6.071 -13.557 9.230 1.00 91.31 732 ILE A O 1
ATOM 5845 N N . PRO A 1 733 ? 6.209 -11.382 8.660 1.00 88.06 733 PRO A N 1
ATOM 5846 C CA . PRO A 1 733 ? 7.189 -11.042 9.695 1.00 88.06 733 PRO A CA 1
ATOM 5847 C C . PRO A 1 733 ? 6.695 -11.340 11.116 1.00 88.06 733 PRO A C 1
ATOM 5849 O O . PRO A 1 733 ? 5.521 -11.136 11.422 1.00 88.06 733 PRO A O 1
ATOM 5852 N N . LEU A 1 734 ? 7.602 -11.737 12.017 1.00 86.12 734 LEU A N 1
ATOM 5853 C CA . LEU A 1 734 ? 7.265 -12.066 13.411 1.00 86.12 734 LEU A CA 1
ATOM 5854 C C . LEU A 1 734 ? 6.535 -10.919 14.135 1.00 86.12 734 LEU A C 1
ATOM 5856 O O . LEU A 1 734 ? 5.556 -11.167 14.829 1.00 86.12 734 LEU A O 1
ATOM 5860 N N . GLY A 1 735 ? 6.943 -9.664 13.915 1.00 83.25 735 GLY A N 1
ATOM 5861 C CA . GLY A 1 735 ? 6.258 -8.498 14.489 1.00 83.25 735 GLY A CA 1
ATOM 5862 C C . GLY A 1 735 ? 4.797 -8.355 14.040 1.00 83.25 735 GLY A C 1
ATOM 5863 O O . GLY A 1 735 ? 3.961 -7.914 14.822 1.00 83.25 735 GLY A O 1
ATOM 5864 N N . LEU A 1 736 ? 4.460 -8.796 12.822 1.00 85.81 736 LEU A N 1
ATOM 5865 C CA . LEU A 1 736 ? 3.083 -8.810 12.321 1.00 85.81 736 LEU A CA 1
ATOM 5866 C C . LEU A 1 736 ? 2.286 -9.985 12.909 1.00 85.81 736 LEU A C 1
ATOM 5868 O O . LEU A 1 736 ? 1.141 -9.795 13.308 1.00 85.81 736 LEU A O 1
ATOM 5872 N N . GLN A 1 737 ? 2.906 -11.163 13.063 1.00 91.75 737 GLN A N 1
ATOM 5873 C CA . GLN A 1 737 ? 2.305 -12.296 13.790 1.00 91.75 737 GLN A CA 1
ATOM 5874 C C . GLN A 1 737 ? 1.965 -11.900 15.239 1.00 91.75 737 GLN A C 1
ATOM 5876 O O . GLN A 1 737 ? 0.849 -12.127 15.699 1.00 91.75 737 GLN A O 1
ATOM 5881 N N . MET A 1 738 ? 2.899 -11.238 15.934 1.00 87.62 738 MET A N 1
ATOM 5882 C CA . MET A 1 738 ? 2.680 -10.679 17.273 1.00 87.62 738 MET A CA 1
ATOM 5883 C C . MET A 1 738 ? 1.582 -9.606 17.275 1.00 87.62 738 MET A C 1
ATOM 5885 O O . MET A 1 738 ? 0.761 -9.592 18.188 1.00 87.62 738 MET A O 1
ATOM 5889 N N . GLY A 1 739 ? 1.536 -8.752 16.246 1.00 85.12 739 GLY A N 1
ATOM 5890 C CA . GLY A 1 739 ? 0.504 -7.730 16.059 1.00 85.12 739 GLY A CA 1
ATOM 5891 C C . GLY A 1 739 ? -0.914 -8.305 16.036 1.00 85.12 739 GLY A C 1
ATOM 5892 O O . GLY A 1 739 ? -1.766 -7.814 16.771 1.00 85.12 739 GLY A O 1
ATOM 5893 N N . TYR A 1 740 ? -1.150 -9.384 15.280 1.00 90.75 740 TYR A N 1
ATOM 5894 C CA . TYR A 1 740 ? -2.420 -10.122 15.332 1.00 90.75 740 TYR A CA 1
ATOM 5895 C C . TYR A 1 740 ? -2.660 -10.743 16.719 1.00 90.75 740 TYR A C 1
ATOM 5897 O O . TYR A 1 740 ? -3.716 -10.537 17.312 1.00 90.75 740 TYR A O 1
ATOM 5905 N N . CYS A 1 741 ? -1.670 -11.445 17.283 1.00 92.00 741 CYS A N 1
ATOM 5906 C CA . CYS A 1 741 ? -1.817 -12.150 18.562 1.00 92.00 741 CYS A CA 1
ATOM 5907 C C . CYS A 1 741 ? -2.167 -11.250 19.765 1.00 92.00 741 CYS A C 1
ATOM 5909 O O . CYS A 1 741 ? -2.690 -11.760 20.754 1.00 92.00 741 CYS A O 1
ATOM 5911 N N . ILE A 1 742 ? -1.928 -9.933 19.700 1.00 89.38 742 ILE A N 1
ATOM 5912 C CA . ILE A 1 742 ? -2.393 -8.974 20.720 1.00 89.38 742 ILE A CA 1
ATOM 5913 C C . ILE A 1 742 ? -3.926 -8.965 20.829 1.00 89.38 742 ILE A C 1
ATOM 5915 O O . ILE A 1 742 ? -4.442 -8.874 21.943 1.00 89.38 742 ILE A O 1
ATOM 5919 N N . TYR A 1 743 ? -4.636 -9.076 19.703 1.00 90.56 743 TYR A N 1
ATOM 5920 C CA . TYR A 1 743 ? -6.100 -9.148 19.636 1.00 90.56 743 TYR A CA 1
ATOM 5921 C C . TYR A 1 743 ? -6.583 -10.557 19.984 1.00 90.56 743 TYR A C 1
ATOM 5923 O O . TYR A 1 743 ? -7.380 -10.732 20.905 1.00 90.56 743 TYR A O 1
ATOM 5931 N N . CYS A 1 744 ? -5.962 -11.576 19.378 1.00 94.44 744 CYS A N 1
ATOM 5932 C CA . CYS A 1 744 ? -6.324 -12.981 19.576 1.00 94.44 744 CYS A CA 1
ATOM 5933 C C . CYS A 1 744 ? -6.207 -13.468 21.043 1.00 94.44 744 CYS A C 1
ATOM 5935 O O . CYS A 1 744 ? -6.793 -14.481 21.418 1.00 94.44 744 CYS A O 1
ATOM 5937 N N . LEU A 1 745 ? -5.467 -12.745 21.895 1.00 93.62 745 LEU A N 1
ATOM 5938 C CA . LEU A 1 745 ? -5.310 -13.022 23.329 1.00 93.62 745 LEU A CA 1
ATOM 5939 C C . LEU A 1 745 ? -6.130 -12.100 24.254 1.00 93.62 745 LEU A C 1
ATOM 5941 O O . LEU A 1 745 ? -6.027 -12.235 25.475 1.00 93.62 745 LEU A O 1
ATOM 5945 N N . TRP A 1 746 ? -6.966 -11.193 23.728 1.00 94.69 746 TRP A N 1
ATOM 5946 C CA . TRP A 1 746 ? -7.803 -10.283 24.528 1.00 94.69 746 TRP A CA 1
ATOM 5947 C C . TRP A 1 746 ? -8.612 -11.016 25.601 1.00 94.69 746 TRP A C 1
ATOM 5949 O O . TRP A 1 746 ? -8.483 -10.688 26.787 1.00 94.69 746 TRP A O 1
ATOM 5959 N N . ALA A 1 747 ? -9.381 -12.032 25.196 1.00 94.88 747 ALA A N 1
ATOM 5960 C CA . ALA A 1 747 ? -10.210 -12.858 26.072 1.00 94.88 747 ALA A CA 1
ATOM 5961 C C . ALA A 1 747 ? -9.416 -13.394 27.280 1.00 94.88 747 ALA A C 1
ATOM 5963 O O . ALA A 1 747 ? -9.770 -13.120 28.429 1.00 94.88 747 ALA A O 1
ATOM 5964 N N . ALA A 1 748 ? -8.269 -14.032 27.023 1.00 91.81 748 ALA A N 1
ATOM 5965 C CA . ALA A 1 748 ? -7.405 -14.635 28.039 1.00 91.81 748 ALA A CA 1
ATOM 5966 C C . ALA A 1 748 ? -6.874 -13.640 29.093 1.00 91.81 748 ALA A C 1
ATOM 5968 O O . ALA A 1 748 ? -6.518 -14.045 30.199 1.00 91.81 748 ALA A O 1
ATOM 5969 N N . THR A 1 749 ? -6.860 -12.328 28.811 1.00 93.00 749 THR A N 1
ATOM 5970 C CA . THR A 1 749 ? -6.479 -11.317 29.816 1.00 93.00 749 THR A CA 1
ATOM 5971 C C . THR A 1 749 ? -7.541 -11.073 30.897 1.00 93.00 749 THR A C 1
ATOM 5973 O O . THR A 1 749 ? -7.236 -10.402 31.887 1.00 93.00 749 THR A O 1
ATOM 5976 N N . SER A 1 750 ? -8.762 -11.600 30.748 1.00 95.00 750 SER A N 1
ATOM 5977 C CA . SER A 1 750 ? -9.863 -11.445 31.713 1.00 95.00 750 SER A CA 1
ATOM 5978 C C . SER A 1 750 ? -9.530 -12.041 33.086 1.00 95.00 750 SER A C 1
ATOM 5980 O O . SER A 1 750 ? -9.537 -11.318 34.082 1.00 95.00 750 SER A O 1
ATOM 5982 N N . ILE A 1 751 ? -9.146 -13.321 33.128 1.00 92.06 751 ILE A N 1
ATOM 5983 C CA . ILE A 1 751 ? -8.838 -14.083 34.350 1.00 92.06 751 ILE A CA 1
ATOM 5984 C C . ILE A 1 751 ? -7.788 -13.377 35.234 1.00 92.06 751 ILE A C 1
ATOM 5986 O O . ILE A 1 751 ? -8.118 -13.048 36.375 1.00 92.06 751 ILE A O 1
ATOM 5990 N N . PRO A 1 752 ? -6.563 -13.053 34.759 1.00 92.56 752 PRO A N 1
ATOM 5991 C CA . PRO A 1 752 ? -5.591 -12.351 35.595 1.00 92.56 752 PRO A CA 1
ATOM 5992 C C . PRO A 1 752 ? -6.062 -10.943 35.981 1.00 92.56 752 PRO A C 1
ATOM 5994 O O . PRO A 1 752 ? -5.775 -10.496 37.089 1.00 92.56 752 PRO A O 1
ATOM 5997 N N . THR A 1 753 ? -6.825 -10.250 35.122 1.00 92.62 753 THR A N 1
ATOM 5998 C CA . THR A 1 753 ? -7.390 -8.933 35.471 1.00 92.62 753 THR A CA 1
ATOM 5999 C C . THR A 1 753 ? -8.352 -9.049 36.659 1.00 92.62 753 THR A C 1
ATOM 6001 O O . THR A 1 753 ? -8.255 -8.252 37.588 1.00 92.62 753 THR A O 1
ATOM 6004 N N . LEU A 1 754 ? -9.227 -10.059 36.688 1.00 93.44 754 LEU A N 1
ATOM 6005 C CA . LEU A 1 754 ? -10.139 -10.303 37.813 1.00 93.44 754 LEU A CA 1
ATOM 6006 C C . LEU A 1 754 ? -9.382 -10.631 39.105 1.00 93.44 754 LEU A C 1
ATOM 6008 O O . LEU A 1 754 ? -9.726 -10.085 40.151 1.00 93.44 754 LEU A O 1
ATOM 6012 N N . CYS A 1 755 ? -8.308 -11.424 39.042 1.00 91.81 755 CYS A N 1
ATOM 6013 C CA . CYS A 1 755 ? -7.448 -11.674 40.203 1.00 91.81 755 CYS A CA 1
ATOM 6014 C C . CYS A 1 755 ? -6.866 -10.372 40.787 1.00 91.81 755 CYS A C 1
ATOM 6016 O O . CYS A 1 755 ? -6.923 -10.171 41.999 1.00 91.81 755 CYS A O 1
ATOM 6018 N N . TYR A 1 756 ? -6.368 -9.459 39.942 1.00 88.50 756 TYR A N 1
ATOM 6019 C CA . TYR A 1 756 ? -5.836 -8.160 40.384 1.00 88.50 756 TYR A CA 1
ATOM 6020 C C . TYR A 1 756 ? -6.904 -7.173 40.884 1.00 88.50 756 TYR A C 1
ATOM 6022 O O . TYR A 1 756 ? -6.580 -6.310 41.695 1.00 88.50 756 TYR A O 1
ATOM 6030 N N . LEU A 1 757 ? -8.157 -7.287 40.436 1.00 92.25 757 LEU A N 1
ATOM 6031 C CA . LEU A 1 757 ? -9.267 -6.460 40.927 1.00 92.25 757 LEU A CA 1
ATOM 6032 C C . LEU A 1 757 ? -9.863 -6.994 42.237 1.00 92.25 757 LEU A C 1
ATOM 6034 O O . LEU A 1 757 ? -10.220 -6.221 43.119 1.00 92.25 757 LEU A O 1
ATOM 6038 N N . ILE A 1 758 ? -9.959 -8.315 42.395 1.00 93.06 758 ILE A N 1
ATOM 6039 C CA . ILE A 1 758 ? -10.638 -8.924 43.544 1.00 93.06 758 ILE A CA 1
ATOM 6040 C C . ILE A 1 758 ? -9.680 -9.101 44.729 1.00 93.06 758 ILE A C 1
ATOM 6042 O O . ILE A 1 758 ? -10.003 -8.679 45.840 1.00 93.06 758 ILE A O 1
ATOM 6046 N N . ILE A 1 759 ? -8.496 -9.687 44.515 1.00 92.00 759 ILE A N 1
ATOM 6047 C CA . ILE A 1 759 ? -7.656 -10.188 45.616 1.00 92.00 759 ILE A CA 1
ATOM 6048 C C . ILE A 1 759 ? -7.015 -9.055 46.442 1.00 92.00 759 ILE A C 1
ATOM 6050 O O . ILE A 1 759 ? -7.215 -9.055 47.656 1.00 92.00 759 ILE A O 1
ATOM 6054 N N . PRO A 1 760 ? -6.294 -8.061 45.877 1.00 90.25 760 PRO A N 1
ATOM 6055 C CA . PRO A 1 760 ? -5.612 -7.057 46.701 1.00 90.25 760 PRO A CA 1
ATOM 6056 C C . PRO A 1 760 ? -6.544 -6.181 47.567 1.00 90.25 760 PRO A C 1
ATOM 6058 O O . PRO A 1 760 ? -6.137 -5.858 48.689 1.00 90.25 760 PRO A O 1
ATOM 6061 N N . PRO A 1 761 ? -7.777 -5.825 47.132 1.00 92.44 761 PRO A N 1
ATOM 6062 C CA . PRO A 1 761 ? -8.764 -5.187 48.005 1.00 92.44 761 PRO A CA 1
ATOM 6063 C C . PRO A 1 761 ? -9.318 -6.118 49.096 1.00 92.44 761 PRO A C 1
ATOM 6065 O O . PRO A 1 761 ? -9.454 -5.668 50.230 1.00 92.44 761 PRO A O 1
ATOM 6068 N N . LEU A 1 762 ? -9.553 -7.414 48.832 1.00 92.12 762 LEU A N 1
ATOM 6069 C CA . LEU A 1 762 ? -9.907 -8.363 49.906 1.00 92.12 762 LEU A CA 1
ATOM 6070 C C . LEU A 1 762 ? -8.762 -8.527 50.920 1.00 92.12 762 LEU A C 1
ATOM 6072 O O . LEU A 1 762 ? -9.002 -8.579 52.124 1.00 92.12 762 LEU A O 1
ATOM 6076 N N . CYS A 1 763 ? -7.510 -8.539 50.458 1.00 89.81 763 CYS A N 1
ATOM 6077 C CA . CYS A 1 763 ? -6.344 -8.516 51.339 1.00 89.81 763 CYS A CA 1
ATOM 6078 C C . CYS A 1 763 ? -6.293 -7.227 52.178 1.00 89.81 763 CYS A C 1
ATOM 6080 O O . CYS A 1 763 ? -5.995 -7.299 53.366 1.00 89.81 763 CYS A O 1
ATOM 6082 N N . LEU A 1 764 ? -6.648 -6.067 51.608 1.00 89.38 764 LEU A N 1
ATOM 6083 C CA . LEU A 1 764 ? -6.749 -4.801 52.345 1.00 89.38 764 LEU A CA 1
ATOM 6084 C C . LEU A 1 764 ? -7.852 -4.858 53.418 1.00 89.38 764 LEU A C 1
ATOM 6086 O O . LEU A 1 764 ? -7.602 -4.479 54.560 1.00 89.38 764 LEU A O 1
ATOM 6090 N N . LEU A 1 765 ? -9.035 -5.381 53.077 1.00 88.81 765 LEU A N 1
ATOM 6091 C CA . LEU A 1 765 ? -10.148 -5.595 54.011 1.00 88.81 765 LEU A CA 1
ATOM 6092 C C . LEU A 1 765 ? -9.741 -6.499 55.188 1.00 88.81 765 LEU A C 1
ATOM 6094 O O . LEU A 1 765 ? -10.048 -6.190 56.337 1.00 88.81 765 LEU A O 1
ATOM 6098 N N . LYS A 1 766 ? -9.002 -7.578 54.899 1.00 87.00 766 LYS A N 1
ATOM 6099 C CA . LYS A 1 766 ? -8.486 -8.547 55.879 1.00 87.00 766 LYS A CA 1
ATOM 6100 C C . LYS A 1 766 ? -7.249 -8.063 56.658 1.00 87.00 766 LYS A C 1
ATOM 6102 O O . LYS A 1 766 ? -6.755 -8.782 57.519 1.00 87.00 766 LYS A O 1
ATOM 6107 N N . GLY A 1 767 ? -6.693 -6.888 56.350 1.00 84.44 767 GLY A N 1
ATOM 6108 C CA . GLY A 1 767 ? -5.442 -6.421 56.965 1.00 84.44 767 GLY A CA 1
ATOM 6109 C C . GLY A 1 767 ? -4.210 -7.262 56.589 1.00 84.44 767 GLY A C 1
ATOM 6110 O O . GLY A 1 767 ? -3.236 -7.313 57.332 1.00 84.44 767 GLY A O 1
ATOM 6111 N N . THR A 1 768 ? -4.231 -7.929 55.433 1.00 85.00 768 THR A N 1
ATOM 6112 C CA . THR A 1 768 ? -3.089 -8.660 54.861 1.00 85.00 768 THR A CA 1
ATOM 6113 C C . THR A 1 768 ? -2.381 -7.792 53.819 1.00 85.00 768 THR A C 1
ATOM 6115 O O . THR A 1 768 ? -2.976 -7.396 52.813 1.00 85.00 768 THR A O 1
ATOM 6118 N N . SER A 1 769 ? -1.106 -7.472 54.048 1.00 83.50 769 SER A N 1
ATOM 6119 C CA . SER A 1 769 ? -0.308 -6.724 53.071 1.00 83.50 769 SER A CA 1
ATOM 6120 C C . SER A 1 769 ? 0.120 -7.629 51.913 1.00 83.50 769 SER A C 1
ATOM 6122 O O . SER A 1 769 ? 0.563 -8.753 52.140 1.00 83.50 769 SER A O 1
ATOM 6124 N N . VAL A 1 770 ? 0.030 -7.126 50.679 1.00 80.31 770 VAL A N 1
ATOM 6125 C CA . VAL A 1 770 ? 0.604 -7.780 49.479 1.00 80.31 770 VAL A CA 1
ATOM 6126 C C . VAL A 1 770 ? 1.896 -7.103 48.996 1.00 80.31 770 VAL A C 1
ATOM 6128 O O . VAL A 1 770 ? 2.381 -7.379 47.898 1.00 80.31 770 VAL A O 1
ATOM 6131 N N . SER A 1 771 ? 2.453 -6.191 49.798 1.00 74.94 771 SER A N 1
ATOM 6132 C CA . SER A 1 771 ? 3.647 -5.414 49.454 1.00 74.94 771 SER A CA 1
ATOM 6133 C C . SER A 1 771 ? 4.919 -6.266 49.531 1.00 74.94 771 SER A C 1
ATOM 6135 O O . SER A 1 771 ? 5.188 -6.926 50.530 1.00 74.94 771 SER A O 1
ATOM 6137 N N . SER A 1 772 ? 5.745 -6.211 48.486 1.00 81.25 772 SER A N 1
ATOM 6138 C CA . SER A 1 772 ? 7.044 -6.892 48.400 1.00 81.25 772 SER A CA 1
ATOM 6139 C C . SER A 1 772 ? 8.058 -6.036 47.635 1.00 81.25 772 SER A C 1
ATOM 6141 O O . SER A 1 772 ? 7.680 -5.078 46.960 1.00 81.25 772 SER A O 1
ATOM 6143 N N . ALA A 1 773 ? 9.346 -6.395 47.669 1.00 79.69 773 ALA A N 1
ATOM 6144 C CA . ALA A 1 773 ? 10.373 -5.708 46.875 1.00 79.69 773 ALA A CA 1
ATOM 6145 C C . ALA A 1 773 ? 10.058 -5.712 45.361 1.00 79.69 773 ALA A C 1
ATOM 6147 O O . ALA A 1 773 ? 10.311 -4.728 44.667 1.00 79.69 773 ALA A O 1
ATOM 6148 N N . TRP A 1 774 ? 9.419 -6.777 44.859 1.00 81.00 774 TRP A N 1
ATOM 6149 C CA . TRP A 1 774 ? 8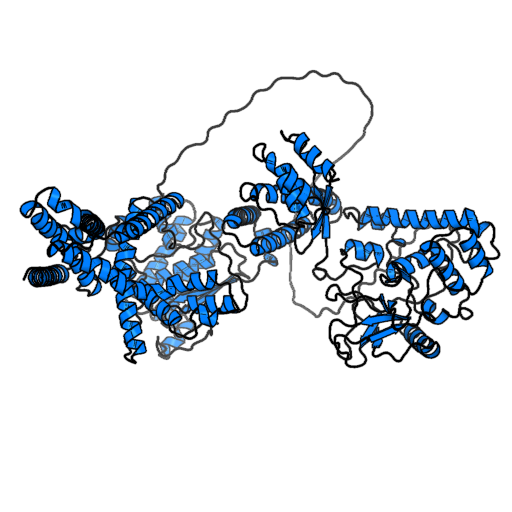.982 -6.890 43.463 1.00 81.00 774 TRP A CA 1
ATOM 6150 C C . TRP A 1 774 ? 7.855 -5.918 43.088 1.00 81.00 774 TRP A C 1
ATOM 6152 O O . TRP A 1 774 ? 7.674 -5.627 41.908 1.00 81.00 774 TRP A O 1
ATOM 6162 N N . CYS A 1 775 ? 7.132 -5.344 44.055 1.00 77.06 775 CYS A N 1
ATOM 6163 C CA . CYS A 1 775 ? 6.134 -4.313 43.768 1.00 77.06 775 CYS A CA 1
ATOM 6164 C C . CYS A 1 775 ? 6.758 -3.046 43.162 1.00 77.06 775 CYS A C 1
ATOM 6166 O O . CYS A 1 775 ? 6.064 -2.346 42.433 1.00 77.06 775 CYS A O 1
ATOM 6168 N N . VAL A 1 776 ? 8.047 -2.763 43.396 1.00 80.75 776 VAL A N 1
ATOM 6169 C CA . VAL A 1 776 ? 8.731 -1.583 42.835 1.00 80.75 776 VAL A CA 1
ATOM 6170 C C . VAL A 1 776 ? 8.844 -1.644 41.300 1.00 80.75 776 VAL A C 1
ATOM 6172 O O . VAL A 1 776 ? 8.322 -0.734 40.653 1.00 80.75 776 VAL A O 1
ATOM 6175 N N . PRO A 1 777 ? 9.434 -2.684 40.668 1.00 85.38 777 PRO A N 1
ATOM 6176 C CA . PRO A 1 777 ? 9.461 -2.783 39.206 1.00 85.38 777 PRO A CA 1
ATOM 6177 C C . PRO A 1 777 ? 8.064 -2.917 38.579 1.00 85.38 777 PRO A C 1
ATOM 6179 O O . PRO A 1 777 ? 7.840 -2.363 37.503 1.00 85.38 777 PRO A O 1
ATOM 6182 N N . PHE A 1 778 ? 7.097 -3.567 39.244 1.00 80.94 778 PHE A N 1
ATOM 6183 C CA . PHE A 1 778 ? 5.713 -3.600 38.749 1.00 80.94 778 PHE A CA 1
ATOM 6184 C C . PHE A 1 778 ? 5.030 -2.224 38.806 1.00 80.94 778 PHE A C 1
ATOM 6186 O O . PHE A 1 778 ? 4.372 -1.842 37.840 1.00 80.94 778 PHE A O 1
ATOM 6193 N N . ALA A 1 779 ? 5.218 -1.452 39.882 1.00 80.75 779 ALA A N 1
ATOM 6194 C CA . ALA A 1 779 ? 4.707 -0.086 39.987 1.00 80.75 779 ALA A CA 1
ATOM 6195 C C . ALA A 1 779 ? 5.366 0.841 38.955 1.00 80.75 779 ALA A C 1
ATOM 6197 O O . ALA A 1 779 ? 4.665 1.603 38.295 1.00 80.75 779 ALA A O 1
ATOM 6198 N N . TYR A 1 780 ? 6.682 0.725 38.745 1.00 86.19 780 TYR A N 1
ATOM 6199 C CA . TYR A 1 780 ? 7.388 1.440 37.678 1.00 86.19 780 TYR A CA 1
ATOM 6200 C C . TYR A 1 780 ? 6.800 1.119 36.297 1.00 86.19 780 TYR A C 1
ATOM 6202 O O . TYR A 1 780 ? 6.421 2.034 35.571 1.00 86.19 780 TYR A O 1
ATOM 6210 N N . ALA A 1 781 ? 6.650 -0.165 35.951 1.00 85.50 781 ALA A N 1
ATOM 6211 C CA . ALA A 1 781 ? 6.090 -0.581 34.664 1.00 85.50 781 ALA A CA 1
ATOM 6212 C C . ALA A 1 781 ? 4.628 -0.128 34.482 1.00 85.50 781 ALA A C 1
ATOM 6214 O O . ALA A 1 781 ? 4.248 0.304 33.394 1.00 85.50 781 ALA A O 1
ATOM 6215 N N . PHE A 1 782 ? 3.816 -0.176 35.544 1.00 83.88 782 PHE A N 1
ATOM 6216 C CA . PHE A 1 782 ? 2.440 0.325 35.545 1.00 83.88 782 PHE A CA 1
ATOM 6217 C C . PHE A 1 782 ? 2.396 1.838 35.291 1.00 83.88 782 PHE A C 1
ATOM 6219 O O . PHE A 1 782 ? 1.722 2.284 34.362 1.00 83.88 782 PHE A O 1
ATOM 6226 N N . ILE A 1 783 ? 3.142 2.623 36.077 1.00 86.38 783 ILE A N 1
ATOM 6227 C CA . ILE A 1 783 ? 3.176 4.087 35.975 1.00 86.38 783 ILE A CA 1
ATOM 6228 C C . ILE A 1 783 ? 3.722 4.510 34.609 1.00 86.38 783 ILE A C 1
ATOM 6230 O O . ILE A 1 783 ? 3.085 5.314 33.936 1.00 86.38 783 ILE A O 1
ATOM 6234 N N . ALA A 1 784 ? 4.837 3.930 34.154 1.00 88.56 784 ALA A N 1
ATOM 6235 C CA . ALA A 1 784 ? 5.427 4.234 32.852 1.00 88.56 784 ALA A CA 1
ATOM 6236 C C . ALA A 1 784 ? 4.455 3.940 31.697 1.00 88.56 784 ALA A C 1
ATOM 6238 O O . ALA A 1 784 ? 4.266 4.786 30.826 1.00 88.56 784 ALA A O 1
ATOM 6239 N N . LYS A 1 785 ? 3.773 2.785 31.719 1.00 87.88 785 LYS A N 1
ATOM 6240 C CA . LYS A 1 785 ? 2.770 2.413 30.710 1.00 87.88 785 LYS A CA 1
ATOM 6241 C C . LYS A 1 785 ? 1.597 3.400 30.670 1.00 87.88 785 LYS A C 1
ATOM 6243 O O . LYS A 1 785 ? 1.196 3.818 29.586 1.00 87.88 785 LYS A O 1
ATOM 6248 N N . TYR A 1 786 ? 1.029 3.764 31.821 1.00 87.38 786 TYR A N 1
ATOM 6249 C CA . TYR A 1 786 ? -0.127 4.667 31.859 1.00 87.38 786 TYR A CA 1
ATOM 6250 C C . TYR A 1 786 ? 0.250 6.132 31.593 1.00 87.38 786 TYR A C 1
ATOM 6252 O O . TYR A 1 786 ? -0.489 6.805 30.883 1.00 87.38 786 TYR A O 1
ATOM 6260 N N . ALA A 1 787 ? 1.416 6.601 32.045 1.00 89.25 787 ALA A N 1
ATOM 6261 C CA . ALA A 1 787 ? 1.935 7.926 31.702 1.00 89.25 787 ALA A CA 1
ATOM 6262 C C . ALA A 1 787 ? 2.249 8.051 30.200 1.00 89.25 787 ALA A C 1
ATOM 6264 O O . ALA A 1 787 ? 1.882 9.049 29.582 1.00 89.25 787 ALA A O 1
ATOM 6265 N N . TYR A 1 788 ? 2.856 7.023 29.593 1.00 87.62 788 TYR A N 1
ATOM 6266 C CA . TYR A 1 788 ? 3.087 6.982 28.147 1.00 87.62 788 TYR A CA 1
ATOM 6267 C C . TYR A 1 788 ? 1.768 6.962 27.365 1.00 87.62 788 TYR A C 1
ATOM 6269 O O . TYR A 1 788 ? 1.607 7.738 26.433 1.00 87.62 788 TYR A O 1
ATOM 6277 N N . SER A 1 789 ? 0.793 6.149 27.785 1.00 86.38 789 SER A N 1
ATOM 6278 C CA . SER A 1 789 ? -0.543 6.101 27.172 1.00 86.38 789 SER A CA 1
ATOM 6279 C C . SER A 1 789 ? -1.306 7.429 27.287 1.00 86.38 789 SER A C 1
ATOM 6281 O O . SER A 1 789 ? -1.999 7.807 26.344 1.00 86.38 789 SER A O 1
ATOM 6283 N N . ALA A 1 790 ? -1.171 8.159 28.399 1.00 88.19 790 ALA A N 1
ATOM 6284 C CA . ALA A 1 790 ? -1.751 9.494 28.547 1.00 88.19 790 ALA A CA 1
ATOM 6285 C C . ALA A 1 790 ? -1.078 10.505 27.604 1.00 88.19 790 ALA A C 1
ATOM 6287 O O . ALA A 1 790 ? -1.763 11.257 26.916 1.00 88.19 790 ALA A O 1
ATOM 6288 N N . PHE A 1 791 ? 0.257 10.486 27.521 1.00 87.12 791 PHE A N 1
ATOM 6289 C CA . PHE A 1 791 ? 1.017 11.319 26.587 1.00 87.12 791 PHE A CA 1
ATOM 6290 C C . PHE A 1 791 ? 0.660 11.018 25.123 1.00 87.12 791 PHE A C 1
ATOM 6292 O O . PHE A 1 791 ? 0.401 11.940 24.360 1.00 87.12 791 PHE A O 1
ATOM 6299 N N . GLU A 1 792 ? 0.583 9.743 24.745 1.00 81.56 792 GLU A N 1
ATOM 6300 C CA . GLU A 1 792 ? 0.178 9.275 23.414 1.00 81.56 792 GLU A CA 1
ATOM 6301 C C . GLU A 1 792 ? -1.233 9.758 23.040 1.00 81.56 792 GLU A C 1
ATOM 6303 O O . GLU A 1 792 ? -1.428 10.283 21.946 1.00 81.56 792 GLU A O 1
ATOM 6308 N N . SER A 1 793 ? -2.192 9.673 23.969 1.00 80.38 793 SER A N 1
ATOM 6309 C CA . SER A 1 793 ? -3.571 10.146 23.752 1.00 80.38 793 SER A CA 1
ATOM 6310 C C . SER A 1 793 ? -3.623 11.667 23.551 1.00 80.38 793 SER A C 1
ATOM 6312 O O . SER A 1 793 ? -4.262 12.149 22.617 1.00 80.38 793 SER A O 1
ATOM 6314 N N . LEU A 1 794 ? -2.876 12.428 24.361 1.00 86.25 794 LEU A N 1
ATOM 6315 C CA . LEU A 1 794 ? -2.762 13.886 24.227 1.00 86.25 794 LEU A CA 1
ATOM 6316 C C . LEU A 1 794 ? -2.070 14.305 22.915 1.00 86.25 794 LEU A C 1
ATOM 6318 O O . LEU A 1 794 ? -2.489 15.276 22.292 1.00 86.25 794 LEU A O 1
ATOM 6322 N N . GLN A 1 795 ? -1.048 13.570 22.459 1.00 82.38 795 GLN A N 1
ATOM 6323 C CA . GLN A 1 795 ? -0.407 13.798 21.152 1.00 82.38 795 GLN A CA 1
ATOM 6324 C C . GLN A 1 795 ? -1.333 13.441 19.976 1.00 82.38 795 GLN A C 1
ATOM 6326 O O . GLN A 1 795 ? -1.247 14.061 18.918 1.00 82.38 795 GLN A O 1
ATOM 6331 N N . ALA A 1 796 ? -2.243 12.479 20.157 1.00 74.88 796 ALA A N 1
ATOM 6332 C CA . ALA A 1 796 ? -3.286 12.145 19.186 1.00 74.88 796 ALA A CA 1
ATOM 6333 C C . ALA A 1 796 ? -4.456 13.155 19.155 1.00 74.88 796 ALA A C 1
ATOM 6335 O O . ALA A 1 796 ? -5.307 13.064 18.270 1.00 74.88 796 ALA A O 1
ATOM 6336 N N . GLY A 1 797 ? -4.492 14.124 20.079 1.00 82.44 797 GLY A N 1
ATOM 6337 C CA . GLY A 1 797 ? -5.529 15.159 20.165 1.00 82.44 797 GLY A CA 1
ATOM 6338 C C . GLY A 1 797 ? -6.730 14.813 21.055 1.00 82.44 797 GLY A C 1
ATOM 6339 O O . GLY A 1 797 ? -7.717 15.547 21.030 1.00 82.44 797 GLY A O 1
ATOM 6340 N N . ASP A 1 798 ? -6.660 13.732 21.837 1.00 84.88 798 ASP A N 1
ATOM 6341 C CA . ASP A 1 798 ? -7.658 13.408 22.862 1.00 84.88 798 ASP A CA 1
ATOM 6342 C C . ASP A 1 798 ? -7.432 14.222 24.157 1.00 84.88 798 ASP A C 1
ATOM 6344 O O . ASP A 1 798 ? -6.406 14.874 24.358 1.00 84.88 798 ASP A O 1
ATOM 6348 N N . THR A 1 799 ? -8.409 14.196 25.060 1.00 92.06 799 THR A N 1
ATOM 6349 C CA . THR A 1 799 ? -8.388 14.864 26.364 1.00 92.06 799 THR A CA 1
ATOM 6350 C C . THR A 1 799 ? -7.999 13.907 27.497 1.00 92.06 799 THR A C 1
ATOM 6352 O O . THR A 1 799 ? -8.148 12.692 27.403 1.00 92.06 799 THR A O 1
ATOM 6355 N N . ILE A 1 800 ? -7.595 14.451 28.652 1.00 91.06 800 ILE A N 1
ATOM 6356 C CA . ILE A 1 800 ? -7.360 13.646 29.871 1.00 91.06 800 ILE A CA 1
ATOM 6357 C C . ILE A 1 800 ? -8.644 12.905 30.311 1.00 91.06 800 ILE A C 1
ATOM 6359 O O . ILE A 1 800 ? -8.570 11.804 30.857 1.00 91.06 800 ILE A O 1
ATOM 6363 N N . LYS A 1 801 ? -9.827 13.486 30.047 1.00 90.88 801 LYS A N 1
ATOM 6364 C CA . LYS A 1 801 ? -11.135 12.869 30.322 1.00 90.88 801 LYS A CA 1
ATOM 6365 C C . LYS A 1 801 ? -11.393 11.679 29.389 1.00 90.88 801 LYS A C 1
ATOM 6367 O O . LYS A 1 801 ? -11.774 10.616 29.877 1.00 90.88 801 LYS A O 1
ATOM 6372 N N . GLY A 1 802 ? -11.103 11.834 28.095 1.00 89.94 802 GLY A N 1
ATOM 6373 C CA . GLY A 1 802 ? -11.147 10.772 27.086 1.00 89.94 802 GLY A CA 1
ATOM 6374 C C . GLY A 1 802 ? -10.257 9.595 27.470 1.00 89.94 802 GLY A C 1
ATOM 6375 O O . GLY A 1 802 ? -10.770 8.510 27.725 1.00 89.94 802 GLY A O 1
ATOM 6376 N N . TRP A 1 803 ? -8.965 9.832 27.705 1.00 92.50 803 TRP A N 1
ATOM 6377 C CA . TRP A 1 803 ? -8.015 8.818 28.182 1.00 92.50 803 TRP A CA 1
ATOM 6378 C C . TRP A 1 803 ? -8.468 8.085 29.465 1.00 92.50 803 TRP A C 1
ATOM 6380 O O . TRP A 1 803 ? -8.269 6.871 29.617 1.00 92.50 803 TRP A O 1
ATOM 6390 N N . TRP A 1 804 ? -9.112 8.792 30.401 1.00 93.00 804 TRP A N 1
ATOM 6391 C CA . TRP A 1 804 ? -9.677 8.190 31.615 1.00 93.00 804 TRP A CA 1
ATOM 6392 C C . TRP A 1 804 ? -10.916 7.327 31.323 1.00 93.00 804 TRP A C 1
ATOM 6394 O O . TRP A 1 804 ? -11.061 6.235 31.882 1.00 93.00 804 TRP A O 1
ATOM 6404 N N . ASN A 1 805 ? -11.785 7.771 30.411 1.00 91.69 805 ASN A N 1
ATOM 6405 C CA . ASN A 1 805 ? -12.922 6.998 29.910 1.00 91.69 805 ASN A CA 1
ATOM 6406 C C . ASN A 1 805 ? -12.457 5.748 29.137 1.00 91.69 805 ASN A C 1
ATOM 6408 O O . ASN A 1 805 ? -13.000 4.664 29.352 1.00 91.69 805 ASN A O 1
ATOM 6412 N N . ASP A 1 806 ? -11.404 5.857 28.327 1.00 89.62 806 ASP A N 1
ATOM 6413 C CA . ASP A 1 806 ? -10.805 4.757 27.561 1.00 89.62 806 ASP A CA 1
ATOM 6414 C C . ASP A 1 806 ? -10.126 3.725 28.477 1.00 89.62 806 ASP A C 1
ATOM 6416 O O . ASP A 1 806 ? -10.250 2.504 28.303 1.00 89.62 806 ASP A O 1
ATOM 6420 N N . THR A 1 807 ? -9.489 4.203 29.549 1.00 91.31 807 THR A N 1
ATOM 6421 C CA . THR A 1 807 ? -9.002 3.349 30.637 1.00 91.31 807 THR A CA 1
ATOM 6422 C C . THR A 1 807 ? -10.167 2.613 31.311 1.00 91.31 807 THR A C 1
ATOM 6424 O O . THR A 1 807 ? -10.099 1.391 31.480 1.00 91.31 807 THR A O 1
ATOM 6427 N N . ARG A 1 808 ? -11.271 3.306 31.632 1.00 93.69 808 ARG A N 1
ATOM 6428 C CA . ARG A 1 808 ? -12.478 2.705 32.231 1.00 93.69 808 ARG A CA 1
ATOM 6429 C C . ARG A 1 808 ? -13.109 1.648 31.324 1.00 93.69 808 ARG A C 1
ATOM 6431 O O . ARG A 1 808 ? -13.354 0.532 31.783 1.00 93.69 808 ARG A O 1
ATOM 6438 N N . ILE A 1 809 ? -13.332 1.946 30.042 1.00 93.12 809 ILE A N 1
ATOM 6439 C CA . ILE A 1 809 ? -13.958 0.996 29.112 1.00 93.12 809 ILE A CA 1
ATOM 6440 C C . ILE A 1 809 ? -13.050 -0.215 28.852 1.00 93.12 809 ILE A C 1
ATOM 6442 O O . ILE A 1 809 ? -13.548 -1.329 28.703 1.00 93.12 809 ILE A O 1
ATOM 6446 N N . THR A 1 810 ? -11.724 -0.044 28.900 1.00 91.62 810 THR A N 1
ATOM 6447 C CA . THR A 1 810 ? -10.763 -1.159 28.851 1.00 91.62 810 THR A CA 1
ATOM 6448 C C . THR A 1 810 ? -10.918 -2.104 30.048 1.00 91.62 810 THR A C 1
ATOM 6450 O O . THR A 1 810 ? -10.877 -3.323 29.867 1.00 91.62 810 THR A O 1
ATOM 6453 N N . PHE A 1 811 ? -11.137 -1.584 31.262 1.00 92.69 811 PHE A N 1
ATOM 6454 C CA . PHE A 1 811 ? -11.454 -2.423 32.426 1.00 92.69 811 PHE A CA 1
ATOM 6455 C C . PHE A 1 811 ? -12.814 -3.120 32.279 1.00 92.69 811 PHE A C 1
ATOM 6457 O O . PHE A 1 811 ? -12.890 -4.327 32.501 1.00 92.69 811 PHE A O 1
ATOM 6464 N N . ILE A 1 812 ? -13.856 -2.405 31.837 1.00 94.94 812 ILE A N 1
ATOM 6465 C CA . ILE A 1 812 ? -15.205 -2.968 31.649 1.00 94.94 812 ILE A CA 1
ATOM 6466 C C . ILE A 1 812 ? -15.201 -4.125 30.638 1.00 94.94 812 ILE A C 1
ATOM 6468 O O . ILE A 1 812 ? -15.716 -5.207 30.931 1.00 94.94 812 ILE A O 1
ATOM 6472 N N . LYS A 1 813 ? -14.569 -3.938 29.470 1.00 95.75 813 LYS A N 1
ATOM 6473 C CA . LYS A 1 813 ? -14.429 -4.979 28.434 1.00 95.75 813 LYS A CA 1
ATOM 6474 C C . LYS A 1 813 ? -13.719 -6.222 28.988 1.00 95.75 813 LYS A C 1
ATOM 6476 O O . LYS A 1 813 ? -14.148 -7.343 28.722 1.00 95.75 813 LYS A O 1
ATOM 6481 N N . LYS A 1 814 ? -12.686 -6.038 29.818 1.00 95.56 814 LYS A N 1
ATOM 6482 C CA . LYS A 1 814 ? -11.918 -7.133 30.437 1.00 95.56 814 LYS A CA 1
ATOM 6483 C C . LYS A 1 814 ? -12.690 -7.952 31.469 1.00 95.56 814 LYS A C 1
ATOM 6485 O O . LYS A 1 814 ? -12.500 -9.164 31.522 1.00 95.56 814 LYS A O 1
ATOM 6490 N N . THR A 1 815 ? -13.527 -7.319 32.287 1.00 95.88 815 THR A N 1
ATOM 6491 C CA . THR A 1 815 ? -14.290 -8.002 33.348 1.00 95.88 815 THR A CA 1
ATOM 6492 C C . THR A 1 815 ? -15.618 -8.575 32.862 1.00 95.88 815 THR A C 1
ATOM 6494 O O . THR A 1 815 ? -16.163 -9.459 33.516 1.00 95.88 815 THR A O 1
ATOM 6497 N N . THR A 1 816 ? -16.121 -8.116 31.711 1.00 95.62 816 THR A N 1
ATOM 6498 C CA . THR A 1 816 ? -17.374 -8.595 31.108 1.00 95.62 816 THR A CA 1
ATOM 6499 C C . THR A 1 816 ? -17.129 -9.301 29.774 1.00 95.62 816 THR A C 1
ATOM 6501 O O . THR A 1 816 ? -16.971 -10.520 29.764 1.00 95.62 816 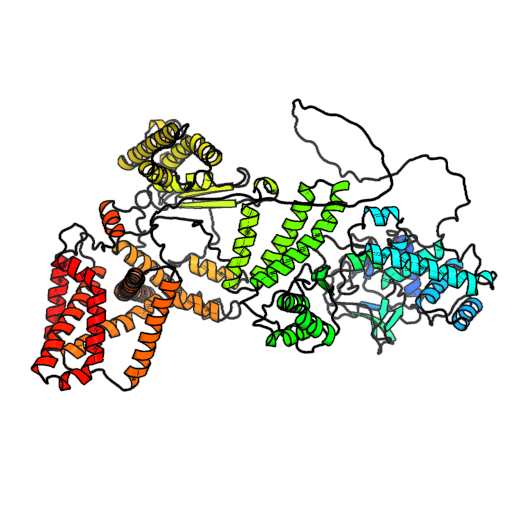THR A O 1
ATOM 6504 N N . SER A 1 817 ? -17.055 -8.576 28.653 1.00 95.56 817 SER A N 1
ATOM 6505 C CA . SER A 1 817 ? -16.922 -9.122 27.292 1.00 95.56 817 SER A CA 1
ATOM 6506 C C . SER A 1 817 ? -15.856 -10.213 27.164 1.00 95.56 817 SER A C 1
ATOM 6508 O O . SER A 1 817 ? -16.111 -11.262 26.583 1.00 95.56 817 SER A O 1
ATOM 6510 N N . TYR A 1 818 ? -14.665 -9.976 27.718 1.00 96.25 818 TYR A N 1
ATOM 6511 C CA . TYR A 1 818 ? -13.509 -10.864 27.576 1.00 96.25 818 TYR A CA 1
ATOM 6512 C C . TYR A 1 818 ? -13.632 -12.097 28.484 1.00 96.25 818 TYR A C 1
ATOM 6514 O O . TYR A 1 818 ? -13.161 -13.173 28.119 1.00 96.25 818 TYR A O 1
ATOM 6522 N N . LEU A 1 819 ? -14.300 -11.961 29.637 1.00 95.31 819 LEU A N 1
ATOM 6523 C CA . LEU A 1 819 ? -14.624 -13.077 30.525 1.00 95.31 819 LEU A CA 1
ATOM 6524 C C . LEU A 1 819 ? -15.645 -14.008 29.859 1.00 95.31 819 LEU A C 1
ATOM 6526 O O . LEU A 1 819 ? -15.378 -15.199 29.725 1.00 95.31 819 LEU A O 1
ATOM 6530 N N . PHE A 1 820 ? -16.769 -13.467 29.378 1.00 93.56 820 PHE A N 1
ATOM 6531 C CA . PHE A 1 820 ? -17.795 -14.258 28.687 1.00 93.56 820 PHE A CA 1
ATOM 6532 C C . PHE A 1 820 ? -17.258 -14.896 27.398 1.00 93.56 820 PHE A C 1
ATOM 6534 O O . PHE A 1 820 ? -17.522 -16.065 27.152 1.00 93.56 820 PHE A O 1
ATOM 6541 N N . ALA A 1 821 ? -16.424 -14.189 26.626 1.00 93.69 821 ALA A N 1
ATOM 6542 C CA . ALA A 1 821 ? -15.713 -14.764 25.481 1.00 93.69 821 ALA A CA 1
ATOM 6543 C C . ALA A 1 821 ? -14.799 -15.945 25.867 1.00 93.69 821 ALA A C 1
ATOM 6545 O O . ALA A 1 821 ? -14.746 -16.942 25.147 1.00 93.69 821 ALA A O 1
ATOM 6546 N N . THR A 1 822 ? -14.099 -15.858 27.005 1.00 93.75 822 THR A N 1
ATOM 6547 C CA . THR A 1 822 ? -13.242 -16.948 27.510 1.00 93.75 822 THR A CA 1
ATOM 6548 C C . THR A 1 822 ? -14.077 -18.155 27.931 1.00 93.75 822 THR A C 1
ATOM 6550 O O . THR A 1 822 ? -13.751 -19.281 27.555 1.00 93.75 822 THR A O 1
ATOM 6553 N N . ILE A 1 823 ? -15.167 -17.927 28.671 1.00 91.06 823 ILE A N 1
ATOM 6554 C CA . ILE A 1 823 ? -16.093 -18.976 29.120 1.00 91.06 823 ILE A CA 1
ATOM 6555 C C . ILE A 1 823 ? -16.716 -19.680 27.911 1.00 91.06 823 ILE A C 1
ATOM 6557 O O . ILE A 1 823 ? -16.545 -20.887 27.766 1.00 91.06 823 ILE A O 1
ATOM 6561 N N . ASP A 1 824 ? -17.349 -18.938 27.000 1.00 89.06 824 ASP A N 1
ATOM 6562 C CA . ASP A 1 824 ? -18.059 -19.515 25.853 1.00 89.06 824 ASP A CA 1
ATOM 6563 C C . ASP A 1 824 ? -17.116 -20.248 24.890 1.00 89.06 824 ASP A C 1
ATOM 6565 O O . ASP A 1 824 ? -17.460 -21.315 24.387 1.00 89.06 824 ASP A O 1
ATOM 6569 N N . THR A 1 825 ? -15.895 -19.743 24.677 1.00 89.69 825 THR A N 1
ATOM 6570 C CA . THR A 1 825 ? -14.890 -20.457 23.866 1.00 89.69 825 THR A CA 1
ATOM 6571 C C . THR A 1 825 ? -14.421 -21.740 24.558 1.00 89.69 825 THR A C 1
ATOM 6573 O O . THR A 1 825 ? -14.236 -22.757 23.895 1.00 89.69 825 THR A O 1
ATOM 6576 N N . THR A 1 826 ? -14.280 -21.737 25.888 1.00 88.94 826 THR A N 1
ATOM 6577 C CA . THR A 1 826 ? -13.919 -22.942 26.660 1.00 88.94 826 THR A CA 1
ATOM 6578 C C . THR A 1 826 ? -15.045 -23.982 26.639 1.00 88.94 826 THR A C 1
ATOM 6580 O O . THR A 1 826 ? -14.775 -25.174 26.492 1.00 88.94 826 THR A O 1
ATOM 6583 N N . LEU A 1 827 ? -16.308 -23.548 26.722 1.00 87.62 827 LEU A N 1
ATOM 6584 C CA . LEU A 1 827 ? -17.487 -24.412 26.597 1.00 87.62 827 LEU A CA 1
ATOM 6585 C C . LEU A 1 827 ? -17.585 -25.033 25.195 1.00 87.62 827 LEU A C 1
ATOM 6587 O O . LEU A 1 827 ? -17.701 -26.253 25.087 1.00 87.62 827 LEU A O 1
ATOM 6591 N N . LYS A 1 828 ? -17.413 -24.238 24.131 1.00 85.38 828 LYS A N 1
ATOM 6592 C CA . LYS A 1 828 ? -17.375 -24.732 22.741 1.00 85.38 828 LYS A CA 1
ATOM 6593 C C . LYS A 1 828 ? -16.246 -25.740 22.511 1.00 85.38 828 LYS A C 1
ATOM 6595 O O . LYS A 1 828 ? -16.478 -26.800 21.937 1.00 85.38 828 LYS A O 1
ATOM 6600 N N . LEU A 1 829 ? -15.044 -25.477 23.032 1.00 83.56 829 LEU A N 1
ATOM 6601 C CA . LEU A 1 829 ? -13.924 -26.434 22.998 1.00 83.56 829 LEU A CA 1
ATOM 6602 C C . LEU A 1 829 ? -14.178 -27.706 23.829 1.00 83.56 829 LEU A C 1
ATOM 6604 O O . LEU A 1 829 ? -13.532 -28.723 23.591 1.00 83.56 829 LEU A O 1
ATOM 6608 N N . SER A 1 830 ? -15.133 -27.666 24.762 1.00 84.12 830 SER A N 1
ATOM 6609 C CA . SER A 1 830 ? -15.614 -28.822 25.531 1.00 84.12 830 SER A CA 1
ATOM 6610 C C . SER A 1 830 ? -16.801 -29.542 24.864 1.00 84.12 830 SER A C 1
ATOM 6612 O O . SER A 1 830 ? -17.368 -30.452 25.465 1.00 84.12 830 SER A O 1
ATOM 6614 N N . GLY A 1 831 ? -17.202 -29.144 23.648 1.00 81.50 831 GLY A N 1
ATOM 6615 C CA . GLY A 1 831 ? -18.350 -29.710 22.929 1.00 81.50 831 GLY A CA 1
ATOM 6616 C C . GLY A 1 831 ? -19.720 -29.211 23.407 1.00 81.50 831 GLY A C 1
ATOM 6617 O O . GLY A 1 831 ? -20.729 -29.851 23.121 1.00 81.50 831 GLY A O 1
ATOM 6618 N N . ILE A 1 832 ? -19.771 -28.097 24.146 1.00 79.56 832 ILE A N 1
ATOM 6619 C CA . ILE A 1 832 ? -21.010 -27.480 24.636 1.00 79.56 832 ILE A CA 1
ATOM 6620 C C . ILE A 1 832 ? -21.309 -26.238 23.790 1.00 79.56 832 ILE A C 1
ATOM 6622 O O . ILE A 1 832 ? -20.781 -25.152 24.042 1.00 79.56 832 ILE A O 1
ATOM 6626 N N . ASP A 1 833 ? -22.161 -26.403 22.779 1.00 64.00 833 ASP A N 1
ATOM 6627 C CA . ASP A 1 833 ? -22.592 -25.307 21.910 1.00 64.00 833 ASP A CA 1
ATOM 6628 C C . ASP A 1 833 ? -23.650 -24.410 22.569 1.00 64.00 833 ASP A C 1
ATOM 6630 O O . ASP A 1 833 ? -24.620 -24.873 23.170 1.00 64.00 833 ASP A O 1
ATOM 6634 N N . ASN A 1 834 ? -23.480 -23.098 22.395 1.00 58.66 834 ASN A N 1
ATOM 6635 C CA . ASN A 1 834 ? -24.428 -22.065 22.809 1.00 58.66 834 ASN A CA 1
ATOM 6636 C C . ASN A 1 834 ? -24.962 -21.359 21.538 1.00 58.66 834 ASN A C 1
ATOM 6638 O O . ASN A 1 834 ? -24.169 -20.712 20.846 1.00 58.66 834 ASN A O 1
ATOM 6642 N N . PRO A 1 835 ? -26.251 -21.519 21.168 1.00 50.16 835 PRO A N 1
ATOM 6643 C CA . PRO A 1 835 ? -26.695 -21.385 19.772 1.00 50.16 835 PRO A CA 1
ATOM 6644 C C . PRO A 1 835 ? -26.998 -19.957 19.275 1.00 50.16 835 PRO A C 1
ATOM 6646 O O . PRO A 1 835 ? -27.423 -19.799 18.133 1.00 50.16 835 PRO A O 1
ATOM 6649 N N . SER A 1 836 ? -26.829 -18.907 20.086 1.00 54.47 836 SER A N 1
ATOM 6650 C CA . SER A 1 836 ? -27.269 -17.545 19.739 1.00 54.47 836 SER A CA 1
ATOM 6651 C C . SER A 1 836 ? -26.151 -16.633 19.205 1.00 54.47 836 SER A C 1
ATOM 6653 O O . SER A 1 836 ? -25.419 -15.987 19.957 1.00 54.47 836 SER A O 1
ATOM 6655 N N . PHE A 1 837 ? -26.076 -16.481 17.878 1.00 55.28 837 PHE A N 1
ATOM 6656 C CA . PHE A 1 837 ? -25.413 -15.320 17.273 1.00 55.28 837 PHE A CA 1
ATOM 6657 C C . PHE A 1 837 ? -26.352 -14.109 17.340 1.00 55.28 837 PHE A C 1
ATOM 6659 O O . PHE A 1 837 ? -27.373 -14.068 16.659 1.00 55.28 837 PHE A O 1
ATOM 6666 N N . ALA A 1 838 ? -26.021 -13.122 18.173 1.00 63.19 838 ALA A N 1
ATOM 6667 C CA . ALA A 1 838 ? -26.799 -11.891 18.292 1.00 63.19 838 ALA A CA 1
ATOM 6668 C C . ALA A 1 838 ? -26.241 -10.789 17.378 1.00 63.19 838 ALA A C 1
ATOM 6670 O O . ALA A 1 838 ? -25.047 -10.468 17.433 1.00 63.19 838 ALA A O 1
ATOM 6671 N N . ILE A 1 839 ? -27.110 -10.169 16.577 1.00 55.69 839 ILE A N 1
ATOM 6672 C CA . ILE A 1 839 ? -26.798 -8.944 15.832 1.00 55.69 839 ILE A CA 1
ATOM 6673 C C . ILE A 1 839 ? -26.908 -7.748 16.792 1.00 55.69 839 ILE A C 1
ATOM 6675 O O . ILE A 1 839 ? -27.796 -7.680 17.639 1.00 55.69 839 ILE A O 1
ATOM 6679 N N . THR A 1 840 ? -25.976 -6.804 16.693 1.00 60.00 840 THR A N 1
ATOM 6680 C CA . THR A 1 840 ? -26.011 -5.539 17.440 1.00 60.00 840 THR A CA 1
ATOM 6681 C C . THR A 1 840 ? -26.849 -4.522 16.677 1.00 60.00 840 THR A C 1
ATOM 6683 O O . THR A 1 840 ? -26.446 -4.149 15.576 1.00 60.00 840 THR A O 1
ATOM 6686 N N . SER A 1 841 ? -27.952 -4.045 17.267 1.00 68.69 841 SER A N 1
ATOM 6687 C CA . SER A 1 841 ? -28.757 -2.957 16.689 1.00 68.69 841 SER A CA 1
ATOM 6688 C C . SER A 1 841 ? -27.901 -1.742 16.348 1.00 68.69 841 SER A C 1
ATOM 6690 O O . SER A 1 841 ? -27.105 -1.295 17.182 1.00 68.69 841 SER A O 1
ATOM 6692 N N . LYS A 1 842 ? -28.097 -1.229 15.128 1.00 65.69 842 LYS A N 1
ATOM 6693 C CA . LYS A 1 842 ? -27.519 0.025 14.623 1.00 65.69 842 LYS A CA 1
ATOM 6694 C C . LYS A 1 842 ? -28.416 1.238 14.906 1.00 65.69 842 LYS A C 1
ATOM 6696 O O . LYS A 1 842 ? -28.000 2.365 14.661 1.00 65.69 842 LYS A O 1
ATOM 6701 N N . VAL A 1 843 ? -29.623 1.020 15.434 1.00 66.19 843 VAL A N 1
ATOM 6702 C CA . VAL A 1 843 ? -30.542 2.086 15.854 1.00 66.19 843 VAL A CA 1
ATOM 6703 C C . VAL A 1 843 ? -30.135 2.590 17.238 1.00 66.19 843 VAL A C 1
ATOM 6705 O O . VAL A 1 843 ? -30.019 1.803 18.180 1.00 66.19 843 VAL A O 1
ATOM 6708 N N . ALA A 1 844 ? -29.940 3.902 17.364 1.00 61.97 844 ALA A N 1
ATOM 6709 C CA . ALA A 1 844 ? -29.827 4.576 18.651 1.00 61.97 844 ALA A CA 1
ATOM 6710 C C . ALA A 1 844 ? -31.220 5.028 19.119 1.00 61.97 844 ALA A C 1
ATOM 6712 O O . ALA A 1 844 ? -31.965 5.637 18.354 1.00 61.97 844 ALA A O 1
ATOM 6713 N N . ASP A 1 845 ? -31.561 4.753 20.378 1.00 76.31 845 ASP A N 1
ATOM 6714 C CA . ASP A 1 845 ? -32.682 5.428 21.039 1.00 76.31 845 ASP A CA 1
ATOM 6715 C C . ASP A 1 845 ? -32.326 6.920 21.231 1.00 76.31 845 ASP A C 1
ATOM 6717 O O . ASP A 1 845 ? -31.206 7.200 21.672 1.00 76.31 845 ASP A O 1
ATOM 6721 N N . PRO A 1 846 ? -33.218 7.883 20.918 1.00 78.00 846 PRO A N 1
ATOM 6722 C CA . PRO A 1 846 ? -32.889 9.305 21.006 1.00 78.00 846 PRO A CA 1
ATOM 6723 C C . PRO A 1 846 ? -32.473 9.762 22.409 1.00 78.00 846 PRO A C 1
ATOM 6725 O O . PRO A 1 846 ? -31.508 10.514 22.538 1.00 78.00 846 PRO A O 1
ATOM 6728 N N . GLU A 1 847 ? -33.132 9.274 23.465 1.00 82.44 847 GLU A N 1
ATOM 6729 C CA . GLU A 1 847 ? -32.778 9.652 24.837 1.00 82.44 847 GLU A CA 1
ATOM 6730 C C . GLU A 1 847 ? -31.439 9.025 25.264 1.00 82.44 847 GLU A C 1
ATOM 6732 O O . GLU A 1 847 ? -30.659 9.642 25.989 1.00 82.44 847 GLU A O 1
ATOM 6737 N N . ALA A 1 848 ? -31.145 7.801 24.812 1.00 83.81 848 ALA A N 1
ATOM 6738 C CA . ALA A 1 848 ? -29.843 7.166 25.010 1.00 83.81 848 ALA A CA 1
ATOM 6739 C C . ALA A 1 848 ? -28.727 7.874 24.222 1.00 83.81 848 ALA A C 1
ATOM 6741 O O . ALA A 1 848 ? -27.591 7.938 24.689 1.00 83.81 848 ALA A O 1
ATOM 6742 N N . SER A 1 849 ? -29.038 8.440 23.050 1.00 84.06 849 SER A N 1
ATOM 6743 C CA . SER A 1 849 ? -28.095 9.242 22.265 1.00 84.06 849 SER A CA 1
ATOM 6744 C C . SER A 1 849 ? -27.779 10.575 22.950 1.00 84.06 849 SER A C 1
ATOM 6746 O O . SER A 1 849 ? -26.612 10.936 23.052 1.00 84.06 849 SER A O 1
ATOM 6748 N N . GLU A 1 850 ? -28.780 11.271 23.500 1.00 85.81 850 GLU A N 1
ATOM 6749 C CA . GLU A 1 850 ? -28.573 12.488 24.306 1.00 85.81 850 GLU A CA 1
ATOM 6750 C C . GLU A 1 850 ? -27.706 12.208 25.550 1.00 85.81 850 GLU A C 1
ATOM 6752 O O . GLU A 1 850 ? -26.799 12.979 25.884 1.00 85.81 850 GLU A O 1
ATOM 6757 N N . ARG A 1 851 ? -27.926 11.060 26.209 1.00 88.62 851 ARG A N 1
ATOM 6758 C CA . ARG A 1 851 ? -27.084 10.598 27.324 1.00 88.62 851 ARG A CA 1
ATOM 6759 C C . ARG A 1 851 ? -25.653 10.283 26.874 1.00 88.62 851 ARG A C 1
ATOM 6761 O O . ARG A 1 851 ? -24.721 10.690 27.563 1.00 88.62 851 ARG A O 1
ATOM 6768 N N . TYR A 1 852 ? -25.468 9.644 25.718 1.00 87.06 852 TYR A N 1
ATOM 6769 C CA . TYR A 1 852 ? -24.149 9.363 25.140 1.00 87.06 852 TYR A CA 1
ATOM 6770 C C . TYR A 1 852 ? -23.356 10.645 24.820 1.00 87.06 852 TYR A C 1
ATOM 6772 O O . TYR A 1 852 ? -22.215 10.767 25.266 1.00 87.06 852 TYR A O 1
ATOM 6780 N N . GLU A 1 853 ? -23.966 11.630 24.149 1.00 85.88 853 GLU A N 1
ATOM 6781 C CA . GLU A 1 853 ? -23.335 12.938 23.871 1.00 85.88 853 GLU A CA 1
ATOM 6782 C C . GLU A 1 853 ? -23.020 13.720 25.163 1.00 85.88 853 GLU A C 1
ATOM 6784 O O . GLU A 1 853 ? -22.060 14.486 25.226 1.00 85.88 853 GLU A O 1
ATOM 6789 N N . SER A 1 854 ? -23.772 13.467 26.240 1.00 86.75 854 SER A N 1
ATOM 6790 C CA . SER A 1 854 ? -23.503 13.992 27.589 1.00 86.75 854 SER A CA 1
ATOM 6791 C C . SER A 1 854 ? -22.404 13.228 28.359 1.00 86.75 854 SER A C 1
ATOM 6793 O O . SER A 1 854 ? -22.183 13.495 29.542 1.00 86.75 854 SER A O 1
ATOM 6795 N N . GLU A 1 855 ? -21.726 12.259 27.729 1.00 87.38 855 GLU A N 1
ATOM 6796 C CA . GLU A 1 855 ? -20.794 11.288 28.336 1.00 87.38 855 GLU A CA 1
ATOM 6797 C C . GLU A 1 855 ? -21.394 10.431 29.482 1.00 87.38 855 GLU A C 1
ATOM 6799 O O . GLU A 1 855 ? -20.668 9.884 30.321 1.00 87.38 855 GLU A O 1
ATOM 6804 N N . LEU A 1 856 ? -22.721 10.273 29.532 1.00 88.50 856 LEU A N 1
ATOM 6805 C CA . LEU A 1 856 ? -23.419 9.474 30.541 1.00 88.50 856 LEU A CA 1
ATOM 6806 C C . LEU A 1 856 ? -23.590 8.019 30.086 1.00 88.50 856 LEU A C 1
ATOM 6808 O O . LEU A 1 856 ? -24.092 7.729 29.004 1.00 88.50 856 LEU A O 1
ATOM 6812 N N . ILE A 1 857 ? -23.223 7.073 30.954 1.00 90.56 857 ILE A N 1
ATOM 6813 C CA . ILE A 1 857 ? -23.341 5.638 30.658 1.00 90.56 857 ILE A CA 1
ATOM 6814 C C . ILE A 1 857 ? -24.810 5.185 30.727 1.00 90.56 857 ILE A C 1
ATOM 6816 O O . ILE A 1 857 ? -25.478 5.394 31.740 1.00 90.56 857 ILE A O 1
ATOM 6820 N N . GLU A 1 858 ? -25.290 4.509 29.683 1.00 90.00 858 GLU A N 1
ATOM 6821 C CA . GLU A 1 858 ? -26.577 3.800 29.666 1.00 90.00 858 GLU A CA 1
ATOM 6822 C C . GLU A 1 858 ? -26.454 2.418 30.339 1.00 90.00 858 GLU A C 1
ATOM 6824 O O . GLU A 1 858 ? -25.744 1.545 29.828 1.00 90.00 858 GLU A O 1
ATOM 6829 N N . PHE A 1 859 ? -27.170 2.187 31.446 1.00 86.31 859 PHE A N 1
ATOM 6830 C CA . PHE A 1 859 ? -27.224 0.878 32.123 1.00 86.31 859 PHE A CA 1
ATOM 6831 C C . PHE A 1 859 ? -28.465 0.028 31.778 1.00 86.31 859 PHE A C 1
ATOM 6833 O O . PHE A 1 859 ? -28.547 -1.125 32.199 1.00 86.31 859 PHE A O 1
ATOM 6840 N N . GLY A 1 860 ? -29.386 0.550 30.960 1.00 76.06 860 GLY A N 1
ATOM 6841 C CA . GLY A 1 860 ? -30.562 -0.168 30.452 1.00 76.06 860 GLY A CA 1
ATOM 6842 C C . GLY A 1 860 ? -31.625 -0.501 31.510 1.00 76.06 860 GLY A C 1
ATOM 6843 O O . GLY A 1 860 ? -31.411 -0.365 32.707 1.00 76.06 860 GLY A O 1
ATOM 6844 N N . GLY A 1 861 ? -32.800 -0.960 31.064 1.00 74.00 861 GLY A N 1
ATOM 6845 C CA . GLY A 1 861 ? -33.965 -1.169 31.941 1.00 74.00 861 GLY A CA 1
ATOM 6846 C C . GLY A 1 861 ? -34.084 -2.543 32.621 1.00 74.00 861 GLY A C 1
ATOM 6847 O O . GLY A 1 861 ? -34.997 -2.743 33.420 1.00 74.00 861 GLY A O 1
ATOM 6848 N N . SER A 1 862 ? -33.216 -3.511 32.310 1.00 78.50 862 SER A N 1
ATOM 6849 C CA . SER A 1 862 ? -33.374 -4.921 32.712 1.00 78.50 862 SER A CA 1
ATOM 6850 C C . SER A 1 862 ? -32.118 -5.515 33.351 1.00 78.50 862 SER A C 1
ATOM 6852 O O . SER A 1 862 ? -30.998 -5.119 33.037 1.00 78.50 862 SER A O 1
ATOM 6854 N N . PHE A 1 863 ? -32.293 -6.526 34.210 1.00 83.06 863 PHE A N 1
ATOM 6855 C CA . PHE A 1 863 ? -31.172 -7.240 34.827 1.00 83.06 863 PHE A CA 1
ATOM 6856 C C . PHE A 1 863 ? -30.239 -7.855 33.770 1.00 83.06 863 PHE A C 1
ATOM 6858 O O . PHE A 1 863 ? -30.693 -8.506 32.832 1.00 83.06 863 PHE A O 1
ATOM 6865 N N . SER A 1 864 ? -28.928 -7.683 33.955 1.00 87.19 864 SER A N 1
ATOM 6866 C CA . SER A 1 864 ? -27.887 -8.230 33.081 1.00 87.19 864 SER A CA 1
ATOM 6867 C C . SER A 1 864 ? -26.724 -8.771 33.920 1.00 87.19 864 SER A C 1
ATOM 6869 O O . SER A 1 864 ? -26.208 -8.032 34.765 1.00 87.19 864 SER A O 1
ATOM 6871 N N . PRO A 1 865 ? -26.244 -10.009 33.677 1.00 88.81 865 PRO A N 1
ATOM 6872 C CA . PRO A 1 865 ? -25.070 -10.555 34.360 1.00 88.81 865 PRO A CA 1
ATOM 6873 C C . PRO A 1 865 ? -23.821 -9.676 34.217 1.00 88.81 865 PRO A C 1
ATOM 6875 O O . PRO A 1 865 ? -23.041 -9.553 35.159 1.00 88.81 865 PRO A O 1
ATOM 6878 N N . SER A 1 866 ? -23.641 -9.012 33.070 1.00 91.88 866 SER A N 1
ATOM 6879 C CA . SER A 1 866 ? -22.512 -8.102 32.847 1.00 91.88 866 SER A CA 1
ATOM 6880 C C . SER A 1 866 ? -22.581 -6.872 33.758 1.00 91.88 866 SER A C 1
ATOM 6882 O O . SER A 1 866 ? -21.570 -6.483 34.335 1.00 91.88 866 SER A O 1
ATOM 6884 N N . PHE A 1 867 ? -23.770 -6.289 33.945 1.00 92.88 867 PHE A N 1
ATOM 6885 C CA . PHE A 1 867 ? -23.952 -5.155 34.855 1.00 92.88 867 PHE A CA 1
ATOM 6886 C C . PHE A 1 867 ? -23.876 -5.581 36.325 1.00 92.88 867 PHE A C 1
ATOM 6888 O O . PHE A 1 867 ? -23.283 -4.859 37.122 1.00 92.88 867 PHE A O 1
ATOM 6895 N N . ALA A 1 868 ? -24.351 -6.783 36.672 1.00 93.00 868 ALA A N 1
ATOM 6896 C CA . ALA A 1 868 ? -24.174 -7.353 38.007 1.00 93.00 868 ALA A CA 1
ATOM 6897 C C . ALA A 1 868 ? -22.691 -7.520 38.379 1.00 93.00 868 ALA A C 1
ATOM 6899 O O . ALA A 1 868 ? -22.305 -7.114 39.473 1.00 93.00 868 ALA A O 1
ATOM 6900 N N . ILE A 1 869 ? -21.845 -8.027 37.471 1.00 94.56 869 ILE A N 1
ATOM 6901 C CA . ILE A 1 869 ? -20.387 -8.123 37.683 1.00 94.56 869 ILE A CA 1
ATOM 6902 C C . ILE A 1 869 ? -19.767 -6.740 37.927 1.00 94.56 869 ILE A C 1
ATOM 6904 O O . ILE A 1 869 ? -18.977 -6.576 38.855 1.00 94.56 869 ILE A O 1
ATOM 6908 N N . LEU A 1 870 ? -20.129 -5.734 37.125 1.00 95.31 870 LEU A N 1
ATOM 6909 C CA . LEU A 1 870 ? -19.575 -4.382 37.254 1.00 95.31 870 LEU A CA 1
ATOM 6910 C C . LEU A 1 870 ? -20.022 -3.691 38.550 1.00 95.31 870 LEU A C 1
ATOM 6912 O O . LEU A 1 870 ? -19.192 -3.111 39.245 1.00 95.31 870 LEU A O 1
ATOM 6916 N N . ALA A 1 871 ? -21.299 -3.812 38.917 1.00 96.00 871 ALA A N 1
ATOM 6917 C CA . ALA A 1 871 ? -21.831 -3.294 40.174 1.00 96.00 871 ALA A CA 1
ATOM 6918 C C . ALA A 1 871 ? -21.233 -4.016 41.398 1.00 96.00 871 ALA A C 1
ATOM 6920 O O . ALA A 1 871 ? -20.868 -3.353 42.368 1.00 96.00 871 ALA A O 1
ATOM 6921 N N . ILE A 1 872 ? -21.040 -5.344 41.342 1.00 96.56 872 ILE A N 1
ATOM 6922 C CA . ILE A 1 872 ? -20.316 -6.106 42.378 1.00 96.56 872 ILE A CA 1
ATOM 6923 C C . ILE A 1 872 ? -18.888 -5.576 42.519 1.00 96.56 872 ILE A C 1
ATOM 6925 O O . ILE A 1 872 ? -18.475 -5.263 43.629 1.00 96.56 872 ILE A O 1
ATOM 6929 N N . LEU A 1 873 ? -18.139 -5.433 41.420 1.00 96.69 873 LEU A N 1
ATOM 6930 C CA . LEU A 1 873 ? -16.756 -4.946 41.466 1.00 96.69 873 LEU A CA 1
ATOM 6931 C C . LEU A 1 873 ? -16.666 -3.510 41.998 1.00 96.69 873 LEU A C 1
ATOM 6933 O O . LEU A 1 873 ? -15.819 -3.236 42.843 1.00 96.69 873 LEU A O 1
ATOM 6937 N N . ALA A 1 874 ? -17.549 -2.607 41.569 1.00 96.88 874 ALA A N 1
ATOM 6938 C CA . ALA A 1 874 ? -17.610 -1.242 42.087 1.00 96.88 874 ALA A CA 1
ATOM 6939 C C . ALA A 1 874 ? -17.853 -1.229 43.609 1.00 96.88 874 ALA A C 1
ATOM 6941 O O . ALA A 1 874 ? -17.055 -0.675 44.367 1.00 96.88 874 ALA A O 1
ATOM 6942 N N . LEU A 1 875 ? -18.913 -1.895 44.079 1.00 97.25 875 LEU A N 1
ATOM 6943 C CA . LEU A 1 875 ? -19.250 -1.960 45.505 1.00 97.25 875 LEU A CA 1
ATOM 6944 C C . LEU A 1 875 ? -18.162 -2.664 46.331 1.00 97.25 875 LEU A C 1
ATOM 6946 O O . LEU A 1 875 ? -17.868 -2.224 47.439 1.00 97.25 875 LEU A O 1
ATOM 6950 N N . HIS A 1 876 ? -17.522 -3.699 45.783 1.00 95.88 876 HIS A N 1
ATOM 6951 C CA . HIS A 1 876 ? -16.372 -4.392 46.375 1.00 95.88 876 HIS A CA 1
ATOM 6952 C C . HIS A 1 876 ? -15.178 -3.451 46.584 1.00 95.88 876 HIS A C 1
ATOM 6954 O O . HIS A 1 876 ? -14.654 -3.367 47.697 1.00 95.88 876 HIS A O 1
ATOM 6960 N N . HIS A 1 877 ? -14.780 -2.688 45.558 1.00 96.44 877 HIS A N 1
ATOM 6961 C CA . HIS A 1 877 ? -13.690 -1.712 45.679 1.00 96.44 877 HIS A CA 1
ATOM 6962 C C . HIS A 1 877 ? -14.013 -0.627 46.720 1.00 96.44 877 HIS A C 1
ATOM 6964 O O . HIS A 1 877 ? -13.151 -0.279 47.527 1.00 96.44 877 HIS A O 1
ATOM 6970 N N . LEU A 1 878 ? -15.255 -0.126 46.738 1.00 96.12 878 LEU A N 1
ATOM 6971 C CA . LEU A 1 878 ? -15.705 0.887 47.696 1.00 96.12 878 LEU A CA 1
ATOM 6972 C C . LEU A 1 878 ? -15.725 0.352 49.137 1.00 96.12 878 LEU A C 1
ATOM 6974 O O . LEU A 1 878 ? -15.179 0.994 50.035 1.00 96.12 878 LEU A O 1
ATOM 6978 N N . ALA A 1 879 ? -16.298 -0.834 49.360 1.00 94.81 879 ALA A N 1
ATOM 6979 C CA . ALA A 1 879 ? -16.352 -1.474 50.672 1.00 94.81 879 ALA A CA 1
ATOM 6980 C C . ALA A 1 879 ? -14.943 -1.772 51.208 1.00 94.81 879 ALA A C 1
ATOM 6982 O O . ALA A 1 879 ? -14.622 -1.403 52.338 1.00 94.81 879 ALA A O 1
ATOM 6983 N N . CYS A 1 880 ? -14.071 -2.364 50.387 1.00 94.44 880 CYS A N 1
ATOM 6984 C CA . CYS A 1 880 ? -12.693 -2.658 50.777 1.00 94.44 880 CYS A CA 1
ATOM 6985 C C . CYS A 1 880 ? -11.872 -1.391 51.054 1.00 94.44 880 CYS A C 1
ATOM 6987 O O . CYS A 1 880 ? -11.049 -1.400 51.967 1.00 94.44 880 CYS A O 1
ATOM 6989 N N . LEU A 1 881 ? -12.111 -0.288 50.333 1.00 94.19 881 LEU A N 1
ATOM 6990 C CA . LEU A 1 881 ? -11.465 0.994 50.622 1.00 94.19 881 LEU A CA 1
ATOM 6991 C C . LEU A 1 881 ? -11.952 1.584 51.955 1.00 94.19 881 LEU A C 1
ATOM 6993 O O . LEU A 1 881 ? -11.126 1.946 52.790 1.00 94.19 881 LEU A O 1
ATOM 6997 N N . VAL A 1 882 ? -13.268 1.654 52.187 1.00 92.06 882 VAL A N 1
ATOM 6998 C CA . VAL A 1 882 ? -13.849 2.254 53.405 1.00 92.06 882 VAL A CA 1
ATOM 6999 C C . VAL A 1 882 ? -13.517 1.432 54.655 1.00 92.06 882 VAL A C 1
ATOM 7001 O O . VAL A 1 882 ? -13.026 1.980 55.644 1.00 92.06 882 VAL A O 1
ATOM 7004 N N . PHE A 1 883 ? -13.741 0.116 54.624 1.00 89.00 883 PHE A N 1
ATOM 7005 C CA . PHE A 1 883 ? -13.435 -0.754 55.762 1.00 89.00 883 PHE A CA 1
ATOM 7006 C C . PHE A 1 883 ? -11.927 -0.978 55.930 1.00 89.00 883 PHE A C 1
ATOM 7008 O O . PHE A 1 883 ? -11.456 -1.015 57.062 1.00 89.00 883 PHE A O 1
ATOM 7015 N N . GLY A 1 884 ? -11.152 -1.032 54.843 1.00 87.25 884 GLY A N 1
ATOM 7016 C CA . GLY A 1 884 ? -9.689 -1.094 54.896 1.00 87.25 884 GLY A CA 1
ATOM 7017 C C . GLY A 1 884 ? -9.068 0.150 55.532 1.00 87.25 884 GLY A C 1
ATOM 7018 O O . GLY A 1 884 ? -8.257 0.031 56.450 1.00 87.25 884 GLY A O 1
ATOM 7019 N N . LEU A 1 885 ? -9.502 1.351 55.124 1.00 86.50 885 LEU A N 1
ATOM 7020 C CA . LEU A 1 885 ? -9.105 2.606 55.774 1.00 86.50 885 LEU A CA 1
ATOM 7021 C C . LEU A 1 885 ? -9.483 2.612 57.258 1.00 86.50 885 LEU A C 1
ATOM 7023 O O . LEU A 1 885 ? -8.658 2.996 58.083 1.00 86.50 885 LEU A O 1
ATOM 7027 N N . LYS A 1 886 ? -10.685 2.140 57.617 1.00 83.88 886 LYS A N 1
ATOM 7028 C CA . LYS A 1 886 ? -11.095 1.995 59.022 1.00 83.88 886 LYS A CA 1
ATOM 7029 C C . LYS A 1 886 ? -10.125 1.085 59.792 1.00 83.88 886 LYS A C 1
ATOM 7031 O O . LYS A 1 886 ? -9.597 1.509 60.817 1.00 83.88 886 LYS A O 1
ATOM 7036 N N . SER A 1 887 ? -9.852 -0.122 59.299 1.00 76.56 887 SER A N 1
ATOM 7037 C CA . SER A 1 887 ? -8.944 -1.078 59.950 1.00 76.56 887 SER A CA 1
ATOM 7038 C C . SER A 1 887 ? -7.526 -0.521 60.122 1.00 76.56 887 SER A C 1
ATOM 7040 O O . SER A 1 887 ? -6.936 -0.675 61.187 1.00 76.56 887 SER A O 1
ATOM 7042 N N . VAL A 1 888 ? -6.994 0.184 59.118 1.00 77.06 888 VAL A N 1
ATOM 7043 C CA . VAL A 1 888 ? -5.655 0.798 59.176 1.00 77.06 888 VAL A CA 1
ATOM 7044 C C . VAL A 1 888 ? -5.607 1.976 60.162 1.00 77.06 888 VAL A C 1
ATOM 7046 O O . VAL A 1 888 ? -4.711 2.031 61.005 1.00 77.06 888 VAL A O 1
ATOM 7049 N N . VAL A 1 889 ? -6.585 2.890 60.113 1.00 75.62 889 VAL A N 1
ATOM 7050 C CA . VAL A 1 889 ? -6.646 4.074 60.994 1.00 75.62 889 VAL A CA 1
ATOM 7051 C C . VAL A 1 889 ? -6.803 3.675 62.460 1.00 75.62 889 VAL A C 1
ATOM 7053 O O . VAL A 1 889 ? -6.028 4.130 63.300 1.00 75.62 889 VAL A O 1
ATOM 7056 N N . PHE A 1 890 ? -7.779 2.818 62.771 1.00 73.19 890 PHE A N 1
ATOM 7057 C CA . PHE A 1 890 ? -8.078 2.421 64.151 1.00 73.19 890 PHE A CA 1
ATOM 7058 C C . PHE A 1 890 ? -7.137 1.327 64.691 1.00 73.19 890 PHE A C 1
ATOM 7060 O O . PHE A 1 890 ? -7.096 1.125 65.901 1.00 73.19 890 PHE A O 1
ATOM 7067 N N . GLY A 1 891 ? -6.384 0.632 63.827 1.00 65.06 891 GLY A N 1
ATOM 7068 C CA . GLY A 1 891 ? -5.504 -0.476 64.215 1.00 65.06 891 GLY A CA 1
ATOM 7069 C C . GLY A 1 891 ? -4.044 -0.112 64.514 1.00 65.06 891 GLY A C 1
ATOM 7070 O O . GLY A 1 891 ? -3.385 -0.862 65.230 1.00 65.06 891 GLY A O 1
ATOM 7071 N N . GLY A 1 892 ? -3.510 1.001 63.988 1.00 63.81 892 GLY A N 1
ATOM 7072 C CA . GLY A 1 892 ? -2.071 1.295 64.141 1.00 63.81 892 GLY A CA 1
ATOM 7073 C C . GLY A 1 892 ? -1.582 2.707 63.802 1.00 63.81 892 GLY A C 1
ATOM 7074 O O . GLY A 1 892 ? -0.370 2.920 63.730 1.00 63.81 892 GLY A O 1
ATOM 7075 N N . GLY A 1 893 ? -2.474 3.678 63.577 1.00 64.88 893 GLY A N 1
ATOM 7076 C CA . GLY A 1 893 ? -2.079 5.053 63.251 1.00 64.88 893 GLY A CA 1
ATOM 7077 C C . GLY A 1 893 ? -1.208 5.159 61.988 1.00 64.88 893 GLY A C 1
ATOM 7078 O O . GLY A 1 893 ? -1.307 4.340 61.078 1.00 64.88 893 GLY A O 1
ATOM 7079 N N . VAL A 1 894 ? -0.344 6.180 61.918 1.00 62.06 894 VAL A N 1
ATOM 7080 C CA . VAL A 1 894 ? 0.435 6.508 60.701 1.00 62.06 894 VAL A CA 1
ATOM 7081 C C . VAL A 1 894 ? 1.440 5.412 60.313 1.00 62.06 894 VAL A C 1
ATOM 7083 O O . VAL A 1 894 ? 1.621 5.149 59.125 1.00 62.06 894 VAL A O 1
ATOM 7086 N N . GLU A 1 895 ? 2.052 4.719 61.279 1.00 65.06 895 GLU A N 1
ATOM 7087 C CA . GLU A 1 895 ? 2.921 3.564 60.992 1.00 65.06 895 GLU A CA 1
ATOM 7088 C C . GLU A 1 895 ? 2.141 2.423 60.321 1.00 65.06 895 GLU A C 1
ATOM 7090 O O . GLU A 1 895 ? 2.627 1.820 59.360 1.00 65.06 895 GLU A O 1
ATOM 7095 N N . GLY A 1 896 ? 0.893 2.197 60.752 1.00 68.44 896 GLY A N 1
ATOM 7096 C CA . GLY A 1 896 ? -0.007 1.189 60.191 1.00 68.44 896 GLY A CA 1
ATOM 7097 C C . GLY A 1 896 ? -0.325 1.370 58.703 1.00 68.44 896 GLY A C 1
ATOM 7098 O O . GLY A 1 896 ? -0.659 0.391 58.044 1.00 68.44 896 GLY A O 1
ATOM 7099 N N . PHE A 1 897 ? -0.177 2.571 58.129 1.00 73.19 897 PHE A N 1
ATOM 7100 C CA . PHE A 1 897 ? -0.431 2.808 56.700 1.00 73.19 897 PHE A CA 1
ATOM 7101 C C . PHE A 1 897 ? 0.650 2.237 55.772 1.00 73.19 897 PHE A C 1
ATOM 7103 O O . PHE A 1 897 ? 0.337 1.846 54.643 1.00 73.19 897 PHE A O 1
ATOM 7110 N N . LYS A 1 898 ? 1.918 2.189 56.206 1.00 76.44 898 LYS A N 1
ATOM 7111 C CA . LYS A 1 898 ? 3.063 1.904 55.316 1.00 76.44 898 LYS A CA 1
ATOM 7112 C C . LYS A 1 898 ? 2.944 0.570 54.553 1.00 76.44 898 LYS A C 1
ATOM 7114 O O . LYS A 1 898 ? 3.182 0.590 53.345 1.00 76.44 898 LYS A O 1
ATOM 7119 N N . PRO A 1 899 ? 2.528 -0.563 55.163 1.00 81.69 899 PRO A N 1
ATOM 7120 C CA . PRO A 1 899 ? 2.416 -1.841 54.449 1.00 81.69 899 PRO A CA 1
ATOM 7121 C C . PRO A 1 899 ? 1.288 -1.881 53.407 1.00 81.69 899 PRO A C 1
ATOM 7123 O O . PRO A 1 899 ? 1.339 -2.700 52.488 1.00 81.69 899 PRO A O 1
ATOM 7126 N N . PHE A 1 900 ? 0.274 -1.021 53.539 1.00 85.81 900 PHE A N 1
ATOM 7127 C CA . PHE A 1 900 ? -0.954 -1.048 52.732 1.00 85.81 900 PHE A CA 1
ATOM 7128 C C . PHE A 1 900 ? -1.044 0.081 51.705 1.00 85.81 900 PHE A C 1
ATOM 7130 O O . PHE A 1 900 ? -1.968 0.082 50.895 1.00 85.81 900 PHE A O 1
ATOM 7137 N N . LEU A 1 901 ? -0.099 1.028 51.699 1.00 84.00 901 LEU A N 1
ATOM 7138 C CA . LEU A 1 901 ? -0.129 2.225 50.851 1.00 84.00 901 LEU A CA 1
ATOM 7139 C C . LEU A 1 901 ? -0.418 1.915 49.370 1.00 84.00 901 LEU A C 1
ATOM 7141 O O . LEU A 1 901 ? -1.256 2.571 48.759 1.00 84.00 901 LEU A O 1
ATOM 7145 N N . MET A 1 902 ? 0.206 0.874 48.809 1.00 82.62 902 MET A N 1
ATOM 7146 C CA . MET A 1 902 ? -0.022 0.468 47.415 1.00 82.62 902 MET A CA 1
ATOM 7147 C C . MET A 1 902 ? -1.423 -0.119 47.185 1.00 82.62 902 MET A C 1
ATOM 7149 O O . MET A 1 902 ? -2.046 0.174 46.166 1.00 82.62 902 MET A O 1
ATOM 7153 N N . GLN A 1 903 ? -1.959 -0.889 48.140 1.00 87.56 903 GLN A N 1
ATOM 7154 C CA . GLN A 1 903 ? -3.339 -1.388 48.084 1.00 87.56 903 GLN A CA 1
ATOM 7155 C C . GLN A 1 903 ? -4.345 -0.237 48.203 1.00 87.56 903 GLN A C 1
ATOM 7157 O O . GLN A 1 903 ? -5.314 -0.211 47.454 1.00 87.56 903 GLN A O 1
ATOM 7162 N N . LEU A 1 904 ? -4.096 0.737 49.084 1.00 88.75 904 LEU A N 1
ATOM 7163 C CA . LEU A 1 904 ? -4.937 1.924 49.262 1.00 88.75 904 LEU A CA 1
ATOM 7164 C C . LEU A 1 904 ? -4.965 2.803 48.005 1.00 88.75 904 LEU A C 1
ATOM 7166 O O . LEU A 1 904 ? -6.048 3.164 47.547 1.00 88.75 904 LEU A O 1
ATOM 7170 N N . ILE A 1 905 ? -3.803 3.085 47.401 1.00 88.19 905 ILE A N 1
ATOM 7171 C CA . ILE A 1 905 ? -3.709 3.823 46.130 1.00 88.19 905 ILE A CA 1
ATOM 7172 C C . ILE A 1 905 ? -4.446 3.064 45.018 1.00 88.19 905 ILE A C 1
ATOM 7174 O O . ILE A 1 905 ? -5.257 3.659 44.309 1.00 88.19 905 ILE A O 1
ATOM 7178 N N . MET A 1 906 ? -4.225 1.750 44.888 1.00 88.31 906 MET A N 1
ATOM 7179 C CA . MET A 1 906 ? -4.897 0.941 43.867 1.00 88.31 906 MET A CA 1
ATOM 7180 C C . MET A 1 906 ? -6.421 0.921 44.064 1.00 88.31 906 MET A C 1
ATOM 7182 O O . MET A 1 906 ? -7.158 1.133 43.105 1.00 88.31 906 MET A O 1
ATOM 7186 N N . CYS A 1 907 ? -6.906 0.729 45.294 1.00 92.06 907 CYS A N 1
ATOM 7187 C CA . CYS A 1 907 ? -8.338 0.765 45.600 1.00 92.06 907 CYS A CA 1
ATOM 7188 C C . CYS A 1 907 ? -8.939 2.150 45.327 1.00 92.06 907 CYS A C 1
ATOM 7190 O O . CYS A 1 907 ? -10.008 2.229 44.733 1.00 92.06 907 CYS A O 1
ATOM 7192 N N . GLY A 1 908 ? -8.244 3.238 45.678 1.00 93.94 908 GLY A N 1
ATOM 7193 C CA . GLY A 1 908 ? -8.672 4.606 45.368 1.00 93.94 908 GLY A CA 1
ATOM 7194 C C . GLY A 1 908 ? -8.799 4.864 43.863 1.00 93.94 908 GLY A C 1
ATOM 7195 O O . GLY A 1 908 ? -9.819 5.383 43.412 1.00 93.94 908 GLY A O 1
ATOM 7196 N N . VAL A 1 909 ? -7.816 4.424 43.069 1.00 92.31 909 VAL A N 1
ATOM 7197 C CA . VAL A 1 909 ? -7.859 4.487 41.595 1.00 92.31 909 VAL A CA 1
ATOM 7198 C C . VAL A 1 909 ? -9.024 3.666 41.034 1.00 92.31 909 VAL A C 1
ATOM 7200 O O . VAL A 1 909 ? -9.740 4.140 40.153 1.00 92.31 909 VAL A O 1
ATOM 7203 N N . LEU A 1 910 ? -9.266 2.461 41.559 1.00 94.31 910 LEU A N 1
ATOM 7204 C CA . LEU A 1 910 ? -10.380 1.612 41.129 1.00 94.31 910 LEU A CA 1
ATOM 7205 C C . LEU A 1 910 ? -11.747 2.179 41.531 1.00 94.31 910 LEU A C 1
ATOM 7207 O O . LEU A 1 910 ? -12.685 2.092 40.741 1.00 94.31 910 LEU A O 1
ATOM 7211 N N . VAL A 1 911 ? -11.876 2.809 42.700 1.00 96.38 911 VAL A N 1
ATOM 7212 C CA . VAL A 1 911 ? -13.093 3.542 43.082 1.00 96.38 911 VAL A CA 1
ATOM 7213 C C . VAL A 1 911 ? -13.305 4.733 42.142 1.00 96.38 911 VAL A C 1
ATOM 7215 O O . VAL A 1 911 ? -14.394 4.863 41.590 1.00 96.38 911 VAL A O 1
ATOM 7218 N N . GLY A 1 912 ? -12.263 5.521 41.856 1.00 94.75 912 GLY A N 1
ATOM 7219 C CA . GLY A 1 912 ? -12.318 6.644 40.911 1.00 94.75 912 GLY A CA 1
ATOM 7220 C C . GLY A 1 912 ? -12.703 6.242 39.479 1.00 94.75 912 GLY A C 1
ATOM 7221 O O . GLY A 1 912 ? -13.470 6.943 38.821 1.00 94.75 912 GLY A O 1
ATOM 7222 N N . LEU A 1 913 ? -12.229 5.088 38.995 1.00 93.44 913 LEU A N 1
ATOM 7223 C CA . LEU A 1 913 ? -12.638 4.538 37.696 1.00 93.44 913 LEU A CA 1
ATOM 7224 C C . LEU A 1 913 ? -14.120 4.134 37.679 1.00 93.44 913 LEU A C 1
ATOM 7226 O O . LEU A 1 913 ? -14.780 4.304 36.655 1.00 93.44 913 LEU A O 1
ATOM 7230 N N . ASN A 1 914 ? -14.645 3.631 38.800 1.00 95.75 914 ASN A N 1
ATOM 7231 C CA . ASN A 1 914 ? -16.022 3.147 38.922 1.00 95.75 914 ASN A CA 1
ATOM 7232 C C . ASN A 1 914 ? -17.058 4.234 39.285 1.00 95.75 914 ASN A C 1
ATOM 7234 O O . ASN A 1 914 ? -18.227 3.898 39.455 1.00 95.75 914 ASN A O 1
ATOM 7238 N N . MET A 1 915 ? -16.684 5.520 39.353 1.00 94.62 915 MET A N 1
ATOM 7239 C CA . MET A 1 915 ? -17.597 6.616 39.734 1.00 94.62 915 MET A CA 1
ATOM 7240 C C . MET A 1 915 ? -18.969 6.611 39.019 1.00 94.62 915 MET A C 1
ATOM 7242 O O . MET A 1 915 ? -19.981 6.626 39.728 1.00 94.62 915 MET A O 1
ATOM 7246 N N . PRO A 1 916 ? -19.057 6.443 37.679 1.00 94.25 916 PRO A N 1
ATOM 7247 C CA . PRO A 1 916 ? -20.347 6.400 36.979 1.00 94.25 916 PRO A CA 1
ATOM 7248 C C . PRO A 1 916 ? -21.270 5.246 37.402 1.00 94.25 916 PRO A C 1
ATOM 7250 O O . PRO A 1 916 ? -22.482 5.323 37.211 1.00 94.25 916 PRO A O 1
ATOM 7253 N N . PHE A 1 917 ? -20.726 4.170 37.985 1.00 95.06 917 PHE A N 1
ATOM 7254 C CA . PHE A 1 917 ? -21.528 3.060 38.502 1.00 95.06 917 PHE A CA 1
ATOM 7255 C C . PHE A 1 917 ? -22.183 3.415 39.840 1.00 95.06 917 PHE A C 1
ATOM 7257 O O . PHE A 1 917 ? -23.338 3.055 40.041 1.00 95.06 917 PHE A O 1
ATOM 7264 N N . TYR A 1 918 ? -21.513 4.150 40.737 1.00 95.94 918 TYR A N 1
ATOM 7265 C CA . TYR A 1 918 ? -22.159 4.635 41.968 1.00 95.94 918 TYR A CA 1
ATOM 7266 C C . TYR A 1 918 ? -23.213 5.701 41.655 1.00 95.94 918 TYR A C 1
ATOM 7268 O O . TYR A 1 918 ? -24.302 5.671 42.224 1.00 95.94 918 TYR A O 1
ATOM 7276 N N . GLU A 1 919 ? -22.923 6.597 40.709 1.00 94.25 919 GLU A N 1
ATOM 7277 C CA . GLU A 1 919 ? -23.891 7.572 40.196 1.00 94.25 919 GLU A CA 1
ATOM 7278 C C . GLU A 1 919 ? -25.125 6.865 39.620 1.00 94.25 919 GLU A C 1
ATOM 7280 O O . GLU A 1 919 ? -26.249 7.180 40.009 1.00 94.25 919 GLU A O 1
ATOM 7285 N N . GLY A 1 920 ? -24.918 5.853 38.768 1.00 93.56 920 GLY A N 1
ATOM 7286 C CA . GLY A 1 920 ? -25.981 5.017 38.209 1.00 93.56 920 GLY A CA 1
ATOM 7287 C C . GLY A 1 920 ? -26.765 4.202 39.244 1.00 93.56 920 GLY A C 1
ATOM 7288 O O . GLY A 1 920 ? -27.965 4.028 39.068 1.00 93.56 920 GLY A O 1
ATOM 7289 N N . MET A 1 921 ? -26.123 3.712 40.310 1.00 95.00 921 MET A N 1
ATOM 7290 C CA . MET A 1 921 ? -26.766 2.903 41.360 1.00 95.00 921 MET A CA 1
ATOM 7291 C C . MET A 1 921 ? -27.533 3.718 42.407 1.00 95.00 921 MET A C 1
ATOM 7293 O O . MET A 1 921 ? -28.502 3.200 42.962 1.00 95.00 921 MET A O 1
ATOM 7297 N N . PHE A 1 922 ? -27.091 4.941 42.722 1.00 95.00 922 PHE A N 1
ATOM 7298 C CA . PHE A 1 922 ? -27.538 5.655 43.929 1.00 95.00 922 PHE A CA 1
ATOM 7299 C C . PHE A 1 922 ? -28.008 7.098 43.717 1.00 95.00 922 PHE A C 1
ATOM 7301 O O . PHE A 1 922 ? -28.729 7.613 44.571 1.00 95.00 922 PHE A O 1
ATOM 7308 N N . LEU A 1 923 ? -27.600 7.771 42.634 1.00 94.12 923 LEU A N 1
ATOM 7309 C CA . LEU A 1 923 ? -27.851 9.208 42.444 1.00 94.12 923 LEU A CA 1
ATOM 7310 C C . LEU A 1 923 ? -28.784 9.500 41.262 1.00 94.12 923 LEU A C 1
ATOM 7312 O O . LEU A 1 923 ? -29.641 10.381 41.356 1.00 94.12 923 LEU A O 1
ATOM 7316 N N . ARG A 1 924 ? -28.634 8.759 40.160 1.00 91.69 924 ARG A N 1
ATOM 7317 C CA . ARG A 1 924 ? -29.448 8.903 38.949 1.00 91.69 924 ARG A CA 1
ATOM 7318 C C . ARG A 1 924 ? -30.859 8.342 39.131 1.00 91.69 924 ARG A C 1
ATOM 7320 O O . ARG A 1 924 ? -31.087 7.398 39.882 1.00 91.69 924 ARG A O 1
ATOM 7327 N N . LYS A 1 925 ? -31.809 8.970 38.434 1.00 88.25 925 LYS A N 1
ATOM 7328 C CA . LYS A 1 925 ? -33.251 8.649 38.448 1.00 88.25 925 LYS A CA 1
ATOM 7329 C C . LYS A 1 925 ? -33.877 8.647 37.046 1.00 88.25 925 LYS A C 1
ATOM 7331 O O . LYS A 1 925 ? -35.085 8.477 36.914 1.00 88.25 925 LYS A O 1
ATOM 7336 N N . ASP A 1 926 ? -33.066 8.880 36.019 1.00 89.44 926 ASP A N 1
ATOM 7337 C CA . ASP A 1 926 ? -33.437 8.773 34.610 1.00 89.44 926 ASP A CA 1
ATOM 7338 C C . ASP A 1 926 ? -33.457 7.304 34.146 1.00 89.44 926 ASP A C 1
ATOM 7340 O O . ASP A 1 926 ? -32.974 6.413 34.847 1.00 89.44 926 ASP A O 1
ATOM 7344 N N . LYS A 1 927 ? -33.987 7.040 32.944 1.00 85.19 927 LYS A N 1
ATOM 7345 C CA . LYS A 1 927 ? -34.123 5.672 32.405 1.00 85.19 927 LYS A CA 1
ATOM 7346 C C . LYS A 1 927 ? -32.790 4.940 32.194 1.00 85.19 927 LYS A C 1
ATOM 7348 O O . LYS A 1 927 ? -32.791 3.715 32.161 1.00 85.19 927 LYS A O 1
ATOM 7353 N N . GLY A 1 928 ? -31.678 5.668 32.064 1.00 86.94 928 GLY A N 1
ATOM 7354 C CA . GLY A 1 928 ? -30.342 5.096 31.895 1.00 86.94 928 GLY A CA 1
ATOM 7355 C C . GLY A 1 928 ? -29.632 4.752 33.212 1.00 86.94 928 GLY A C 1
ATOM 7356 O O . GLY A 1 928 ? -28.472 4.338 33.164 1.00 86.94 928 GLY A O 1
ATOM 7357 N N . ALA A 1 929 ? -30.278 4.946 34.371 1.00 92.00 929 ALA A N 1
ATOM 7358 C CA . ALA A 1 929 ? -29.774 4.535 35.683 1.00 92.00 929 ALA A CA 1
ATOM 7359 C C . ALA A 1 929 ? -29.641 3.000 35.810 1.00 92.00 929 ALA A C 1
ATOM 7361 O O . ALA A 1 929 ? -30.198 2.240 35.022 1.00 92.00 929 ALA A O 1
ATOM 7362 N N . MET A 1 930 ? -28.896 2.525 36.813 1.00 93.12 930 MET A N 1
ATOM 7363 C CA . MET A 1 930 ? -28.698 1.089 37.040 1.00 93.12 930 MET A CA 1
ATOM 7364 C C . MET A 1 930 ? -30.009 0.431 37.513 1.00 93.12 930 MET A C 1
ATOM 7366 O O . MET A 1 930 ? -30.606 0.922 38.476 1.00 93.12 930 MET A O 1
ATOM 7370 N N . PRO A 1 931 ? -30.442 -0.707 36.933 1.00 92.69 931 PRO A N 1
ATOM 7371 C CA . PRO A 1 931 ? -31.624 -1.423 37.402 1.00 92.69 931 PRO A CA 1
ATOM 7372 C C . PRO A 1 931 ? -31.553 -1.743 38.898 1.00 92.69 931 PRO A C 1
ATOM 7374 O O . PRO A 1 931 ? -30.613 -2.392 39.360 1.00 92.69 931 PRO A O 1
ATOM 7377 N N . GLY A 1 932 ? -32.582 -1.364 39.661 1.00 90.69 932 GLY A N 1
ATOM 7378 C CA . GLY A 1 932 ? -32.611 -1.567 41.117 1.00 90.69 932 GLY A CA 1
ATOM 7379 C C . GLY A 1 932 ? -32.454 -3.033 41.551 1.00 90.69 932 GLY A C 1
ATOM 7380 O O . GLY A 1 932 ? -31.911 -3.304 42.620 1.00 90.69 932 GLY A O 1
ATOM 7381 N N . SER A 1 933 ? -32.848 -3.986 40.699 1.00 91.75 933 SER A N 1
ATOM 7382 C CA . SER A 1 933 ? -32.618 -5.423 40.895 1.00 91.75 933 SER A CA 1
ATOM 7383 C C . SER A 1 933 ? -31.140 -5.817 40.794 1.00 91.75 933 SER A C 1
ATOM 7385 O O . SER A 1 933 ? -30.685 -6.660 41.567 1.00 91.75 933 SER A O 1
ATOM 7387 N N . VAL A 1 934 ? -30.375 -5.187 39.894 1.00 93.56 934 VAL A N 1
ATOM 7388 C CA . VAL A 1 934 ? -28.913 -5.332 39.815 1.00 93.56 934 VAL A CA 1
ATOM 7389 C C . VAL A 1 934 ? -28.289 -4.738 41.074 1.00 93.56 934 VAL A C 1
ATOM 7391 O O . VAL A 1 934 ? -27.599 -5.457 41.791 1.00 93.56 934 VAL A O 1
ATOM 7394 N N . THR A 1 935 ? -28.609 -3.482 41.402 1.00 94.44 935 THR A N 1
ATOM 7395 C CA . THR A 1 935 ? -28.082 -2.780 42.585 1.00 94.44 935 THR A CA 1
ATOM 7396 C C . THR A 1 935 ? -28.304 -3.576 43.876 1.00 94.44 935 THR A C 1
ATOM 7398 O O . THR A 1 935 ? -27.354 -3.818 44.618 1.00 94.44 935 THR A O 1
ATOM 7401 N N . LEU A 1 936 ? -29.530 -4.056 44.125 1.00 93.88 936 LEU A N 1
ATOM 7402 C CA . LEU A 1 936 ? -29.858 -4.851 45.313 1.00 93.88 936 LEU A CA 1
ATOM 7403 C C . LEU A 1 936 ? -29.079 -6.176 45.359 1.00 93.88 936 LEU A C 1
ATOM 7405 O O . LEU A 1 936 ? -28.496 -6.509 46.390 1.00 93.88 936 LEU A O 1
ATOM 7409 N N . THR A 1 937 ? -29.027 -6.908 44.242 1.00 93.38 937 THR A N 1
ATOM 7410 C CA . THR A 1 937 ? -28.306 -8.190 44.153 1.00 93.38 937 THR A CA 1
ATOM 7411 C C . THR A 1 937 ? -26.808 -8.001 44.403 1.00 93.38 937 THR A C 1
ATOM 7413 O O . THR A 1 937 ? -26.205 -8.748 45.174 1.00 93.38 937 THR A O 1
ATOM 7416 N N . SER A 1 938 ? -26.206 -6.968 43.808 1.00 95.75 938 SER A N 1
ATOM 7417 C CA . SER A 1 938 ? -24.788 -6.651 43.976 1.00 95.75 938 SER A CA 1
ATOM 7418 C C . SER A 1 938 ? -24.446 -6.212 45.405 1.00 95.75 938 SER A C 1
ATOM 7420 O O . SER A 1 938 ? -23.410 -6.629 45.917 1.00 95.75 938 SER A O 1
ATOM 7422 N N . ILE A 1 939 ? -25.318 -5.450 46.082 1.00 95.81 939 ILE A N 1
ATOM 7423 C CA . ILE A 1 939 ? -25.148 -5.107 47.507 1.00 95.81 939 ILE A CA 1
ATOM 7424 C C . ILE A 1 939 ? -25.161 -6.371 48.373 1.00 95.81 939 ILE A C 1
ATOM 7426 O O . ILE A 1 939 ? -24.245 -6.567 49.169 1.00 95.81 939 ILE A O 1
ATOM 7430 N N . VAL A 1 940 ? -26.162 -7.244 48.206 1.00 95.12 940 VAL A N 1
ATOM 7431 C CA . VAL A 1 940 ? -26.289 -8.479 49.001 1.00 95.12 940 VAL A CA 1
ATOM 7432 C C . VAL A 1 940 ? -25.058 -9.374 48.830 1.00 95.12 940 VAL A C 1
ATOM 7434 O O . VAL A 1 940 ? -24.481 -9.815 49.824 1.00 95.12 940 VAL A O 1
ATOM 7437 N N . LEU A 1 941 ? -24.606 -9.587 47.590 1.00 94.44 941 LEU A N 1
ATOM 7438 C CA . LEU A 1 941 ? -23.434 -10.417 47.301 1.00 94.44 941 LEU A CA 1
ATOM 7439 C C . LEU A 1 941 ? -22.133 -9.821 47.860 1.00 94.44 941 LEU A C 1
ATOM 7441 O O . LEU A 1 941 ? -21.337 -10.555 48.443 1.00 94.44 941 LEU A O 1
ATOM 7445 N N . VAL A 1 942 ? -21.915 -8.507 47.743 1.00 95.44 942 VAL A N 1
ATOM 7446 C CA . VAL A 1 942 ? -20.712 -7.865 48.304 1.00 95.44 942 VAL A CA 1
ATOM 7447 C C . VAL A 1 942 ? -20.724 -7.890 49.831 1.00 95.44 942 VAL A C 1
ATOM 7449 O O . VAL A 1 942 ? -19.694 -8.190 50.428 1.00 95.44 942 VAL A O 1
ATOM 7452 N N . VAL A 1 943 ? -21.872 -7.669 50.482 1.00 93.00 943 VAL A N 1
ATOM 7453 C CA . VAL A 1 943 ? -21.982 -7.800 51.946 1.00 93.00 943 VAL A CA 1
ATOM 7454 C C . VAL A 1 943 ? -21.665 -9.231 52.391 1.00 93.00 943 VAL A C 1
ATOM 7456 O O . VAL A 1 943 ? -20.880 -9.403 53.322 1.00 93.00 943 VAL A O 1
ATOM 7459 N N . MET A 1 944 ? -22.189 -10.255 51.705 1.00 91.75 944 MET A N 1
ATOM 7460 C CA . MET A 1 944 ? -21.847 -11.657 51.986 1.00 91.75 944 MET A CA 1
ATOM 7461 C C . MET A 1 944 ? -20.341 -11.924 51.844 1.00 91.75 944 MET A C 1
ATOM 7463 O O . MET A 1 944 ? -19.742 -12.502 52.748 1.00 91.75 944 MET A O 1
ATOM 7467 N N . VAL A 1 945 ? -19.709 -11.472 50.755 1.00 90.88 945 VAL A N 1
ATOM 7468 C CA . VAL A 1 945 ? -18.265 -11.664 50.522 1.00 90.88 945 VAL A CA 1
ATOM 7469 C C . VAL A 1 945 ? -17.412 -10.918 51.554 1.00 90.88 945 VAL A C 1
ATOM 7471 O O . VAL A 1 945 ? -16.451 -11.487 52.064 1.00 90.88 945 VAL A O 1
ATOM 7474 N N . CYS A 1 946 ? -17.763 -9.681 51.916 1.00 88.19 946 CYS A N 1
ATOM 7475 C CA . CYS A 1 946 ? -17.042 -8.938 52.950 1.00 88.19 946 CYS A CA 1
ATOM 7476 C C . CYS A 1 946 ? -17.162 -9.603 54.330 1.00 88.19 946 CYS A C 1
ATOM 7478 O O . CYS A 1 946 ? -16.175 -9.656 55.060 1.00 88.19 946 CYS A O 1
ATOM 7480 N N . VAL A 1 947 ? -18.332 -10.152 54.679 1.00 88.00 947 VAL A N 1
ATOM 7481 C CA . VAL A 1 947 ? -18.519 -10.934 55.914 1.00 88.00 947 VAL A CA 1
ATOM 7482 C C . VAL A 1 947 ? -17.659 -12.204 55.883 1.00 88.00 947 VAL A C 1
ATOM 7484 O O . VAL A 1 947 ? -16.882 -12.417 56.807 1.00 88.00 947 VAL A O 1
ATOM 7487 N N . LEU A 1 948 ? -17.694 -12.983 54.795 1.00 88.88 948 LEU A N 1
ATOM 7488 C CA . LEU A 1 948 ? -16.916 -14.225 54.609 1.00 88.88 948 LEU A CA 1
ATOM 7489 C C . LEU A 1 948 ? -15.383 -14.044 54.530 1.00 88.88 948 LEU A C 1
ATOM 7491 O O . LEU A 1 948 ? -14.658 -15.021 54.353 1.00 88.88 948 LEU A O 1
ATOM 7495 N N . VAL A 1 949 ? -14.880 -12.809 54.604 1.00 86.31 949 VAL A N 1
ATOM 7496 C CA . VAL A 1 949 ? -13.440 -12.482 54.614 1.00 86.31 949 VAL A CA 1
ATOM 7497 C C . VAL A 1 949 ? -12.993 -11.869 55.950 1.00 86.31 949 VAL A C 1
ATOM 7499 O O . VAL A 1 949 ? -11.794 -11.872 56.249 1.00 86.31 949 VAL A O 1
ATOM 7502 N N . LEU A 1 950 ? -13.944 -11.382 56.757 1.00 81.12 950 LEU A N 1
ATOM 7503 C CA . LEU A 1 950 ? -13.735 -10.837 58.104 1.00 81.12 950 LEU A CA 1
ATOM 7504 C C . LEU A 1 950 ? -13.969 -11.867 59.227 1.00 81.12 950 LEU A C 1
ATOM 7506 O O . LEU A 1 950 ? -13.474 -11.651 60.334 1.00 81.12 950 LEU A O 1
ATOM 7510 N N . TYR A 1 951 ? -14.696 -12.951 58.939 1.00 75.25 951 TYR A N 1
ATOM 7511 C CA . TYR A 1 951 ? -14.855 -14.142 59.784 1.00 75.25 951 TYR A CA 1
ATOM 7512 C C . TYR A 1 951 ? -14.049 -15.323 59.214 1.00 75.25 951 TYR A C 1
ATOM 7514 O O . TYR A 1 951 ? -13.577 -16.139 60.033 1.00 75.25 951 TYR A O 1
#

pLDDT: mean 79.54, std 20.95, range [20.41, 97.38]

InterPro domains:
  IPR001214 SET domain [PF00856] (122-326)
  IPR001214 SET domain [PS50280] (110-326)
  IPR001214 SET domain [SM00317] (110-332)
  IPR005150 Cellulose synthase [PF03552] (658-948)
  IPR015353 Rubisco LSMT, substrate-binding domain [PF09273] (358-469)
  IPR029044 Nucleotide-diphospho-sugar transferases [G3DSA:3.90.550.10] (503-592)
  IPR036464 Rubisco LSMT, substrate-binding domain superfamily [G3DSA:3.90.1420.10] (344-482)
  IPR036464 Rubisco LSMT, substrate-binding domain superfamily [SSF81822] (356-457)
  IPR044431 RBCMT, SET domain [cd19179] (109-340)
  IPR046341 SET domain superfamily [SSF82199] (96-344)

Sequence (951 aa):
MLYPPFPPQNTNHIKTTSPSDDKVSLPTYSHNFHGRASRSFYTSLLPHHSPPTLRPRHRLGFRVRCSLGGRSTAVVAEEAGPVPWGCDVDSVGNASALQRWLSESGLPPQKMGIERVDVGERGLVALKNIRKGEKLLFVPPSLVITADSKWSCQEAGDVLRKSFVPDWPLLATYLISEASLKDASRWYNYISALPRQPYSLLYWARSELDMYLVASQIRERAIERITDVTATYNDLRLRIFSKHPQLFPEEIFNMETFKWSFGILFSRLVRLPSMDGKVALVPLADMLNHSSEVETFLDYDKASQGIVFTTDRPYQPGEQVFISYGKKSNGELLLSYGFVPKEGSNPNDSVDLSFSLNKSDKCYKEKLEALQKYGLSTPHRFPLRITGWPLELMAYAYLAVSPPSMRPQFEEMAAAASSKTNTKKALKYPEIEEQTLQFILDCCESSISKYTKILESIYDKSLIRKHLLKDLISKIVLIVAHRSTFETHSVLKTLLLDLHRNDISLYEDELPTVDVFVCTADPLVEPPSMVINTALSVMAYDYPPEKLAVYLSDDGGSELTFYAFLEAARFSRHWIPFCKKYHVEPRSPAVYFAETAVSGGGEGEWPMVKRLYDEMENRIEEAVKLGRVPDEIKEQHGGFSEWRSGANSRDHQSIVQVGLKYGCPVEDVITGLSIQCRGWKSVYYNPKRPGFLGIAPTTLAQVILQHKRWSEGDLQIFLSRYCPFVLGHGKIPLGLQMGYCIYCLWAATSIPTLCYLIIPPLCLLKGTSVSSAWCVPFAYAFIAKYAYSAFESLQAGDTIKGWWNDTRITFIKKTTSYLFATIDTTLKLSGIDNPSFAITSKVADPEASERYESELIEFGGSFSPSFAILAILALHHLACLVFGLKSVVFGGGVEGFKPFLMQLIMCGVLVGLNMPFYEGMFLRKDKGAMPGSVTLTSIVLVVMVCVLVLY

Secondary structure (DSSP, 8-state):
--PPPPPPPPP-------------------------------------------------------------------PPPP--SSB-TT--HHHHHHHHHHHHTTPPPPSEEEEEETTTEEEEEESS-B-TT-EEEEE-GGG-B-TTPPPSSHHHHHHHHHTT--HHHHHHHHHHHHHHTGGGSTTHHHHTTSBSS---GGGS-HHHHHHHSTTSTHHHHHHHHHHHHHHHHHHHHHHTGGG-TTTS-TTTSSHHHHHHHHHHHHHHEEEEGGGTTEEEE-TTGGG-EE-TT-----EEETTTTEEEEE-SS-B-TTPBPEE---S--HHHHHHHHS--PPTT--TT-EEEEEE---TT-TTHHHHHHHHHHTT--SSEEEEEETTB--HHHHHHHHHHH--GGGGGGHHHHHHHHSTT-S-------HHHHHHHHHHHHHHHHHHHHHHHHHHTTTS-HHHHHHHHHHHHHHHHHHHHHTT--GGGHHHHHHHHHHHHTS-GGGGGGGSPPEEEEEEES-TTTS-HHHHHHHHHHHHTSSS-TTTEEEEEEETT--HHHHHHHHHHHHHHHHHHHHHHHHT-SS--HHHHHHHHHHH-PPSTTHHHHHHHHHHHHHHHHHHHHTTS--HHHHHH-GGGHHHHTT-BTTBS----------SSTTHHHHHHHHHHTTT--------SS-S---PPP-SHHHHHHHHHHHHHHHHHHHTSTT-HHHHSTTTS-HHHHHHHHHHHTTGGGHHHHHHHHHHHHHHHHTT-----TTHHHHHHHHHHHHHHHHHHHHHTT--HHHHHHHHHHHHHHHHTHHHHHHHHHHHHHTT------PPPP-PPPHHHHHHHHTTPPP--SS--HHHHHHHHHHHHHHHHHHHHHHHHHHHHHHHHHGGGHHHHHHHHHHHHHTHHHHIIIII--STTSPPHHHHHHHHHHHHHHHHHHH-

Mean predicted aligned error: 18.43 Å

Foldseek 3Di:
DDDFDDDDDDDDDDDDDDDDDDDDDDDDDDDDDDDDDDDDDDDDDDDDDDDDDDDDDDDDDDDDDDDDDDDDDDDDDPDFDAQPAADAQLDCVLQVLLVVLQVVQPFDDAQWGWHQDPFRRIFTFGQAKDAAQDFRGWFAPSQKDWLPDQAPPNVLNVQCVVVVPDGLLSQLVRLLRLRVCQPNRSCNSVRHNDHSDFLALLPPDLVRLCQPCVLPPLSVVSVVVNVVLVVSLVCCVVVPCVVCCVSRPCSRSDSNSSSVSQSCCLAAWDFAVVVVRGIIRHRPLSRAAAALVAAWDWHADPVVRTITTGHNHMHHGGDGHHHHPDLDAQSSCCNRNNGGDDPPRRQSHWDWQWDFADPPAPCSPLLQVLLVVLPHDGGDTFTATLQGGQLLLLLNLCLRQPHPVCSVCSNVSSNCVRPPDPDVDRDDDPVCVLVSVVSVVVSVVVSVVSVLVSCVVVDDSLPVVCVSCVSVLVSVVVVLLVVDDPSSQVVVQVSVVVVVVPDCVSQQVPDAADEAEQEDEACVLPPLLNSLLVVQQQCLDPHDNVRYHYDYHYLFQAPLNVVLVVLSVVLSVVLNCVCVVVVDPPRRVVVSVVVCVVVDFDPDCRVVSVVSSVVSSVQSVVCVVVVHHDVVVCVVDVVVVCVVVVDGSVRDDDDDDDPWDPDFLPSVLLRVLLCQLVVDDDDDHQHPPGPDDAFDDLAPVLVLLVLLRQQLRLLVCCVDCNQLCNSVPVRDDPVVSVVSNVSSCLLVLLVVLVCVLQPLLLCLLLLHFPDDPVVVVVVVVVCVVLVVLCVVSVVVVHDPVRSLVVVLVSSLSSNGSSPSSNVQSVCVVVVNDDDDDDDRRSDDDPVSVVCSVVVAHFQAADDDPSLLSLLLSLVSLVCSLVSSCVCQCVPPHPVSCVSCVVSNVVSVSSNVSSVSLCCLLPPDDDRRRHHVVSSVSSVVVSVVVSVVSND